Protein AF-A0A7S3T6N0-F1 (afdb_monomer_lite)

Secondary structure (DSSP, 8-state):
--------------------PPPP-------HHHHHHHHTHHHHHHHHTTSS-PEEHHHHHH---SSPPPHHHHHHHHHTT---B--HHHHHHHHHT-S--EEEEE---SSSS-S-TTSHHHHHHHHHHHH-TT--EEE-HHHHS--PPTTS---HHHHHHHHHHHHHHHHHHH-TTTEEEEEE---PPPPGGGTTEEEEEEEPTT--HHHHHHHHGGGS-EEEEETTSSSSEEEEEESSHHHHHHHHH-TTGGGTEEEEEESS----GGGBHHHHHHHHHHHHHHHHHTT-HHHHHHHTTSSPSEEEE-TTS--EEPP---TTTTTHHHHHHHHHHHSB-SSTTHHHHHHHHHHHHHHHHHHHHHHHHHHHHHHTT-S---PPP----PPPPPP-B-TT-EEEEE-HHHHHTTS--EEEEEE-TTSSEEEETTS---EE--TTTS-----SB-TTHHHHHHHHHHHHHHHHHHHHHHHHHHHHHTSPP-HHHHHHHHHHHHHHHHHHTTSTTTHHHHHHHHHHHHHHHHHHHHHHHHHHHHHHS---SS-S-HHHHHHHHHHHHHHHHHHHHHHHGGGSHHHHHHHHHHHTTGGG---B-TT-EEEEE-TTS-EEEEE-SSSS---GGG---GGG--TTTEEE-SS-HHHHHHHHHHHHHHHHHHHSEEE-TTT--EEETTTSS----EEESSGGGTT--SHHHHHHHHHHHHHHHHTT--B-S-SEEEEE--TTSSHHHHHHHHHHHHTTSSSEEEEEEHHHHHHHHHH-HHHHHHSSSHHHHHHHHHH-TT-HHHHHHHHHHHTT-EEEEEE-GGG-GGGHHHHHHHIIIIIGGGT-EEEEEE-GGGS-TTGGGGSEEEEEPPPPHHHHHHHHHHHH-HHHHHHHHHHHHHTTTT-

Structure (mmCIF, N/CA/C/O backbone):
data_AF-A0A7S3T6N0-F1
#
_entry.id   AF-A0A7S3T6N0-F1
#
loop_
_atom_site.group_PDB
_atom_site.id
_atom_site.type_symbol
_atom_site.label_atom_id
_atom_site.label_alt_id
_atom_site.label_comp_id
_atom_site.label_asym_id
_atom_site.label_entity_id
_atom_site.label_seq_id
_atom_site.pdbx_PDB_ins_code
_atom_site.Cartn_x
_atom_site.Cartn_y
_atom_site.Cartn_z
_atom_site.occupancy
_atom_site.B_iso_or_equiv
_atom_site.auth_seq_id
_atom_site.auth_comp_id
_atom_site.auth_asym_id
_atom_site.auth_atom_id
_atom_site.pdbx_PDB_model_num
ATOM 1 N N . MET A 1 1 ? -62.838 21.242 -21.327 1.00 32.59 1 MET A N 1
ATOM 2 C CA . MET A 1 1 ? -64.071 20.661 -20.762 1.00 32.59 1 MET A CA 1
ATOM 3 C C . MET A 1 1 ? -63.771 20.264 -19.329 1.00 32.59 1 MET A C 1
ATOM 5 O O . MET A 1 1 ? -62.889 19.443 -19.138 1.00 32.59 1 MET A O 1
ATOM 9 N N . SER A 1 2 ? -64.479 20.920 -18.400 1.00 28.86 2 SER A N 1
ATOM 10 C CA . SER A 1 2 ? -64.609 20.698 -16.945 1.00 28.86 2 SER A CA 1
ATOM 11 C C . SER A 1 2 ? -63.325 20.737 -16.098 1.00 28.86 2 SER A C 1
ATOM 13 O O . SER A 1 2 ? -62.563 19.782 -16.093 1.00 28.86 2 SER A O 1
ATOM 15 N N . ASN A 1 3 ? -62.957 21.889 -15.521 1.00 23.75 3 ASN A N 1
ATOM 16 C CA . ASN A 1 3 ? -63.396 22.435 -14.212 1.00 23.75 3 ASN A CA 1
ATOM 17 C C . ASN A 1 3 ? -63.076 21.507 -13.026 1.00 23.75 3 ASN A C 1
ATOM 19 O O . ASN A 1 3 ? -63.571 20.389 -12.981 1.00 23.75 3 ASN A O 1
ATOM 23 N N . MET A 1 4 ? -62.111 21.874 -12.171 1.00 24.42 4 MET A N 1
ATOM 24 C CA . MET A 1 4 ? -62.241 22.779 -11.003 1.00 24.42 4 MET A CA 1
ATOM 25 C C . MET A 1 4 ? -63.038 22.130 -9.872 1.00 24.42 4 MET A C 1
ATOM 27 O O . MET A 1 4 ? -64.232 21.943 -10.032 1.00 24.42 4 MET A O 1
ATOM 31 N N . GLU A 1 5 ? -62.393 21.915 -8.721 1.00 25.28 5 GLU A N 1
ATOM 32 C CA . GLU A 1 5 ? -62.899 22.437 -7.444 1.00 25.28 5 GLU A CA 1
ATOM 33 C C . GLU A 1 5 ? -61.806 22.427 -6.359 1.00 25.28 5 GLU A C 1
ATOM 35 O O . GLU A 1 5 ? -61.434 21.411 -5.781 1.00 25.28 5 GLU A O 1
ATOM 40 N N . ARG A 1 6 ? -61.265 23.630 -6.130 1.00 28.88 6 ARG A N 1
ATOM 41 C CA . ARG A 1 6 ? -60.752 24.095 -4.840 1.00 28.88 6 ARG A CA 1
ATOM 42 C C . ARG A 1 6 ? -61.952 24.478 -3.982 1.00 28.88 6 ARG A C 1
ATOM 44 O O . ARG A 1 6 ? -62.777 25.238 -4.470 1.00 28.88 6 ARG A O 1
ATOM 51 N N . THR A 1 7 ? -61.921 24.113 -2.707 1.00 24.22 7 THR A N 1
ATOM 52 C CA . THR A 1 7 ? -62.669 24.722 -1.588 1.00 24.22 7 THR A CA 1
ATOM 53 C C . THR A 1 7 ? -62.074 24.084 -0.320 1.00 24.22 7 THR A C 1
ATOM 55 O O . THR A 1 7 ? -61.973 22.868 -0.275 1.00 24.22 7 THR A O 1
ATOM 58 N N . LEU A 1 8 ? -61.578 24.760 0.718 1.00 23.89 8 LEU A N 1
ATOM 59 C CA . LEU A 1 8 ? -61.819 26.109 1.212 1.00 23.89 8 LEU A CA 1
ATOM 60 C C . LEU A 1 8 ? -60.607 26.636 2.000 1.00 23.89 8 LEU A C 1
ATOM 62 O O . LEU A 1 8 ? -59.998 25.939 2.803 1.00 23.89 8 LEU A O 1
ATOM 66 N N . SER A 1 9 ? -60.349 27.920 1.815 1.00 20.95 9 SER A N 1
ATOM 67 C CA . SER A 1 9 ? -59.980 28.871 2.871 1.00 20.95 9 SER A CA 1
ATOM 68 C C . SER A 1 9 ? -61.162 29.877 2.944 1.00 20.95 9 SER A C 1
ATOM 70 O O . SER A 1 9 ? -61.952 29.850 1.990 1.00 20.95 9 SER A O 1
ATOM 72 N N . PRO A 1 10 ? -61.328 30.792 3.932 1.00 35.00 10 PRO A N 1
ATOM 73 C CA . PRO A 1 10 ? -60.355 31.213 4.952 1.00 35.00 10 PRO A CA 1
ATOM 74 C C . PRO A 1 10 ? -60.933 31.674 6.333 1.00 35.00 10 PRO A C 1
ATOM 76 O O . PRO A 1 10 ? -62.137 31.705 6.553 1.00 35.00 10 PRO A O 1
ATOM 79 N N . LEU A 1 11 ? -60.019 32.154 7.195 1.00 22.25 11 LEU A N 1
ATOM 80 C CA . LEU A 1 11 ? -60.147 33.334 8.084 1.00 22.25 11 LEU A CA 1
ATOM 81 C C . LEU A 1 11 ? -61.092 33.288 9.307 1.00 22.25 11 LEU A C 1
ATOM 83 O O . LEU A 1 11 ? -62.294 33.492 9.184 1.00 22.25 11 LEU A O 1
ATOM 87 N N . ALA A 1 12 ? -60.499 33.230 10.509 1.00 23.55 12 ALA A N 1
ATOM 88 C CA . ALA A 1 12 ? -60.350 34.385 11.423 1.00 23.55 12 ALA A CA 1
ATOM 89 C C . ALA A 1 12 ? -59.634 33.944 12.727 1.00 23.55 12 ALA A C 1
ATOM 91 O O . ALA A 1 12 ? -60.068 32.987 13.354 1.00 23.55 12 ALA A O 1
ATOM 92 N N . ALA A 1 13 ? -58.472 34.545 13.044 1.00 24.41 13 ALA A N 1
ATOM 93 C CA . ALA A 1 13 ? -58.256 35.423 14.219 1.00 24.41 13 ALA A CA 1
ATOM 94 C C . ALA A 1 13 ? -57.982 34.613 15.517 1.00 24.41 13 ALA A C 1
ATOM 96 O O . ALA A 1 13 ? -58.802 33.800 15.904 1.00 24.41 13 ALA A O 1
ATOM 97 N N . GLU A 1 14 ? -56.857 34.695 16.237 1.00 23.61 14 GLU A N 1
ATOM 98 C CA . GLU A 1 14 ? -56.017 35.837 16.609 1.00 23.61 14 GLU A CA 1
ATOM 99 C C . GLU A 1 14 ? -54.710 35.345 17.297 1.00 23.61 14 GLU A C 1
ATOM 101 O O . GLU A 1 14 ? -54.736 34.391 18.066 1.00 23.61 14 GLU A O 1
ATOM 106 N N . VAL A 1 15 ? -53.612 36.082 17.061 1.00 26.70 15 VAL A N 1
ATOM 107 C CA . VAL A 1 15 ? -52.556 36.489 18.024 1.00 26.70 15 VAL A CA 1
ATOM 108 C C . VAL A 1 15 ? -51.565 35.451 18.590 1.00 26.70 15 VAL A C 1
ATOM 110 O O . VAL A 1 15 ? -51.898 34.606 19.409 1.00 26.70 15 VAL A O 1
ATOM 113 N N . GLY A 1 16 ? -50.275 35.694 18.307 1.00 24.97 16 GLY A N 1
ATOM 114 C CA . GLY A 1 16 ? -49.169 35.384 19.228 1.00 24.97 16 GLY A CA 1
ATOM 115 C C . GLY A 1 16 ? -47.925 34.823 18.541 1.00 24.97 16 GLY A C 1
ATOM 116 O O . GLY A 1 16 ? -47.902 33.656 18.178 1.00 24.97 16 GLY A O 1
ATOM 117 N N . GLY A 1 17 ? -46.899 35.653 18.341 1.00 25.20 17 GLY A N 1
ATOM 118 C CA . GLY A 1 17 ? -45.706 35.314 17.562 1.00 25.20 17 GLY A CA 1
ATOM 119 C C . GLY A 1 17 ? -44.873 34.144 18.099 1.00 25.20 17 GLY A C 1
ATOM 120 O O . GLY A 1 17 ? -44.600 34.052 19.293 1.00 25.20 17 GLY A O 1
ATOM 121 N N . VAL A 1 18 ? -44.394 33.319 17.167 1.00 26.00 18 VAL A N 1
ATOM 122 C CA . VAL A 1 18 ? -43.255 32.408 17.323 1.00 26.00 18 VAL A CA 1
ATOM 123 C C . VAL A 1 18 ? -42.404 32.582 16.067 1.00 26.00 18 VAL A C 1
ATOM 125 O O . VAL A 1 18 ? -42.927 32.532 14.954 1.00 26.00 18 VAL A O 1
ATOM 128 N N . GLY A 1 19 ? -41.114 32.873 16.246 1.00 24.86 19 GLY A N 1
ATOM 129 C CA . GLY A 1 19 ? -40.158 32.971 15.147 1.00 24.86 19 GLY A CA 1
ATOM 130 C C . GLY A 1 19 ? -40.101 31.649 14.391 1.00 24.86 19 GLY A C 1
ATOM 131 O O . GLY A 1 19 ? -39.857 30.605 14.987 1.00 24.86 19 GLY A O 1
ATOM 132 N N . THR A 1 20 ? -40.363 31.695 13.089 1.00 24.44 20 THR A N 1
ATOM 133 C CA . THR A 1 20 ? -40.210 30.549 12.196 1.00 24.44 20 THR A CA 1
ATOM 134 C C . THR A 1 20 ? -38.730 30.233 12.049 1.00 24.44 20 THR A C 1
ATOM 136 O O . THR A 1 20 ? -37.969 31.015 11.474 1.00 24.44 20 THR A O 1
ATOM 139 N N . GLU A 1 21 ? -38.357 29.094 12.623 1.00 25.20 21 GLU A N 1
ATOM 140 C CA . GLU A 1 21 ? -37.106 28.385 12.414 1.00 25.20 21 GLU A CA 1
ATOM 141 C C . GLU A 1 21 ? -36.842 28.194 10.917 1.00 25.20 21 GLU A C 1
ATOM 143 O O . GLU A 1 21 ? -37.745 27.918 10.126 1.00 25.20 21 GLU A O 1
ATOM 148 N N . ALA A 1 22 ? -35.577 28.380 10.549 1.00 27.06 22 ALA A N 1
ATOM 149 C CA . ALA A 1 22 ? -35.056 28.086 9.231 1.00 27.06 22 ALA A CA 1
ATOM 150 C C . ALA A 1 22 ? -35.338 26.621 8.865 1.00 27.06 22 ALA A C 1
ATOM 152 O O . ALA A 1 22 ? -34.999 25.712 9.624 1.00 27.06 22 ALA A O 1
ATOM 153 N N . GLU A 1 23 ? -35.931 26.406 7.690 1.00 25.52 23 GLU A N 1
ATOM 154 C CA . GLU A 1 23 ? -36.039 25.089 7.071 1.00 25.52 23 GLU A CA 1
ATOM 155 C C . GLU A 1 23 ? -34.645 24.453 6.978 1.00 25.52 23 GLU A C 1
ATOM 157 O O . GLU A 1 23 ? -33.701 25.023 6.424 1.00 25.52 23 GLU A O 1
ATOM 162 N N . GLY A 1 24 ? -34.530 23.291 7.620 1.00 25.73 24 GLY A N 1
ATOM 163 C CA . GLY A 1 24 ? -33.282 22.624 7.943 1.00 25.73 24 GLY A CA 1
ATOM 164 C C . GLY A 1 24 ? -32.466 22.208 6.724 1.00 25.73 24 GLY A C 1
ATOM 165 O O . GLY A 1 24 ? -32.905 21.445 5.865 1.00 25.73 24 GLY A O 1
ATOM 166 N N . VAL A 1 25 ? -31.219 22.665 6.737 1.00 25.25 25 VAL A N 1
ATOM 167 C CA . VAL A 1 25 ? -30.053 22.029 6.118 1.00 25.25 25 VAL A CA 1
ATOM 168 C C . VAL A 1 25 ? -30.060 20.519 6.435 1.00 25.25 25 VAL A C 1
ATOM 170 O O . VAL A 1 25 ? -30.309 20.165 7.589 1.00 25.25 25 VAL A O 1
ATOM 173 N N . PRO A 1 26 ? -29.763 19.615 5.479 1.00 23.52 26 PRO A N 1
ATOM 174 C CA . PRO A 1 26 ? -29.617 18.197 5.788 1.00 23.52 26 PRO A CA 1
ATOM 175 C C . PRO A 1 26 ? -28.479 18.010 6.802 1.00 23.52 26 PRO A C 1
ATOM 177 O O . PRO A 1 26 ? -27.332 18.385 6.560 1.00 23.52 26 PRO A O 1
ATOM 180 N N . THR A 1 27 ? -28.817 17.471 7.970 1.00 25.42 27 THR A N 1
ATOM 181 C CA . THR A 1 27 ? -27.907 17.243 9.093 1.00 25.42 27 THR A CA 1
ATOM 182 C C . THR A 1 27 ? -26.807 16.240 8.739 1.00 25.42 27 THR A C 1
ATOM 184 O O . THR A 1 27 ? -27.063 15.053 8.582 1.00 25.42 27 THR A O 1
ATOM 187 N N . SER A 1 28 ? -25.587 16.773 8.622 1.00 28.42 28 SER A N 1
ATOM 188 C CA . SER A 1 28 ? -24.306 16.292 9.174 1.00 28.42 28 SER A CA 1
ATOM 189 C C . SER A 1 28 ? -23.947 14.794 9.123 1.00 28.42 28 SER A C 1
ATOM 191 O O . SER A 1 28 ? -24.604 13.971 9.745 1.00 28.42 28 SER A O 1
ATOM 193 N N . ALA A 1 29 ? -22.788 14.503 8.515 1.00 31.67 29 ALA A N 1
ATOM 194 C CA . ALA A 1 29 ? -21.796 13.477 8.880 1.00 31.67 29 ALA A CA 1
ATOM 195 C C . ALA A 1 29 ? -22.289 12.203 9.614 1.00 31.67 29 ALA A C 1
ATOM 197 O O . ALA A 1 29 ? -22.563 12.232 10.810 1.00 31.67 29 ALA A O 1
ATOM 198 N N . SER A 1 30 ? -22.260 11.052 8.924 1.00 44.47 30 SER A N 1
ATOM 199 C CA . SER A 1 30 ? -22.434 9.713 9.525 1.00 44.47 30 SER A CA 1
ATOM 200 C C . SER A 1 30 ? -21.534 9.540 10.757 1.00 44.47 30 SER A C 1
ATOM 202 O O . SER A 1 30 ? -20.301 9.554 10.650 1.00 44.47 30 SER A O 1
ATOM 204 N N . SER A 1 31 ? -22.157 9.374 11.924 1.00 67.25 31 SER A N 1
ATOM 205 C CA . SER A 1 31 ? -21.474 9.206 13.203 1.00 67.25 31 SER A CA 1
ATOM 206 C C . SER A 1 31 ? -20.790 7.834 13.275 1.00 67.25 31 SER A C 1
ATOM 208 O O . SER A 1 31 ? -21.154 6.886 12.576 1.00 67.25 31 SER A O 1
ATOM 210 N N . ILE A 1 32 ? -19.774 7.686 14.132 1.00 72.44 32 ILE A N 1
ATOM 211 C CA . ILE A 1 32 ? -19.141 6.376 14.372 1.00 72.44 32 ILE A CA 1
ATOM 212 C C . ILE A 1 32 ? -20.143 5.345 14.905 1.00 72.44 32 ILE A C 1
ATOM 214 O O . ILE A 1 32 ? -20.009 4.159 14.616 1.00 72.44 32 ILE A O 1
ATOM 218 N N . VAL A 1 33 ? -21.171 5.800 15.624 1.00 77.12 33 VAL A N 1
ATOM 219 C CA . VAL A 1 33 ? -22.252 4.945 16.113 1.00 77.12 33 VAL A CA 1
ATOM 220 C C . VAL A 1 33 ? -22.993 4.319 14.933 1.00 77.12 33 VAL A C 1
ATOM 222 O O . VAL A 1 33 ? -23.127 3.100 14.907 1.00 77.12 33 VAL A O 1
ATOM 225 N N . ASP A 1 34 ? -23.326 5.095 13.896 1.00 80.25 34 ASP A N 1
ATOM 226 C CA . ASP A 1 34 ? -24.005 4.587 12.690 1.00 80.25 34 ASP A CA 1
ATOM 227 C C . ASP A 1 34 ? -23.181 3.513 11.968 1.00 80.25 34 ASP A C 1
ATOM 229 O O . ASP A 1 34 ? -23.709 2.521 11.472 1.00 80.25 34 ASP A O 1
ATOM 233 N N . LYS A 1 35 ? -21.854 3.671 11.930 1.00 78.44 35 LYS A N 1
ATOM 234 C CA . LYS A 1 35 ? -20.959 2.676 11.316 1.00 78.44 35 LYS A CA 1
ATOM 235 C C . LYS A 1 35 ? -20.782 1.432 12.179 1.00 78.44 35 LYS A C 1
ATOM 237 O O . LYS A 1 35 ? -20.602 0.341 11.645 1.00 78.44 35 LYS A O 1
ATOM 242 N N . CYS A 1 36 ? -20.817 1.577 13.502 1.00 82.94 36 CYS A N 1
ATOM 243 C CA . CYS A 1 36 ? -20.875 0.429 14.398 1.00 82.94 36 CYS A CA 1
ATOM 244 C C . CYS A 1 36 ? -22.209 -0.314 14.252 1.00 82.94 36 CYS A C 1
ATOM 246 O O . CYS A 1 36 ? -22.190 -1.538 14.222 1.00 82.94 36 CYS A O 1
ATOM 248 N N . LEU A 1 37 ? -23.324 0.393 14.051 1.00 85.62 37 LEU A N 1
ATOM 249 C CA . LEU A 1 37 ? -24.629 -0.217 13.782 1.00 85.62 37 LEU A CA 1
ATOM 250 C C . LEU A 1 37 ? -24.649 -1.011 12.463 1.00 85.62 37 LEU A C 1
ATOM 252 O O . LEU A 1 37 ? -25.290 -2.054 12.399 1.00 85.62 37 LEU A O 1
ATOM 256 N N . GLN A 1 38 ? -23.877 -0.614 11.444 1.00 85.50 38 GLN A N 1
ATOM 257 C CA . GLN A 1 38 ? -23.716 -1.423 10.218 1.00 85.50 38 GLN A CA 1
ATOM 258 C C . GLN A 1 38 ? -23.097 -2.806 10.485 1.00 85.50 38 GLN A C 1
ATOM 260 O O . GLN A 1 38 ? -23.387 -3.766 9.773 1.00 85.50 38 GLN A O 1
ATOM 265 N N . LEU A 1 39 ? -22.237 -2.939 11.504 1.00 85.88 39 LEU A N 1
ATOM 266 C CA . LEU A 1 39 ? -21.710 -4.251 11.905 1.00 85.88 39 LEU A CA 1
ATOM 267 C C . LEU A 1 39 ? -22.789 -5.125 12.561 1.00 85.88 39 LEU A C 1
ATOM 269 O O . LEU A 1 39 ? -22.655 -6.348 12.547 1.00 85.88 39 LEU A O 1
ATOM 273 N N . ASP A 1 40 ? -23.848 -4.504 13.080 1.00 91.75 40 ASP A N 1
ATOM 274 C CA . ASP A 1 40 ? -24.921 -5.145 13.831 1.00 91.75 40 ASP A CA 1
ATOM 275 C C . ASP A 1 40 ? -26.132 -5.523 12.950 1.00 91.75 40 ASP A C 1
ATOM 277 O O . ASP A 1 40 ? -27.054 -6.172 13.437 1.00 91.75 40 ASP A O 1
ATOM 281 N N . GLU A 1 41 ? -26.135 -5.216 11.644 1.00 90.62 41 GLU A N 1
ATOM 282 C CA . GLU A 1 41 ? -27.246 -5.534 10.718 1.00 90.62 41 GLU A CA 1
ATOM 283 C C . GLU A 1 41 ? -27.624 -7.026 10.722 1.00 90.62 41 GLU A C 1
ATOM 285 O O . GLU A 1 41 ? -28.802 -7.395 10.750 1.00 90.62 41 GLU A O 1
ATOM 290 N N . GLY A 1 42 ? -26.619 -7.908 10.728 1.00 91.69 42 GLY A N 1
ATOM 291 C CA . GLY A 1 42 ? -26.839 -9.354 10.795 1.00 91.69 42 GLY A CA 1
ATOM 292 C C . GLY A 1 42 ? -27.472 -9.791 12.118 1.00 91.69 42 GLY A C 1
ATOM 293 O O . GLY A 1 42 ? -28.318 -10.690 12.132 1.00 91.69 42 GLY A O 1
ATOM 294 N N . LEU A 1 43 ? -27.099 -9.129 13.216 1.00 94.75 43 LEU A N 1
ATOM 295 C CA . LEU A 1 43 ? -27.654 -9.372 14.543 1.00 94.75 43 LEU A CA 1
ATOM 296 C C . LEU A 1 43 ? -29.092 -8.846 14.653 1.00 94.75 43 LEU A C 1
ATOM 298 O O . LEU A 1 43 ? -29.963 -9.568 15.139 1.00 94.75 43 LEU A O 1
ATOM 302 N N . ALA A 1 44 ? -29.366 -7.647 14.135 1.00 94.81 44 ALA A N 1
ATOM 303 C CA . ALA A 1 44 ? -30.712 -7.082 14.058 1.00 94.81 44 ALA A CA 1
ATOM 304 C C . ALA A 1 44 ? -31.660 -8.027 13.301 1.00 94.81 44 ALA A C 1
ATOM 306 O O . ALA A 1 44 ? -32.739 -8.362 13.790 1.00 94.81 44 ALA A O 1
ATOM 307 N N . ALA A 1 45 ? -31.217 -8.557 12.155 1.00 94.25 45 ALA A N 1
ATOM 308 C CA . ALA A 1 45 ? -31.984 -9.538 11.391 1.00 94.25 45 ALA A CA 1
ATOM 309 C C . ALA A 1 45 ? -32.253 -10.832 12.183 1.00 94.25 45 ALA A C 1
ATOM 311 O O . ALA A 1 45 ? -33.327 -11.423 12.054 1.00 94.25 45 ALA A O 1
ATOM 312 N N . ALA A 1 46 ? -31.307 -11.281 13.012 1.00 95.31 46 ALA A N 1
ATOM 313 C CA . ALA A 1 46 ? -31.493 -12.454 13.864 1.00 95.31 46 ALA A CA 1
ATOM 314 C C . ALA A 1 46 ? -32.496 -12.208 15.004 1.00 95.31 46 ALA A C 1
ATOM 316 O O . ALA A 1 46 ? -33.268 -13.115 15.326 1.00 95.31 46 ALA A O 1
ATOM 317 N N . PHE A 1 47 ? -32.529 -10.995 15.571 1.00 96.88 47 PHE A N 1
ATOM 318 C CA . PHE A 1 47 ? -33.558 -10.588 16.532 1.00 96.88 47 PHE A CA 1
ATOM 319 C C . PHE A 1 47 ? -34.940 -10.531 15.888 1.00 96.88 47 PHE A C 1
ATOM 321 O O . PHE A 1 47 ? -35.845 -11.180 16.402 1.00 96.88 47 PHE A O 1
ATOM 328 N N . ILE A 1 48 ? -35.084 -9.876 14.730 1.00 97.19 48 ILE A N 1
ATOM 329 C CA . ILE A 1 48 ? -36.359 -9.782 13.995 1.00 97.19 48 ILE A CA 1
ATOM 330 C C . ILE A 1 48 ? -36.905 -11.161 13.608 1.00 97.19 48 ILE A C 1
ATOM 332 O O . ILE A 1 48 ? -38.101 -11.413 13.721 1.00 97.19 48 ILE A O 1
ATOM 336 N N . ARG A 1 49 ? -36.045 -12.094 13.183 1.00 94.94 49 ARG A N 1
ATOM 337 C CA . ARG A 1 49 ? -36.477 -13.473 12.890 1.00 94.94 49 ARG A CA 1
ATOM 338 C C . ARG A 1 49 ? -36.833 -14.280 14.140 1.00 94.94 49 ARG A C 1
ATOM 340 O O . ARG A 1 49 ? -37.383 -15.371 14.014 1.00 94.94 49 ARG A O 1
ATOM 347 N N . GLY A 1 50 ? -36.475 -13.798 15.328 1.00 94.88 50 GLY A N 1
ATOM 348 C CA . GLY A 1 50 ? -36.579 -14.555 16.569 1.00 94.88 50 GLY A CA 1
ATOM 349 C C . GLY A 1 50 ? -35.597 -15.726 16.645 1.00 94.88 50 GLY A C 1
ATOM 350 O O . GLY A 1 50 ? -35.786 -16.616 17.473 1.00 94.88 50 GLY A O 1
ATOM 351 N N . ASP A 1 51 ? -34.541 -15.752 15.822 1.00 95.81 51 ASP A N 1
ATOM 352 C CA . ASP A 1 51 ? -33.482 -16.766 15.930 1.00 95.81 51 ASP A CA 1
ATOM 353 C C . ASP A 1 51 ? -32.787 -16.642 17.305 1.00 95.81 51 ASP A C 1
ATOM 355 O O . ASP A 1 51 ? -32.463 -17.650 17.933 1.00 95.81 51 ASP A O 1
ATOM 359 N N . ILE A 1 52 ? -32.665 -15.412 17.825 1.00 97.38 52 ILE A N 1
ATOM 360 C CA . ILE A 1 52 ? -32.191 -15.093 19.180 1.00 97.38 52 ILE A CA 1
ATOM 361 C C . ILE A 1 52 ? -33.282 -14.315 19.930 1.00 97.38 52 ILE A C 1
ATOM 363 O O . ILE A 1 52 ? -33.809 -13.337 19.404 1.00 97.38 52 ILE A O 1
ATOM 367 N N . ARG A 1 53 ? -33.602 -14.716 21.169 1.00 97.19 53 ARG A N 1
ATOM 368 C CA . ARG A 1 53 ? -34.546 -13.999 22.051 1.00 97.19 53 ARG A CA 1
ATOM 369 C C . ARG A 1 53 ? -33.824 -13.431 23.271 1.00 97.19 53 ARG A C 1
ATOM 371 O O . ARG A 1 53 ? -32.973 -14.097 23.852 1.00 97.19 53 ARG A O 1
ATOM 378 N N . LEU A 1 54 ? -34.170 -12.214 23.678 1.00 98.06 54 LEU A N 1
ATOM 379 C CA . LEU A 1 54 ? -33.593 -11.561 24.857 1.00 98.06 54 LEU A CA 1
ATOM 380 C C . LEU A 1 54 ? -34.554 -11.655 26.044 1.00 98.06 54 LEU A C 1
ATOM 382 O O . LEU A 1 54 ? -35.761 -11.500 25.868 1.00 98.06 54 LEU A O 1
ATOM 386 N N . LEU A 1 55 ? -34.026 -11.878 27.246 1.00 97.94 55 LEU A N 1
ATOM 387 C CA . LEU A 1 55 ? -34.807 -11.856 28.481 1.00 97.94 55 LEU A CA 1
ATOM 388 C C . LEU A 1 55 ? -35.091 -10.417 28.906 1.00 97.94 55 LEU A C 1
ATOM 390 O O . LEU A 1 55 ? -34.220 -9.553 28.793 1.00 97.94 55 LEU A O 1
ATOM 394 N N . ARG A 1 56 ? -36.278 -10.163 29.464 1.00 97.38 56 ARG A N 1
ATOM 395 C CA . ARG A 1 56 ? -36.602 -8.872 30.087 1.00 97.38 56 ARG A CA 1
ATOM 396 C C . ARG A 1 56 ? -35.900 -8.750 31.432 1.00 97.38 56 ARG A C 1
ATOM 398 O O . ARG A 1 56 ? -36.063 -9.620 32.288 1.00 97.38 56 ARG A O 1
ATOM 405 N N . ARG A 1 57 ? -35.194 -7.640 31.675 1.00 96.56 57 ARG A N 1
ATOM 406 C CA . ARG A 1 57 ? -34.527 -7.404 32.969 1.00 96.56 57 ARG A CA 1
ATOM 407 C C . ARG A 1 57 ? -35.480 -7.503 34.156 1.00 96.56 57 ARG A C 1
ATOM 409 O O . ARG A 1 57 ? -35.133 -8.147 35.141 1.00 96.56 57 ARG A O 1
ATOM 416 N N . ALA A 1 58 ? -36.658 -6.887 34.056 1.00 94.50 58 ALA A N 1
ATOM 417 C CA . ALA A 1 58 ? -37.655 -6.906 35.127 1.00 94.50 58 ALA A CA 1
ATOM 418 C C . ALA A 1 58 ? -38.031 -8.343 35.522 1.00 94.50 58 ALA A C 1
ATOM 420 O O . ALA A 1 58 ? -38.023 -8.682 36.700 1.00 94.50 58 ALA A O 1
ATOM 421 N N . TRP A 1 59 ? -38.238 -9.217 34.532 1.00 95.12 59 TRP A N 1
ATOM 422 C CA . TRP A 1 59 ? -38.546 -10.620 34.787 1.00 95.12 59 TRP A CA 1
ATOM 423 C C . TRP A 1 59 ? -37.367 -11.367 35.424 1.00 95.12 59 TRP A C 1
ATOM 425 O O . TRP A 1 59 ? -37.557 -12.112 36.377 1.00 95.12 59 TRP A O 1
ATOM 435 N N . VAL A 1 60 ? -36.129 -11.143 34.963 1.00 94.75 60 VAL A N 1
ATOM 436 C CA . VAL A 1 60 ? -34.940 -11.807 35.541 1.00 94.75 60 VAL A CA 1
ATOM 437 C C . VAL A 1 60 ? -34.753 -11.463 37.024 1.00 94.75 60 VAL A C 1
ATOM 439 O O . VAL A 1 60 ? -34.377 -12.341 37.809 1.00 94.75 60 VAL A O 1
ATOM 442 N N . LEU A 1 61 ? -35.039 -10.218 37.417 1.00 94.06 61 LEU A N 1
ATOM 443 C CA . LEU A 1 61 ? -34.969 -9.765 38.810 1.00 94.06 61 LEU A CA 1
ATOM 444 C C . LEU A 1 61 ? -36.007 -10.455 39.708 1.00 94.06 61 LEU A C 1
ATOM 446 O O . LEU A 1 61 ? -35.699 -10.753 40.859 1.00 94.06 61 LEU A O 1
ATOM 450 N N . GLU A 1 62 ? -37.195 -10.749 39.179 1.00 90.69 62 GLU A N 1
ATOM 451 C CA . GLU A 1 62 ? -38.331 -11.280 39.948 1.00 90.69 62 GLU A CA 1
ATOM 452 C C . GLU A 1 62 ? -38.555 -12.791 39.786 1.00 90.69 62 GLU A C 1
ATOM 454 O O . GLU A 1 62 ? -39.344 -13.375 40.528 1.00 90.69 62 GLU A O 1
ATOM 459 N N . ALA A 1 63 ? -37.879 -13.439 38.831 1.00 85.19 63 ALA A N 1
ATOM 460 C CA . ALA A 1 63 ? -38.147 -14.831 38.492 1.00 85.19 63 ALA A CA 1
ATOM 461 C C . ALA A 1 63 ? -38.040 -15.759 39.728 1.00 85.19 63 ALA A C 1
ATOM 463 O O . ALA A 1 63 ? -37.047 -15.726 40.459 1.00 85.19 63 ALA A O 1
ATOM 464 N N . PRO A 1 64 ? -39.028 -16.631 39.975 1.00 80.56 64 PRO A N 1
ATOM 465 C CA . PRO A 1 64 ? -39.057 -17.460 41.181 1.00 80.56 64 PRO A CA 1
ATOM 466 C C . PRO A 1 64 ? -38.046 -18.616 41.140 1.00 80.56 64 PRO A C 1
ATOM 468 O O . PRO A 1 64 ? -37.794 -19.260 42.158 1.00 80.56 64 PRO A O 1
ATOM 471 N N . ASP A 1 65 ? -37.487 -18.904 39.965 1.00 86.75 65 ASP A N 1
ATOM 472 C CA . ASP A 1 65 ? -36.614 -20.046 39.739 1.00 86.75 65 ASP A CA 1
ATOM 473 C C . ASP A 1 65 ? -35.242 -19.886 40.413 1.00 86.75 65 ASP A C 1
ATOM 475 O O . ASP A 1 65 ? -34.695 -18.783 40.551 1.00 86.75 65 ASP A O 1
ATOM 479 N N . GLN A 1 66 ? -34.671 -21.027 40.810 1.00 84.06 66 GLN A N 1
ATOM 480 C CA . GLN A 1 66 ? -33.319 -21.098 41.369 1.00 84.06 66 GLN A CA 1
ATOM 481 C C . GLN A 1 66 ? -32.247 -20.874 40.293 1.00 84.06 66 GLN A C 1
ATOM 483 O O . GLN A 1 66 ? -31.198 -20.316 40.595 1.00 84.06 66 GLN A O 1
ATOM 488 N N . HIS A 1 67 ? -32.529 -21.245 39.043 1.00 88.62 67 HIS A N 1
ATOM 489 C CA . HIS A 1 67 ? -31.674 -21.057 37.870 1.00 88.62 67 HIS A CA 1
ATOM 490 C C . HIS A 1 67 ? -32.538 -20.682 36.652 1.00 88.62 67 HIS A C 1
ATOM 492 O O . HIS A 1 67 ? -33.758 -20.851 36.677 1.00 88.62 67 HIS A O 1
ATOM 498 N N . LEU A 1 68 ? -31.937 -20.128 35.592 1.00 92.12 68 LEU A N 1
ATOM 499 C CA . LEU A 1 68 ? -32.700 -19.689 34.417 1.00 92.12 68 LEU A CA 1
ATOM 500 C C . LEU A 1 68 ? -33.215 -20.893 33.613 1.00 92.12 68 LEU A C 1
ATOM 502 O O . LEU A 1 68 ? -32.408 -21.740 33.225 1.00 92.12 68 LEU A O 1
ATOM 506 N N . PRO A 1 69 ? -34.522 -20.958 33.294 1.00 92.94 69 PRO A N 1
ATOM 507 C CA . PRO A 1 69 ? -35.043 -21.963 32.377 1.00 92.94 69 PRO A CA 1
ATOM 508 C C . PRO A 1 69 ? -34.458 -21.805 30.969 1.00 92.94 69 PRO A C 1
ATOM 510 O O . PRO A 1 69 ? -34.178 -20.691 30.521 1.00 92.94 69 PRO A O 1
ATOM 513 N N . TYR A 1 70 ? -34.336 -22.916 30.240 1.00 93.50 70 TYR A N 1
ATOM 514 C CA . TYR A 1 70 ? -33.978 -22.868 28.823 1.00 93.50 70 TYR A CA 1
ATOM 515 C C . TYR A 1 70 ? -35.095 -22.233 27.987 1.00 93.50 70 TYR A C 1
ATOM 517 O O . TYR A 1 70 ? -36.270 -22.241 28.375 1.00 93.50 70 TYR A O 1
ATOM 525 N N . ARG A 1 71 ? -34.729 -21.708 26.813 1.00 94.88 71 ARG A N 1
ATOM 526 C CA . ARG A 1 71 ? -35.595 -20.874 25.966 1.00 94.88 71 ARG A CA 1
ATOM 527 C C . ARG A 1 71 ? -37.026 -21.394 25.803 1.00 94.88 71 ARG A C 1
ATOM 529 O O . ARG A 1 71 ? -37.971 -20.635 25.997 1.00 94.88 71 ARG A O 1
ATOM 536 N N . GLN A 1 72 ? -37.211 -22.669 25.461 1.00 95.00 72 GLN A N 1
ATOM 537 C CA . GLN A 1 72 ? -38.551 -23.195 25.171 1.00 95.00 72 GLN A CA 1
ATOM 538 C C . GLN A 1 72 ? -39.495 -23.177 26.386 1.00 95.00 72 GLN A C 1
ATOM 540 O O . GLN A 1 72 ? -40.704 -23.016 26.219 1.00 95.00 72 GLN A O 1
ATOM 545 N N . VAL A 1 73 ? -38.970 -23.283 27.614 1.00 95.06 73 VAL A N 1
ATOM 546 C CA . VAL A 1 73 ? -39.776 -23.131 28.840 1.00 95.06 73 VAL A CA 1
ATOM 547 C C . VAL A 1 73 ? -40.211 -21.679 29.021 1.00 95.06 73 VAL A C 1
ATOM 549 O O . VAL A 1 73 ? -41.337 -21.422 29.443 1.00 95.06 73 VAL A O 1
ATOM 552 N N . LEU A 1 74 ? -39.351 -20.723 28.667 1.00 95.69 74 LEU A N 1
ATOM 553 C CA . LEU A 1 74 ? -39.689 -19.300 28.705 1.00 95.69 74 LEU A CA 1
ATOM 554 C C . LEU A 1 74 ? -40.762 -18.956 27.666 1.00 95.69 74 LEU A C 1
ATOM 556 O O . LEU A 1 74 ? -41.710 -18.251 27.991 1.00 95.69 74 LEU A O 1
ATOM 560 N N . GLU A 1 75 ? -40.682 -19.511 26.456 1.00 95.50 75 GLU A N 1
ATOM 561 C CA . GLU A 1 75 ? -41.720 -19.334 25.429 1.00 95.50 75 GLU A CA 1
ATOM 562 C C . GLU A 1 75 ? -43.060 -19.986 25.831 1.00 95.50 75 GLU A C 1
ATOM 564 O O . GLU A 1 75 ? -44.132 -19.482 25.498 1.00 95.50 75 GLU A O 1
ATOM 569 N N . GLU A 1 76 ? -43.039 -21.089 26.586 1.00 95.19 76 GLU A N 1
ATOM 570 C CA . GLU A 1 76 ? -44.247 -21.666 27.195 1.00 95.19 76 GLU A CA 1
ATOM 571 C C . GLU A 1 76 ? -44.850 -20.745 28.264 1.00 95.19 76 GLU A C 1
ATOM 573 O O . GLU A 1 76 ? -46.066 -20.561 28.301 1.00 95.19 76 GLU A O 1
ATOM 578 N N . ARG A 1 77 ? -44.021 -20.127 29.111 1.00 94.88 77 ARG A N 1
ATOM 579 C CA . ARG A 1 77 ? -44.479 -19.150 30.112 1.00 94.88 77 ARG A CA 1
ATOM 580 C C . ARG A 1 77 ? -44.996 -17.861 29.477 1.00 94.88 77 ARG A C 1
ATOM 582 O O . ARG A 1 77 ? -45.998 -17.317 29.932 1.00 94.88 77 ARG A O 1
ATOM 589 N N . GLU A 1 78 ? -44.379 -17.411 28.387 1.00 94.19 78 GLU A N 1
ATOM 590 C CA . GLU A 1 78 ? -44.869 -16.296 27.570 1.00 94.19 78 GLU A CA 1
ATOM 591 C C . GLU A 1 78 ? -46.285 -16.582 27.052 1.00 94.19 78 GLU A C 1
ATOM 593 O O . GLU A 1 78 ? -47.179 -15.755 27.224 1.00 94.19 78 GLU A O 1
ATOM 598 N N . ARG A 1 79 ? -46.534 -17.802 26.551 1.00 94.31 79 ARG A N 1
ATOM 599 C CA . ARG A 1 79 ? -47.875 -18.258 26.139 1.00 94.31 79 ARG A CA 1
ATOM 600 C C . ARG A 1 79 ? -48.887 -18.330 27.291 1.00 94.31 79 ARG A C 1
ATOM 602 O O . ARG A 1 79 ? -50.088 -18.290 27.037 1.00 94.31 79 ARG A O 1
ATOM 609 N N . ARG A 1 80 ? -48.422 -18.401 28.542 1.00 93.31 80 ARG A N 1
ATOM 610 C CA . ARG A 1 80 ? -49.244 -18.355 29.767 1.00 93.31 80 ARG A CA 1
ATOM 611 C C . ARG A 1 80 ? -49.391 -16.948 30.360 1.00 93.31 80 ARG A C 1
ATOM 613 O O . ARG A 1 80 ? -50.148 -16.788 31.312 1.00 93.31 80 ARG A O 1
ATOM 620 N N . GLY A 1 81 ? -48.715 -15.942 29.797 1.00 91.12 81 GLY A N 1
ATOM 621 C CA . GLY A 1 81 ? -48.857 -14.528 30.161 1.00 91.12 81 GLY A CA 1
ATOM 622 C C . GLY A 1 81 ? -47.731 -13.919 31.007 1.00 91.12 81 GLY A C 1
ATOM 623 O O . GLY A 1 81 ? -47.837 -12.751 31.361 1.00 91.12 81 GLY A O 1
ATOM 624 N N . GLU A 1 82 ? -46.647 -14.642 31.318 1.00 88.81 82 GLU A N 1
ATOM 625 C CA . GLU A 1 82 ? -45.563 -14.144 32.198 1.00 88.81 82 GLU A CA 1
ATOM 626 C C . GLU A 1 82 ? -44.542 -13.207 31.505 1.00 88.81 82 GLU A C 1
ATOM 628 O O . GLU A 1 82 ? -43.650 -12.684 32.166 1.00 88.81 82 GLU A O 1
ATOM 633 N N . LEU A 1 83 ? -44.647 -13.005 30.183 1.00 92.69 83 LEU A N 1
ATOM 634 C CA . LEU A 1 83 ? -43.786 -12.139 29.345 1.00 92.69 83 LEU A CA 1
ATOM 635 C C . LEU A 1 83 ? -42.272 -12.126 29.706 1.00 92.69 83 LEU A C 1
ATOM 637 O O . LEU A 1 83 ? -41.679 -11.051 29.834 1.00 92.69 83 LEU A O 1
ATOM 641 N N . PRO A 1 84 ? -41.602 -13.290 29.838 1.00 95.94 84 PRO A N 1
ATOM 642 C CA . PRO A 1 84 ? -40.188 -13.358 30.227 1.00 95.94 84 PRO A CA 1
ATOM 643 C C . PRO A 1 84 ? -39.212 -12.807 29.177 1.00 95.94 84 PRO A C 1
ATOM 645 O O . PRO A 1 84 ? -38.079 -12.446 29.504 1.00 95.94 84 PRO A O 1
ATOM 648 N N . LEU A 1 85 ? -39.630 -12.759 27.911 1.00 97.00 85 LEU A N 1
ATOM 649 C CA . LEU A 1 85 ? -38.797 -12.418 26.764 1.00 97.00 85 LEU A CA 1
ATOM 650 C C . LEU A 1 85 ? -39.263 -11.101 26.123 1.00 97.00 85 LEU A C 1
ATOM 652 O O . LEU A 1 85 ? -40.431 -10.711 26.212 1.00 97.00 85 LEU A O 1
ATOM 656 N N . LEU A 1 86 ? -38.341 -10.403 25.464 1.00 97.38 86 LEU A N 1
ATOM 657 C CA . LEU A 1 86 ? -38.689 -9.341 24.522 1.00 97.38 86 LEU A CA 1
ATOM 658 C C . LEU A 1 86 ? -39.307 -9.935 23.253 1.00 97.38 86 LEU A C 1
ATOM 660 O O . LEU A 1 86 ? -38.966 -11.053 22.837 1.00 97.38 86 LEU A O 1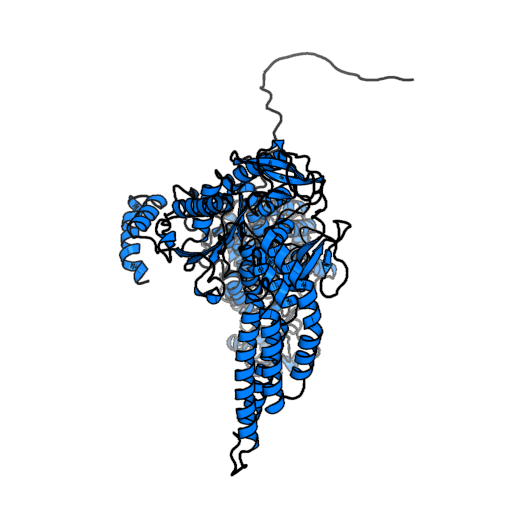
ATOM 664 N N . SER A 1 87 ? -40.194 -9.169 22.620 1.00 96.50 87 SER A N 1
ATOM 665 C CA . SER A 1 87 ? -40.591 -9.427 21.236 1.00 96.50 87 SER A CA 1
ATOM 666 C C . SER A 1 87 ? -39.401 -9.217 20.284 1.00 96.50 87 SER A C 1
ATOM 668 O O . SER A 1 87 ? -38.460 -8.486 20.623 1.00 96.50 87 SER A O 1
ATOM 670 N N . PRO A 1 88 ? -39.413 -9.857 19.102 1.00 96.94 88 PRO A N 1
ATOM 671 C CA . PRO A 1 88 ? -38.416 -9.632 18.054 1.00 96.94 88 PRO A CA 1
ATOM 672 C C . PRO A 1 88 ? -38.177 -8.149 17.733 1.00 96.94 88 PRO A C 1
ATOM 674 O O . PRO A 1 88 ? -37.031 -7.709 17.626 1.00 96.94 88 PRO A O 1
ATOM 677 N N . GLU A 1 89 ? -39.251 -7.367 17.645 1.00 96.06 89 GLU A N 1
ATOM 678 C CA . GLU A 1 89 ? -39.221 -5.946 17.302 1.00 96.06 89 GLU A CA 1
ATOM 679 C C . GLU A 1 89 ? -38.635 -5.103 18.436 1.00 96.06 89 GLU A C 1
ATOM 681 O O . GLU A 1 89 ? -37.805 -4.232 18.185 1.00 96.06 89 GLU A O 1
ATOM 686 N N . GLU A 1 90 ? -39.003 -5.380 19.693 1.00 97.12 90 GLU A N 1
ATOM 687 C CA . GLU A 1 90 ? -38.402 -4.705 20.851 1.00 97.12 90 GLU A CA 1
ATOM 688 C C . GLU A 1 90 ? -36.897 -4.977 20.939 1.00 97.12 90 GLU A C 1
ATOM 690 O O . GLU A 1 90 ? -36.128 -4.066 21.239 1.00 97.12 90 GLU A O 1
ATOM 695 N N . ALA A 1 91 ? -36.466 -6.215 20.675 1.00 96.81 91 ALA A N 1
ATOM 696 C CA . ALA A 1 91 ? -35.054 -6.585 20.715 1.00 96.81 91 ALA A CA 1
ATOM 697 C C . ALA A 1 91 ? -34.239 -5.867 19.625 1.00 96.81 91 ALA A C 1
ATOM 699 O O . ALA A 1 91 ? -33.164 -5.340 19.914 1.00 96.81 91 ALA A O 1
ATOM 700 N N . ALA A 1 92 ? -34.759 -5.802 18.395 1.00 95.75 92 ALA A N 1
ATOM 701 C CA . ALA A 1 92 ? -34.123 -5.071 17.301 1.00 95.75 92 ALA A CA 1
ATOM 702 C C . ALA A 1 92 ? -34.093 -3.557 17.561 1.00 95.75 92 ALA A C 1
ATOM 704 O O . ALA A 1 92 ? -33.033 -2.944 17.463 1.00 95.75 92 ALA A O 1
ATOM 705 N N . ALA A 1 93 ? -35.210 -2.973 18.004 1.00 95.38 93 ALA A N 1
ATOM 706 C CA . ALA A 1 93 ? -35.280 -1.553 18.336 1.00 95.38 93 ALA A CA 1
ATOM 707 C C . ALA A 1 93 ? -34.325 -1.176 19.480 1.00 95.38 93 ALA A C 1
ATOM 709 O O . ALA A 1 93 ? -33.762 -0.085 19.485 1.00 95.38 93 ALA A O 1
ATOM 710 N N . LEU A 1 94 ? -34.121 -2.066 20.458 1.00 95.25 94 LEU A N 1
ATOM 711 C CA . LEU A 1 94 ? -33.168 -1.841 21.545 1.00 95.25 94 LEU A CA 1
ATOM 712 C C . LEU A 1 94 ? -31.713 -1.857 21.050 1.00 95.25 94 LEU A C 1
ATOM 714 O O . LEU A 1 94 ? -30.899 -1.089 21.554 1.00 95.25 94 LEU A O 1
ATOM 718 N N . LEU A 1 95 ? -31.395 -2.696 20.060 1.00 95.19 95 LEU A N 1
ATOM 719 C CA . LEU A 1 95 ? -30.077 -2.744 19.423 1.00 95.19 95 LEU A CA 1
ATOM 720 C C . LEU A 1 95 ? -29.799 -1.472 18.605 1.00 95.19 95 LEU A C 1
ATOM 722 O O . LEU A 1 95 ? -28.728 -0.882 18.733 1.00 95.19 95 LEU A O 1
ATOM 726 N N . GLU A 1 96 ? -30.782 -1.023 17.820 1.00 92.44 96 GLU A N 1
ATOM 727 C CA . GLU A 1 96 ? -30.690 0.153 16.940 1.00 92.44 96 GLU A CA 1
ATOM 728 C C . GLU A 1 96 ? -30.471 1.473 17.692 1.00 92.44 96 GLU A C 1
ATOM 730 O O . GLU A 1 96 ? -29.899 2.408 17.135 1.00 92.44 96 GLU A O 1
ATOM 735 N N . ARG A 1 97 ? -30.861 1.554 18.972 1.00 92.06 97 ARG A N 1
ATOM 736 C CA . ARG A 1 97 ? -30.587 2.731 19.818 1.00 92.06 97 ARG A CA 1
ATOM 737 C C . ARG A 1 97 ? -29.091 3.000 20.006 1.00 92.06 97 ARG A C 1
ATOM 739 O O . ARG A 1 97 ? -28.724 4.143 20.266 1.00 92.06 97 ARG A O 1
ATOM 746 N N . GLY A 1 98 ? -28.237 1.976 19.910 1.00 90.38 98 GLY A N 1
ATOM 747 C CA . GLY A 1 98 ? -26.782 2.137 19.979 1.00 90.38 98 GLY A CA 1
ATOM 748 C C . GLY A 1 98 ? -26.245 2.658 21.321 1.00 90.38 98 GLY A C 1
ATOM 749 O O . GLY A 1 98 ? -25.175 3.265 21.354 1.00 90.38 98 GLY A O 1
ATOM 750 N N . ASP A 1 99 ? -26.963 2.433 22.425 1.00 92.94 99 ASP A N 1
ATOM 751 C CA . ASP A 1 99 ? -26.644 2.965 23.757 1.00 92.94 99 ASP A CA 1
ATOM 752 C C . ASP A 1 99 ? -26.350 1.889 24.829 1.00 92.94 99 ASP A C 1
ATOM 754 O O . ASP A 1 99 ? -26.401 2.152 26.032 1.00 92.94 99 ASP A O 1
ATOM 758 N N . ARG A 1 100 ? -25.966 0.681 24.391 1.00 94.50 100 ARG A N 1
ATOM 759 C CA . ARG A 1 100 ? -25.476 -0.456 25.199 1.00 94.50 100 ARG A CA 1
ATOM 760 C C . ARG A 1 100 ? -26.437 -0.973 26.281 1.00 94.50 100 ARG A C 1
ATOM 762 O O . ARG A 1 100 ? -26.004 -1.434 27.340 1.00 94.50 100 ARG A O 1
ATOM 769 N N . ARG A 1 101 ? -27.744 -0.969 26.007 1.00 96.19 101 ARG A N 1
ATOM 770 C CA . ARG A 1 101 ? -28.779 -1.456 26.945 1.00 96.19 101 ARG A CA 1
ATOM 771 C C . ARG A 1 101 ? -28.990 -2.969 26.964 1.00 96.19 101 ARG A C 1
ATOM 773 O O . ARG A 1 101 ? -29.726 -3.467 27.819 1.00 96.19 101 ARG A O 1
ATOM 780 N N . ILE A 1 102 ? -28.374 -3.713 26.047 1.00 98.12 102 ILE A N 1
ATOM 781 C CA . ILE A 1 102 ? -28.452 -5.179 26.027 1.00 98.12 102 ILE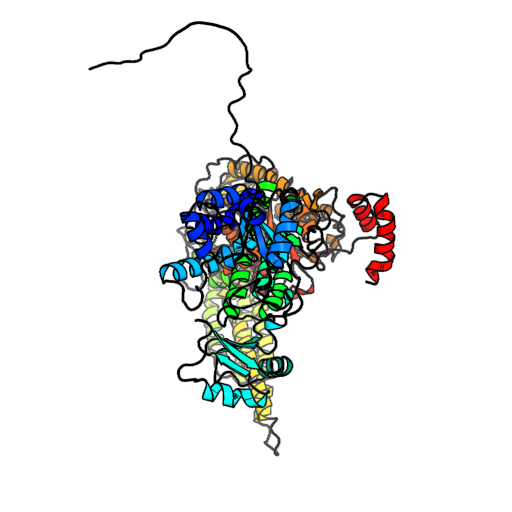 A CA 1
ATOM 782 C C . ILE A 1 102 ? -27.263 -5.751 26.804 1.00 98.12 102 ILE A C 1
ATOM 784 O O . ILE A 1 102 ? -26.115 -5.591 26.398 1.00 98.12 102 ILE A O 1
ATOM 788 N N . GLY A 1 103 ? -27.523 -6.444 27.909 1.00 97.69 103 GLY A N 1
ATOM 789 C CA . GLY A 1 103 ? -26.510 -7.163 28.678 1.00 97.69 103 GLY A CA 1
ATOM 790 C C . GLY A 1 103 ? -26.231 -8.540 28.076 1.00 97.69 103 GLY A C 1
ATOM 791 O O . GLY A 1 103 ? -27.098 -9.402 28.113 1.00 97.69 103 GLY A O 1
ATOM 792 N N . ALA A 1 104 ? -25.037 -8.787 27.545 1.00 97.94 104 ALA A N 1
ATOM 793 C CA . ALA A 1 104 ? -24.633 -10.094 27.031 1.00 97.94 104 ALA A CA 1
ATOM 794 C C . ALA A 1 104 ? -23.814 -10.854 28.080 1.00 97.94 104 ALA A C 1
ATOM 796 O O . ALA A 1 104 ? -22.679 -10.475 28.372 1.00 97.94 104 ALA A O 1
ATOM 797 N N . LEU A 1 105 ? -24.380 -11.915 28.658 1.00 97.25 105 LEU A N 1
ATOM 798 C CA . LEU A 1 105 ? -23.703 -12.699 29.686 1.00 97.25 105 LEU A CA 1
ATOM 799 C C . LEU A 1 105 ? -22.689 -13.658 29.053 1.00 97.25 105 LEU A C 1
ATOM 801 O O . LEU A 1 105 ? -23.049 -14.526 28.258 1.00 97.25 105 LEU A O 1
ATOM 805 N N . THR A 1 106 ? -21.422 -13.527 29.438 1.00 95.62 106 THR A N 1
ATOM 806 C CA . THR A 1 106 ? -20.377 -14.514 29.152 1.00 95.62 106 THR A CA 1
ATOM 807 C C . THR A 1 106 ? -20.001 -15.236 30.441 1.00 95.62 106 THR A C 1
ATOM 809 O O . THR A 1 106 ? -19.650 -14.619 31.454 1.00 95.62 106 THR A O 1
ATOM 812 N N . HIS A 1 107 ? -20.149 -16.561 30.436 1.00 94.19 107 HIS A N 1
ATOM 813 C CA . HIS A 1 107 ? -20.007 -17.375 31.637 1.00 94.19 107 HIS A CA 1
ATOM 814 C C . HIS A 1 107 ? -19.657 -18.836 31.313 1.00 94.19 107 HIS A C 1
ATOM 816 O O . HIS A 1 107 ? -20.012 -19.357 30.258 1.00 94.19 107 HIS A O 1
ATOM 822 N N . PRO A 1 108 ? -18.995 -19.555 32.233 1.00 92.19 108 PRO A N 1
ATOM 823 C CA . PRO A 1 108 ? -18.620 -20.943 32.014 1.00 92.19 108 PRO A CA 1
ATOM 824 C C . PRO A 1 108 ? -19.795 -21.867 32.337 1.00 92.19 108 PRO A C 1
ATOM 826 O O . PRO A 1 108 ? -20.334 -21.808 33.436 1.00 92.19 108 PRO A O 1
ATOM 829 N N . TRP A 1 109 ? -20.178 -22.777 31.445 1.00 91.31 109 TRP A N 1
ATOM 830 C CA . TRP A 1 109 ? -21.181 -23.802 31.770 1.00 91.31 109 TRP A CA 1
ATOM 831 C C . TRP A 1 109 ? -20.654 -24.766 32.842 1.00 91.31 109 TRP A C 1
ATOM 833 O O . TRP A 1 109 ? -19.606 -25.393 32.651 1.00 91.31 109 TRP A O 1
ATOM 843 N N . TYR A 1 110 ? -21.353 -24.878 33.976 1.00 91.38 110 TYR A N 1
ATOM 844 C CA . TYR A 1 110 ? -20.940 -25.774 35.061 1.00 91.38 110 TYR A CA 1
ATOM 845 C C . TYR A 1 110 ? -21.326 -27.229 34.785 1.00 91.38 110 TYR A C 1
ATOM 847 O O . TYR A 1 110 ? -20.595 -28.117 35.211 1.00 91.38 110 TYR A O 1
ATOM 855 N N . SER A 1 111 ? -22.393 -27.483 34.021 1.00 89.12 111 SER A N 1
ATOM 856 C CA . SER A 1 111 ? -22.788 -28.825 33.587 1.00 89.12 111 SER A CA 1
ATOM 857 C C . SER A 1 111 ? -23.279 -28.828 32.125 1.00 89.12 111 SER A C 1
ATOM 859 O O . SER A 1 111 ? -23.711 -27.784 31.642 1.00 89.12 111 SER A O 1
ATOM 861 N N . PRO A 1 112 ? -23.205 -29.953 31.380 1.00 82.81 112 PRO A N 1
ATOM 862 C CA . PRO A 1 112 ? -23.613 -30.005 29.968 1.00 82.81 112 PRO A CA 1
ATOM 863 C C . PRO A 1 112 ? -25.115 -29.822 29.698 1.00 82.81 112 PRO A C 1
ATOM 865 O O . PRO A 1 112 ? -25.472 -29.406 28.601 1.00 82.81 112 PRO A O 1
ATOM 868 N N . GLY A 1 113 ? -25.982 -30.161 30.657 1.00 81.75 113 GLY A N 1
ATOM 869 C CA . GLY A 1 113 ? -27.441 -30.025 30.527 1.00 81.75 113 GLY A CA 1
ATOM 870 C C . GLY A 1 113 ? -28.018 -28.774 31.192 1.00 81.75 113 GLY A C 1
ATOM 871 O O . GLY A 1 113 ? -29.120 -28.358 30.858 1.00 81.75 113 GLY A O 1
ATOM 872 N N . ASP A 1 114 ? -27.268 -28.168 32.111 1.00 88.06 114 ASP A N 1
ATOM 873 C CA . ASP A 1 114 ? -27.646 -26.944 32.808 1.00 88.06 114 ASP A CA 1
ATOM 874 C C . ASP A 1 114 ? -26.380 -26.117 33.077 1.00 88.06 114 ASP A C 1
ATOM 876 O O . ASP A 1 114 ? -25.460 -26.596 33.757 1.00 88.06 114 ASP A O 1
ATOM 880 N N . PRO A 1 115 ? -26.279 -24.884 32.553 1.00 91.19 115 PRO A N 1
ATOM 881 C CA . PRO A 1 115 ? -25.111 -24.058 32.791 1.00 91.19 115 PRO A CA 1
ATOM 882 C C . PRO A 1 115 ? -24.948 -23.640 34.254 1.00 91.19 115 PRO A C 1
ATOM 884 O O . PRO A 1 115 ? -23.823 -23.299 34.624 1.00 91.19 115 PRO A O 1
ATOM 887 N N . ASP A 1 116 ? -26.006 -23.611 35.067 1.00 92.56 116 ASP A N 1
ATOM 888 C CA . ASP A 1 116 ? -26.011 -23.100 36.443 1.00 92.56 116 ASP A CA 1
ATOM 889 C C . ASP A 1 116 ? -26.913 -23.941 37.373 1.00 92.56 116 ASP A C 1
ATOM 891 O O . ASP A 1 116 ? -27.843 -23.405 37.975 1.00 92.56 116 ASP A O 1
ATOM 895 N N . PRO A 1 117 ? -26.621 -25.244 37.562 1.00 89.25 117 PRO A N 1
ATOM 896 C CA . PRO A 1 117 ? -27.514 -26.182 38.256 1.00 89.25 117 PRO A CA 1
ATOM 897 C C . PRO A 1 117 ? -27.771 -25.824 39.728 1.00 89.25 117 PRO A C 1
ATOM 899 O O . PRO A 1 117 ? -28.738 -26.275 40.328 1.00 89.25 117 PRO A O 1
ATOM 902 N N . VAL A 1 118 ? -26.897 -25.005 40.319 1.00 86.62 118 VAL A N 1
ATOM 903 C CA . VAL A 1 118 ? -26.970 -24.544 41.714 1.00 86.62 118 VAL A CA 1
ATOM 904 C C . VAL A 1 118 ? -27.413 -23.081 41.850 1.00 86.62 118 VAL A C 1
ATOM 906 O O . VAL A 1 118 ? -27.409 -22.542 42.957 1.00 86.62 118 VAL A O 1
ATOM 909 N N . GLY A 1 119 ? -27.757 -22.410 40.746 1.00 90.38 119 GLY A N 1
ATOM 910 C CA . GLY A 1 119 ? -28.298 -21.045 40.765 1.00 90.38 119 GLY A CA 1
ATOM 911 C C . GLY A 1 119 ? -27.312 -19.940 41.155 1.00 90.38 119 GLY A C 1
ATOM 912 O O . GLY A 1 119 ? -27.711 -18.831 41.529 1.00 90.38 119 GLY A O 1
ATOM 913 N N . VAL A 1 120 ? -26.007 -20.221 41.129 1.00 91.38 120 VAL A N 1
ATOM 914 C CA . VAL A 1 120 ? -24.980 -19.280 41.588 1.00 91.38 120 VAL A CA 1
ATOM 915 C C . VAL A 1 120 ? -24.851 -18.100 40.633 1.00 91.38 120 VAL A C 1
ATOM 917 O O . VAL A 1 120 ? -24.746 -16.960 41.090 1.00 91.38 120 VAL A O 1
ATOM 920 N N . LYS A 1 121 ? -24.881 -18.349 39.322 1.00 92.56 121 LYS A N 1
ATOM 921 C CA . LYS A 1 121 ? -24.763 -17.291 38.313 1.00 92.56 121 LYS A CA 1
ATOM 922 C C . LYS A 1 121 ? -25.997 -16.413 38.276 1.00 92.56 121 LYS A C 1
ATOM 924 O O . LYS A 1 121 ? -25.849 -15.199 38.178 1.00 92.56 121 LYS A O 1
ATOM 929 N N . LEU A 1 122 ? -27.191 -16.997 38.390 1.00 93.81 122 LEU A N 1
ATOM 930 C CA . LEU A 1 122 ? -28.427 -16.218 38.437 1.00 93.81 122 LEU A CA 1
ATOM 931 C C . LEU A 1 122 ? -28.424 -15.252 39.628 1.00 93.81 122 LEU A C 1
ATOM 933 O O . LEU A 1 122 ? -28.806 -14.093 39.479 1.00 93.81 122 LEU A O 1
ATOM 937 N N . LYS A 1 123 ? -27.921 -15.687 40.790 1.00 93.38 123 LYS A N 1
ATOM 938 C CA . LYS A 1 123 ? -27.771 -14.808 41.956 1.00 93.38 123 LYS A CA 1
ATOM 939 C C . LYS A 1 123 ? -26.810 -13.642 41.692 1.00 93.38 123 LYS A C 1
ATOM 941 O O . LYS A 1 123 ? -27.187 -12.499 41.927 1.00 93.38 123 LYS A O 1
ATOM 946 N N . ILE A 1 124 ? -25.616 -13.919 41.157 1.00 94.81 124 ILE A N 1
ATOM 947 C CA . ILE A 1 124 ? -24.628 -12.882 40.797 1.00 94.81 124 ILE A CA 1
ATOM 948 C C . ILE A 1 124 ? -25.223 -11.899 39.780 1.00 94.81 124 ILE A C 1
ATOM 950 O O . ILE A 1 124 ? -25.087 -10.686 39.921 1.00 94.81 124 ILE A O 1
ATOM 954 N N . LEU A 1 125 ? -25.920 -12.419 38.767 1.00 94.81 125 LEU A N 1
ATOM 955 C CA . LEU A 1 125 ? -26.554 -11.611 37.733 1.00 94.81 125 LEU A CA 1
ATOM 956 C C . LEU A 1 125 ? -27.644 -10.698 38.313 1.00 94.81 125 LEU A C 1
ATOM 958 O O . LEU A 1 125 ? -27.693 -9.527 37.958 1.00 94.81 125 LEU A O 1
ATOM 962 N N . ARG A 1 126 ? -28.498 -11.193 39.217 1.00 94.88 126 ARG A N 1
ATOM 963 C CA . ARG A 1 126 ? -29.546 -10.386 39.873 1.00 94.88 126 ARG A CA 1
ATOM 964 C C . ARG A 1 126 ? -28.978 -9.262 40.730 1.00 94.88 126 ARG A C 1
ATOM 966 O O . ARG A 1 126 ? -29.469 -8.136 40.655 1.00 94.88 126 ARG A O 1
ATOM 973 N N . GLU A 1 127 ? -27.950 -9.570 41.520 1.00 93.50 127 GLU A N 1
ATOM 974 C CA . GLU A 1 127 ? -27.227 -8.576 42.319 1.00 93.50 127 GLU A CA 1
ATOM 975 C C . GLU A 1 127 ? -26.679 -7.475 41.393 1.00 93.50 127 GLU A C 1
ATOM 977 O O . GLU A 1 127 ? -27.004 -6.304 41.568 1.00 93.50 127 GLU A O 1
ATOM 982 N N . ALA A 1 128 ? -25.990 -7.852 40.313 1.00 95.06 128 ALA A N 1
ATOM 983 C CA . ALA A 1 128 ? -25.442 -6.901 39.348 1.00 95.06 128 ALA A CA 1
ATOM 984 C C . ALA A 1 128 ? -26.507 -6.079 38.598 1.00 95.06 128 ALA A C 1
ATOM 986 O O . ALA A 1 128 ? -26.341 -4.878 38.403 1.00 95.06 128 ALA A O 1
ATOM 987 N N . LEU A 1 129 ? -27.616 -6.694 38.170 1.00 95.50 129 LEU A N 1
ATOM 988 C CA . LEU A 1 129 ? -28.704 -6.012 37.451 1.00 95.50 129 LEU A CA 1
ATOM 989 C C . LEU A 1 129 ? -29.492 -5.031 38.330 1.00 95.50 129 LEU A C 1
ATOM 991 O O . LEU A 1 129 ? -30.232 -4.195 37.798 1.00 95.50 129 LEU A O 1
ATOM 995 N N . SER A 1 130 ? -29.358 -5.130 39.653 1.00 93.00 130 SER A N 1
ATOM 996 C CA . SER A 1 130 ? -29.906 -4.137 40.580 1.00 93.00 130 SER A CA 1
ATOM 997 C C . SER A 1 130 ? -29.127 -2.820 40.484 1.00 93.00 130 SER A C 1
ATOM 999 O O . SER A 1 130 ? -29.744 -1.756 40.460 1.00 93.00 130 SER A O 1
ATOM 1001 N N . ASP A 1 131 ? -27.805 -2.896 40.299 1.00 93.19 131 ASP A N 1
ATOM 1002 C CA . ASP A 1 131 ? -26.918 -1.736 40.139 1.00 93.19 131 ASP A CA 1
ATOM 1003 C C . ASP A 1 131 ? -26.864 -1.226 38.686 1.00 93.19 131 ASP A C 1
ATOM 1005 O O . ASP A 1 131 ? -26.845 -0.021 38.425 1.00 93.19 131 ASP A O 1
ATOM 1009 N N . LEU A 1 132 ? -26.869 -2.136 37.706 1.00 95.12 132 LEU A N 1
ATOM 1010 C CA . LEU A 1 132 ? -26.753 -1.824 36.276 1.00 95.12 132 LEU A CA 1
ATOM 1011 C C . LEU A 1 132 ? -28.103 -1.408 35.674 1.00 95.12 132 LEU A C 1
ATOM 1013 O O . LEU A 1 132 ? -28.672 -2.083 34.816 1.00 95.12 132 LEU A O 1
ATOM 1017 N N . THR A 1 133 ? -28.618 -0.261 36.117 1.00 94.19 133 THR A N 1
ATOM 1018 C CA . THR A 1 133 ? -29.977 0.199 35.785 1.00 94.19 133 THR A CA 1
ATOM 1019 C C . THR A 1 133 ? -30.210 0.567 34.321 1.00 94.19 133 THR A C 1
ATOM 1021 O O . THR A 1 133 ? -31.361 0.575 33.888 1.00 94.19 133 THR A O 1
ATOM 1024 N N . HIS A 1 134 ? -29.143 0.826 33.564 1.00 94.44 134 HIS A N 1
ATOM 1025 C CA . HIS A 1 134 ? -29.197 1.107 32.128 1.00 94.44 134 HIS A CA 1
ATOM 1026 C C . HIS A 1 134 ? -29.483 -0.139 31.274 1.00 94.44 134 HIS A C 1
ATOM 1028 O O . HIS A 1 134 ? -29.911 -0.004 30.133 1.00 94.44 134 HIS A O 1
ATOM 1034 N N . ILE A 1 135 ? -29.253 -1.346 31.801 1.00 97.38 135 ILE A N 1
ATOM 1035 C CA . ILE A 1 135 ? -29.566 -2.585 31.088 1.00 97.38 135 ILE A CA 1
ATOM 1036 C C . ILE A 1 135 ? -31.086 -2.781 31.085 1.00 97.38 135 ILE A C 1
ATOM 1038 O O . ILE A 1 135 ? -31.735 -2.651 32.122 1.00 97.38 135 ILE A O 1
ATOM 1042 N N . GLU A 1 136 ? -31.662 -3.107 29.929 1.00 97.19 136 GLU A N 1
ATOM 1043 C CA . GLU A 1 136 ? -33.103 -3.370 29.759 1.00 97.19 136 GLU A CA 1
ATOM 1044 C C . GLU A 1 136 ? -33.386 -4.833 29.401 1.00 97.19 136 GLU A C 1
ATOM 1046 O O . GLU A 1 136 ? -34.423 -5.387 29.782 1.00 97.19 136 GLU A O 1
ATOM 1051 N N . ALA A 1 137 ? -32.443 -5.481 28.717 1.00 97.56 137 ALA A N 1
ATOM 1052 C CA . ALA A 1 137 ? -32.580 -6.853 28.254 1.00 97.56 137 ALA A CA 1
ATOM 1053 C C . ALA A 1 137 ? -31.287 -7.639 28.449 1.00 97.56 137 ALA A C 1
ATOM 1055 O O . ALA A 1 137 ? -30.203 -7.058 28.434 1.00 97.56 137 ALA A O 1
ATOM 1056 N N . ILE A 1 138 ? -31.397 -8.957 28.616 1.00 97.81 138 ILE A N 1
ATOM 1057 C CA . ILE A 1 138 ? -30.245 -9.833 28.831 1.00 97.81 138 ILE A CA 1
ATOM 1058 C C . ILE A 1 138 ? -30.220 -10.940 27.780 1.00 97.81 138 ILE A C 1
ATOM 1060 O O . ILE A 1 138 ? -31.225 -11.603 27.535 1.00 97.81 138 ILE A O 1
ATOM 1064 N N . PHE A 1 139 ? -29.056 -11.154 27.178 1.00 98.19 139 PHE A N 1
ATOM 1065 C CA . PHE A 1 139 ? -28.738 -12.357 26.426 1.00 98.19 139 PHE A CA 1
ATOM 1066 C C . PHE A 1 139 ? -28.030 -13.359 27.341 1.00 98.19 139 PHE A C 1
ATOM 1068 O O . PHE A 1 139 ? -26.991 -13.044 27.928 1.00 98.19 139 PHE A O 1
ATOM 1075 N N . VAL A 1 140 ? -28.585 -14.565 27.431 1.00 96.31 140 VAL A N 1
ATOM 1076 C CA . VAL A 1 140 ? -27.967 -15.726 28.083 1.00 96.31 140 VAL A CA 1
ATOM 1077 C C . VAL A 1 140 ? -28.135 -16.893 27.128 1.00 96.31 140 VAL A C 1
ATOM 1079 O O . VAL A 1 140 ? -29.266 -17.282 26.857 1.00 96.31 140 VAL A O 1
ATOM 1082 N N . ASP A 1 141 ? -27.045 -17.450 26.609 1.00 93.75 141 ASP A N 1
ATOM 1083 C CA . ASP A 1 141 ? -27.055 -18.480 25.561 1.00 93.75 141 ASP A CA 1
ATOM 1084 C C . ASP A 1 141 ? -28.089 -19.608 25.787 1.00 93.75 141 ASP A C 1
ATOM 1086 O O . ASP A 1 141 ? -28.873 -19.926 24.892 1.00 93.75 141 ASP A O 1
ATOM 1090 N N . TYR A 1 142 ? -28.177 -20.140 27.005 1.00 94.19 142 TYR A N 1
ATOM 1091 C CA . TYR A 1 142 ? -29.101 -21.201 27.404 1.00 94.19 142 TYR A CA 1
ATOM 1092 C C . TYR A 1 142 ? -30.583 -20.796 27.337 1.00 94.19 142 TYR A C 1
ATOM 1094 O O . TYR A 1 142 ? -31.440 -21.585 26.935 1.00 94.19 142 TYR A O 1
ATOM 1102 N N . ALA A 1 143 ? -30.890 -19.550 27.695 1.00 95.44 143 ALA A N 1
ATOM 1103 C CA . ALA A 1 143 ? -32.249 -19.013 27.738 1.00 95.44 143 ALA A CA 1
ATOM 1104 C C . ALA A 1 143 ? -32.644 -18.254 26.453 1.00 95.44 143 ALA A C 1
ATOM 1106 O O . ALA A 1 143 ? -33.828 -18.049 26.189 1.00 95.44 143 ALA A O 1
ATOM 1107 N N . SER A 1 144 ? -31.665 -17.866 25.636 1.00 96.94 144 SER A N 1
ATOM 1108 C CA . SER A 1 144 ? -31.835 -17.064 24.421 1.00 96.94 144 SER A CA 1
ATOM 1109 C C . SER A 1 144 ? -31.812 -17.888 23.132 1.00 96.94 144 SER A C 1
ATOM 1111 O O . SER A 1 144 ? -32.367 -17.458 22.114 1.00 96.94 144 SER A O 1
ATOM 1113 N N . LEU A 1 145 ? -31.198 -19.074 23.157 1.00 96.12 145 LEU A N 1
ATOM 1114 C CA . LEU A 1 145 ? -31.081 -19.993 22.022 1.00 96.12 145 LEU A CA 1
ATOM 1115 C C . LEU A 1 145 ? -31.862 -21.284 22.278 1.00 96.12 145 LEU A C 1
ATOM 1117 O O . LEU A 1 145 ? -32.007 -21.714 23.420 1.00 96.12 145 LEU A O 1
ATOM 1121 N N . PHE A 1 146 ? -32.338 -21.933 21.212 1.00 94.94 146 PHE A N 1
ATOM 1122 C CA . PHE A 1 146 ? -32.998 -23.235 21.333 1.00 94.94 146 PHE A CA 1
ATOM 1123 C C . PHE A 1 146 ? -32.043 -24.296 21.890 1.00 94.94 146 PHE A C 1
ATOM 1125 O O . PHE A 1 146 ? -30.963 -24.519 21.335 1.00 94.94 146 PHE A O 1
ATOM 1132 N N . GLN A 1 147 ? -32.478 -25.003 22.933 1.00 92.19 147 GLN A N 1
ATOM 1133 C CA . GLN A 1 147 ? -31.715 -26.074 23.581 1.00 92.19 147 GLN A CA 1
ATOM 1134 C C . GLN A 1 147 ? -32.293 -27.448 23.261 1.00 92.19 147 GLN A C 1
ATOM 1136 O O . GLN A 1 147 ? -33.448 -27.572 22.853 1.00 92.19 147 GLN A O 1
ATOM 1141 N N . HIS A 1 148 ? -31.497 -28.499 23.452 1.00 88.56 148 HIS A N 1
ATOM 1142 C CA . HIS A 1 148 ? -32.050 -29.849 23.493 1.00 88.56 148 HIS A CA 1
ATOM 1143 C C . HIS A 1 148 ? -32.901 -29.996 24.766 1.00 88.56 148 HIS A C 1
ATOM 1145 O O . HIS A 1 148 ? -32.380 -29.739 25.850 1.00 88.56 148 HIS A O 1
ATOM 1151 N N . PRO A 1 149 ? -34.192 -30.369 24.665 1.00 87.56 149 PRO A N 1
ATOM 1152 C CA . PRO A 1 149 ? -35.014 -30.586 25.847 1.00 87.56 149 PRO A CA 1
ATOM 1153 C C . PRO A 1 149 ? -34.499 -31.805 26.632 1.00 87.56 149 PRO A C 1
ATOM 1155 O O . PRO A 1 149 ? -33.952 -32.724 26.012 1.00 87.56 149 PRO A O 1
ATOM 1158 N N . PRO A 1 150 ? -34.710 -31.861 27.960 1.00 85.00 150 PRO A N 1
ATOM 1159 C CA . PRO A 1 150 ? -34.312 -33.008 28.774 1.00 85.00 150 PRO A CA 1
ATOM 1160 C C . PRO A 1 150 ? -34.840 -34.321 28.189 1.00 85.00 150 PRO A C 1
ATOM 1162 O O . PRO A 1 150 ? -36.028 -34.431 27.869 1.00 85.00 150 PRO A O 1
ATOM 1165 N N . LYS A 1 151 ? -33.958 -35.311 28.024 1.00 83.69 151 LYS A N 1
ATOM 1166 C CA . LYS A 1 151 ? -34.234 -36.620 27.399 1.00 83.69 151 LYS A CA 1
ATOM 1167 C C . LYS A 1 151 ? -34.755 -36.560 25.956 1.00 83.69 151 LYS A C 1
ATOM 1169 O O . LYS A 1 151 ? -35.263 -37.554 25.438 1.00 83.69 151 LYS A O 1
ATOM 1174 N N . GLY A 1 152 ? -34.620 -35.423 25.280 1.00 85.62 152 GLY A N 1
ATOM 1175 C CA . GLY A 1 152 ? -35.132 -35.202 23.932 1.00 85.62 152 GLY A CA 1
ATOM 1176 C C . GLY A 1 152 ? -34.150 -34.454 23.037 1.00 85.62 152 GLY A C 1
ATOM 1177 O O . GLY A 1 152 ? -33.018 -34.152 23.412 1.00 85.62 152 GLY A O 1
ATOM 1178 N N . LYS A 1 153 ? -34.569 -34.179 21.800 1.00 88.31 153 LYS A N 1
ATOM 1179 C CA . LYS A 1 153 ? -33.797 -33.391 20.831 1.00 88.31 153 LYS A CA 1
ATOM 1180 C C . LYS A 1 153 ? -34.638 -32.225 20.324 1.00 88.31 153 LYS A C 1
ATOM 1182 O O . LYS A 1 153 ? -35.861 -32.279 20.375 1.00 88.31 153 LYS A O 1
ATOM 1187 N N . ARG A 1 154 ? -33.952 -31.184 19.847 1.00 92.25 154 ARG A N 1
ATOM 1188 C CA . ARG A 1 154 ? -34.580 -30.075 19.134 1.00 92.25 154 ARG A CA 1
ATOM 1189 C C . ARG A 1 154 ? -35.254 -30.633 17.893 1.00 92.25 154 ARG A C 1
ATOM 1191 O O . ARG A 1 154 ? -34.687 -31.517 17.243 1.00 92.25 154 ARG A O 1
ATOM 1198 N N . THR A 1 155 ? -36.421 -30.099 17.581 1.00 93.94 155 THR A N 1
ATOM 1199 C CA . THR A 1 155 ? -37.089 -30.285 16.295 1.00 93.94 155 THR A CA 1
ATOM 1200 C C . THR A 1 155 ? -36.217 -29.754 15.156 1.00 93.94 155 THR A C 1
ATOM 1202 O O . THR A 1 155 ? -35.264 -29.002 15.377 1.00 93.94 155 THR A O 1
ATOM 1205 N N . ASP A 1 156 ? -36.538 -30.128 13.920 1.00 93.56 156 ASP A N 1
ATOM 1206 C CA . ASP A 1 156 ? -35.775 -29.683 12.750 1.00 93.56 156 ASP A CA 1
ATOM 1207 C C . ASP A 1 156 ? -35.798 -28.154 12.607 1.00 93.56 156 ASP A C 1
ATOM 1209 O O . ASP A 1 156 ? -34.748 -27.538 12.429 1.00 93.56 156 ASP A O 1
ATOM 1213 N N . ALA A 1 157 ? -36.959 -27.525 12.821 1.00 92.75 157 ALA A N 1
ATOM 1214 C CA . ALA A 1 157 ? -37.099 -26.069 12.799 1.00 92.75 157 ALA A CA 1
ATOM 1215 C C . ALA A 1 157 ? -36.255 -25.375 13.887 1.00 92.75 157 ALA A C 1
ATOM 1217 O O . ALA A 1 157 ? -35.590 -24.372 13.622 1.00 92.75 157 ALA A O 1
ATOM 1218 N N . GLU A 1 158 ? -36.231 -25.926 15.105 1.00 94.88 158 GLU A N 1
ATOM 1219 C CA . GLU A 1 158 ? -35.390 -25.412 16.193 1.00 94.88 158 GLU A CA 1
ATOM 1220 C C . GLU A 1 158 ? -33.895 -25.611 15.907 1.00 94.88 158 GLU A C 1
ATOM 1222 O O . GLU A 1 158 ? -33.090 -24.744 16.242 1.00 94.88 158 GLU A O 1
ATOM 1227 N N . ASN A 1 159 ? -33.502 -26.729 15.283 1.00 93.56 159 ASN A N 1
ATOM 1228 C CA . ASN A 1 159 ? -32.115 -26.967 14.876 1.00 93.56 159 ASN A CA 1
ATOM 1229 C C . ASN A 1 159 ? -31.665 -25.977 13.795 1.00 93.56 159 ASN A C 1
ATOM 1231 O O . ASN A 1 159 ? -30.551 -25.462 13.879 1.00 93.56 159 ASN A O 1
ATOM 1235 N N . GLU A 1 160 ? -32.514 -25.680 12.810 1.00 93.62 160 GLU A N 1
ATOM 1236 C CA . GLU A 1 160 ? -32.221 -24.678 11.781 1.00 93.62 160 GLU A CA 1
ATOM 1237 C C . GLU A 1 160 ? -32.076 -23.273 12.376 1.00 93.62 160 GLU A C 1
ATOM 1239 O O .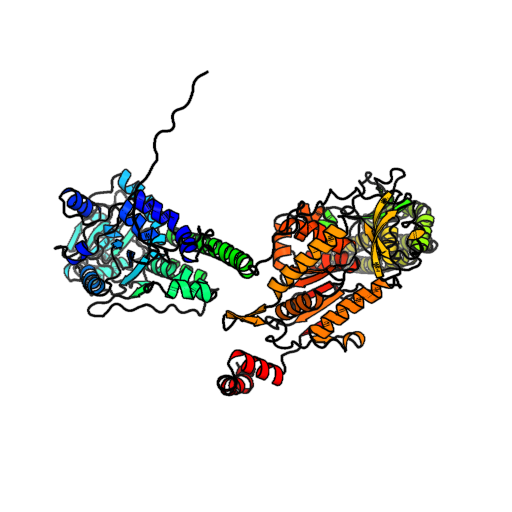 GLU A 1 160 ? -31.104 -22.573 12.081 1.00 93.62 160 GLU A O 1
ATOM 1244 N N . ALA A 1 161 ? -33.009 -22.870 13.245 1.00 94.06 161 ALA A N 1
ATOM 1245 C CA . ALA A 1 161 ? -32.946 -21.587 13.941 1.00 94.06 161 ALA A CA 1
ATOM 1246 C C . ALA A 1 161 ? -31.705 -21.489 14.838 1.00 94.06 161 ALA A C 1
ATOM 1248 O O . ALA A 1 161 ? -30.993 -20.487 14.801 1.00 94.06 161 ALA A O 1
ATOM 1249 N N . PHE A 1 162 ? -31.384 -22.554 15.578 1.00 93.94 162 PHE A N 1
ATOM 1250 C CA . PHE A 1 162 ? -30.163 -22.619 16.376 1.00 93.94 162 PHE A CA 1
ATOM 1251 C C . PHE A 1 162 ? -28.900 -22.515 15.518 1.00 93.94 162 PHE A C 1
ATOM 1253 O O . PHE A 1 162 ? -27.973 -21.809 15.898 1.00 93.94 162 PHE A O 1
ATOM 1260 N N . GLY A 1 163 ? -28.854 -23.182 14.361 1.00 92.19 163 GLY A N 1
ATOM 1261 C CA . GLY A 1 163 ? -27.724 -23.102 13.435 1.00 92.19 163 GLY A CA 1
ATOM 1262 C C . GLY A 1 163 ? -27.466 -21.669 12.967 1.00 92.19 163 GLY A C 1
ATOM 1263 O O . GLY A 1 163 ? -26.343 -21.179 13.095 1.00 92.19 163 GLY A O 1
ATOM 1264 N N . ARG A 1 164 ? -28.522 -20.972 12.520 1.00 93.12 164 ARG A N 1
ATOM 1265 C CA . ARG A 1 164 ? -28.449 -19.553 12.125 1.00 93.12 164 ARG A CA 1
ATOM 1266 C C . ARG A 1 164 ? -28.035 -18.652 13.285 1.00 93.12 164 ARG A C 1
ATOM 1268 O O . ARG A 1 164 ? -27.188 -17.780 13.110 1.00 93.12 164 ARG A O 1
ATOM 1275 N N . ALA A 1 165 ? -28.606 -18.871 14.468 1.00 93.75 165 ALA A N 1
ATOM 1276 C CA . ALA A 1 165 ? -28.270 -18.103 15.659 1.00 93.75 165 ALA A CA 1
ATOM 1277 C C . ALA A 1 165 ? -26.808 -18.311 16.078 1.00 93.75 165 ALA A C 1
ATOM 1279 O O . ALA A 1 165 ? -26.121 -17.355 16.419 1.00 93.75 165 ALA A O 1
ATOM 1280 N N . LEU A 1 166 ? -26.298 -19.541 15.996 1.00 90.50 166 LEU A N 1
ATOM 1281 C CA . LEU A 1 166 ? -24.924 -19.877 16.364 1.00 90.50 166 LEU A CA 1
ATOM 1282 C C . LEU A 1 166 ? -23.888 -19.218 15.438 1.00 90.50 166 LEU A C 1
ATOM 1284 O O . LEU A 1 166 ? -22.784 -18.910 15.882 1.00 90.50 166 LEU A O 1
ATOM 1288 N N . ASP A 1 167 ? -24.226 -18.993 14.166 1.00 88.50 167 ASP A N 1
ATOM 1289 C CA . ASP A 1 167 ? -23.342 -18.312 13.209 1.00 88.50 167 ASP A CA 1
ATOM 1290 C C . ASP A 1 167 ? -23.197 -16.807 13.487 1.00 88.50 167 ASP A C 1
ATOM 1292 O O . ASP A 1 167 ? -22.163 -16.225 13.152 1.00 88.50 167 ASP A O 1
ATOM 1296 N N . ILE A 1 168 ? -24.196 -16.190 14.130 1.00 90.62 168 ILE A N 1
ATOM 1297 C CA . ILE A 1 168 ? -24.227 -14.750 14.434 1.00 90.62 168 ILE A CA 1
ATOM 1298 C C . ILE A 1 168 ? -24.065 -14.434 15.929 1.00 90.62 168 ILE A C 1
ATOM 1300 O O . ILE A 1 168 ? -23.849 -13.285 16.293 1.00 90.62 168 ILE A O 1
ATOM 1304 N N . MET A 1 169 ? -24.114 -15.436 16.814 1.00 93.12 169 MET A N 1
ATOM 1305 C CA . MET A 1 169 ? -24.057 -15.265 18.274 1.00 93.12 169 MET A CA 1
ATOM 1306 C C . MET A 1 169 ? -22.853 -14.436 18.734 1.00 93.12 169 MET A C 1
ATOM 1308 O O . MET A 1 169 ? -22.963 -13.643 19.666 1.00 93.12 169 MET A O 1
ATOM 1312 N N . GLY A 1 170 ? -21.707 -14.583 18.062 1.00 92.19 170 GLY A N 1
ATOM 1313 C CA . GLY A 1 170 ? -20.518 -13.780 18.345 1.00 92.19 170 GLY A CA 1
ATOM 1314 C C . GLY A 1 170 ? -20.777 -12.273 18.273 1.00 92.19 170 GLY A C 1
ATOM 1315 O O . GLY A 1 170 ? -20.227 -11.532 19.083 1.00 92.19 170 GLY A O 1
ATOM 1316 N N . ASP A 1 171 ? -21.664 -11.829 17.381 1.00 92.94 171 ASP A N 1
ATOM 1317 C CA . ASP A 1 171 ? -21.980 -10.414 17.186 1.00 92.94 171 ASP A CA 1
ATOM 1318 C C . ASP A 1 171 ? -22.775 -9.834 18.369 1.00 92.94 171 ASP A C 1
ATOM 1320 O O . ASP A 1 171 ? -22.624 -8.653 18.676 1.00 92.94 171 ASP A O 1
ATOM 1324 N N . VAL A 1 172 ? -23.504 -10.665 19.134 1.00 95.50 172 VAL A N 1
ATOM 1325 C CA . VAL A 1 172 ? -24.133 -10.242 20.403 1.00 95.50 172 VAL A CA 1
ATOM 1326 C C . VAL A 1 172 ? -23.074 -9.735 21.381 1.00 95.50 172 VAL A C 1
ATOM 1328 O O . VAL A 1 172 ? -23.235 -8.689 22.008 1.00 95.50 172 VAL A O 1
ATOM 1331 N N . TYR A 1 173 ? -21.958 -10.454 21.497 1.00 96.12 173 TYR A N 1
ATOM 1332 C CA . TYR A 1 173 ? -20.842 -10.055 22.352 1.00 96.12 173 TYR A CA 1
ATOM 1333 C C . TYR A 1 173 ? -20.028 -8.918 21.728 1.00 96.12 173 TYR A C 1
ATOM 1335 O O . TYR A 1 173 ? -19.514 -8.055 22.445 1.00 96.12 173 TYR A O 1
ATOM 1343 N N . ALA A 1 174 ? -19.925 -8.905 20.400 1.00 92.94 174 ALA A N 1
ATOM 1344 C CA . ALA A 1 174 ? -19.039 -8.023 19.660 1.00 92.94 174 ALA A CA 1
ATOM 1345 C C . ALA A 1 174 ? -19.582 -6.603 19.433 1.00 92.94 174 ALA A C 1
ATOM 1347 O O . ALA A 1 174 ? -18.775 -5.676 19.343 1.00 92.94 174 ALA A O 1
ATOM 1348 N N . SER A 1 175 ? -20.909 -6.424 19.373 1.00 93.81 175 SER A N 1
ATOM 1349 C CA . SER A 1 175 ? -21.556 -5.131 19.105 1.00 93.81 175 SER A CA 1
ATOM 1350 C C . SER A 1 175 ? -20.990 -4.025 19.997 1.00 93.81 175 SER A C 1
ATOM 1352 O O . SER A 1 175 ? -21.117 -4.056 21.223 1.00 93.81 175 SER A O 1
ATOM 1354 N N . ALA A 1 176 ? -20.328 -3.032 19.402 1.00 89.50 176 ALA A N 1
ATOM 1355 C CA . ALA A 1 176 ? -19.655 -1.986 20.171 1.00 89.50 176 ALA A CA 1
ATOM 1356 C C . ALA A 1 176 ? -20.617 -0.958 20.768 1.00 89.50 176 ALA A C 1
ATOM 1358 O O . ALA A 1 176 ? -20.240 -0.273 21.720 1.00 89.50 176 ALA A O 1
ATOM 1359 N N . VAL A 1 177 ? -21.821 -0.840 20.215 1.00 91.69 177 VAL A N 1
ATOM 1360 C CA . VAL A 1 177 ? -22.797 0.199 20.567 1.00 91.69 177 VAL A CA 1
ATOM 1361 C C . VAL A 1 177 ? -24.097 -0.391 21.096 1.00 91.69 177 VAL A C 1
ATOM 1363 O O . VAL A 1 177 ? -24.724 0.215 21.950 1.00 91.69 177 VAL A O 1
ATOM 1366 N N . GLY A 1 178 ? -24.477 -1.597 20.682 1.00 93.12 178 GLY A N 1
ATOM 1367 C CA . GLY A 1 178 ? -25.726 -2.228 21.094 1.00 93.12 178 GLY A CA 1
ATOM 1368 C C . GLY A 1 178 ? -25.655 -2.977 22.425 1.00 93.12 178 GLY A C 1
ATOM 1369 O O . GLY A 1 178 ? -26.643 -3.010 23.162 1.00 93.12 178 GLY A O 1
ATOM 1370 N N . THR A 1 179 ? -24.499 -3.559 22.779 1.00 96.62 179 THR A N 1
ATOM 1371 C CA . THR A 1 179 ? -24.402 -4.457 23.945 1.00 96.62 179 THR A CA 1
ATOM 1372 C C . THR A 1 179 ? -23.316 -4.094 24.960 1.00 96.62 179 THR A C 1
ATOM 1374 O O . THR A 1 179 ? -22.217 -3.663 24.611 1.00 96.62 179 THR A O 1
ATOM 1377 N N . THR A 1 180 ? -23.602 -4.368 26.232 1.00 97.00 180 THR A N 1
ATOM 1378 C CA . THR A 1 180 ? -22.658 -4.416 27.358 1.00 97.00 180 THR A CA 1
ATOM 1379 C C . THR A 1 180 ? -22.393 -5.877 27.702 1.00 97.00 180 THR A C 1
ATOM 1381 O O . THR A 1 180 ? -23.327 -6.630 27.960 1.00 97.00 180 THR A O 1
ATOM 1384 N N . VAL A 1 181 ? -21.136 -6.313 27.718 1.00 97.56 181 VAL A N 1
ATOM 1385 C CA . VAL A 1 181 ? -20.777 -7.695 28.058 1.00 97.56 181 VAL A CA 1
ATOM 1386 C C . VAL A 1 181 ? -20.576 -7.825 29.564 1.00 97.56 181 VAL A C 1
ATOM 1388 O O . VAL A 1 181 ? -19.748 -7.135 30.156 1.00 97.56 181 VAL A O 1
ATOM 1391 N N . LEU A 1 182 ? -21.334 -8.736 30.166 1.00 97.38 182 LEU A N 1
ATOM 1392 C CA . LEU A 1 182 ? -21.324 -9.061 31.586 1.00 97.38 182 LEU A CA 1
ATOM 1393 C C . LEU A 1 182 ? -20.527 -10.353 31.780 1.00 97.38 182 LEU A C 1
ATOM 1395 O O . LEU A 1 182 ? -20.942 -11.408 31.306 1.00 97.38 182 LEU A O 1
ATOM 1399 N N . GLN A 1 183 ? -19.373 -10.287 32.437 1.00 96.75 183 GLN A N 1
ATOM 1400 C CA . GLN A 1 183 ? -18.433 -11.401 32.529 1.00 96.75 183 GLN A CA 1
ATOM 1401 C C . GLN A 1 183 ? -18.410 -12.017 33.926 1.00 96.75 183 GLN A C 1
ATOM 1403 O O . GLN A 1 183 ? -17.989 -11.371 34.880 1.00 96.75 183 GLN A O 1
ATOM 1408 N N . ILE A 1 184 ? -18.764 -13.300 34.030 1.00 96.00 184 ILE A N 1
ATOM 1409 C CA . ILE A 1 184 ? -18.599 -14.092 35.257 1.00 96.00 184 ILE A CA 1
ATOM 1410 C C . ILE A 1 184 ? -17.470 -15.100 35.035 1.00 96.00 184 ILE A C 1
ATOM 1412 O O . ILE A 1 184 ? -17.653 -16.096 34.338 1.00 96.00 184 ILE A O 1
ATOM 1416 N N . LYS A 1 185 ? -16.306 -14.872 35.655 1.00 94.06 185 LYS A N 1
ATOM 1417 C CA . LYS A 1 185 ? -15.182 -15.834 35.629 1.00 94.06 185 LYS A CA 1
ATOM 1418 C C . LYS A 1 185 ? -15.194 -16.841 36.783 1.00 94.06 185 LYS A C 1
ATOM 1420 O O . LYS A 1 185 ? -14.442 -17.814 36.749 1.00 94.06 185 LYS A O 1
ATOM 1425 N N . GLU A 1 186 ? -16.014 -16.596 37.803 1.00 90.19 186 GLU A N 1
ATOM 1426 C CA . GLU A 1 186 ? -16.064 -17.383 39.037 1.00 90.19 186 GLU A CA 1
ATOM 1427 C C . GLU A 1 186 ? -16.451 -18.852 38.771 1.00 90.19 186 GLU A C 1
ATOM 1429 O O . GLU A 1 186 ? -17.434 -19.143 38.079 1.00 90.19 186 GLU A O 1
ATOM 1434 N N . ILE A 1 187 ? -15.677 -19.781 39.344 1.00 91.25 187 ILE A N 1
ATOM 1435 C CA . ILE A 1 187 ? -15.967 -21.220 39.363 1.00 91.25 187 ILE A CA 1
ATOM 1436 C C . ILE A 1 187 ? -16.270 -21.614 40.818 1.00 91.25 187 ILE A C 1
ATOM 1438 O O . ILE A 1 187 ? -15.345 -21.641 41.632 1.00 91.25 187 ILE A O 1
ATOM 1442 N N . PRO A 1 188 ? -17.537 -21.888 41.176 1.00 89.12 188 PRO A N 1
ATOM 1443 C CA . PRO A 1 188 ? -17.889 -22.290 42.524 1.00 89.12 188 PRO A CA 1
ATOM 1444 C C . PRO A 1 188 ? -17.386 -23.710 42.812 1.00 89.12 188 PRO A C 1
ATOM 1446 O O . PRO A 1 188 ? -17.268 -24.515 41.878 1.00 89.12 188 PRO A O 1
ATOM 1449 N N . PRO A 1 189 ? -17.135 -24.041 44.094 1.00 88.75 189 PRO A N 1
ATOM 1450 C CA . PRO A 1 189 ? -16.795 -25.396 44.502 1.00 88.75 189 PRO A CA 1
ATOM 1451 C C . PRO A 1 189 ? -17.825 -26.399 43.991 1.00 88.75 189 PRO A C 1
ATOM 1453 O O . PRO A 1 189 ? -19.029 -26.138 44.018 1.00 88.75 189 PRO A O 1
ATOM 1456 N N . ARG A 1 190 ? -17.335 -27.550 43.540 1.00 91.69 190 ARG A N 1
ATOM 1457 C CA . ARG A 1 190 ? -18.167 -28.645 43.059 1.00 91.69 190 ARG A CA 1
ATOM 1458 C C . ARG A 1 190 ? -19.116 -29.139 44.165 1.00 91.69 190 ARG A C 1
ATOM 1460 O O . ARG A 1 190 ? -18.635 -29.477 45.248 1.00 91.69 190 ARG A O 1
ATOM 1467 N N . PRO A 1 191 ? -20.439 -29.194 43.927 1.00 91.88 191 PRO A N 1
ATOM 1468 C CA . PRO A 1 191 ? -21.379 -29.757 44.892 1.00 91.88 191 PRO A CA 1
ATOM 1469 C C . PRO A 1 191 ? -21.190 -31.271 45.044 1.00 91.88 191 PRO A C 1
ATOM 1471 O O . PRO A 1 191 ? -20.814 -31.954 44.089 1.00 91.88 191 PRO A O 1
ATOM 1474 N N . GLN A 1 192 ? -21.493 -31.793 46.236 1.00 89.81 192 GLN A N 1
ATOM 1475 C CA . GLN A 1 192 ? -21.254 -33.198 46.594 1.00 89.81 192 GLN A CA 1
ATOM 1476 C C . GLN A 1 192 ? -22.028 -34.193 45.713 1.00 89.81 192 GLN A C 1
ATOM 1478 O O . GLN A 1 192 ? -21.551 -35.290 45.457 1.00 89.81 192 GLN A O 1
ATOM 1483 N N . GLU A 1 193 ? -23.201 -33.812 45.208 1.00 89.75 193 GLU A N 1
ATOM 1484 C CA . GLU A 1 193 ? -24.017 -34.645 44.310 1.00 89.75 193 GLU A CA 1
ATOM 1485 C C . GLU A 1 193 ? -23.358 -34.932 42.950 1.00 89.75 193 GLU A C 1
ATOM 1487 O O . GLU A 1 193 ? -23.771 -35.855 42.260 1.00 89.75 193 GLU A O 1
ATOM 1492 N N . PHE A 1 194 ? -22.312 -34.184 42.581 1.00 91.94 194 PHE A N 1
ATOM 1493 C CA . PHE A 1 194 ? -21.521 -34.418 41.371 1.00 91.94 194 PHE A CA 1
ATOM 1494 C C . PHE A 1 194 ? -20.235 -35.224 41.656 1.00 91.94 194 PHE A C 1
ATOM 1496 O O . PHE A 1 194 ? -19.352 -35.308 40.792 1.00 91.94 194 PHE A O 1
ATOM 1503 N N . ASP A 1 195 ? -20.038 -35.734 42.882 1.00 92.94 195 ASP A N 1
ATOM 1504 C CA . ASP A 1 195 ? -18.900 -36.599 43.240 1.00 92.94 195 ASP A CA 1
ATOM 1505 C C . ASP A 1 195 ? -18.947 -37.891 42.427 1.00 92.94 195 ASP A C 1
ATOM 1507 O O . ASP A 1 195 ? -19.986 -38.514 42.280 1.00 92.94 195 ASP A O 1
ATOM 1511 N N . GLY A 1 196 ? -17.803 -38.276 41.853 1.00 93.75 196 GLY A N 1
ATOM 1512 C CA . GLY A 1 196 ? -17.694 -39.516 41.081 1.00 93.75 196 GLY A CA 1
ATOM 1513 C C . GLY A 1 196 ? -18.343 -39.526 39.691 1.00 93.75 196 GLY A C 1
ATOM 1514 O O . GLY A 1 196 ? -18.101 -40.474 38.949 1.00 93.75 196 GLY A O 1
ATOM 1515 N N . GLU A 1 197 ? -19.105 -38.505 39.288 1.00 94.94 197 GLU A N 1
ATOM 1516 C CA . GLU A 1 197 ? -19.854 -38.532 38.023 1.00 94.94 197 GLU A CA 1
ATOM 1517 C C . GLU A 1 197 ? -19.010 -38.152 36.786 1.00 94.94 197 GLU A C 1
ATOM 1519 O O . GLU A 1 197 ? -18.519 -37.024 36.639 1.00 94.94 197 GLU A O 1
ATOM 1524 N N . LEU A 1 198 ? -18.900 -39.092 35.844 1.00 94.19 198 LEU A N 1
ATOM 1525 C CA . LEU A 1 198 ? -18.243 -38.950 34.545 1.00 94.19 198 LEU A CA 1
ATOM 1526 C C . LEU A 1 198 ? -19.276 -38.997 33.408 1.00 94.19 198 LEU A C 1
ATOM 1528 O O . LEU A 1 198 ? -20.016 -39.969 33.270 1.00 94.19 198 LEU A O 1
ATOM 1532 N N . CYS A 1 199 ? -19.286 -37.976 32.552 1.00 92.62 199 CYS A N 1
ATOM 1533 C CA . CYS A 1 199 ? -20.105 -37.934 31.344 1.00 92.62 199 CYS A CA 1
ATOM 1534 C C . CYS A 1 199 ? -19.402 -38.618 30.166 1.00 92.62 199 CYS A C 1
ATOM 1536 O O . CYS A 1 199 ? -18.223 -38.367 29.903 1.00 92.62 199 CYS A O 1
ATOM 1538 N N . LEU A 1 200 ? -20.155 -39.418 29.409 1.00 91.31 200 LEU A N 1
ATOM 1539 C CA . LEU A 1 200 ? -19.729 -40.051 28.161 1.00 91.31 200 LEU A CA 1
ATOM 1540 C C . LEU A 1 200 ? -20.458 -39.401 26.979 1.00 91.31 200 LEU A C 1
ATOM 1542 O O . LEU A 1 200 ? -21.646 -39.645 26.762 1.00 91.31 200 LEU A O 1
ATOM 1546 N N . PHE A 1 201 ? -19.755 -38.580 26.198 1.00 88.31 201 PHE A N 1
ATOM 1547 C CA . PHE A 1 201 ? -20.332 -37.825 25.082 1.00 88.31 201 PHE A CA 1
ATOM 1548 C C . PHE A 1 201 ? -20.232 -38.589 23.765 1.00 88.31 201 PHE A C 1
ATOM 1550 O O . PHE A 1 201 ? -19.168 -39.103 23.411 1.00 88.31 201 PHE A O 1
ATOM 1557 N N . GLY A 1 202 ? -21.313 -38.603 22.980 1.00 86.50 202 GLY A N 1
ATOM 1558 C CA . GLY A 1 202 ? -21.310 -39.214 21.647 1.00 86.50 202 GLY A CA 1
ATOM 1559 C C . GLY A 1 202 ? -20.905 -40.689 21.684 1.00 86.50 202 GLY A C 1
ATOM 1560 O O . GLY A 1 202 ? -19.934 -41.078 21.025 1.00 86.50 202 GLY A O 1
ATOM 1561 N N . LEU A 1 203 ? -21.609 -41.466 22.512 1.00 87.62 203 LEU A N 1
ATOM 1562 C CA . LEU A 1 203 ? -21.445 -42.912 22.645 1.00 87.62 203 LEU A CA 1
ATOM 1563 C C . LEU A 1 203 ? -21.560 -43.590 21.270 1.00 87.62 203 LEU A C 1
ATOM 1565 O O . LEU A 1 203 ? -22.446 -43.262 20.477 1.00 87.62 203 LEU A O 1
ATOM 1569 N N . LYS A 1 204 ? -20.644 -44.511 20.962 1.00 87.12 204 LYS A N 1
ATOM 1570 C CA . LYS A 1 204 ? -20.633 -45.197 19.666 1.00 87.12 204 LYS A CA 1
ATOM 1571 C C . LYS A 1 204 ? -21.741 -46.245 19.574 1.00 87.12 204 LYS A C 1
ATOM 1573 O O . LYS A 1 204 ? -22.113 -46.879 20.560 1.00 87.12 204 LYS A O 1
ATOM 1578 N N . ALA A 1 205 ? -22.240 -46.456 18.357 1.00 83.06 205 ALA A N 1
ATOM 1579 C CA . ALA A 1 205 ? -23.255 -47.466 18.086 1.00 83.06 205 ALA A CA 1
ATOM 1580 C C . ALA A 1 205 ? -22.764 -48.866 18.504 1.00 83.06 205 ALA A C 1
ATOM 1582 O O . ALA A 1 205 ? -21.660 -49.268 18.144 1.00 83.06 205 ALA A O 1
ATOM 1583 N N . GLY A 1 206 ? -23.591 -49.596 19.258 1.00 81.50 206 GLY A N 1
ATOM 1584 C CA . GLY A 1 206 ? -23.286 -50.948 19.745 1.00 81.50 206 GLY A CA 1
ATOM 1585 C C . GLY A 1 206 ? -22.541 -51.016 21.084 1.00 81.50 206 GLY A C 1
ATOM 1586 O O . GLY A 1 206 ? -22.378 -52.110 21.617 1.00 81.50 206 GLY A O 1
ATOM 1587 N N . VAL A 1 207 ? -22.128 -49.882 21.663 1.00 87.12 207 VAL A N 1
ATOM 1588 C CA . VAL A 1 207 ? -21.509 -49.844 22.997 1.00 87.12 207 VAL A CA 1
ATOM 1589 C C . VAL A 1 207 ? -22.598 -49.906 24.071 1.00 87.12 207 VAL A C 1
ATOM 1591 O O . VAL A 1 207 ? -23.376 -48.970 24.230 1.00 87.12 207 VAL A O 1
ATOM 1594 N N . GLY A 1 208 ? -22.663 -51.025 24.795 1.00 90.44 208 GLY A N 1
ATOM 1595 C CA . GLY A 1 208 ? -23.592 -51.238 25.910 1.00 90.44 208 GLY A CA 1
ATOM 1596 C C . GLY A 1 208 ? -22.947 -51.056 27.288 1.00 90.44 208 GLY A C 1
ATOM 1597 O O . GLY A 1 208 ? -21.730 -50.914 27.408 1.00 90.44 208 GLY A O 1
ATOM 1598 N N . GLU A 1 209 ? -23.765 -51.120 28.343 1.00 92.69 209 GLU A N 1
ATOM 1599 C CA . GLU A 1 209 ? -23.334 -50.895 29.734 1.00 92.69 209 GLU A CA 1
ATOM 1600 C C . GLU A 1 209 ? -22.180 -51.816 30.154 1.00 92.69 209 GLU A C 1
ATOM 1602 O O . GLU A 1 209 ? -21.223 -51.356 30.774 1.00 92.69 209 GLU A O 1
ATOM 1607 N N . ALA A 1 210 ? -22.227 -53.095 29.766 1.00 90.75 210 ALA A N 1
ATOM 1608 C CA . ALA A 1 210 ? -21.188 -54.070 30.096 1.00 90.75 210 ALA A CA 1
ATOM 1609 C C . ALA A 1 210 ? -19.805 -53.664 29.556 1.00 90.75 210 ALA A C 1
ATOM 1611 O O . ALA A 1 210 ? -18.831 -53.687 30.303 1.00 90.75 210 ALA A O 1
ATOM 1612 N N . ALA A 1 211 ? -19.733 -53.218 28.297 1.00 90.81 211 ALA A N 1
ATOM 1613 C CA . ALA A 1 211 ? -18.484 -52.779 27.671 1.00 90.81 211 ALA A CA 1
ATOM 1614 C C . ALA A 1 211 ? -17.934 -51.499 28.325 1.00 90.81 211 ALA A C 1
ATOM 1616 O O . ALA A 1 211 ? -16.729 -51.358 28.523 1.00 90.81 211 ALA A O 1
ATOM 1617 N N . VAL A 1 212 ? -18.822 -50.573 28.707 1.00 91.94 212 VAL A N 1
ATOM 1618 C CA . VAL A 1 212 ? -18.439 -49.352 29.432 1.00 91.94 212 VAL A CA 1
ATOM 1619 C C . VAL A 1 212 ? -17.882 -49.693 30.812 1.00 91.94 212 VAL A C 1
ATOM 1621 O O . VAL A 1 212 ? -16.823 -49.188 31.184 1.00 91.94 212 VAL A O 1
ATOM 1624 N N . ARG A 1 213 ? -18.552 -50.579 31.559 1.00 93.81 213 ARG A N 1
ATOM 1625 C CA . ARG A 1 213 ? -18.088 -51.022 32.879 1.00 93.81 213 ARG A CA 1
ATOM 1626 C C . ARG A 1 213 ? -16.752 -51.750 32.798 1.00 93.81 213 ARG A C 1
ATOM 1628 O O . ARG A 1 213 ? -15.877 -51.457 33.604 1.00 93.81 213 ARG A O 1
ATOM 1635 N N . GLU A 1 214 ? -16.569 -52.638 31.824 1.00 91.25 214 GLU A N 1
ATOM 1636 C CA . GLU A 1 214 ? -15.304 -53.350 31.601 1.00 91.25 214 GLU A CA 1
ATOM 1637 C C . GLU A 1 214 ? -14.144 -52.384 31.326 1.00 91.25 214 GLU A C 1
ATOM 1639 O O . GLU A 1 214 ? -13.068 -52.506 31.908 1.00 91.25 214 GLU A O 1
ATOM 1644 N N . ALA A 1 215 ? -14.365 -51.372 30.488 1.00 90.75 215 ALA A N 1
ATOM 1645 C CA . ALA A 1 215 ? -13.317 -50.421 30.142 1.00 90.75 215 ALA A CA 1
ATOM 1646 C C . ALA A 1 215 ? -12.977 -49.430 31.272 1.00 90.75 215 ALA A C 1
ATOM 1648 O O . ALA A 1 215 ? -11.848 -48.924 31.337 1.00 90.75 215 ALA A O 1
ATOM 1649 N N . LEU A 1 216 ? -13.944 -49.126 32.144 1.00 93.31 216 LEU A N 1
ATOM 1650 C CA . LEU A 1 216 ? -13.812 -48.116 33.195 1.00 93.31 216 LEU A CA 1
ATOM 1651 C C . LEU A 1 216 ? -13.499 -48.688 34.587 1.00 93.31 216 LEU A C 1
ATOM 1653 O O . LEU A 1 216 ? -12.952 -47.957 35.411 1.00 93.31 216 LEU A O 1
ATOM 1657 N N . CYS A 1 217 ? -13.756 -49.975 34.856 1.00 91.56 217 CYS A N 1
ATOM 1658 C CA . CYS A 1 217 ? -13.541 -50.577 36.182 1.00 91.56 217 CYS A CA 1
ATOM 1659 C C . CYS A 1 217 ? -12.083 -50.502 36.661 1.00 91.56 217 CYS A C 1
ATOM 1661 O O . CYS A 1 217 ? -11.817 -50.460 37.859 1.00 91.56 217 CYS A O 1
ATOM 1663 N N . ARG A 1 218 ? -11.124 -50.417 35.729 1.00 92.38 218 ARG A N 1
ATOM 1664 C CA . ARG A 1 218 ? -9.694 -50.250 36.031 1.00 92.38 218 ARG A CA 1
ATOM 1665 C C . ARG A 1 218 ? -9.348 -48.941 36.753 1.00 92.38 218 ARG A C 1
ATOM 1667 O O . ARG A 1 218 ? -8.256 -48.848 37.301 1.00 92.38 218 ARG A O 1
ATOM 1674 N N . PHE A 1 219 ? -10.228 -47.938 36.722 1.00 93.50 219 PHE A N 1
ATOM 1675 C CA . PHE A 1 219 ? -10.013 -46.644 37.384 1.00 93.50 219 PHE A CA 1
ATOM 1676 C C . PHE A 1 219 ? -10.615 -46.585 38.793 1.00 93.50 219 PHE A C 1
ATOM 1678 O O . PHE A 1 219 ? -10.214 -45.746 39.594 1.00 93.50 219 PHE A O 1
ATOM 1685 N N . GLY A 1 220 ? -11.570 -47.462 39.107 1.00 93.06 220 GLY A N 1
ATOM 1686 C CA . GLY A 1 220 ? -12.251 -47.499 40.396 1.00 93.06 220 GLY A CA 1
ATOM 1687 C C . GLY A 1 220 ? -13.570 -48.265 40.338 1.00 93.06 220 GLY A C 1
ATOM 1688 O O . GLY A 1 220 ? -14.037 -48.662 39.270 1.00 93.06 220 GLY A O 1
ATOM 1689 N N . GLU A 1 221 ? -14.179 -48.459 41.506 1.00 94.38 221 GLU A N 1
ATOM 1690 C CA . GLU A 1 221 ? -15.488 -49.099 41.631 1.00 94.38 221 GLU A CA 1
ATOM 1691 C C . GLU A 1 221 ? -16.595 -48.196 41.062 1.00 94.38 221 GLU A C 1
ATOM 1693 O O . GLU A 1 221 ? -16.660 -47.005 41.375 1.00 94.38 221 GLU A O 1
ATOM 1698 N N . ILE A 1 222 ? -17.450 -48.771 40.210 1.00 95.50 222 ILE A N 1
ATOM 1699 C CA . ILE A 1 222 ? -18.554 -48.073 39.537 1.00 95.50 222 ILE A CA 1
ATOM 1700 C C . ILE A 1 222 ? -19.855 -48.367 40.281 1.00 95.50 222 ILE A C 1
ATOM 1702 O O . ILE A 1 222 ? -20.362 -49.490 40.219 1.00 95.50 222 ILE A O 1
ATOM 1706 N N . GLU A 1 223 ? -20.423 -47.343 40.910 1.00 94.00 223 GLU A N 1
ATOM 1707 C CA . GLU A 1 223 ? -21.691 -47.405 41.638 1.00 94.00 223 GLU A CA 1
ATOM 1708 C C . GLU A 1 223 ? -22.883 -47.504 40.677 1.00 94.00 223 GLU A C 1
ATOM 1710 O O . GLU A 1 223 ? -23.737 -48.381 40.811 1.00 94.00 223 GLU A O 1
ATOM 1715 N N . SER A 1 224 ? -22.918 -46.659 39.644 1.00 94.94 224 SER A N 1
ATOM 1716 C CA . SER A 1 224 ? -24.010 -46.629 38.668 1.00 94.94 224 SER A CA 1
ATOM 1717 C C . SER A 1 224 ? -23.516 -46.304 37.257 1.00 94.94 224 SER A C 1
ATOM 1719 O O . SER A 1 224 ? -22.458 -45.707 37.061 1.00 94.94 224 SER A O 1
ATOM 1721 N N . CYS A 1 225 ? -24.265 -46.754 36.251 1.00 95.00 225 CYS A N 1
ATOM 1722 C CA . CYS A 1 225 ? -23.989 -46.494 34.842 1.00 95.00 225 CYS A CA 1
ATOM 1723 C C . CYS A 1 225 ? -25.324 -46.320 34.117 1.00 95.00 225 CYS A C 1
ATOM 1725 O O . CYS A 1 225 ? -26.070 -47.283 33.961 1.00 95.00 225 CYS A O 1
ATOM 1727 N N . ASP A 1 226 ? -25.629 -45.094 33.703 1.00 92.50 226 ASP A N 1
ATOM 1728 C CA . ASP A 1 226 ? -26.823 -44.751 32.938 1.00 92.50 226 ASP A CA 1
ATOM 1729 C C . ASP A 1 226 ? -26.411 -44.193 31.572 1.00 92.50 226 ASP A C 1
ATOM 1731 O O . ASP A 1 226 ? -26.091 -43.013 31.407 1.00 92.50 226 ASP A O 1
ATOM 1735 N N . LEU A 1 227 ? -26.403 -45.065 30.565 1.00 90.44 227 LEU A N 1
ATOM 1736 C CA . LEU A 1 227 ? -26.035 -44.692 29.198 1.00 90.44 227 LEU A CA 1
ATOM 1737 C C . LEU A 1 227 ? -27.125 -43.895 28.466 1.00 90.44 227 LEU A C 1
ATOM 1739 O O . LEU A 1 227 ? -26.842 -43.343 27.404 1.00 90.44 227 LEU A O 1
ATOM 1743 N N . ALA A 1 228 ? -28.343 -43.835 29.012 1.00 84.94 228 ALA A N 1
ATOM 1744 C CA . ALA A 1 228 ? -29.487 -43.122 28.446 1.00 84.94 228 ALA A CA 1
ATOM 1745 C C . ALA A 1 228 ? -29.904 -41.918 29.309 1.00 84.94 228 ALA A C 1
ATOM 1747 O O . ALA A 1 228 ? -31.044 -41.459 29.211 1.00 84.94 228 ALA A O 1
ATOM 1748 N N . PHE A 1 229 ? -28.979 -41.414 30.133 1.00 85.88 229 PHE A N 1
ATOM 1749 C CA . PHE A 1 229 ? -29.223 -40.310 31.056 1.00 85.88 229 PHE A CA 1
ATOM 1750 C C . PHE A 1 229 ? -29.776 -39.072 30.333 1.00 85.88 229 PHE A C 1
ATOM 1752 O O . PHE A 1 229 ? -30.844 -38.569 30.684 1.00 85.88 229 PHE A O 1
ATOM 1759 N N . GLU A 1 230 ? -29.087 -38.630 29.276 1.00 85.62 230 GLU A N 1
ATOM 1760 C CA . GLU A 1 230 ? -29.529 -37.571 28.371 1.00 85.62 230 GLU A CA 1
ATOM 1761 C C . GLU A 1 230 ? -29.403 -37.996 26.905 1.00 85.62 230 GLU A C 1
ATOM 1763 O O . GLU A 1 230 ? -28.680 -38.926 26.546 1.00 85.62 230 GLU A O 1
ATOM 1768 N N . SER A 1 231 ? -30.085 -37.277 26.010 1.00 79.12 231 SER A N 1
ATOM 1769 C CA . SER A 1 231 ? -30.057 -37.582 24.570 1.00 79.12 231 SER A CA 1
ATOM 1770 C C . SER A 1 231 ? -28.679 -37.380 23.917 1.00 79.12 231 SER A C 1
ATOM 1772 O O . SER A 1 231 ? -28.441 -37.864 22.803 1.00 79.12 231 SER A O 1
ATOM 1774 N N . SER A 1 232 ? -27.786 -36.644 24.586 1.00 78.12 232 SER A N 1
ATOM 1775 C CA . SER A 1 232 ? -26.466 -36.238 24.099 1.00 78.12 232 SER A CA 1
ATOM 1776 C C . SER A 1 232 ? -25.293 -36.870 24.865 1.00 78.12 232 SER A C 1
ATOM 1778 O O . SER A 1 232 ? -24.176 -36.892 24.333 1.00 78.12 232 SER A O 1
ATOM 1780 N N . TYR A 1 233 ? -25.521 -37.415 26.067 1.00 87.69 233 TYR A N 1
ATOM 1781 C CA . TYR A 1 233 ? -24.492 -38.076 26.875 1.00 87.69 233 TYR A CA 1
ATOM 1782 C C . TYR A 1 233 ? -25.070 -39.061 27.904 1.00 87.69 233 TYR A C 1
ATOM 1784 O O . TYR A 1 233 ? -26.173 -38.880 28.413 1.00 87.69 233 TYR A O 1
ATOM 1792 N N . GLY A 1 234 ? -24.276 -40.082 28.240 1.00 90.94 234 GLY A N 1
ATOM 1793 C CA . GLY A 1 234 ? -24.517 -40.976 29.380 1.00 90.94 234 GLY A CA 1
ATOM 1794 C C . GLY A 1 234 ? -23.701 -40.572 30.612 1.00 90.94 234 GLY A C 1
ATOM 1795 O O . GLY A 1 234 ? -22.773 -39.766 30.497 1.00 90.94 234 GLY A O 1
ATOM 1796 N N . ILE A 1 235 ? -24.014 -41.144 31.775 1.00 93.88 235 ILE A N 1
ATOM 1797 C CA . ILE A 1 235 ? -23.305 -40.916 33.043 1.00 93.88 235 ILE A CA 1
ATOM 1798 C C . ILE A 1 235 ? -22.809 -42.236 33.634 1.00 93.88 235 ILE A C 1
ATOM 1800 O O . ILE A 1 235 ? -23.526 -43.232 33.669 1.00 93.88 235 ILE A O 1
ATOM 1804 N N . VAL A 1 236 ? -21.583 -42.215 34.151 1.00 95.31 236 VAL A N 1
ATOM 1805 C CA . VAL A 1 236 ? -21.004 -43.270 34.988 1.00 95.31 236 VAL A CA 1
ATOM 1806 C C . VAL A 1 236 ? -20.619 -42.655 36.327 1.00 95.31 236 VAL A C 1
ATOM 1808 O O . VAL A 1 236 ? -19.869 -41.681 36.345 1.00 95.31 236 VAL A O 1
ATOM 1811 N N . CYS A 1 237 ? -21.108 -43.210 37.433 1.00 95.69 237 CYS A N 1
ATOM 1812 C CA . CYS A 1 237 ? -20.757 -42.758 38.776 1.00 95.69 237 CYS A CA 1
ATOM 1813 C C . CYS A 1 237 ? -19.752 -43.718 39.419 1.00 95.69 237 CYS A C 1
ATOM 1815 O O . CYS A 1 237 ? -20.020 -44.914 39.555 1.00 95.69 237 CYS A O 1
ATOM 1817 N N . PHE A 1 238 ? -18.594 -43.195 39.809 1.00 96.44 238 PHE A N 1
ATOM 1818 C CA . PHE A 1 238 ? -17.606 -43.905 40.616 1.00 96.44 238 PHE A CA 1
ATOM 1819 C C . PHE A 1 238 ? -17.826 -43.644 42.105 1.00 96.44 238 PHE A C 1
ATOM 1821 O O . PHE A 1 238 ? -18.192 -42.540 42.491 1.00 96.44 238 PHE A O 1
ATOM 1828 N N . THR A 1 239 ? -17.454 -44.596 42.960 1.00 94.75 239 THR A N 1
ATOM 1829 C CA . THR A 1 239 ? -17.509 -44.413 44.426 1.00 94.75 239 THR A CA 1
ATOM 1830 C C . THR A 1 239 ? -16.597 -43.293 44.941 1.00 94.75 239 THR A C 1
ATOM 1832 O O . THR A 1 239 ? -16.764 -42.811 46.060 1.00 94.75 239 THR A O 1
ATOM 1835 N N . THR A 1 240 ? -15.611 -42.864 44.143 1.00 94.00 240 THR A N 1
ATOM 1836 C CA . THR A 1 240 ? -14.724 -41.744 44.475 1.00 94.00 240 THR A CA 1
ATOM 1837 C C . THR A 1 240 ? -14.566 -40.789 43.298 1.00 94.00 240 THR A C 1
ATOM 1839 O O . THR A 1 240 ? -14.419 -41.199 42.145 1.00 94.00 240 THR A O 1
ATOM 1842 N N . HIS A 1 241 ? -14.493 -39.487 43.584 1.00 94.81 241 HIS A N 1
ATOM 1843 C CA . HIS A 1 241 ? -14.241 -38.482 42.548 1.00 94.81 241 HIS A CA 1
ATOM 1844 C C . HIS A 1 241 ? -12.836 -38.604 41.923 1.00 94.81 241 HIS A C 1
ATOM 1846 O O . HIS A 1 241 ? -12.646 -38.308 40.744 1.00 94.81 241 HIS A O 1
ATOM 1852 N N . ALA A 1 242 ? -11.854 -39.115 42.675 1.00 94.00 242 ALA A N 1
ATOM 1853 C CA . ALA A 1 242 ? -10.510 -39.377 42.159 1.00 94.00 242 ALA A CA 1
ATOM 1854 C C . ALA A 1 242 ? -10.517 -40.386 40.995 1.00 94.00 242 ALA A C 1
ATOM 1856 O O . ALA A 1 242 ? -9.803 -40.179 40.013 1.00 94.00 242 ALA A O 1
ATOM 1857 N N . ALA A 1 243 ? -11.354 -41.426 41.063 1.00 93.75 243 ALA A N 1
ATOM 1858 C CA . ALA A 1 243 ? -11.510 -42.395 39.979 1.00 93.75 243 ALA A CA 1
ATOM 1859 C C . ALA A 1 243 ? -12.084 -41.747 38.706 1.00 93.75 243 ALA A C 1
ATOM 1861 O O . ALA A 1 243 ? -11.571 -41.977 37.611 1.00 93.75 243 ALA A O 1
ATOM 1862 N N . ALA A 1 244 ? -13.074 -40.858 38.845 1.00 93.19 244 ALA A N 1
ATOM 1863 C CA . ALA A 1 244 ? -13.624 -40.101 37.718 1.00 93.19 244 ALA A CA 1
ATOM 1864 C C . ALA A 1 244 ? -12.568 -39.195 37.053 1.00 93.19 244 ALA A C 1
ATOM 1866 O O . ALA A 1 244 ? -12.482 -39.139 35.826 1.00 93.19 244 ALA A O 1
ATOM 1867 N N . LEU A 1 245 ? -11.713 -38.531 37.842 1.00 92.25 245 LEU A N 1
ATOM 1868 C CA . LEU A 1 245 ? -10.604 -37.719 37.321 1.00 92.25 245 LEU A CA 1
ATOM 1869 C C . LEU A 1 245 ? -9.544 -38.565 36.602 1.00 92.25 245 LEU A C 1
ATOM 1871 O O . LEU A 1 245 ? -9.053 -38.160 35.547 1.00 92.25 245 LEU A O 1
ATOM 1875 N N . GLN A 1 246 ? -9.214 -39.745 37.134 1.00 92.31 246 GLN A N 1
ATOM 1876 C CA . GLN A 1 246 ? -8.301 -40.683 36.475 1.00 92.31 246 GLN A CA 1
ATOM 1877 C C . GLN A 1 246 ? -8.875 -41.189 35.149 1.00 92.31 246 GLN A C 1
ATOM 1879 O O . GLN A 1 246 ? -8.166 -41.201 34.144 1.00 92.31 246 GLN A O 1
ATOM 1884 N N . ALA A 1 247 ? -10.164 -41.537 35.122 1.00 91.12 247 ALA A N 1
ATOM 1885 C CA . ALA A 1 247 ? -10.856 -41.947 33.905 1.00 91.12 247 ALA A CA 1
ATOM 1886 C C . ALA A 1 247 ? -10.897 -40.818 32.861 1.00 91.12 247 ALA A C 1
ATOM 1888 O O . ALA A 1 247 ? -10.617 -41.055 31.688 1.00 91.12 247 ALA A O 1
ATOM 1889 N N . LYS A 1 248 ? -11.162 -39.575 33.285 1.00 90.12 248 LYS A N 1
ATOM 1890 C CA . LYS A 1 248 ? -11.108 -38.381 32.426 1.00 90.12 248 LYS A CA 1
ATOM 1891 C C . LYS A 1 248 ? -9.719 -38.145 31.824 1.00 90.12 248 LYS A C 1
ATOM 1893 O O . LYS A 1 248 ? -9.619 -37.742 30.669 1.00 90.12 248 LYS A O 1
ATOM 1898 N N . ALA A 1 249 ? -8.656 -38.365 32.596 1.00 87.75 249 ALA A N 1
ATOM 1899 C CA . ALA A 1 249 ? -7.277 -38.172 32.147 1.00 87.75 249 ALA A CA 1
ATOM 1900 C C . ALA A 1 249 ? -6.751 -39.320 31.264 1.00 87.75 249 ALA A C 1
ATOM 1902 O O . ALA A 1 249 ? -5.673 -39.206 30.678 1.00 87.75 249 ALA A O 1
ATOM 1903 N N . ALA A 1 250 ? -7.478 -40.436 31.178 1.00 84.88 250 ALA A N 1
ATOM 1904 C CA . ALA A 1 250 ? -7.020 -41.618 30.473 1.00 84.88 250 ALA A CA 1
ATOM 1905 C C . ALA A 1 250 ? -7.122 -41.471 28.949 1.00 84.88 250 ALA A C 1
ATOM 1907 O O . ALA A 1 250 ? -8.193 -41.259 28.377 1.00 84.88 250 ALA A O 1
ATOM 1908 N N . ASN A 1 251 ? -6.003 -41.707 28.265 1.00 68.50 251 ASN A N 1
ATOM 1909 C CA . ASN A 1 251 ? -5.988 -41.881 26.817 1.00 68.50 251 ASN A CA 1
ATOM 1910 C C . ASN A 1 251 ? -6.502 -43.291 26.467 1.00 68.50 251 ASN A C 1
ATOM 1912 O O . ASN A 1 251 ? -6.007 -44.281 27.005 1.00 68.50 251 ASN A O 1
ATOM 1916 N N . GLY A 1 252 ? -7.491 -43.395 25.569 1.00 69.06 252 GLY A N 1
ATOM 1917 C CA . GLY A 1 252 ? -7.991 -44.686 25.059 1.00 69.06 252 GLY A CA 1
ATOM 1918 C C . GLY A 1 252 ? -9.494 -44.952 25.201 1.00 69.06 252 GLY A C 1
ATOM 1919 O O . GLY A 1 252 ? -9.938 -46.043 24.874 1.00 69.06 252 GLY A O 1
ATOM 1920 N N . LEU A 1 253 ? -10.303 -43.982 25.642 1.00 82.12 253 LEU A N 1
ATOM 1921 C CA . LEU A 1 253 ? -11.773 -44.124 25.688 1.00 82.12 253 LEU A CA 1
ATOM 1922 C C . LEU A 1 253 ? -12.470 -43.772 24.359 1.00 82.12 253 LEU A C 1
ATOM 1924 O O . LEU A 1 253 ? -13.697 -43.822 24.259 1.00 82.12 253 LEU A O 1
ATOM 1928 N N . SER A 1 254 ? -11.693 -43.455 23.318 1.00 82.12 254 SER A N 1
ATOM 1929 C CA . SER A 1 254 ? -12.192 -43.112 21.982 1.00 82.12 254 SER A CA 1
ATOM 1930 C C . SER A 1 254 ? -12.905 -44.275 21.289 1.00 82.12 254 SER A C 1
ATOM 1932 O O . SER A 1 254 ? -13.684 -44.050 20.364 1.00 82.12 254 SER A O 1
ATOM 1934 N N . GLU A 1 255 ? -12.660 -45.519 21.707 1.00 84.12 255 GLU A N 1
ATOM 1935 C CA . GLU A 1 255 ? -13.379 -46.711 21.240 1.00 84.12 255 GLU A CA 1
ATOM 1936 C C . GLU A 1 255 ? -14.803 -46.808 21.797 1.00 84.12 255 GLU A C 1
ATOM 1938 O O . GLU A 1 255 ? -15.649 -47.422 21.156 1.00 84.12 255 GLU A O 1
ATOM 1943 N N . LEU A 1 256 ? -15.098 -46.142 22.918 1.00 86.25 256 LEU A N 1
ATOM 1944 C CA . LEU A 1 256 ? -16.422 -46.149 23.550 1.00 86.25 256 LEU A CA 1
ATOM 1945 C C . LEU A 1 256 ? -17.261 -44.941 23.133 1.00 86.25 256 LEU A C 1
ATOM 1947 O O . LEU A 1 256 ? -18.441 -45.061 22.809 1.00 86.25 256 LEU A O 1
ATOM 1951 N N . CYS A 1 257 ? -16.656 -43.757 23.164 1.00 87.31 257 CYS A N 1
ATOM 1952 C CA . CYS A 1 257 ? -17.365 -42.493 23.020 1.00 87.31 257 CYS A CA 1
ATOM 1953 C C . CYS A 1 257 ? -16.482 -41.436 22.351 1.00 87.31 257 CYS A C 1
ATOM 1955 O O . CYS A 1 257 ? -15.281 -41.619 22.146 1.00 87.31 257 CYS A O 1
ATOM 1957 N N . SER A 1 258 ? -17.095 -40.327 21.955 1.00 83.38 258 SER A N 1
ATOM 1958 C CA . SER A 1 258 ? -16.406 -39.229 21.276 1.00 83.38 258 SER A CA 1
ATOM 1959 C C . SER A 1 258 ? -15.627 -38.323 22.232 1.00 83.38 258 SER A C 1
ATOM 1961 O O . SER A 1 258 ? -14.734 -37.610 21.775 1.00 83.38 258 SER A O 1
ATOM 1963 N N . GLY A 1 259 ? -15.941 -38.360 23.528 1.00 86.12 259 GLY A N 1
ATOM 1964 C CA . GLY A 1 259 ? -15.233 -37.624 24.569 1.00 86.12 259 GLY A CA 1
ATOM 1965 C C . GLY A 1 259 ? -15.781 -37.924 25.961 1.00 86.12 259 GLY A C 1
ATOM 1966 O O . GLY A 1 259 ? -16.901 -38.416 26.100 1.00 86.12 259 GLY A O 1
ATOM 1967 N N . VAL A 1 260 ? -14.992 -37.598 26.983 1.00 88.75 260 VAL A N 1
ATOM 1968 C CA . VAL A 1 260 ? -15.375 -37.718 28.393 1.00 88.75 260 VAL A CA 1
ATOM 1969 C C . VAL A 1 260 ? -15.008 -36.448 29.152 1.00 88.75 260 VAL A C 1
ATOM 1971 O O . VAL A 1 260 ? -13.983 -35.826 28.871 1.00 88.75 260 VAL A O 1
ATOM 1974 N N . ASP A 1 261 ? -15.835 -36.055 30.111 1.00 89.94 261 ASP A N 1
ATOM 1975 C CA . ASP A 1 261 ? -15.507 -35.016 31.094 1.00 89.94 261 ASP A CA 1
ATOM 1976 C C . ASP A 1 261 ? -16.295 -35.300 32.385 1.00 89.94 261 ASP A C 1
ATOM 1978 O O . ASP A 1 261 ? -17.264 -36.058 32.370 1.00 89.94 261 ASP A O 1
ATOM 1982 N N . THR A 1 262 ? -15.887 -34.722 33.510 1.00 92.25 262 THR A N 1
ATOM 1983 C CA . THR A 1 262 ? -16.681 -34.780 34.747 1.00 92.25 262 THR A CA 1
ATOM 1984 C C . THR A 1 262 ? -17.977 -33.994 34.559 1.00 92.25 262 THR A C 1
ATOM 1986 O O . THR A 1 262 ? -17.979 -32.959 33.887 1.00 92.25 262 THR A O 1
ATOM 1989 N N . ARG A 1 263 ? -19.087 -34.453 35.154 1.00 90.81 263 ARG A N 1
ATOM 1990 C CA . ARG A 1 263 ? -20.395 -33.794 34.960 1.00 90.81 263 ARG A CA 1
ATOM 1991 C C . ARG A 1 263 ? -20.408 -32.352 35.461 1.00 90.81 263 ARG A C 1
ATOM 1993 O O . ARG A 1 263 ? -21.048 -31.498 34.847 1.00 90.81 263 ARG A O 1
ATOM 2000 N N . TYR A 1 264 ? -19.690 -32.088 36.550 1.00 91.62 264 TYR A N 1
ATOM 2001 C CA . TYR A 1 264 ? -19.383 -30.733 36.982 1.00 91.62 264 TYR A CA 1
ATOM 2002 C C . TYR A 1 264 ? -18.027 -30.308 36.416 1.00 91.62 264 TYR A C 1
ATOM 2004 O O . TYR A 1 264 ? -16.992 -30.937 36.660 1.00 91.62 264 TYR A O 1
ATOM 2012 N N . ASN A 1 265 ? -18.041 -29.247 35.617 1.00 89.31 265 ASN A N 1
ATOM 2013 C CA . ASN A 1 265 ? -16.882 -28.767 34.889 1.00 89.31 265 ASN A CA 1
ATOM 2014 C C . ASN A 1 265 ? -16.178 -27.668 35.692 1.00 89.31 265 ASN A C 1
ATOM 2016 O O . ASN A 1 265 ? -16.569 -26.504 35.642 1.00 89.31 265 ASN A O 1
ATOM 2020 N N . GLU A 1 266 ? -15.106 -28.039 36.390 1.00 90.06 266 GLU A N 1
ATOM 2021 C CA . GLU A 1 266 ? -14.294 -27.140 37.229 1.00 90.06 266 GLU A CA 1
ATOM 2022 C C . GLU A 1 266 ? -13.253 -26.334 36.432 1.00 90.06 266 GLU A C 1
ATOM 2024 O O . GLU A 1 266 ? -12.466 -25.575 36.994 1.00 90.06 266 GLU A O 1
ATOM 2029 N N . ARG A 1 267 ? -13.219 -26.485 35.102 1.00 90.31 267 ARG A N 1
ATOM 2030 C CA . ARG A 1 267 ? -12.272 -25.769 34.241 1.00 90.31 267 ARG A CA 1
ATOM 2031 C C . ARG A 1 267 ? -12.491 -24.261 34.352 1.00 90.31 267 ARG A C 1
ATOM 2033 O O . ARG A 1 267 ? -13.635 -23.800 34.276 1.00 90.31 267 ARG A O 1
ATOM 2040 N N . SER A 1 268 ? -11.398 -23.508 34.457 1.00 92.44 268 SER A N 1
ATOM 2041 C CA . SER A 1 268 ? -11.433 -22.045 34.504 1.00 92.44 268 SER A CA 1
ATOM 2042 C C . SER A 1 268 ? -12.133 -21.455 33.279 1.00 92.44 268 SER A C 1
ATOM 2044 O O . SER A 1 268 ? -12.172 -22.066 32.208 1.00 92.44 268 SER A O 1
ATOM 2046 N N . TYR A 1 269 ? -12.669 -20.247 33.438 1.00 91.81 269 TYR A N 1
ATOM 2047 C CA . TYR A 1 269 ? -13.249 -19.475 32.341 1.00 91.81 269 TYR A CA 1
ATOM 2048 C C . TYR A 1 269 ? -12.272 -19.342 31.159 1.00 91.81 269 TYR A C 1
ATOM 2050 O O . TYR A 1 269 ? -12.611 -19.696 30.034 1.00 91.81 269 TYR A O 1
ATOM 2058 N N . ASP A 1 270 ? -11.026 -18.935 31.427 1.00 89.62 270 ASP A N 1
ATOM 2059 C CA . ASP A 1 270 ? -9.999 -18.717 30.394 1.00 89.62 270 ASP A CA 1
ATOM 2060 C C . ASP A 1 270 ? -9.467 -20.022 29.763 1.00 89.62 270 ASP A C 1
ATOM 2062 O O . ASP A 1 270 ? -8.706 -19.982 28.803 1.00 89.62 270 ASP A O 1
ATOM 2066 N N . GLY A 1 271 ? -9.865 -21.189 30.282 1.00 88.31 271 GLY A N 1
ATOM 2067 C CA . GLY A 1 271 ? -9.557 -22.494 29.692 1.00 88.31 271 GLY A CA 1
ATOM 2068 C C . GLY A 1 271 ? -10.610 -22.998 28.696 1.00 88.31 271 GLY A C 1
ATOM 2069 O O . GLY A 1 271 ? -10.472 -24.112 28.180 1.00 88.31 271 GLY A O 1
ATOM 2070 N N . ARG A 1 272 ? -11.686 -22.236 28.455 1.00 89.44 272 ARG A N 1
ATOM 2071 C CA . ARG A 1 272 ? -12.853 -22.658 27.660 1.00 89.44 272 ARG A CA 1
ATOM 2072 C C . ARG A 1 272 ? -12.935 -21.885 26.354 1.00 89.44 272 ARG A C 1
ATOM 2074 O O . ARG A 1 272 ? -13.003 -20.661 26.357 1.00 89.44 272 ARG A O 1
ATOM 2081 N N . GLY A 1 273 ? -13.004 -22.608 25.239 1.00 87.88 273 GLY A N 1
ATOM 2082 C CA . GLY A 1 273 ? -12.885 -22.002 23.912 1.00 87.88 273 GLY A CA 1
ATOM 2083 C C . GLY A 1 273 ? -13.958 -20.959 23.582 1.00 87.88 273 GLY A C 1
ATOM 2084 O O . GLY A 1 273 ? -13.624 -19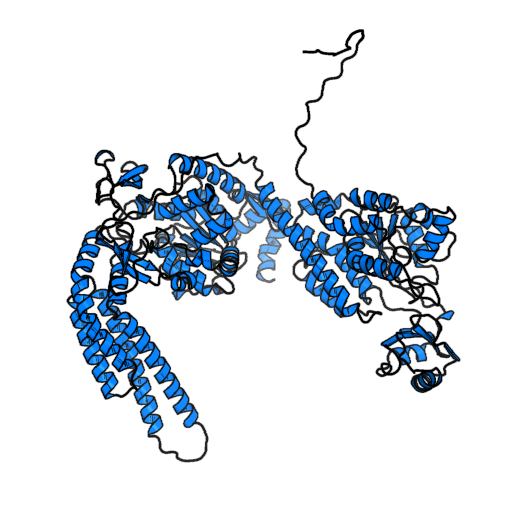.903 23.048 1.00 87.88 273 GLY A O 1
ATOM 2085 N N . TRP A 1 274 ? -15.219 -21.208 23.955 1.00 89.12 274 TRP A N 1
ATOM 2086 C CA . TRP A 1 274 ? -16.317 -20.244 23.784 1.00 89.12 274 TRP A CA 1
ATOM 2087 C C . TRP A 1 274 ? -16.121 -18.982 24.639 1.00 89.12 274 TRP A C 1
ATOM 2089 O O . TRP A 1 274 ? -16.146 -17.880 24.101 1.00 89.12 274 TRP A O 1
ATOM 2099 N N . CYS A 1 275 ? -15.760 -19.122 25.919 1.00 92.00 275 CYS A N 1
ATOM 2100 C CA . CYS A 1 275 ? -15.458 -17.984 26.797 1.00 92.00 275 CYS A CA 1
ATOM 2101 C C . CYS A 1 275 ? -14.270 -17.142 26.285 1.00 92.00 275 CYS A C 1
ATOM 2103 O O . CYS A 1 275 ? -14.298 -15.907 26.335 1.00 92.00 275 CYS A O 1
ATOM 2105 N N . CYS A 1 276 ? -13.223 -17.789 25.757 1.00 90.19 276 CYS A N 1
ATOM 2106 C CA . CYS A 1 276 ? -12.097 -17.103 25.115 1.00 90.19 276 CYS A CA 1
ATOM 2107 C C . CYS A 1 276 ? -12.541 -16.327 23.868 1.00 90.19 276 CYS A C 1
ATOM 2109 O O . CYS A 1 276 ? -12.129 -15.183 23.677 1.00 90.19 276 CYS A O 1
ATOM 2111 N N . PHE A 1 277 ? -13.392 -16.932 23.036 1.00 91.06 277 PHE A N 1
ATOM 2112 C CA . PHE A 1 277 ? -13.956 -16.296 21.850 1.00 91.06 277 PHE A CA 1
ATOM 2113 C C . PHE A 1 277 ? -14.807 -15.073 22.200 1.00 91.06 277 PHE A C 1
ATOM 2115 O O . PHE A 1 277 ? -14.542 -13.993 21.676 1.00 91.06 277 PHE A O 1
ATOM 2122 N N . GLU A 1 278 ? -15.757 -15.218 23.124 1.00 93.75 278 GLU A N 1
ATOM 2123 C CA . GLU A 1 278 ? -16.651 -14.153 23.602 1.00 93.75 278 GLU A CA 1
ATOM 2124 C C . GLU A 1 278 ? -15.863 -12.968 24.177 1.00 93.75 278 GLU A C 1
ATOM 2126 O O . GLU A 1 278 ? -16.123 -11.810 23.845 1.00 93.75 278 GLU A O 1
ATOM 2131 N N . SER A 1 279 ? -14.827 -13.251 24.975 1.00 89.06 279 SER A N 1
ATOM 2132 C CA . SER A 1 279 ? -13.920 -12.225 25.517 1.00 89.06 279 SER A CA 1
ATOM 2133 C C . SER A 1 279 ? -13.076 -11.549 24.433 1.00 89.06 279 SER A C 1
ATOM 2135 O O . SER A 1 279 ? -12.771 -10.357 24.512 1.00 89.06 279 SER A O 1
ATOM 2137 N N . GLY A 1 280 ? -12.671 -12.314 23.418 1.00 88.88 280 GLY A N 1
ATOM 2138 C CA . GLY A 1 280 ? -11.916 -11.810 22.280 1.00 88.88 280 GLY A CA 1
ATOM 2139 C C . GLY A 1 280 ? -12.738 -10.816 21.465 1.00 88.88 280 GLY A C 1
ATOM 2140 O O . GLY A 1 280 ? -12.325 -9.671 21.288 1.00 88.88 280 GLY A O 1
ATOM 2141 N N . VAL A 1 281 ? -13.922 -11.227 21.000 1.00 90.75 281 VAL A N 1
ATOM 2142 C CA . VAL A 1 281 ? -14.770 -10.388 20.136 1.00 90.75 281 VAL A CA 1
ATOM 2143 C C . VAL A 1 281 ? -15.314 -9.152 20.854 1.00 90.75 281 VAL A C 1
ATOM 2145 O O . VAL A 1 281 ? -15.406 -8.096 20.229 1.00 90.75 281 VAL A O 1
ATOM 2148 N N . SER A 1 282 ? -15.591 -9.241 22.161 1.00 90.94 282 SER A N 1
ATOM 2149 C CA . SER A 1 282 ? -16.127 -8.125 22.958 1.00 90.94 282 SER A CA 1
ATOM 2150 C C . SER A 1 282 ? -15.166 -6.946 23.115 1.00 90.94 282 SER A C 1
ATOM 2152 O O . SER A 1 282 ? -15.598 -5.818 23.352 1.00 90.94 282 SER A O 1
ATOM 2154 N N . SER A 1 283 ? -13.865 -7.194 22.964 1.00 87.81 283 SER A N 1
ATOM 2155 C CA . SER A 1 283 ? -12.806 -6.204 23.169 1.00 87.81 283 SER A CA 1
ATOM 2156 C C . SER A 1 283 ? -12.072 -5.810 21.882 1.00 87.81 283 SER A C 1
ATOM 2158 O O . SER A 1 283 ? -11.416 -4.771 21.852 1.00 87.81 283 SER A O 1
ATOM 2160 N N . GLU A 1 284 ? -12.181 -6.598 20.808 1.00 87.06 284 GLU A N 1
ATOM 2161 C CA . GLU A 1 284 ? -11.376 -6.441 19.588 1.00 87.06 284 GLU A CA 1
ATOM 2162 C C . GLU A 1 284 ? -11.536 -5.067 18.917 1.00 87.06 284 GLU A C 1
ATOM 2164 O O . GLU A 1 284 ? -10.538 -4.408 18.625 1.00 87.06 284 GLU A O 1
ATOM 2169 N N . LEU A 1 285 ? -12.773 -4.604 18.695 1.00 83.31 285 LEU A N 1
ATOM 2170 C CA . LEU A 1 285 ? -13.019 -3.309 18.048 1.00 83.31 285 LEU A CA 1
ATOM 2171 C C . LEU A 1 285 ? -12.529 -2.143 18.922 1.00 83.31 285 LEU A C 1
ATOM 2173 O O . LEU A 1 285 ? -11.876 -1.234 18.417 1.00 83.31 285 LEU A O 1
ATOM 2177 N N . LEU A 1 286 ? -12.760 -2.195 20.236 1.00 80.62 286 LEU A N 1
ATOM 2178 C CA . LEU A 1 286 ? -12.302 -1.154 21.164 1.00 80.62 286 LEU A CA 1
ATOM 2179 C C . LEU A 1 286 ? -10.778 -1.062 21.242 1.00 80.62 286 LEU A C 1
ATOM 2181 O O . LEU A 1 286 ? -10.230 0.039 21.263 1.00 80.62 286 LEU A O 1
ATOM 2185 N N . VAL A 1 287 ? -10.086 -2.204 21.250 1.00 79.06 287 VAL A N 1
ATOM 2186 C CA . VAL A 1 287 ? -8.618 -2.229 21.240 1.00 79.06 287 VAL A CA 1
ATOM 2187 C C . VAL A 1 287 ? -8.071 -1.724 19.906 1.00 79.06 287 VAL A C 1
ATOM 2189 O O . VAL A 1 287 ? -7.076 -1.015 19.893 1.00 79.06 287 VAL A O 1
ATOM 2192 N N . ARG A 1 288 ? -8.730 -1.998 18.776 1.00 75.00 288 ARG A N 1
ATOM 2193 C CA . ARG A 1 288 ? -8.333 -1.406 17.485 1.00 75.00 288 ARG A CA 1
ATOM 2194 C C . ARG A 1 288 ? -8.588 0.093 17.419 1.00 75.00 288 ARG A C 1
ATOM 2196 O O . ARG A 1 288 ? -7.807 0.812 16.813 1.00 75.00 288 ARG A O 1
ATOM 2203 N N . LEU A 1 289 ? -9.653 0.580 18.045 1.00 72.50 289 LEU A N 1
ATOM 2204 C CA . LEU A 1 289 ? -9.952 2.008 18.095 1.00 72.50 289 LEU A CA 1
ATOM 2205 C C . LEU A 1 289 ? -9.061 2.775 19.075 1.00 72.50 289 LEU A C 1
ATOM 2207 O O . LEU A 1 289 ? -9.059 4.002 19.039 1.00 72.50 289 LEU A O 1
ATOM 2211 N N . SER A 1 290 ? -8.238 2.107 19.893 1.00 67.44 290 SER A N 1
ATOM 2212 C CA . SER A 1 290 ? -7.275 2.813 20.746 1.00 67.44 290 SER A CA 1
ATOM 2213 C C . SER A 1 290 ? -6.197 3.555 19.956 1.00 67.44 290 SER A C 1
ATOM 2215 O O . SER A 1 290 ? -5.617 4.496 20.483 1.00 67.44 290 SER A O 1
ATOM 2217 N N . VAL A 1 291 ? -5.958 3.184 18.692 1.00 59.47 291 VAL A N 1
ATOM 2218 C CA . VAL A 1 291 ? -5.086 3.946 17.779 1.00 59.47 291 VAL A CA 1
ATOM 2219 C C . VAL A 1 291 ? -5.828 5.065 17.030 1.00 59.47 291 VAL A C 1
ATOM 2221 O O . VAL A 1 291 ? -5.217 5.775 16.237 1.00 59.47 291 VAL A O 1
ATOM 2224 N N . ALA A 1 292 ? -7.131 5.248 17.284 1.00 61.31 292 ALA A N 1
ATOM 2225 C CA . ALA A 1 292 ? -7.988 6.285 16.704 1.00 61.31 292 ALA A CA 1
ATOM 2226 C C . ALA A 1 292 ? -8.725 7.076 17.818 1.00 61.31 292 ALA A C 1
ATOM 2228 O O . ALA A 1 292 ? -9.927 6.878 18.039 1.00 61.31 292 ALA A O 1
ATOM 2229 N N . PRO A 1 293 ? -8.038 8.001 18.525 1.00 63.38 293 PRO A N 1
ATOM 2230 C CA . PRO A 1 293 ? -8.514 8.585 19.787 1.00 63.38 293 PRO A CA 1
ATOM 2231 C C . PRO A 1 293 ? -9.873 9.290 19.705 1.00 63.38 293 PRO A C 1
ATOM 2233 O O . PRO A 1 293 ? -10.663 9.212 20.640 1.00 63.38 293 PRO A O 1
ATOM 2236 N N . ARG A 1 294 ? -10.181 9.943 18.576 1.00 60.00 294 ARG A N 1
ATOM 2237 C CA . ARG A 1 294 ? -11.471 10.626 18.361 1.00 60.00 294 ARG A CA 1
ATOM 2238 C C . ARG A 1 294 ? -12.646 9.652 18.306 1.00 60.00 294 ARG A C 1
ATOM 2240 O O . ARG A 1 294 ? -13.678 9.896 18.914 1.00 60.00 294 ARG A O 1
ATOM 2247 N N . MET A 1 295 ? -12.475 8.537 17.600 1.00 65.31 295 MET A N 1
ATOM 2248 C CA . MET A 1 295 ? -13.508 7.506 17.478 1.00 65.31 295 MET A CA 1
ATOM 2249 C C . MET A 1 295 ? -13.703 6.776 18.805 1.00 65.31 295 MET A C 1
ATOM 2251 O O . MET A 1 295 ? -14.830 6.480 19.195 1.00 65.31 295 MET A O 1
ATOM 2255 N N . LYS A 1 296 ? -12.601 6.532 19.522 1.00 73.81 296 LYS A N 1
ATOM 2256 C CA . LYS A 1 296 ? -12.644 5.985 20.873 1.00 73.81 296 LYS A CA 1
ATOM 2257 C C . LYS A 1 296 ? -13.387 6.913 21.843 1.00 73.81 296 LYS A C 1
ATOM 2259 O O . LYS A 1 296 ? -14.226 6.424 22.586 1.00 73.81 296 LYS A O 1
ATOM 2264 N N . ALA A 1 297 ? -13.159 8.226 21.779 1.00 77.44 297 ALA A N 1
ATOM 2265 C CA . ALA A 1 297 ? -13.823 9.194 22.654 1.00 77.44 297 ALA A CA 1
ATOM 2266 C C . ALA A 1 297 ? -15.357 9.185 22.525 1.00 77.44 297 ALA A C 1
ATOM 2268 O O . ALA A 1 297 ? -16.050 9.328 23.525 1.00 77.44 297 ALA A O 1
ATOM 2269 N N . GLU A 1 298 ? -15.900 8.981 21.321 1.00 79.94 298 GLU A N 1
ATOM 2270 C CA . GLU A 1 298 ? -17.350 8.842 21.122 1.00 79.94 298 GLU A CA 1
ATOM 2271 C C . GLU A 1 298 ? -17.904 7.557 21.755 1.00 79.94 298 GLU A C 1
ATOM 2273 O O . GLU A 1 298 ? -18.952 7.586 22.395 1.00 79.94 298 GLU A O 1
ATOM 2278 N N . LEU A 1 299 ? -17.183 6.436 21.642 1.00 81.81 299 LEU A N 1
ATOM 2279 C CA . LEU A 1 299 ? -17.577 5.170 22.272 1.00 81.81 299 LEU A CA 1
ATOM 2280 C C . LEU A 1 299 ? -17.389 5.163 23.794 1.00 81.81 299 LEU A C 1
ATOM 2282 O O . LEU A 1 299 ? -18.069 4.400 24.483 1.00 81.81 299 LEU A O 1
ATOM 2286 N N . ASP A 1 300 ? -16.475 5.985 24.310 1.00 84.50 300 ASP A N 1
ATOM 2287 C CA . ASP A 1 300 ? -16.232 6.162 25.744 1.00 84.50 300 ASP A CA 1
ATOM 2288 C C . ASP A 1 300 ? -17.346 7.003 26.416 1.00 84.50 300 ASP A C 1
ATOM 2290 O O . ASP A 1 300 ? -17.443 7.009 27.641 1.00 84.50 300 ASP A O 1
ATOM 2294 N N . LYS A 1 301 ? -18.235 7.660 25.645 1.00 88.19 301 LYS A N 1
ATOM 2295 C CA . LYS A 1 301 ? -19.471 8.290 26.166 1.00 88.19 301 LYS A CA 1
ATOM 2296 C C . LYS A 1 301 ? -20.549 7.270 26.544 1.00 88.19 301 LYS A C 1
ATOM 2298 O O . LYS A 1 301 ? -21.463 7.598 27.298 1.00 88.19 301 LYS A O 1
ATOM 2303 N N . LEU A 1 302 ? -20.479 6.062 25.985 1.00 90.31 302 LEU A N 1
ATOM 2304 C CA . LEU A 1 302 ? -21.436 4.988 26.243 1.00 90.31 302 LEU A CA 1
ATOM 2305 C C . LEU A 1 302 ? -21.088 4.252 27.552 1.00 90.31 302 LEU A C 1
ATOM 2307 O O . LEU A 1 302 ? -19.920 4.250 27.951 1.00 90.31 302 LEU A O 1
ATOM 2311 N N . PRO A 1 303 ? -22.051 3.556 28.193 1.00 93.12 303 PRO A N 1
ATOM 2312 C CA . PRO A 1 303 ? -21.777 2.709 29.358 1.00 93.12 303 PRO A CA 1
ATOM 2313 C C . PRO A 1 303 ? -20.617 1.727 29.114 1.00 93.12 303 PRO A C 1
ATOM 2315 O O . PRO A 1 303 ? -20.420 1.315 27.971 1.00 93.12 303 PRO A O 1
ATOM 2318 N N . PRO A 1 304 ? -19.838 1.316 30.131 1.00 92.69 304 PRO A N 1
ATOM 2319 C CA . PRO A 1 304 ? -18.675 0.448 29.933 1.00 92.69 304 PRO A CA 1
ATOM 2320 C C . PRO A 1 304 ? -19.000 -0.819 29.133 1.00 92.69 304 PRO A C 1
ATOM 2322 O O . PRO A 1 304 ? -19.918 -1.555 29.472 1.00 92.69 304 PRO A O 1
ATOM 2325 N N . LYS A 1 305 ? -18.225 -1.100 28.077 1.00 94.12 305 LYS A N 1
ATOM 2326 C CA . LYS A 1 305 ? -18.494 -2.241 27.183 1.00 94.12 305 LYS A CA 1
ATOM 2327 C C . LYS A 1 305 ? -18.328 -3.601 27.861 1.00 94.12 305 LYS A C 1
ATOM 2329 O O . LYS A 1 305 ? -19.014 -4.543 27.477 1.00 94.12 305 LYS A O 1
ATOM 2334 N N . LEU A 1 306 ? -17.396 -3.734 28.800 1.00 94.12 306 LEU A N 1
ATOM 2335 C CA . LEU A 1 306 ? -17.079 -5.000 29.456 1.00 94.12 306 LEU A CA 1
ATOM 2336 C C . LEU A 1 306 ? -17.076 -4.785 30.969 1.00 94.12 306 LEU A C 1
ATOM 2338 O O . LEU A 1 306 ? -16.342 -3.929 31.464 1.00 94.12 306 LEU A O 1
ATOM 2342 N N . ILE A 1 307 ? -17.901 -5.545 31.684 1.00 96.31 307 ILE A N 1
ATOM 2343 C CA . ILE A 1 307 ? -18.092 -5.434 33.132 1.00 96.31 307 ILE A CA 1
ATOM 2344 C C . ILE A 1 307 ? -17.882 -6.811 33.761 1.00 96.31 307 ILE A C 1
ATOM 2346 O O . ILE A 1 307 ? -18.532 -7.783 33.379 1.00 96.31 307 ILE A O 1
ATOM 2350 N N . SER A 1 308 ? -16.972 -6.894 34.723 1.00 95.94 308 SER A N 1
ATOM 2351 C CA . SER A 1 308 ? -16.704 -8.085 35.522 1.00 95.94 308 SER A CA 1
ATOM 2352 C C . SER A 1 308 ? -17.707 -8.190 36.666 1.00 95.94 308 SER A C 1
ATOM 2354 O O . SER A 1 308 ? -17.946 -7.222 37.390 1.00 95.94 308 SER A O 1
ATOM 2356 N N . LEU A 1 309 ? -18.277 -9.381 36.833 1.00 96.62 309 LEU A N 1
ATOM 2357 C CA . LEU A 1 309 ? -19.247 -9.723 37.863 1.00 96.62 309 LEU A CA 1
ATOM 2358 C C . LEU A 1 309 ? -18.697 -10.854 38.743 1.00 96.62 309 LEU A C 1
ATOM 2360 O O . LEU A 1 309 ? -18.175 -11.855 38.244 1.00 96.62 309 LEU A O 1
ATOM 2364 N N . ALA A 1 310 ? -18.851 -10.716 40.058 1.00 92.62 310 ALA A N 1
ATOM 2365 C CA . ALA A 1 310 ? -18.450 -11.720 41.039 1.00 92.62 310 ALA A CA 1
ATOM 2366 C C . ALA A 1 310 ? -19.377 -11.676 42.258 1.00 92.62 310 ALA A C 1
ATOM 2368 O O . ALA A 1 310 ? -19.974 -10.641 42.556 1.00 92.62 310 ALA A O 1
ATOM 2369 N N . ARG A 1 311 ? -19.485 -12.792 42.985 1.00 90.25 311 ARG A N 1
ATOM 2370 C CA . ARG A 1 311 ? -20.359 -12.887 44.159 1.00 90.25 311 ARG A CA 1
ATOM 2371 C C . ARG A 1 311 ? -20.011 -11.839 45.220 1.00 90.25 311 ARG A C 1
ATOM 2373 O O . ARG A 1 311 ? -18.870 -11.764 45.677 1.00 90.25 311 ARG A O 1
ATOM 2380 N N . GLY A 1 312 ? -21.022 -11.085 45.664 1.00 87.31 312 GLY A N 1
ATOM 2381 C CA . GLY A 1 312 ? -20.885 -10.110 46.749 1.00 87.31 312 GLY A CA 1
ATOM 2382 C C . GLY A 1 312 ? -19.961 -8.929 46.435 1.00 87.31 312 GLY A C 1
ATOM 2383 O O . GLY A 1 312 ? -19.510 -8.258 47.362 1.00 87.31 312 GLY A O 1
ATOM 2384 N N . ARG A 1 313 ? -19.651 -8.686 45.155 1.00 90.00 313 ARG A N 1
ATOM 2385 C CA . ARG A 1 313 ? -18.887 -7.523 44.690 1.00 90.00 313 ARG A CA 1
ATOM 2386 C C . ARG A 1 313 ? -19.747 -6.678 43.761 1.00 90.00 313 ARG A C 1
ATOM 2388 O O . ARG A 1 313 ? -20.545 -7.219 43.000 1.00 90.00 313 ARG A O 1
ATOM 2395 N N . ALA A 1 314 ? -19.557 -5.364 43.820 1.00 90.25 314 ALA A N 1
ATOM 2396 C CA . ALA A 1 314 ? -20.186 -4.457 42.871 1.00 90.25 314 ALA A CA 1
ATOM 2397 C C . ALA A 1 314 ? -19.669 -4.735 41.440 1.00 90.25 314 ALA A C 1
ATOM 2399 O O . ALA A 1 314 ? -18.531 -5.188 41.289 1.00 90.25 314 ALA A O 1
ATOM 2400 N N . PRO A 1 315 ? -20.468 -4.471 40.392 1.00 95.12 315 PRO A N 1
ATOM 2401 C CA . PRO A 1 315 ? -20.022 -4.608 39.007 1.00 95.12 315 PRO A CA 1
ATOM 2402 C C . PRO A 1 315 ? -18.842 -3.676 38.689 1.00 95.12 315 PRO A C 1
ATOM 2404 O O . PRO A 1 315 ? -18.930 -2.467 38.906 1.00 95.12 315 PRO A O 1
ATOM 2407 N N . GLU A 1 316 ? -17.755 -4.217 38.134 1.00 95.06 316 GLU A N 1
ATOM 2408 C CA . GLU A 1 316 ? -16.519 -3.462 37.868 1.00 95.06 316 GLU A CA 1
ATOM 2409 C C . GLU A 1 316 ? -16.198 -3.406 36.363 1.00 95.06 316 GLU A C 1
ATOM 2411 O O . GLU A 1 316 ? -16.136 -4.455 35.716 1.00 95.06 316 GLU A O 1
ATOM 2416 N N . PRO A 1 317 ? -15.963 -2.219 35.770 1.00 92.62 317 PRO A N 1
ATOM 2417 C CA . PRO A 1 317 ? -15.485 -2.110 34.393 1.00 92.62 317 PRO A CA 1
ATOM 2418 C C . PRO A 1 317 ? -14.141 -2.821 34.196 1.00 92.62 317 PRO A C 1
ATOM 2420 O O . PRO A 1 317 ? -13.218 -2.660 34.991 1.00 92.62 317 PRO A O 1
ATOM 2423 N N . VAL A 1 318 ? -14.007 -3.577 33.108 1.00 88.44 318 VAL A N 1
ATOM 2424 C CA . VAL A 1 318 ? -12.746 -4.240 32.752 1.00 88.44 318 VAL A CA 1
ATOM 2425 C C . VAL A 1 318 ? -11.886 -3.293 31.921 1.00 88.44 318 VAL A C 1
ATOM 2427 O O . VAL A 1 318 ? -12.270 -2.898 30.818 1.00 88.44 318 VAL A O 1
ATOM 2430 N N . GLU A 1 319 ? -10.693 -2.965 32.416 1.00 77.94 319 GLU A N 1
ATOM 2431 C CA . GLU A 1 319 ? -9.708 -2.204 31.647 1.00 77.94 319 GLU A CA 1
ATOM 2432 C C . GLU A 1 319 ? -9.105 -3.050 30.517 1.00 77.94 319 GLU A C 1
ATOM 2434 O O . GLU A 1 319 ? -8.630 -4.171 30.716 1.00 77.94 319 GLU A O 1
ATOM 2439 N N . LEU A 1 320 ? -9.102 -2.498 29.303 1.00 73.44 320 LEU A N 1
ATOM 2440 C CA . LEU A 1 320 ? -8.551 -3.152 28.119 1.00 73.44 320 LEU A CA 1
ATOM 2441 C C . LEU A 1 320 ? -7.128 -2.644 27.856 1.00 73.44 320 LEU A C 1
ATOM 2443 O O . LEU A 1 320 ? -6.934 -1.483 27.510 1.00 73.44 320 LEU A O 1
ATOM 2447 N N . THR A 1 321 ? -6.125 -3.516 27.976 1.00 60.19 321 THR A N 1
ATOM 2448 C CA . THR A 1 321 ? -4.715 -3.156 27.749 1.00 60.19 321 THR A CA 1
ATOM 2449 C C . THR A 1 321 ? -4.420 -2.907 26.261 1.00 60.19 321 THR A C 1
ATOM 2451 O O . THR A 1 321 ? -4.746 -3.733 25.404 1.00 60.19 321 THR A O 1
ATOM 2454 N N . HIS A 1 322 ? -3.765 -1.782 25.952 1.00 60.34 322 HIS A N 1
ATOM 2455 C CA . HIS A 1 322 ? -3.541 -1.282 24.583 1.00 60.34 322 HIS A CA 1
ATOM 2456 C C . HIS A 1 322 ? -2.239 -1.753 23.909 1.00 60.34 322 HIS A C 1
ATOM 2458 O O . HIS A 1 322 ? -1.997 -1.419 22.752 1.00 60.34 322 HIS A O 1
ATOM 2464 N N . SER A 1 323 ? -1.389 -2.514 24.606 1.00 47.03 323 SER A N 1
ATOM 2465 C CA . SER A 1 323 ? 0.026 -2.686 24.242 1.00 47.03 323 SER A CA 1
ATOM 2466 C C . SER A 1 323 ? 0.304 -3.467 22.950 1.00 47.03 323 SER A C 1
ATOM 2468 O O . SER A 1 323 ? 1.414 -3.375 22.448 1.00 47.03 323 SER A O 1
ATOM 2470 N N . ASP A 1 324 ? -0.659 -4.197 22.368 1.00 52.31 324 ASP A N 1
ATOM 2471 C CA . ASP A 1 324 ? -0.359 -5.154 21.285 1.00 52.31 324 ASP A CA 1
ATOM 2472 C C . ASP A 1 324 ? -1.420 -5.240 20.177 1.00 52.31 324 ASP A C 1
ATOM 2474 O O . ASP A 1 324 ? -1.855 -6.331 19.801 1.00 52.31 324 ASP A O 1
ATOM 2478 N N . VAL A 1 325 ? -1.840 -4.108 19.608 1.00 58.81 325 VAL A N 1
ATOM 2479 C CA . VAL A 1 325 ? -2.834 -4.081 18.510 1.00 58.81 325 VAL A CA 1
ATOM 2480 C C . VAL A 1 325 ? -2.432 -4.997 17.337 1.00 58.81 325 VAL A C 1
ATOM 2482 O O . VAL A 1 325 ? -3.277 -5.686 16.766 1.00 58.81 325 VAL A O 1
ATOM 2485 N N . TRP A 1 326 ? -1.135 -5.078 17.020 1.00 51.12 326 TRP A N 1
ATOM 2486 C CA . TRP A 1 326 ? -0.616 -5.817 15.861 1.00 51.12 326 TRP A CA 1
ATOM 2487 C C . TRP A 1 326 ? -0.488 -7.335 16.061 1.00 51.12 326 TRP A C 1
ATOM 2489 O O . TRP A 1 326 ? -0.560 -8.082 15.087 1.00 51.12 326 TRP A O 1
ATOM 2499 N N . GLN A 1 327 ? -0.339 -7.815 17.300 1.00 65.12 327 GLN A N 1
ATOM 2500 C CA . GLN A 1 327 ? -0.213 -9.251 17.607 1.00 65.12 327 GLN A CA 1
ATOM 2501 C C . GLN A 1 327 ? -1.477 -9.850 18.239 1.00 65.12 327 GLN A C 1
ATOM 2503 O O . GLN A 1 327 ? -1.582 -11.071 18.385 1.00 65.12 327 GLN A O 1
ATOM 2508 N N . ARG A 1 328 ? -2.464 -9.012 18.581 1.00 77.94 328 ARG A N 1
ATOM 2509 C CA . ARG A 1 328 ? -3.688 -9.417 19.281 1.00 77.94 328 ARG A CA 1
ATOM 2510 C C . ARG A 1 328 ? -4.435 -10.553 18.596 1.00 77.94 328 ARG A C 1
ATOM 2512 O O . ARG A 1 328 ? -4.788 -11.518 19.260 1.00 77.94 328 ARG A O 1
ATOM 2519 N N . VAL A 1 329 ? -4.644 -10.468 17.282 1.00 77.81 329 VAL A N 1
ATOM 2520 C CA . VAL A 1 329 ? -5.397 -11.487 16.531 1.00 77.81 329 VAL A CA 1
ATOM 2521 C C . VAL A 1 329 ? -4.745 -12.861 16.669 1.00 77.81 329 VAL A C 1
ATOM 2523 O O . VAL A 1 329 ? -5.434 -13.829 16.975 1.00 77.81 329 VAL A O 1
ATOM 2526 N N . GLN A 1 330 ? -3.421 -12.939 16.507 1.00 77.69 330 GLN A N 1
ATOM 2527 C CA . GLN A 1 330 ? -2.680 -14.196 16.642 1.00 77.69 330 GLN A CA 1
ATOM 2528 C C . GLN A 1 330 ? -2.715 -14.719 18.078 1.00 77.69 330 GLN A C 1
ATOM 2530 O O . GLN A 1 330 ? -2.902 -15.912 18.289 1.00 77.69 330 GLN A O 1
ATOM 2535 N N . ARG A 1 331 ? -2.608 -13.826 19.069 1.00 83.06 331 ARG A N 1
ATOM 2536 C CA . ARG A 1 331 ? -2.701 -14.187 20.487 1.00 83.06 331 ARG A CA 1
ATOM 2537 C C . ARG A 1 331 ? -4.072 -14.762 20.836 1.00 83.06 331 ARG A C 1
ATOM 2539 O O . ARG A 1 331 ? -4.133 -15.842 21.405 1.00 83.06 331 ARG A O 1
ATOM 2546 N N . VAL A 1 332 ? -5.154 -14.073 20.466 1.00 83.75 332 VAL A N 1
ATOM 2547 C CA . VAL A 1 332 ? -6.529 -14.516 20.751 1.00 83.75 332 VAL A CA 1
ATOM 2548 C C . VAL A 1 332 ? -6.829 -15.833 20.037 1.00 83.75 332 VAL A C 1
ATOM 2550 O O . VAL A 1 332 ? -7.365 -16.742 20.662 1.00 83.75 332 VAL A O 1
ATOM 2553 N N . ILE A 1 333 ? -6.424 -15.983 18.771 1.00 84.06 333 ILE A N 1
ATOM 2554 C CA . ILE A 1 333 ? -6.546 -17.260 18.051 1.00 84.06 333 ILE A CA 1
ATOM 2555 C C . ILE A 1 333 ? -5.768 -18.362 18.775 1.00 84.06 333 ILE A C 1
ATOM 2557 O O . ILE A 1 333 ? -6.339 -19.416 19.027 1.00 84.06 333 ILE A O 1
ATOM 2561 N N . GLY A 1 334 ? -4.518 -18.108 19.168 1.00 84.75 334 GLY A N 1
ATOM 2562 C CA . GLY A 1 334 ? -3.705 -19.071 19.911 1.00 84.75 334 GLY A CA 1
ATOM 2563 C C . GLY A 1 334 ? -4.350 -19.485 21.235 1.00 84.75 334 GLY A C 1
ATOM 2564 O O . GLY A 1 334 ? -4.389 -20.671 21.550 1.00 84.75 334 GLY A O 1
ATOM 2565 N N . THR A 1 335 ? -4.932 -18.538 21.978 1.00 86.00 335 THR A N 1
ATOM 2566 C CA . THR A 1 335 ? -5.686 -18.830 23.206 1.00 86.00 335 THR A CA 1
ATOM 2567 C C . THR A 1 335 ? -6.918 -19.691 22.921 1.00 86.00 335 THR A C 1
ATOM 2569 O O . THR A 1 335 ? -7.135 -20.682 23.613 1.00 86.00 335 THR A O 1
ATOM 2572 N N . ILE A 1 336 ? -7.700 -19.369 21.885 1.00 85.88 336 ILE A N 1
ATOM 2573 C CA . ILE A 1 336 ? -8.878 -20.156 21.488 1.00 85.88 336 ILE A CA 1
ATOM 2574 C C . ILE A 1 336 ? -8.467 -21.573 21.054 1.00 85.88 336 ILE A C 1
ATOM 2576 O O . ILE A 1 336 ? -9.113 -22.543 21.440 1.00 85.88 336 ILE A O 1
ATOM 2580 N N . GLU A 1 337 ? -7.394 -21.717 20.274 1.00 85.75 337 GLU A N 1
ATOM 2581 C CA . GLU A 1 337 ? -6.908 -23.009 19.766 1.00 85.75 337 GLU A CA 1
ATOM 2582 C C . GLU A 1 337 ? -6.352 -23.917 20.877 1.00 85.75 337 GLU A C 1
ATOM 2584 O O . GLU A 1 337 ? -6.494 -25.143 20.802 1.00 85.75 337 GLU A O 1
ATOM 2589 N N . GLN A 1 338 ? -5.747 -23.323 21.912 1.00 85.31 338 GLN A N 1
ATOM 2590 C CA . GLN A 1 338 ? -5.255 -24.022 23.104 1.00 85.31 338 GLN A CA 1
ATOM 2591 C C . GLN A 1 338 ? -6.369 -24.370 24.102 1.00 85.31 338 GLN A C 1
ATOM 2593 O O . GLN A 1 338 ? -6.195 -25.270 24.927 1.00 85.31 338 GLN A O 1
ATOM 2598 N N . ALA A 1 339 ? -7.510 -23.683 24.040 1.00 86.81 339 ALA A N 1
ATOM 2599 C CA . ALA A 1 339 ? -8.622 -23.900 24.952 1.00 86.81 339 ALA A CA 1
ATOM 2600 C C . ALA A 1 339 ? -9.360 -25.225 24.688 1.00 86.81 339 ALA A C 1
ATOM 2602 O O . ALA A 1 339 ? -9.293 -25.833 23.615 1.00 86.81 339 ALA A O 1
ATOM 2603 N N . THR A 1 340 ? -10.097 -25.694 25.698 1.00 81.50 340 THR A N 1
ATOM 2604 C CA . THR A 1 340 ? -10.896 -26.920 25.577 1.00 81.50 340 THR A CA 1
ATOM 2605 C C . THR A 1 340 ? -12.292 -26.612 25.035 1.00 81.50 340 THR A C 1
ATOM 2607 O O . THR A 1 340 ? -12.973 -25.713 25.534 1.00 81.50 340 THR A O 1
ATOM 2610 N N . PHE A 1 341 ? -12.733 -27.407 24.057 1.00 74.88 341 PHE A N 1
ATOM 2611 C CA . PHE A 1 341 ? -14.103 -27.431 23.542 1.00 74.88 341 PHE A CA 1
ATOM 2612 C C . PHE A 1 341 ? -14.782 -28.743 23.924 1.00 74.88 341 PHE A C 1
ATOM 2614 O O . PHE A 1 341 ? -14.159 -29.803 23.878 1.00 74.88 341 PHE A O 1
ATOM 2621 N N . THR A 1 342 ? -16.062 -28.672 24.275 1.00 63.41 342 THR A N 1
ATOM 2622 C CA . THR A 1 342 ? -16.903 -29.848 24.534 1.00 63.41 342 THR A CA 1
ATOM 2623 C C . THR A 1 342 ? -17.467 -30.443 23.235 1.00 63.41 342 THR A C 1
ATOM 2625 O O . THR A 1 342 ? -17.691 -31.649 23.167 1.00 63.41 342 THR A O 1
ATOM 2628 N N . GLY A 1 343 ? -17.639 -29.637 22.176 1.00 60.41 343 GLY A N 1
ATOM 2629 C CA . GLY A 1 343 ? -18.085 -30.069 20.847 1.00 60.41 343 GLY A CA 1
ATOM 2630 C C . GLY A 1 343 ? -16.941 -30.292 19.847 1.00 60.41 343 GLY A C 1
ATOM 2631 O O . GLY A 1 343 ? -16.043 -29.462 19.710 1.00 60.41 343 GLY A O 1
ATOM 2632 N N . LYS A 1 344 ? -16.991 -31.395 19.081 1.00 55.06 344 LYS A N 1
ATOM 2633 C CA . LYS A 1 344 ? -15.975 -31.741 18.059 1.00 55.06 344 LYS A CA 1
ATOM 2634 C C . LYS A 1 344 ? -15.866 -30.706 16.926 1.00 55.06 344 LYS A C 1
ATOM 2636 O O . LYS A 1 344 ? -14.764 -30.448 16.456 1.00 55.06 344 LYS A O 1
ATOM 2641 N N . GLY A 1 345 ? -16.991 -30.126 16.494 1.00 60.56 345 GLY A N 1
ATOM 2642 C CA . GLY A 1 345 ? -17.035 -29.134 15.408 1.00 60.56 345 GLY A CA 1
ATOM 2643 C C . GLY A 1 345 ? -16.623 -27.718 15.828 1.00 60.56 345 GLY A C 1
ATOM 2644 O O . GLY A 1 345 ? -16.198 -26.922 14.991 1.00 60.56 345 GLY A O 1
ATOM 2645 N N . ASP A 1 346 ? -16.686 -27.411 17.125 1.00 75.00 346 ASP A N 1
ATOM 2646 C CA . ASP A 1 346 ? -16.463 -26.054 17.635 1.00 75.00 346 ASP A CA 1
ATOM 2647 C C . ASP A 1 346 ? -14.995 -25.641 17.539 1.00 75.00 346 ASP A C 1
ATOM 2649 O O . ASP A 1 346 ? -14.695 -24.496 17.203 1.00 75.00 346 ASP A O 1
ATOM 2653 N N . LYS A 1 347 ? -14.075 -26.594 17.738 1.00 76.56 347 LYS A N 1
ATOM 2654 C CA . LYS A 1 347 ? -12.629 -26.349 17.676 1.00 76.56 347 LYS A CA 1
ATOM 2655 C C . LYS A 1 347 ? -12.172 -25.837 16.305 1.00 76.56 347 LYS A C 1
ATOM 2657 O O . LYS A 1 347 ? -11.229 -25.057 16.227 1.00 76.56 347 LYS A O 1
ATOM 2662 N N . GLU A 1 348 ? -12.857 -26.231 15.232 1.00 79.31 348 GLU A N 1
ATOM 2663 C CA . GLU A 1 348 ? -12.604 -25.701 13.888 1.00 79.31 348 GLU A CA 1
ATOM 2664 C C . GLU A 1 348 ? -13.441 -24.459 13.566 1.00 79.31 348 GLU A C 1
ATOM 2666 O O . GLU A 1 348 ? -12.984 -23.582 12.828 1.00 79.31 348 GLU A O 1
ATOM 2671 N N . LYS A 1 349 ? -14.677 -24.387 14.076 1.00 82.06 349 LYS A N 1
ATOM 2672 C CA . LYS A 1 349 ? -15.632 -23.315 13.764 1.00 82.06 349 LYS A CA 1
ATOM 2673 C C . LYS A 1 349 ? -15.276 -21.999 14.459 1.00 82.06 349 LYS A C 1
ATOM 2675 O O . LYS A 1 349 ? -15.260 -20.953 13.817 1.00 82.06 349 LYS A O 1
ATOM 2680 N N . VAL A 1 350 ? -14.962 -22.035 15.750 1.00 83.62 350 VAL A N 1
ATOM 2681 C CA . VAL A 1 350 ? -14.835 -20.842 16.604 1.00 83.62 350 VAL A CA 1
ATOM 2682 C C . VAL A 1 350 ? -13.660 -19.937 16.192 1.00 83.62 350 VAL A C 1
ATOM 2684 O O . VAL A 1 350 ? -13.876 -18.733 16.021 1.00 83.62 350 VAL A O 1
ATOM 2687 N N . PRO A 1 351 ? -12.452 -20.456 15.878 1.00 84.38 351 PRO A N 1
ATOM 2688 C CA . PRO A 1 351 ? -11.393 -19.633 15.291 1.00 84.38 351 PRO A CA 1
ATOM 2689 C C . PRO A 1 351 ? -11.781 -18.998 13.943 1.00 84.38 351 PRO A C 1
ATOM 2691 O O . PRO A 1 351 ? -11.361 -17.878 13.645 1.00 84.38 351 PRO A O 1
ATOM 2694 N N . LYS A 1 352 ? -12.586 -19.684 13.113 1.00 85.12 352 LYS A N 1
ATOM 2695 C CA . LYS A 1 352 ? -13.071 -19.147 11.824 1.00 85.12 352 LYS A CA 1
ATOM 2696 C C . LYS A 1 352 ? -14.075 -18.012 12.031 1.00 85.12 352 LYS A C 1
ATOM 2698 O O . LYS A 1 352 ? -13.998 -17.015 11.310 1.00 85.12 352 LYS A O 1
ATOM 2703 N N . LEU A 1 353 ? -14.963 -18.127 13.023 1.00 85.19 353 LEU A N 1
ATOM 2704 C CA . LEU A 1 353 ? -15.886 -17.051 13.404 1.00 85.19 353 LEU A CA 1
ATOM 2705 C C . LEU A 1 353 ? -15.111 -15.802 13.839 1.00 85.19 353 LEU A C 1
ATOM 2707 O O . LEU A 1 353 ? -15.368 -14.716 13.321 1.00 85.19 353 LEU A O 1
ATOM 2711 N N . TYR A 1 354 ? -14.092 -15.969 14.690 1.00 85.62 354 TYR A N 1
ATOM 2712 C CA . TYR A 1 354 ? -13.237 -14.861 15.127 1.00 85.62 354 TYR A CA 1
ATOM 2713 C C . TYR A 1 354 ? -12.528 -14.169 13.955 1.00 85.62 354 TYR A C 1
ATOM 2715 O O . TYR A 1 354 ? -12.598 -12.949 13.811 1.00 85.62 354 TYR A O 1
ATOM 2723 N N . LYS A 1 355 ? -11.892 -14.946 13.067 1.00 83.12 355 LYS A N 1
ATOM 2724 C CA . LYS A 1 355 ? -11.222 -14.423 11.861 1.00 83.12 355 LYS A CA 1
ATOM 2725 C C . LYS A 1 355 ? -12.190 -13.660 10.951 1.00 83.12 355 LYS A C 1
ATOM 2727 O O . LYS A 1 355 ? -11.836 -12.602 10.435 1.00 83.12 355 LYS A O 1
ATOM 2732 N N . SER A 1 356 ? -13.406 -14.178 10.777 1.00 83.06 356 SER A N 1
ATOM 2733 C CA . SER A 1 356 ? -14.441 -13.545 9.950 1.00 83.06 356 SER A CA 1
ATOM 2734 C C . SER A 1 356 ? -14.888 -12.207 10.538 1.00 83.06 356 SER A C 1
ATOM 2736 O O . SER A 1 356 ? -14.974 -11.220 9.808 1.00 83.06 356 SER A O 1
ATOM 2738 N N . TYR A 1 357 ? -15.100 -12.144 11.856 1.00 82.81 357 TYR A N 1
ATOM 2739 C CA . TYR A 1 357 ? -15.415 -10.897 12.552 1.00 82.81 357 TYR A CA 1
ATOM 2740 C C . TYR A 1 357 ? -14.279 -9.871 12.430 1.00 82.81 357 TYR A C 1
ATOM 2742 O O . TYR A 1 357 ? -14.511 -8.733 12.024 1.00 82.81 357 TYR A O 1
ATOM 2750 N N . VAL A 1 358 ? -13.032 -10.289 12.667 1.00 81.50 358 VAL A N 1
ATOM 2751 C CA . VAL A 1 358 ? -11.844 -9.439 12.491 1.00 81.50 358 VAL A CA 1
ATOM 2752 C C . VAL A 1 358 ? -11.768 -8.854 11.075 1.00 81.50 358 VAL A C 1
ATOM 2754 O O . VAL A 1 358 ? -11.448 -7.675 10.918 1.00 81.50 358 VAL A O 1
ATOM 2757 N N . ALA A 1 359 ? -12.088 -9.640 10.043 1.00 77.94 359 ALA A N 1
ATOM 2758 C CA . ALA A 1 359 ? -12.116 -9.162 8.662 1.00 77.94 359 ALA A CA 1
ATOM 2759 C C . ALA A 1 359 ? -13.227 -8.121 8.420 1.00 77.94 359 ALA A C 1
ATOM 2761 O O . ALA A 1 359 ? -12.972 -7.111 7.759 1.00 77.94 359 ALA A O 1
ATOM 2762 N N . ARG A 1 360 ? -14.431 -8.316 8.987 1.00 80.75 360 ARG A N 1
ATOM 2763 C CA . ARG A 1 360 ? -15.523 -7.322 8.932 1.00 80.75 360 ARG A CA 1
ATOM 2764 C C . ARG A 1 360 ? -15.116 -6.012 9.603 1.00 80.75 360 ARG A C 1
ATOM 2766 O O . ARG A 1 360 ? -15.234 -4.953 8.990 1.00 80.75 360 ARG A O 1
ATOM 2773 N N . VAL A 1 361 ? -14.551 -6.093 10.808 1.00 74.06 361 VAL A N 1
ATOM 2774 C CA . VAL A 1 361 ? -14.032 -4.934 11.546 1.00 74.06 361 VAL A CA 1
ATOM 2775 C C . VAL A 1 361 ? -12.934 -4.227 10.757 1.00 74.06 361 VAL A C 1
ATOM 2777 O O . VAL A 1 361 ? -12.974 -3.012 10.622 1.00 74.06 361 VAL A O 1
ATOM 2780 N N . ALA A 1 362 ? -11.976 -4.954 10.179 1.00 69.19 362 ALA A N 1
ATOM 2781 C CA . ALA A 1 362 ? -10.918 -4.357 9.364 1.00 69.19 362 ALA A CA 1
ATOM 2782 C C . ALA A 1 362 ? -11.470 -3.651 8.116 1.00 69.19 362 ALA A C 1
ATOM 2784 O O . ALA A 1 362 ? -10.983 -2.578 7.767 1.00 69.19 362 ALA A O 1
ATOM 2785 N N . LYS A 1 363 ? -12.498 -4.211 7.465 1.00 68.69 363 LYS A N 1
ATOM 2786 C CA . LYS A 1 363 ? -13.182 -3.595 6.318 1.00 68.69 363 LYS A CA 1
ATOM 2787 C C . LYS A 1 363 ? -13.890 -2.300 6.718 1.00 68.69 363 LYS A C 1
ATOM 2789 O O . LYS A 1 363 ? -13.692 -1.296 6.042 1.00 68.69 363 LYS A O 1
ATOM 2794 N N . VAL A 1 364 ? -14.647 -2.308 7.819 1.00 66.50 364 VAL A N 1
ATOM 2795 C CA . VAL A 1 364 ? -15.340 -1.115 8.336 1.00 66.50 364 VAL A CA 1
ATOM 2796 C C . VAL A 1 364 ? -14.352 -0.075 8.849 1.00 66.50 364 VAL A C 1
ATOM 2798 O O . VAL A 1 364 ? -14.519 1.106 8.581 1.00 66.50 364 VAL A O 1
ATOM 2801 N N . LEU A 1 365 ? -13.275 -0.475 9.522 1.00 64.19 365 LEU A N 1
ATOM 2802 C CA . LEU A 1 365 ? -12.228 0.455 9.937 1.00 64.19 365 LEU A CA 1
ATOM 2803 C C . LEU A 1 365 ? -11.481 1.017 8.737 1.00 64.19 365 LEU A C 1
ATOM 2805 O O . LEU A 1 365 ? -11.199 2.198 8.738 1.00 64.19 365 LEU A O 1
ATOM 2809 N N . THR A 1 366 ? -11.209 0.231 7.696 1.00 59.50 366 THR A N 1
ATOM 2810 C CA . THR A 1 366 ? -10.545 0.720 6.479 1.00 59.50 366 THR A CA 1
ATOM 2811 C C . THR A 1 366 ? -11.462 1.646 5.690 1.00 59.50 366 THR A C 1
ATOM 2813 O O . THR A 1 366 ? -10.995 2.672 5.213 1.00 59.50 366 THR A O 1
ATOM 2816 N N . SER A 1 367 ? -12.763 1.350 5.587 1.00 53.00 367 SER A N 1
ATOM 2817 C CA . SER A 1 367 ? -13.733 2.273 4.990 1.00 53.00 367 SER A CA 1
ATOM 2818 C C . SER A 1 367 ? -13.923 3.518 5.851 1.00 53.00 367 SER A C 1
ATOM 2820 O O . SER A 1 367 ? -14.103 4.595 5.303 1.00 53.00 367 SER A O 1
ATOM 2822 N N . THR A 1 368 ? -13.818 3.403 7.178 1.00 50.56 368 THR A N 1
ATOM 2823 C CA . THR A 1 368 ? -13.932 4.521 8.121 1.00 50.56 368 THR A CA 1
ATOM 2824 C C . THR A 1 368 ? -12.675 5.367 8.183 1.00 50.56 368 THR A C 1
ATOM 2826 O O . THR A 1 368 ? -12.829 6.569 8.257 1.00 50.56 368 THR A O 1
ATOM 2829 N N . LEU A 1 369 ? -11.480 4.783 8.077 1.00 47.38 369 LEU A N 1
ATOM 2830 C CA . LEU A 1 369 ? -10.187 5.452 7.920 1.00 47.38 369 LEU A CA 1
ATOM 2831 C C . LEU A 1 369 ? -10.067 6.062 6.527 1.00 47.38 369 LEU A C 1
ATOM 2833 O O . LEU A 1 369 ? -9.546 7.157 6.416 1.00 47.38 369 LEU A O 1
ATOM 2837 N N . ALA A 1 370 ? -10.590 5.421 5.478 1.00 37.12 370 ALA A N 1
ATOM 2838 C CA . ALA A 1 370 ? -10.708 6.014 4.144 1.00 37.12 370 ALA A CA 1
ATOM 2839 C C . ALA A 1 370 ? -11.710 7.176 4.143 1.00 37.12 370 ALA A C 1
ATOM 2841 O O . ALA A 1 370 ? -11.424 8.220 3.571 1.00 37.12 370 ALA A O 1
ATOM 2842 N N . LEU A 1 371 ? -12.833 7.036 4.859 1.00 33.62 371 LEU A N 1
ATOM 2843 C CA . LEU A 1 371 ? -13.757 8.131 5.147 1.00 33.62 371 LEU A CA 1
ATOM 2844 C C . LEU A 1 371 ? -13.144 9.164 6.080 1.00 33.62 371 LEU A C 1
ATOM 2846 O O . LEU A 1 371 ? -13.498 10.308 5.935 1.00 33.62 371 LEU A O 1
ATOM 2850 N N . GLN A 1 372 ? -12.237 8.822 6.993 1.00 38.31 372 GLN A N 1
ATOM 2851 C CA . GLN A 1 372 ? -11.496 9.781 7.809 1.00 38.31 372 GLN A CA 1
ATOM 2852 C C . GLN A 1 372 ? -10.493 10.502 6.923 1.00 38.31 372 GLN A C 1
ATOM 2854 O O . GLN A 1 372 ? -10.424 11.705 6.973 1.00 38.31 372 GLN A O 1
ATOM 2859 N N . THR A 1 373 ? -9.839 9.822 5.987 1.00 36.22 373 THR A N 1
ATOM 2860 C CA . THR A 1 373 ? -8.997 10.471 4.976 1.00 36.22 373 THR A CA 1
ATOM 2861 C C . THR A 1 373 ? -9.839 11.384 4.064 1.00 36.22 373 THR A C 1
ATOM 2863 O O . THR A 1 373 ? -9.333 12.391 3.582 1.00 36.22 373 THR A O 1
ATOM 2866 N N . ALA A 1 374 ? -11.128 11.067 3.856 1.00 30.14 374 ALA A N 1
ATOM 2867 C CA . ALA A 1 374 ? -12.075 11.859 3.062 1.00 30.14 374 ALA A CA 1
ATOM 2868 C C . ALA A 1 374 ? -12.808 12.975 3.852 1.00 30.14 374 ALA A C 1
ATOM 2870 O O . ALA A 1 374 ? -13.067 14.027 3.288 1.00 30.14 374 ALA A O 1
ATOM 2871 N N . LEU A 1 375 ? -13.098 12.783 5.144 1.00 31.94 375 LEU A N 1
ATOM 2872 C CA . LEU A 1 375 ? -13.738 13.726 6.082 1.00 31.94 375 LEU A CA 1
ATOM 2873 C C . LEU A 1 375 ? -12.695 14.610 6.785 1.00 31.94 375 LEU A C 1
ATOM 2875 O O . LEU A 1 375 ? -12.981 15.732 7.161 1.00 31.94 375 LEU A O 1
ATOM 2879 N N . GLU A 1 376 ? -11.451 14.159 6.940 1.00 38.38 376 GLU A N 1
ATOM 2880 C CA . GLU A 1 376 ? -10.305 14.988 7.362 1.00 38.38 376 GLU A CA 1
ATOM 2881 C C . GLU A 1 376 ? -9.753 15.815 6.196 1.00 38.38 376 GLU A C 1
ATOM 2883 O O . GLU A 1 376 ? -8.980 16.750 6.429 1.00 38.38 376 GLU A O 1
ATOM 2888 N N . ALA A 1 377 ? -10.196 15.491 4.972 1.00 34.66 377 ALA A N 1
ATOM 2889 C CA . ALA A 1 377 ? -10.150 16.350 3.799 1.00 34.66 377 ALA A CA 1
ATOM 2890 C C . ALA A 1 377 ? -11.385 17.267 3.673 1.00 34.66 377 ALA A C 1
ATOM 2892 O O . ALA A 1 377 ? -11.379 18.103 2.773 1.00 34.66 377 ALA A O 1
ATOM 2893 N N . GLU A 1 378 ? -12.373 17.217 4.588 1.00 32.53 378 GLU A N 1
ATOM 2894 C CA . GLU A 1 378 ? -13.345 18.311 4.746 1.00 32.53 378 GLU A CA 1
ATOM 2895 C C . GLU A 1 378 ? -12.693 19.508 5.475 1.00 32.53 378 GLU A C 1
ATOM 2897 O O . GLU A 1 378 ? -13.107 19.967 6.536 1.00 32.53 378 GLU A O 1
ATOM 2902 N N . VAL A 1 379 ? -11.667 20.088 4.852 1.00 37.28 379 VAL A N 1
ATOM 2903 C CA . VAL A 1 379 ? -11.821 21.512 4.537 1.00 37.28 379 VAL A CA 1
ATOM 2904 C C . VAL A 1 379 ? -13.007 21.550 3.576 1.00 37.28 379 VAL A C 1
ATOM 2906 O O . VAL A 1 379 ? -13.125 20.637 2.770 1.00 37.28 379 VAL A O 1
ATOM 2909 N N . ALA A 1 380 ? -13.911 22.524 3.648 1.00 41.78 380 ALA A N 1
ATOM 2910 C CA . ALA A 1 380 ? -14.928 22.699 2.612 1.00 41.78 380 ALA A CA 1
ATOM 2911 C C . ALA A 1 380 ? -14.225 22.953 1.261 1.00 41.78 380 ALA A C 1
ATOM 2913 O O . ALA A 1 380 ? -14.021 24.088 0.843 1.00 41.78 380 ALA A O 1
ATOM 2914 N N . VAL A 1 381 ? -13.742 21.889 0.627 1.00 47.84 381 VAL A N 1
ATOM 2915 C CA . VAL A 1 381 ? -13.080 21.905 -0.656 1.00 47.84 381 VAL A CA 1
ATOM 2916 C C . VAL A 1 381 ? -14.237 21.947 -1.621 1.00 47.84 381 VAL A C 1
ATOM 2918 O O . VAL A 1 381 ? -15.009 20.993 -1.725 1.00 47.84 381 VAL A O 1
ATOM 2921 N N . SER A 1 382 ? -14.386 23.094 -2.276 1.00 48.94 382 SER A N 1
ATOM 2922 C CA . SER A 1 382 ? -15.356 23.270 -3.346 1.00 48.94 382 SER A CA 1
ATOM 2923 C C . SER A 1 382 ? -15.319 22.053 -4.280 1.00 48.94 382 SER A C 1
ATOM 2925 O O . SER A 1 382 ? -14.231 21.529 -4.549 1.00 48.94 382 SER A O 1
ATOM 2927 N N . PRO A 1 383 ? -16.473 21.567 -4.766 1.00 57.22 383 PRO A N 1
ATOM 2928 C CA . PRO A 1 383 ? -16.488 20.474 -5.729 1.00 57.22 383 PRO A CA 1
ATOM 2929 C C . PRO A 1 383 ? -15.543 20.799 -6.890 1.00 57.22 383 PRO A C 1
ATOM 2931 O O . PRO A 1 383 ? -15.403 21.967 -7.266 1.00 57.22 383 PRO A O 1
ATOM 2934 N N . MET A 1 384 ? -14.870 19.771 -7.422 1.00 65.31 384 MET A N 1
ATOM 2935 C CA . MET A 1 384 ? -13.956 19.934 -8.554 1.00 65.31 384 MET A CA 1
ATOM 2936 C C . MET A 1 384 ? -14.641 20.770 -9.641 1.00 65.31 384 MET A C 1
ATOM 2938 O O . MET A 1 384 ? -15.805 20.490 -9.953 1.00 65.31 384 MET A O 1
ATOM 2942 N N . PRO A 1 385 ? -13.970 21.798 -10.191 1.00 72.12 385 PRO A N 1
ATOM 2943 C CA . PRO A 1 385 ? -14.594 22.652 -11.184 1.00 72.12 385 PRO A CA 1
ATOM 2944 C C . PRO A 1 385 ? -15.066 21.787 -12.353 1.00 72.12 385 PRO A C 1
ATOM 2946 O O . PRO A 1 385 ? -14.335 20.917 -12.833 1.00 72.12 385 PRO A O 1
ATOM 2949 N N . SER A 1 386 ? -16.308 22.005 -12.786 1.00 73.44 386 SER A N 1
ATOM 2950 C CA . SER A 1 386 ? -16.797 21.408 -14.024 1.00 73.44 386 SER A CA 1
ATOM 2951 C C . SER A 1 386 ? -16.036 22.070 -15.163 1.00 73.44 386 SER A C 1
ATOM 2953 O O . SER A 1 386 ? -16.286 23.225 -15.498 1.00 73.44 386 SER A O 1
ATOM 2955 N N . VAL A 1 387 ? -15.046 21.353 -15.683 1.00 76.62 387 VAL A N 1
ATOM 2956 C CA . VAL A 1 387 ? -14.246 21.780 -16.825 1.00 76.62 387 VAL A CA 1
ATOM 2957 C C . VAL A 1 387 ? -14.669 20.982 -18.048 1.00 76.62 387 VAL A C 1
ATOM 2959 O O . VAL A 1 387 ? -14.832 19.761 -17.973 1.00 76.62 387 VAL A O 1
ATOM 2962 N N . ASP A 1 388 ? -14.859 21.673 -19.168 1.00 73.06 388 ASP A N 1
ATOM 2963 C CA . ASP A 1 388 ? -15.014 21.014 -20.458 1.00 73.06 388 ASP A CA 1
ATOM 2964 C C . ASP A 1 388 ? -13.632 20.544 -20.918 1.00 73.06 388 ASP A C 1
ATOM 2966 O O . ASP A 1 388 ? -12.749 21.340 -21.236 1.00 73.06 388 ASP A O 1
ATOM 2970 N N . ALA A 1 389 ? -13.416 19.235 -20.860 1.00 71.50 389 ALA A N 1
ATOM 2971 C CA . ALA A 1 389 ? -12.163 18.607 -21.238 1.00 71.50 389 ALA A CA 1
ATOM 2972 C C . ALA A 1 389 ? -12.457 17.602 -22.362 1.00 71.50 389 ALA A C 1
ATOM 2974 O O . ALA A 1 389 ? -12.658 16.416 -22.073 1.00 71.50 389 ALA A O 1
ATOM 2975 N N . PRO A 1 390 ? -12.494 18.029 -23.639 1.00 81.00 390 PRO A N 1
ATOM 2976 C CA . PRO A 1 390 ? -12.665 17.106 -24.761 1.00 81.00 390 PRO A CA 1
ATOM 2977 C C . PRO A 1 390 ? -11.538 16.064 -24.760 1.00 81.00 390 PRO A C 1
ATOM 2979 O O . PRO A 1 390 ? -10.471 16.367 -24.226 1.00 81.00 390 PRO A O 1
ATOM 2982 N N . PRO A 1 391 ? -11.732 14.847 -25.302 1.00 82.62 391 PRO A N 1
ATOM 2983 C CA . PRO A 1 391 ? -10.675 13.836 -25.380 1.00 82.62 391 PRO A CA 1
ATOM 2984 C C . PRO A 1 391 ? -9.397 14.382 -26.027 1.00 82.62 391 PRO A C 1
ATOM 2986 O O . PRO A 1 391 ? -9.475 15.224 -26.920 1.00 82.62 391 PRO A O 1
ATOM 2989 N N . ALA A 1 392 ? -8.237 13.902 -25.574 1.00 83.88 392 ALA A N 1
ATOM 2990 C CA . ALA A 1 392 ? -6.956 14.294 -26.148 1.00 83.88 392 ALA A CA 1
ATOM 2991 C C . ALA A 1 392 ? -6.882 13.919 -27.636 1.00 83.88 392 ALA A C 1
ATOM 2993 O O . ALA A 1 392 ? -7.369 12.861 -28.050 1.00 83.88 392 ALA A O 1
ATOM 2994 N N . ASP A 1 393 ? -6.246 14.776 -28.433 1.00 83.88 393 ASP A N 1
ATOM 2995 C CA . ASP A 1 393 ? -6.013 14.488 -29.843 1.00 83.88 393 ASP A CA 1
ATOM 2996 C C . ASP A 1 393 ? -5.059 13.297 -30.000 1.00 83.88 393 ASP A C 1
ATOM 2998 O O . ASP A 1 393 ? -4.118 13.110 -29.223 1.00 83.88 393 ASP A O 1
ATOM 3002 N N . THR A 1 394 ? -5.267 12.494 -31.046 1.00 87.38 394 THR A N 1
ATOM 3003 C CA . THR A 1 394 ? -4.309 11.446 -31.415 1.00 87.38 394 THR A CA 1
ATOM 3004 C C . THR A 1 394 ? -2.947 12.071 -31.699 1.00 87.38 394 THR A C 1
ATOM 3006 O O . THR A 1 394 ? -2.862 13.045 -32.447 1.00 87.38 394 THR A O 1
ATOM 3009 N N . LEU A 1 395 ? -1.888 11.484 -31.138 1.00 90.69 395 LEU A N 1
ATOM 3010 C CA . LEU A 1 395 ? -0.517 11.948 -31.327 1.00 90.69 395 LEU A CA 1
ATOM 3011 C C . LEU A 1 395 ? -0.120 11.895 -32.811 1.00 90.69 395 LEU A C 1
ATOM 3013 O O . LEU A 1 395 ? -0.202 10.840 -33.436 1.00 90.69 395 LEU A O 1
ATOM 3017 N N . ARG A 1 396 ? 0.370 13.017 -33.344 1.00 90.00 396 ARG A N 1
ATOM 3018 C CA . ARG A 1 396 ? 0.906 13.134 -34.705 1.00 90.00 396 ARG A CA 1
ATOM 3019 C C . ARG A 1 396 ? 2.345 13.619 -34.666 1.00 90.00 396 ARG A C 1
ATOM 3021 O O . ARG A 1 396 ? 2.647 14.699 -34.153 1.00 90.00 396 ARG A O 1
ATOM 3028 N N . LEU A 1 397 ? 3.239 12.811 -35.215 1.00 89.25 397 LEU A N 1
ATOM 3029 C CA . LEU A 1 397 ? 4.674 13.082 -35.244 1.00 89.25 397 LEU A CA 1
ATOM 3030 C C . LEU A 1 397 ? 5.133 13.324 -36.677 1.00 89.25 397 LEU A C 1
ATOM 3032 O O . LEU A 1 397 ? 4.513 12.833 -37.617 1.00 89.25 397 LEU A O 1
ATOM 3036 N N . ALA A 1 398 ? 6.213 14.086 -36.835 1.00 87.88 398 ALA A N 1
ATOM 3037 C CA . ALA A 1 398 ? 6.750 14.395 -38.153 1.00 87.88 398 ALA A CA 1
ATOM 3038 C C . ALA A 1 398 ? 7.262 13.128 -38.862 1.00 87.88 398 ALA A C 1
ATOM 3040 O O . ALA A 1 398 ? 7.909 12.276 -38.244 1.00 87.88 398 ALA A O 1
ATOM 3041 N N . GLU A 1 399 ? 7.015 13.039 -40.171 1.00 88.25 399 GLU A N 1
ATOM 3042 C CA . GLU A 1 399 ? 7.504 11.952 -41.023 1.00 88.25 399 GLU A CA 1
ATOM 3043 C C . GLU A 1 399 ? 9.028 11.763 -40.890 1.00 88.25 399 GLU A C 1
ATOM 3045 O O . GLU A 1 399 ? 9.810 12.722 -40.825 1.00 88.25 399 GLU A O 1
ATOM 3050 N N . GLY A 1 400 ? 9.463 10.501 -40.848 1.00 86.69 400 GLY A N 1
ATOM 3051 C CA . GLY A 1 400 ? 10.881 10.147 -40.823 1.00 86.69 400 GLY A CA 1
ATOM 3052 C C . GLY A 1 400 ? 11.590 10.431 -39.495 1.00 86.69 400 GLY A C 1
ATOM 3053 O O . GLY A 1 400 ? 12.825 10.478 -39.460 1.00 86.69 400 GLY A O 1
ATOM 3054 N N . GLN A 1 401 ? 10.835 10.685 -38.419 1.00 89.25 401 GLN A N 1
ATOM 3055 C CA . GLN A 1 401 ? 11.352 10.758 -37.052 1.00 89.25 401 GLN A CA 1
ATOM 3056 C C . GLN A 1 401 ? 11.604 9.365 -36.475 1.00 89.25 401 GLN A C 1
ATOM 3058 O O . GLN A 1 401 ? 10.771 8.467 -36.605 1.00 89.25 401 GLN A O 1
ATOM 3063 N N . LEU A 1 402 ? 12.729 9.207 -35.781 1.00 89.94 402 LEU A N 1
ATOM 3064 C CA . LEU A 1 402 ? 13.106 7.985 -35.086 1.00 89.94 402 LEU A CA 1
ATOM 3065 C C . LEU A 1 402 ? 12.511 7.929 -33.678 1.00 89.94 402 LEU A C 1
ATOM 3067 O O . LEU A 1 402 ? 12.615 8.864 -32.882 1.00 89.94 402 LEU A O 1
ATOM 3071 N N . LEU A 1 403 ? 11.924 6.782 -33.351 1.00 89.81 403 LEU A N 1
ATOM 3072 C CA . LEU A 1 403 ? 11.271 6.507 -32.079 1.00 89.81 403 LEU A CA 1
ATOM 3073 C C . LEU A 1 403 ? 11.692 5.148 -31.541 1.00 89.81 403 LEU A C 1
ATOM 3075 O O . LEU A 1 403 ? 12.035 4.231 -32.284 1.00 89.81 403 LEU A O 1
ATOM 3079 N N . LEU A 1 404 ? 11.580 5.003 -30.229 1.00 89.00 404 LEU A N 1
ATOM 3080 C CA . LEU A 1 404 ? 11.758 3.739 -29.542 1.00 89.00 404 LEU A CA 1
ATOM 3081 C C . LEU A 1 404 ? 10.389 3.282 -29.022 1.00 89.00 404 LEU A C 1
ATOM 3083 O O . LEU A 1 404 ? 9.717 4.040 -28.320 1.00 89.00 404 LEU A O 1
ATOM 3087 N N . LEU A 1 405 ? 9.965 2.074 -29.405 1.00 88.12 405 LEU A N 1
ATOM 3088 C CA . LEU A 1 405 ? 8.653 1.503 -29.079 1.00 88.12 405 LEU A CA 1
ATOM 3089 C C . LEU A 1 405 ? 8.811 0.349 -28.077 1.00 88.12 405 LEU A C 1
ATOM 3091 O O . LEU A 1 405 ? 9.213 -0.754 -28.475 1.00 88.12 405 LEU A O 1
ATOM 3095 N N . PRO A 1 406 ? 8.546 0.577 -26.776 1.00 84.69 406 PRO A N 1
ATOM 3096 C CA . PRO A 1 406 ? 8.665 -0.462 -25.769 1.00 84.69 406 PRO A CA 1
ATOM 3097 C C . PRO A 1 406 ? 7.577 -1.522 -25.915 1.00 84.69 406 PRO A C 1
ATOM 3099 O O . PRO A 1 406 ? 6.392 -1.194 -26.010 1.00 84.69 406 PRO A O 1
ATOM 3102 N N . GLY A 1 407 ? 7.974 -2.794 -25.879 1.00 81.81 407 GLY A N 1
ATOM 3103 C CA . GLY A 1 407 ? 7.038 -3.920 -25.918 1.00 81.81 407 GLY A CA 1
ATOM 3104 C C . GLY A 1 407 ? 6.272 -4.090 -24.601 1.00 81.81 407 GLY A C 1
ATOM 3105 O O . GLY A 1 407 ? 6.780 -3.742 -23.534 1.00 81.81 407 GLY A O 1
ATOM 3106 N N . ALA A 1 408 ? 5.073 -4.677 -24.660 1.00 81.25 408 ALA A N 1
ATOM 3107 C CA . ALA A 1 408 ? 4.227 -4.906 -23.482 1.00 81.25 408 ALA A CA 1
ATOM 3108 C C . ALA A 1 408 ? 4.948 -5.707 -22.377 1.00 81.25 408 ALA A C 1
ATOM 3110 O O . ALA A 1 408 ? 4.901 -5.330 -21.206 1.00 81.25 408 ALA A O 1
ATOM 3111 N N . ASP A 1 409 ? 5.691 -6.755 -22.747 1.00 84.31 409 ASP A N 1
ATOM 3112 C CA . ASP A 1 409 ? 6.461 -7.571 -21.797 1.00 84.31 409 ASP A CA 1
ATOM 3113 C C . ASP A 1 409 ? 7.578 -6.776 -21.112 1.00 84.31 409 ASP A C 1
ATOM 3115 O O . ASP A 1 409 ? 7.823 -6.938 -19.917 1.00 84.31 409 ASP A O 1
ATOM 3119 N N . ALA A 1 410 ? 8.245 -5.885 -21.849 1.00 82.44 410 ALA A N 1
ATOM 3120 C CA . ALA A 1 410 ? 9.297 -5.043 -21.292 1.00 82.44 410 ALA A CA 1
ATOM 3121 C C . ALA A 1 410 ? 8.728 -4.034 -20.287 1.00 82.44 410 ALA A C 1
ATOM 3123 O O . ALA A 1 410 ? 9.262 -3.899 -19.183 1.00 82.44 410 ALA A O 1
ATOM 3124 N N . ARG A 1 411 ? 7.592 -3.411 -20.626 1.00 85.88 411 ARG A N 1
ATOM 3125 C CA . ARG A 1 411 ? 6.858 -2.501 -19.735 1.00 85.88 411 ARG A CA 1
ATOM 3126 C C . ARG A 1 411 ? 6.402 -3.208 -18.464 1.00 85.88 411 ARG A C 1
ATOM 3128 O O . ARG A 1 411 ? 6.568 -2.663 -17.378 1.00 85.88 411 ARG A O 1
ATOM 3135 N N . LEU A 1 412 ? 5.901 -4.439 -18.573 1.00 87.56 412 LEU A N 1
ATOM 3136 C CA . LEU A 1 412 ? 5.523 -5.278 -17.427 1.00 87.56 412 LEU A CA 1
ATOM 3137 C C . LEU A 1 412 ? 6.714 -5.716 -16.571 1.00 87.56 412 LEU A C 1
ATOM 3139 O O . LEU A 1 412 ? 6.583 -5.866 -15.356 1.00 87.56 412 LEU A O 1
ATOM 3143 N N . ALA A 1 413 ? 7.875 -5.918 -17.189 1.00 87.50 413 ALA A N 1
ATOM 3144 C CA . ALA A 1 413 ? 9.114 -6.240 -16.492 1.00 87.50 413 ALA A CA 1
ATOM 3145 C C . ALA A 1 413 ? 9.781 -5.013 -15.841 1.00 87.50 413 ALA A C 1
ATOM 3147 O O . ALA A 1 413 ? 10.813 -5.169 -15.184 1.00 87.50 413 ALA A O 1
ATOM 3148 N N . GLY A 1 414 ? 9.207 -3.816 -16.014 1.00 81.50 414 GLY A N 1
ATOM 3149 C CA . GLY A 1 414 ? 9.711 -2.570 -15.444 1.00 81.50 414 GLY A CA 1
ATOM 3150 C C . GLY A 1 414 ? 10.918 -1.995 -16.184 1.00 81.50 414 GLY A C 1
ATOM 3151 O O . GLY A 1 414 ? 11.694 -1.282 -15.570 1.00 81.50 414 GLY A O 1
ATOM 3152 N N . GLY A 1 415 ? 11.122 -2.313 -17.465 1.00 82.00 415 GLY A N 1
ATOM 3153 C CA . GLY A 1 415 ? 12.228 -1.768 -18.264 1.00 82.00 415 GLY A CA 1
ATOM 3154 C C . GLY A 1 415 ? 11.765 -1.093 -19.557 1.00 82.00 415 GLY A C 1
ATOM 3155 O O . GLY A 1 415 ? 10.668 -1.346 -20.048 1.00 82.00 415 GLY A O 1
ATOM 3156 N N . ASP A 1 416 ? 12.642 -0.287 -20.156 1.00 68.50 416 ASP A N 1
ATOM 3157 C CA . ASP A 1 416 ? 12.414 0.444 -21.422 1.00 68.50 416 ASP A CA 1
ATOM 3158 C C . ASP A 1 416 ? 12.688 -0.427 -22.678 1.00 68.50 416 ASP A C 1
ATOM 3160 O O . ASP A 1 416 ? 13.011 0.066 -23.758 1.00 68.50 416 ASP A O 1
ATOM 3164 N N . GLY A 1 417 ? 12.648 -1.760 -22.544 1.00 65.38 417 GLY A N 1
ATOM 3165 C CA . GLY A 1 417 ? 12.990 -2.710 -23.615 1.00 65.38 417 GLY A CA 1
ATOM 3166 C C . GLY A 1 417 ? 12.116 -2.523 -24.859 1.00 65.38 417 GLY A C 1
ATOM 3167 O O . GLY A 1 417 ? 10.891 -2.538 -24.764 1.00 65.38 417 GLY A O 1
ATOM 3168 N N . ALA A 1 418 ? 12.738 -2.338 -26.027 1.00 69.50 418 ALA A N 1
ATOM 3169 C CA . ALA A 1 418 ? 12.056 -1.746 -27.174 1.00 69.50 418 ALA A CA 1
ATOM 3170 C C . ALA A 1 418 ? 12.740 -1.998 -28.520 1.00 69.50 418 ALA A C 1
ATOM 3172 O O . ALA A 1 418 ? 13.912 -2.379 -28.581 1.00 69.50 418 ALA A O 1
ATOM 3173 N N . TRP A 1 419 ? 12.004 -1.676 -29.583 1.00 80.25 419 TRP A N 1
ATOM 3174 C CA . TRP A 1 419 ? 12.449 -1.709 -30.974 1.00 80.25 419 TRP A CA 1
ATOM 3175 C C . TRP A 1 419 ? 12.548 -0.285 -31.522 1.00 80.25 419 TRP A C 1
ATOM 3177 O O . TRP A 1 419 ? 11.708 0.560 -31.205 1.00 80.25 419 TRP A O 1
ATOM 3187 N N . LEU A 1 420 ? 13.568 -0.017 -32.339 1.00 87.38 420 LEU A N 1
ATOM 3188 C CA . LEU A 1 420 ? 13.705 1.264 -33.029 1.00 87.38 420 LEU A CA 1
ATOM 3189 C C . LEU A 1 420 ? 12.782 1.284 -34.256 1.00 87.38 420 LEU A C 1
ATOM 3191 O O . LEU A 1 420 ? 12.797 0.356 -35.070 1.00 87.38 420 LEU A O 1
ATOM 3195 N N . ALA A 1 421 ? 11.997 2.343 -34.385 1.00 89.50 421 ALA A N 1
ATOM 3196 C CA . ALA A 1 421 ? 11.023 2.539 -35.445 1.00 89.50 421 ALA A CA 1
ATOM 3197 C C . ALA A 1 421 ? 11.142 3.945 -36.042 1.00 89.50 421 ALA A C 1
ATOM 3199 O O . ALA A 1 421 ? 11.710 4.848 -35.429 1.00 89.50 421 ALA A O 1
ATOM 3200 N N . GLU A 1 422 ? 10.596 4.117 -37.237 1.00 90.75 422 GLU A N 1
ATOM 3201 C CA . GLU A 1 422 ? 10.511 5.399 -37.934 1.00 90.75 422 GLU A CA 1
ATOM 3202 C C . GLU A 1 422 ? 9.045 5.739 -38.213 1.00 90.75 422 GLU A C 1
ATOM 3204 O O . GLU A 1 422 ? 8.252 4.854 -38.544 1.00 90.75 422 GLU A O 1
ATOM 3209 N N . VAL A 1 423 ? 8.675 7.008 -38.044 1.00 89.81 423 VAL A N 1
ATOM 3210 C CA . VAL A 1 423 ? 7.325 7.507 -38.345 1.00 89.81 423 VAL A CA 1
ATOM 3211 C C . VAL A 1 423 ? 7.055 7.415 -39.847 1.00 89.81 423 VAL A C 1
ATOM 3213 O O . VAL A 1 423 ? 7.830 7.934 -40.651 1.00 89.81 423 VAL A O 1
ATOM 3216 N N . ASP A 1 424 ? 5.951 6.762 -40.218 1.00 85.19 424 ASP A N 1
ATOM 3217 C CA . ASP A 1 424 ? 5.518 6.606 -41.610 1.00 85.19 424 ASP A CA 1
ATOM 3218 C C . ASP A 1 424 ? 4.897 7.898 -42.182 1.00 85.19 424 ASP A C 1
ATOM 3220 O O . ASP A 1 424 ? 4.442 8.775 -41.452 1.00 85.19 424 ASP A O 1
ATOM 3224 N N . THR A 1 425 ? 4.796 7.956 -43.509 1.00 75.31 425 THR A N 1
ATOM 3225 C CA . THR A 1 425 ? 4.107 8.959 -44.344 1.00 75.31 425 THR A CA 1
ATOM 3226 C C . THR A 1 425 ? 2.669 9.283 -43.921 1.00 75.31 425 THR A C 1
ATOM 3228 O O . THR A 1 425 ? 2.147 10.337 -44.267 1.00 75.31 425 THR A O 1
ATOM 3231 N N . SER A 1 426 ? 1.996 8.387 -43.191 1.00 70.38 426 SER A N 1
ATOM 3232 C CA . SER A 1 426 ? 0.636 8.605 -42.682 1.00 70.38 426 SER A CA 1
ATOM 3233 C C . SER A 1 426 ? 0.576 9.402 -41.371 1.00 70.38 426 SER A C 1
ATOM 3235 O O . SER A 1 426 ? -0.531 9.700 -40.914 1.00 70.38 426 SER A O 1
ATOM 3237 N N . GLU A 1 427 ? 1.734 9.684 -40.751 1.00 76.38 427 GLU A N 1
ATOM 3238 C CA . GLU A 1 427 ? 1.928 10.388 -39.464 1.00 76.38 427 GLU A CA 1
ATOM 3239 C C . GLU A 1 427 ? 1.229 9.736 -38.252 1.00 76.38 427 GLU A C 1
ATOM 3241 O O . GLU A 1 427 ? 1.265 10.264 -37.140 1.00 76.38 427 GLU A O 1
ATOM 3246 N N . ARG A 1 428 ? 0.592 8.575 -38.462 1.00 80.62 428 ARG A N 1
ATOM 3247 C CA . ARG A 1 428 ? -0.249 7.851 -37.491 1.00 80.62 428 ARG A CA 1
ATOM 3248 C C . ARG A 1 428 ? 0.262 6.451 -37.155 1.00 80.62 428 ARG A C 1
ATOM 3250 O O . ARG A 1 428 ? -0.263 5.809 -36.249 1.00 80.62 428 ARG A O 1
ATOM 3257 N N . ALA A 1 429 ? 1.286 5.984 -37.859 1.00 85.12 429 ALA A N 1
ATOM 3258 C CA . ALA A 1 429 ? 1.911 4.691 -37.631 1.00 85.12 429 ALA A CA 1
ATOM 3259 C C . ALA A 1 429 ? 3.436 4.819 -37.597 1.00 85.12 429 ALA A C 1
ATOM 3261 O O . ALA A 1 429 ? 4.025 5.694 -38.237 1.00 85.12 429 ALA A O 1
ATOM 3262 N N . ALA A 1 430 ? 4.072 3.923 -36.850 1.00 86.56 430 ALA A N 1
ATOM 3263 C CA . ALA A 1 430 ? 5.513 3.748 -36.837 1.00 86.56 430 ALA A CA 1
ATOM 3264 C C . ALA A 1 430 ? 5.877 2.389 -37.432 1.00 86.56 430 ALA A C 1
ATOM 3266 O O . ALA A 1 430 ? 5.299 1.356 -37.083 1.00 86.56 430 ALA A O 1
ATOM 3267 N N . ARG A 1 431 ? 6.873 2.396 -38.317 1.00 86.25 431 ARG A N 1
ATOM 3268 C CA . ARG A 1 431 ? 7.427 1.205 -38.959 1.00 86.25 431 ARG A CA 1
ATOM 3269 C C . ARG A 1 431 ? 8.679 0.749 -38.217 1.00 86.25 431 ARG A C 1
ATOM 3271 O O . ARG A 1 431 ? 9.670 1.487 -38.212 1.00 86.25 431 A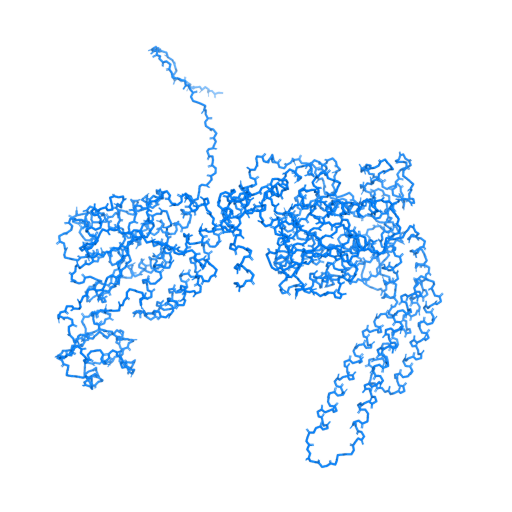RG A O 1
ATOM 3278 N N . PRO A 1 432 ? 8.688 -0.453 -37.614 1.00 86.19 432 PRO A N 1
ATOM 3279 C CA . PRO A 1 432 ? 9.903 -1.025 -37.052 1.00 86.19 432 PRO A CA 1
ATOM 3280 C C . PRO A 1 432 ? 11.004 -1.111 -38.112 1.00 86.19 432 PRO A C 1
ATOM 3282 O O . PRO A 1 432 ? 10.812 -1.658 -39.199 1.00 86.19 432 PRO A O 1
ATOM 3285 N N . LEU A 1 433 ? 12.191 -0.596 -37.798 1.00 83.38 433 LEU A N 1
ATOM 3286 C CA . LEU A 1 433 ? 13.276 -0.492 -38.775 1.00 83.38 433 LEU A CA 1
ATOM 3287 C C . LEU A 1 433 ? 13.926 -1.836 -39.121 1.00 83.38 433 LEU A C 1
ATOM 3289 O O . LEU A 1 433 ? 14.745 -1.891 -40.036 1.00 83.38 433 LEU A O 1
ATOM 3293 N N . PHE A 1 434 ? 13.609 -2.897 -38.392 1.00 77.94 434 PHE A N 1
ATOM 3294 C CA . PHE A 1 434 ? 14.319 -4.167 -38.476 1.00 77.94 434 PHE A CA 1
ATOM 3295 C C . PHE A 1 434 ? 13.379 -5.383 -38.384 1.00 77.94 434 PHE A C 1
ATOM 3297 O O . PHE A 1 434 ? 13.767 -6.461 -37.937 1.00 77.94 434 PHE A O 1
ATOM 3304 N N . GLY A 1 435 ? 12.137 -5.204 -38.843 1.00 71.75 435 GLY A N 1
ATOM 3305 C CA . GLY A 1 435 ? 11.106 -6.242 -38.879 1.00 71.75 435 GLY A CA 1
ATOM 3306 C C . GLY A 1 435 ? 10.096 -6.138 -37.735 1.00 71.75 435 GLY A C 1
ATOM 3307 O O . GLY A 1 435 ? 10.406 -5.631 -36.658 1.00 71.75 435 GLY A O 1
ATOM 3308 N N . GLY A 1 436 ? 8.879 -6.611 -38.001 1.00 75.19 436 GLY A N 1
ATOM 3309 C CA . GLY A 1 436 ? 7.708 -6.462 -37.136 1.00 75.19 436 GLY A CA 1
ATOM 3310 C C . GLY A 1 436 ? 6.545 -5.804 -37.878 1.00 75.19 436 GLY A C 1
ATOM 3311 O O . GLY A 1 436 ? 6.734 -5.249 -38.962 1.00 75.19 436 GLY A O 1
ATOM 3312 N N . ASP A 1 437 ? 5.357 -5.887 -37.287 1.00 77.50 437 ASP A N 1
ATOM 3313 C CA . ASP A 1 437 ? 4.159 -5.233 -37.810 1.00 77.50 437 ASP A CA 1
ATOM 3314 C C . ASP A 1 437 ? 4.184 -3.728 -37.511 1.00 77.50 437 ASP A C 1
ATOM 3316 O O . ASP A 1 437 ? 4.834 -3.272 -36.564 1.00 77.50 437 ASP A O 1
ATOM 3320 N N . GLU A 1 438 ? 3.481 -2.947 -38.332 1.00 82.31 438 GLU A N 1
ATOM 3321 C CA . GLU A 1 438 ? 3.280 -1.520 -38.075 1.00 82.31 438 GLU A CA 1
ATOM 3322 C C . GLU A 1 438 ? 2.573 -1.315 -36.730 1.00 82.31 438 GLU A C 1
ATOM 3324 O O . GLU A 1 438 ? 1.600 -1.999 -36.409 1.00 82.31 438 GLU A O 1
ATOM 3329 N N . ALA A 1 439 ? 3.067 -0.359 -35.944 1.00 83.69 439 ALA A N 1
ATOM 3330 C CA . ALA A 1 439 ? 2.487 -0.005 -34.656 1.00 83.69 439 ALA A CA 1
ATOM 3331 C C . ALA A 1 439 ? 1.750 1.332 -34.760 1.00 83.69 439 ALA A C 1
ATOM 3333 O O . ALA A 1 439 ? 2.270 2.293 -35.333 1.00 83.69 439 ALA A O 1
ATOM 3334 N N . GLU A 1 440 ? 0.557 1.408 -34.173 1.00 86.50 440 GLU A N 1
ATOM 3335 C CA . GLU A 1 440 ? -0.178 2.666 -34.041 1.00 86.50 440 GLU A CA 1
ATOM 3336 C C . GLU A 1 440 ? 0.603 3.653 -33.162 1.00 86.50 440 GLU A C 1
ATOM 3338 O O . GLU A 1 440 ? 1.093 3.305 -32.081 1.00 86.50 440 GLU A O 1
ATOM 3343 N N . LEU A 1 441 ? 0.719 4.900 -33.624 1.00 88.12 441 LEU A N 1
ATOM 3344 C CA . LEU A 1 441 ? 1.373 5.956 -32.865 1.00 88.12 441 LEU A CA 1
ATOM 3345 C C . LEU A 1 441 ? 0.460 6.454 -31.751 1.00 88.12 441 LEU A C 1
ATOM 3347 O O . LEU A 1 441 ? -0.506 7.180 -31.967 1.00 88.12 441 LEU A O 1
ATOM 3351 N N . THR A 1 442 ? 0.831 6.107 -30.526 1.00 91.00 442 THR A N 1
ATOM 3352 C CA . THR A 1 442 ? 0.225 6.647 -29.312 1.00 91.00 442 THR A CA 1
ATOM 3353 C C . THR A 1 442 ? 1.316 7.190 -28.401 1.00 91.00 442 THR A C 1
ATOM 3355 O O . THR A 1 442 ? 2.455 6.712 -28.417 1.00 91.00 442 THR A O 1
ATOM 3358 N N . PHE A 1 443 ? 0.977 8.185 -27.577 1.00 91.44 443 PHE A N 1
ATOM 3359 C CA . PHE A 1 443 ? 1.904 8.682 -26.557 1.00 91.44 443 PHE A CA 1
ATOM 3360 C C . PHE A 1 443 ? 2.317 7.555 -25.604 1.00 91.44 443 PHE A C 1
ATOM 3362 O O . PHE A 1 443 ? 3.499 7.381 -25.312 1.00 91.44 443 PHE A O 1
ATOM 3369 N N . ASP A 1 444 ? 1.338 6.735 -25.212 1.00 91.81 444 ASP A N 1
ATOM 3370 C CA . ASP A 1 444 ? 1.539 5.555 -24.383 1.00 91.81 444 ASP A CA 1
ATOM 3371 C C . ASP A 1 444 ? 2.485 4.549 -25.047 1.00 91.81 444 ASP A C 1
ATOM 3373 O O . ASP A 1 444 ? 3.397 4.058 -24.393 1.00 91.81 444 ASP A O 1
ATOM 3377 N N . GLY A 1 445 ? 2.351 4.302 -26.351 1.00 89.19 445 GLY A N 1
ATOM 3378 C CA . GLY A 1 445 ? 3.145 3.351 -27.132 1.00 89.19 445 GLY A CA 1
ATOM 3379 C C . GLY A 1 445 ? 4.613 3.731 -27.364 1.00 89.19 445 GLY A C 1
ATOM 3380 O O . GLY A 1 445 ? 5.410 2.856 -27.704 1.00 89.19 445 GLY A O 1
ATOM 3381 N N . CYS A 1 446 ? 5.003 4.983 -27.115 1.00 89.88 446 CYS A N 1
ATOM 3382 C CA . CYS A 1 446 ? 6.362 5.478 -27.351 1.00 89.88 446 CYS A CA 1
ATOM 3383 C C . CYS A 1 446 ? 7.167 5.616 -26.048 1.00 89.88 446 CYS A C 1
ATOM 3385 O O . CYS A 1 446 ? 6.630 5.996 -25.009 1.00 89.88 446 CYS A O 1
ATOM 3387 N N . SER A 1 447 ? 8.479 5.366 -26.103 1.00 90.88 447 SER A N 1
ATOM 3388 C CA . SER A 1 447 ? 9.388 5.703 -25.000 1.00 90.88 447 SER A CA 1
ATOM 3389 C C . SER A 1 447 ? 9.473 7.217 -24.842 1.00 90.88 447 SER A C 1
ATOM 3391 O O . SER A 1 447 ? 9.694 7.918 -25.826 1.00 90.88 447 SER A O 1
ATOM 3393 N N . GLN A 1 448 ? 9.314 7.728 -23.622 1.00 92.25 448 GLN A N 1
ATOM 3394 C CA . GLN A 1 448 ? 9.314 9.171 -23.329 1.00 92.25 448 GLN A CA 1
ATOM 3395 C C . GLN A 1 448 ? 10.631 9.669 -22.712 1.00 92.25 448 GLN A C 1
ATOM 3397 O O . GLN A 1 448 ? 10.682 10.750 -22.120 1.00 92.25 448 GLN A O 1
ATOM 3402 N N . THR A 1 449 ? 11.693 8.870 -22.844 1.00 91.69 449 THR A N 1
ATOM 3403 C CA . THR A 1 449 ? 13.049 9.208 -22.406 1.00 91.69 449 THR A CA 1
ATOM 3404 C C . THR A 1 449 ? 13.482 10.568 -22.956 1.00 91.69 449 THR A C 1
ATOM 3406 O O . THR A 1 449 ? 13.312 10.862 -24.135 1.00 91.69 449 THR A O 1
ATOM 3409 N N . ALA A 1 450 ? 14.032 11.398 -22.079 1.00 91.50 450 ALA A N 1
ATOM 3410 C CA . ALA A 1 450 ? 14.534 12.736 -22.369 1.00 91.50 450 ALA A CA 1
ATOM 3411 C C . ALA A 1 450 ? 16.011 12.907 -22.008 1.00 91.50 450 ALA A C 1
ATOM 3413 O O . ALA A 1 450 ? 16.637 13.838 -22.495 1.00 91.50 450 ALA A O 1
ATOM 3414 N N . ILE A 1 451 ? 16.546 12.053 -21.133 1.00 91.69 451 ILE A N 1
ATOM 3415 C CA . ILE A 1 451 ? 17.926 12.100 -20.659 1.00 91.69 451 ILE A CA 1
ATOM 3416 C C . ILE A 1 451 ? 18.707 10.927 -21.269 1.00 91.69 451 ILE A C 1
ATOM 3418 O O . ILE A 1 451 ? 18.245 9.787 -21.161 1.00 91.69 451 ILE A O 1
ATOM 3422 N N . PRO A 1 452 ? 19.895 11.169 -21.851 1.00 91.69 452 PRO A N 1
ATOM 3423 C CA . PRO A 1 452 ? 20.530 12.473 -22.050 1.00 91.69 452 PRO A CA 1
ATOM 3424 C C . PRO A 1 452 ? 19.753 13.388 -23.015 1.00 91.69 452 PRO A C 1
ATOM 3426 O O . PRO A 1 452 ? 19.071 12.905 -23.908 1.00 91.69 452 PRO A O 1
ATOM 3429 N N . TRP A 1 453 ? 19.877 14.703 -22.848 1.00 90.69 453 TRP A N 1
ATOM 3430 C CA . TRP A 1 453 ? 19.399 15.733 -23.774 1.00 90.69 453 TRP A CA 1
ATOM 3431 C C . TRP A 1 453 ? 20.586 16.536 -24.290 1.00 90.69 453 TRP A C 1
ATOM 3433 O O . TRP A 1 453 ? 21.477 16.883 -23.510 1.00 90.69 453 TRP A O 1
ATOM 3443 N N . ARG A 1 454 ? 20.576 16.858 -25.586 1.00 87.75 454 ARG A N 1
ATOM 3444 C CA . ARG A 1 454 ? 21.593 17.693 -26.226 1.00 87.75 454 ARG A CA 1
ATOM 3445 C C . ARG A 1 454 ? 20.941 18.734 -27.139 1.00 87.75 454 ARG A C 1
ATOM 3447 O O . ARG A 1 454 ? 20.016 18.376 -27.867 1.00 87.75 454 ARG A O 1
ATOM 3454 N N . PRO A 1 455 ? 21.432 19.984 -27.171 1.00 84.00 455 PRO A N 1
ATOM 3455 C CA . PRO A 1 455 ? 20.907 21.005 -28.081 1.00 84.00 455 PRO A CA 1
ATOM 3456 C C . PRO A 1 455 ? 21.026 20.648 -29.575 1.00 84.00 455 PRO A C 1
ATOM 3458 O O . PRO A 1 455 ? 20.230 21.120 -30.379 1.00 84.00 455 PRO A O 1
ATOM 3461 N N . ASP A 1 456 ? 21.990 19.802 -29.954 1.00 84.25 456 ASP A N 1
ATOM 3462 C CA . ASP A 1 456 ? 22.227 19.321 -31.324 1.00 84.25 456 ASP A CA 1
ATOM 3463 C C . ASP A 1 456 ? 21.538 17.974 -31.629 1.00 84.25 456 ASP A C 1
ATOM 3465 O O . ASP A 1 456 ? 21.850 17.317 -32.623 1.00 84.25 456 ASP A O 1
ATOM 3469 N N . ALA A 1 457 ? 20.580 17.546 -30.799 1.00 83.94 457 ALA A N 1
ATOM 3470 C CA . ALA A 1 457 ? 19.934 16.237 -30.900 1.00 83.94 457 ALA A CA 1
ATOM 3471 C C . ALA A 1 457 ? 19.334 15.931 -32.290 1.00 83.94 457 ALA A C 1
ATOM 3473 O O . ALA A 1 457 ? 19.378 14.780 -32.727 1.00 83.94 457 ALA A O 1
ATOM 3474 N N . GLU A 1 458 ? 18.835 16.933 -33.022 1.00 81.06 458 GLU A N 1
ATOM 3475 C CA . GLU A 1 458 ? 18.359 16.754 -34.405 1.00 81.06 458 GLU A CA 1
ATOM 3476 C C . GLU A 1 458 ? 19.491 16.371 -35.377 1.00 81.06 458 GLU A C 1
ATOM 3478 O O . GLU A 1 458 ? 19.306 15.534 -36.265 1.00 81.06 458 GLU A O 1
ATOM 3483 N N . GLU A 1 459 ? 20.685 16.947 -35.211 1.00 84.38 459 GLU A N 1
ATOM 3484 C CA . GLU A 1 459 ? 21.854 16.619 -36.032 1.00 84.38 459 GLU A CA 1
ATOM 3485 C C . GLU A 1 459 ? 22.345 15.199 -35.741 1.00 84.38 459 GLU A C 1
ATOM 3487 O O . GLU A 1 459 ? 22.698 14.454 -36.666 1.00 84.38 459 GLU A O 1
ATOM 3492 N N . VAL A 1 460 ? 22.306 14.801 -34.465 1.00 85.00 460 VAL A N 1
ATOM 3493 C CA . VAL A 1 460 ? 22.635 13.443 -34.020 1.00 85.00 460 VAL A CA 1
ATOM 3494 C C . VAL A 1 460 ? 21.632 12.429 -34.579 1.00 85.00 460 VAL A C 1
ATOM 3496 O O . VAL A 1 460 ? 22.048 11.406 -35.129 1.00 85.00 460 VAL A O 1
ATOM 3499 N N . GLU A 1 461 ? 20.327 12.721 -34.530 1.00 87.19 461 GLU A N 1
ATOM 3500 C CA . GLU A 1 461 ? 19.273 11.874 -35.111 1.00 87.19 461 GLU A CA 1
ATOM 3501 C C . GLU A 1 461 ? 19.464 11.730 -36.628 1.00 87.19 461 GLU A C 1
ATOM 3503 O O . GLU A 1 461 ? 19.452 10.619 -37.166 1.00 87.19 461 GLU A O 1
ATOM 3508 N N . ALA A 1 462 ? 19.724 12.841 -37.324 1.00 86.38 462 ALA A N 1
ATOM 3509 C CA . ALA A 1 462 ? 19.998 12.834 -38.755 1.00 86.38 462 ALA A CA 1
ATOM 3510 C C . ALA A 1 462 ? 21.253 12.015 -39.099 1.00 86.38 462 ALA A C 1
ATOM 3512 O O . ALA A 1 462 ? 21.289 11.351 -40.138 1.00 86.38 462 ALA A O 1
ATOM 3513 N N . SER A 1 463 ? 22.276 12.044 -38.239 1.00 89.25 463 SER A N 1
ATOM 3514 C CA . SER A 1 463 ? 23.477 11.216 -38.374 1.00 89.25 463 SER A CA 1
ATOM 3515 C C . SER A 1 463 ? 23.172 9.732 -38.208 1.00 89.25 463 SER A C 1
ATOM 3517 O O . SER A 1 463 ? 23.529 8.938 -39.079 1.00 89.25 463 SER A O 1
ATOM 3519 N N . LEU A 1 464 ? 22.420 9.362 -37.168 1.00 88.81 464 LEU A N 1
ATOM 3520 C CA . LEU A 1 464 ? 21.984 7.984 -36.953 1.00 88.81 464 LEU A CA 1
ATOM 3521 C C . LEU A 1 464 ? 21.171 7.468 -38.141 1.00 88.81 464 LEU A C 1
ATOM 3523 O O . LEU A 1 464 ? 21.431 6.373 -38.636 1.00 88.81 464 LEU A O 1
ATOM 3527 N N . ARG A 1 465 ? 20.248 8.283 -38.665 1.00 88.25 465 ARG A N 1
ATOM 3528 C CA . ARG A 1 465 ? 19.431 7.921 -39.827 1.00 88.25 465 ARG A CA 1
ATOM 3529 C C . ARG A 1 465 ? 20.269 7.663 -41.083 1.00 88.25 465 ARG A C 1
ATOM 3531 O O . ARG A 1 465 ? 19.953 6.746 -41.838 1.00 88.25 465 ARG A O 1
ATOM 3538 N N . ARG A 1 466 ? 21.350 8.424 -41.301 1.00 89.62 466 ARG A N 1
ATOM 3539 C CA . ARG A 1 466 ? 22.298 8.179 -42.409 1.00 89.62 466 ARG A CA 1
ATOM 3540 C C . ARG A 1 466 ? 23.045 6.852 -42.257 1.00 89.62 466 ARG A C 1
ATOM 3542 O O . ARG A 1 466 ? 23.314 6.202 -43.264 1.00 89.62 466 ARG A O 1
ATOM 3549 N N . ASP A 1 467 ? 23.335 6.442 -41.026 1.00 89.94 467 ASP A N 1
ATOM 3550 C CA . ASP A 1 467 ? 24.065 5.206 -40.731 1.00 89.94 467 ASP A CA 1
ATOM 3551 C C . ASP A 1 467 ? 23.167 3.949 -40.770 1.00 89.94 467 ASP A C 1
ATOM 3553 O O . ASP A 1 467 ? 23.670 2.842 -40.989 1.00 89.94 467 ASP A O 1
ATOM 3557 N N . LEU A 1 468 ? 21.839 4.091 -40.620 1.00 86.94 468 LEU A N 1
ATOM 3558 C CA . LEU A 1 468 ? 20.883 2.971 -40.565 1.00 86.94 468 LEU A CA 1
ATOM 3559 C C . LEU A 1 468 ? 20.993 1.972 -41.737 1.00 86.94 468 LEU A C 1
ATOM 3561 O O . LEU A 1 468 ? 21.020 0.767 -41.466 1.00 86.94 468 LEU A O 1
ATOM 3565 N N . PRO A 1 469 ? 21.084 2.382 -43.022 1.00 87.75 469 PRO A N 1
ATOM 3566 C CA . PRO A 1 469 ? 21.211 1.430 -44.127 1.00 87.75 469 PRO A CA 1
ATOM 3567 C C . PRO A 1 469 ? 22.502 0.606 -44.056 1.00 87.75 469 PRO A C 1
ATOM 3569 O O . PRO A 1 469 ? 22.483 -0.604 -44.291 1.00 87.75 469 PRO A O 1
ATOM 3572 N N . ALA A 1 470 ? 23.620 1.242 -43.690 1.00 87.06 470 ALA A N 1
ATOM 3573 C CA . ALA A 1 470 ? 24.900 0.562 -43.528 1.00 87.06 470 ALA A CA 1
ATOM 3574 C C . ALA A 1 470 ? 24.860 -0.413 -42.344 1.00 87.06 470 ALA A C 1
ATOM 3576 O O . ALA A 1 470 ? 25.351 -1.535 -42.454 1.00 87.06 470 ALA A O 1
ATOM 3577 N N . LEU A 1 471 ? 24.207 -0.024 -41.247 1.00 84.38 471 LEU A N 1
ATOM 3578 C CA . LEU A 1 471 ? 24.017 -0.873 -40.078 1.00 84.38 471 LEU A CA 1
ATOM 3579 C C . LEU A 1 471 ? 23.122 -2.086 -40.383 1.00 84.38 471 LEU A C 1
ATOM 3581 O O . LEU A 1 471 ? 23.456 -3.201 -39.984 1.00 84.38 471 LEU A O 1
ATOM 3585 N N . ARG A 1 472 ? 22.044 -1.916 -41.164 1.00 83.88 472 ARG A N 1
ATOM 3586 C CA . ARG A 1 472 ? 21.219 -3.034 -41.664 1.00 83.88 472 ARG A CA 1
ATOM 3587 C C . ARG A 1 472 ? 22.044 -4.029 -42.478 1.00 83.88 472 ARG A C 1
ATOM 3589 O O . ARG A 1 472 ? 21.924 -5.233 -42.265 1.00 83.88 472 ARG A O 1
ATOM 3596 N N . ALA A 1 473 ? 22.933 -3.548 -43.349 1.00 83.56 473 ALA A N 1
ATOM 3597 C CA . ALA A 1 473 ? 23.819 -4.413 -44.134 1.00 83.56 473 ALA A CA 1
ATOM 3598 C C . ALA A 1 473 ? 24.801 -5.232 -43.264 1.00 83.56 473 ALA A C 1
ATOM 3600 O O . ALA A 1 473 ? 25.276 -6.287 -43.690 1.00 83.56 473 ALA A O 1
ATOM 3601 N N . LEU A 1 474 ? 25.088 -4.806 -42.025 1.00 83.69 474 LEU A N 1
ATOM 3602 C CA . LEU A 1 474 ? 25.870 -5.600 -41.066 1.00 83.69 474 LEU A CA 1
ATOM 3603 C C . LEU A 1 474 ? 25.089 -6.794 -40.489 1.00 83.69 474 LEU A C 1
ATOM 3605 O O . LEU A 1 474 ? 25.715 -7.752 -40.023 1.00 83.69 474 LEU A O 1
ATOM 3609 N N . GLY A 1 475 ? 23.753 -6.775 -40.550 1.00 82.69 475 GLY A N 1
ATOM 3610 C CA . GLY A 1 475 ? 22.869 -7.743 -39.893 1.00 82.69 475 GLY A CA 1
ATOM 3611 C C . GLY A 1 475 ? 23.145 -9.202 -40.256 1.00 82.69 475 GLY A C 1
ATOM 3612 O O . GLY A 1 475 ? 23.238 -10.047 -39.369 1.00 82.69 475 GLY A O 1
ATOM 3613 N N . GLU A 1 476 ? 23.404 -9.514 -41.528 1.00 81.31 476 GLU A N 1
ATOM 3614 C CA . GLU A 1 476 ? 23.707 -10.890 -41.957 1.00 81.31 476 GLU A CA 1
ATOM 3615 C C . GLU A 1 476 ? 25.014 -11.441 -41.367 1.00 81.31 476 GLU A C 1
ATOM 3617 O O . GLU A 1 476 ? 25.180 -12.653 -41.194 1.00 81.31 476 GLU A O 1
ATOM 3622 N N . ARG A 1 477 ? 25.994 -10.575 -41.087 1.00 84.69 477 ARG A N 1
ATOM 3623 C CA . ARG A 1 477 ? 27.257 -10.992 -40.458 1.00 84.69 477 ARG A CA 1
ATOM 3624 C C . ARG A 1 477 ? 27.062 -11.249 -38.967 1.00 84.69 477 ARG A C 1
ATOM 3626 O O . ARG A 1 477 ? 27.584 -12.240 -38.459 1.00 84.69 477 ARG A O 1
ATOM 3633 N N . VAL A 1 478 ? 26.258 -10.423 -38.300 1.00 83.56 478 VAL A N 1
ATOM 3634 C CA . VAL A 1 478 ? 25.874 -10.612 -36.891 1.00 83.56 478 VAL A CA 1
ATOM 3635 C C . VAL A 1 478 ? 25.037 -11.879 -36.714 1.00 83.56 478 VAL A C 1
ATOM 3637 O O . VAL A 1 478 ? 25.290 -12.664 -35.801 1.00 83.56 478 VAL A O 1
ATOM 3640 N N . GLN A 1 479 ? 24.108 -12.149 -37.632 1.00 83.94 479 GLN A N 1
ATOM 3641 C CA . GLN A 1 479 ? 23.318 -13.377 -37.603 1.00 83.94 479 GLN A CA 1
ATOM 3642 C C . GLN A 1 479 ? 24.209 -14.622 -37.710 1.00 83.94 479 GLN A C 1
ATOM 3644 O O . GLN A 1 479 ? 24.105 -15.532 -36.889 1.00 83.94 479 GLN A O 1
ATOM 3649 N N . ARG A 1 480 ? 25.161 -14.628 -38.653 1.00 84.06 480 ARG A N 1
ATOM 3650 C CA . ARG A 1 480 ? 26.130 -15.727 -38.805 1.00 84.06 480 ARG A CA 1
ATOM 3651 C C . ARG A 1 480 ? 26.997 -15.937 -37.560 1.00 84.06 480 ARG A C 1
ATOM 3653 O O . ARG A 1 480 ? 27.304 -17.081 -37.223 1.00 84.06 480 ARG A O 1
ATOM 3660 N N . LEU A 1 481 ? 27.389 -14.861 -36.871 1.00 83.06 481 LEU A N 1
ATOM 3661 C CA . LEU A 1 481 ? 28.101 -14.939 -35.589 1.00 83.06 481 LEU A CA 1
ATOM 3662 C C . LEU A 1 481 ? 27.263 -15.655 -34.528 1.00 83.06 481 LEU A C 1
ATOM 3664 O O . LEU A 1 481 ? 27.764 -16.549 -33.845 1.00 83.06 481 LEU A O 1
ATOM 3668 N N . ARG A 1 482 ? 25.982 -15.304 -34.420 1.00 85.25 482 ARG A N 1
ATOM 3669 C CA . ARG A 1 482 ? 25.061 -15.923 -33.465 1.00 85.25 482 ARG A CA 1
ATOM 3670 C C . ARG A 1 482 ? 24.837 -17.400 -33.764 1.00 85.25 482 ARG A C 1
ATOM 3672 O O . ARG A 1 482 ? 24.962 -18.227 -32.864 1.00 85.25 482 ARG A O 1
ATOM 3679 N N . ASP A 1 483 ? 24.600 -17.747 -35.025 1.00 85.75 483 ASP A N 1
ATOM 3680 C CA . ASP A 1 483 ? 24.429 -19.142 -35.443 1.00 85.75 483 ASP A CA 1
ATOM 3681 C C . ASP A 1 483 ? 25.678 -19.976 -35.126 1.00 85.75 483 ASP A C 1
ATOM 3683 O O . ASP A 1 483 ? 25.576 -21.145 -34.755 1.00 85.75 483 ASP A O 1
ATOM 3687 N N . LYS A 1 484 ? 26.869 -19.371 -35.230 1.00 83.44 484 LYS A N 1
ATOM 3688 C CA . LYS A 1 484 ? 28.138 -20.000 -34.851 1.00 83.44 484 LYS A CA 1
ATOM 3689 C C . LYS A 1 484 ? 28.286 -20.150 -33.333 1.00 83.44 484 LYS A C 1
ATOM 3691 O O . LYS A 1 484 ? 28.752 -21.196 -32.892 1.00 83.44 484 LYS A O 1
ATOM 3696 N N . ALA A 1 485 ? 27.864 -19.161 -32.545 1.00 82.62 485 ALA A N 1
ATOM 3697 C CA . ALA A 1 485 ? 27.879 -19.213 -31.078 1.00 82.62 485 ALA A CA 1
ATOM 3698 C C . ALA A 1 485 ? 26.856 -20.204 -30.487 1.00 82.62 485 ALA A C 1
ATOM 3700 O O . ALA A 1 485 ? 27.026 -20.671 -29.363 1.00 82.62 485 ALA A O 1
ATOM 3701 N N . SER A 1 486 ? 25.813 -20.551 -31.245 1.00 82.25 486 SER A N 1
ATOM 3702 C CA . SER A 1 486 ? 24.821 -21.568 -30.870 1.00 82.25 486 SER A CA 1
ATOM 3703 C C . SER A 1 486 ? 25.295 -23.010 -31.092 1.00 82.25 486 SER A C 1
ATOM 3705 O O . SER A 1 486 ? 24.624 -23.946 -30.660 1.00 82.25 486 SER A O 1
ATOM 3707 N N . ARG A 1 487 ? 26.436 -23.217 -31.762 1.00 83.69 487 ARG A N 1
ATOM 3708 C CA . ARG A 1 487 ? 27.039 -24.546 -31.960 1.00 83.69 487 ARG A CA 1
ATOM 3709 C C . ARG A 1 487 ? 27.882 -24.953 -30.751 1.00 83.69 487 ARG A C 1
ATOM 3711 O O . ARG A 1 487 ? 28.194 -24.142 -29.883 1.00 83.69 487 ARG A O 1
ATOM 3718 N N . GLN A 1 488 ? 28.275 -26.224 -30.708 1.00 81.19 488 GLN A N 1
ATOM 3719 C CA . GLN A 1 488 ? 29.123 -26.755 -29.644 1.00 81.19 488 GLN A CA 1
ATOM 3720 C C . GLN A 1 488 ? 30.458 -25.979 -29.561 1.00 81.19 488 GLN A C 1
ATOM 3722 O O . GLN A 1 488 ? 31.113 -25.793 -30.594 1.00 81.19 488 GLN A O 1
ATOM 3727 N N . PRO A 1 489 ? 30.869 -25.509 -28.366 1.00 83.00 489 PRO A N 1
ATOM 3728 C CA . PRO A 1 489 ? 32.050 -24.666 -28.224 1.00 83.00 489 PRO A CA 1
ATOM 3729 C C . PRO A 1 489 ? 33.340 -25.457 -28.479 1.00 83.00 489 PRO A C 1
ATOM 3731 O O . PRO A 1 489 ? 33.536 -26.544 -27.938 1.00 83.00 489 PRO A O 1
ATOM 3734 N N . SER A 1 490 ? 34.231 -24.880 -29.286 1.00 87.12 490 SER A N 1
ATOM 3735 C CA . SER A 1 490 ? 35.586 -25.370 -29.569 1.00 87.12 490 SER A CA 1
ATOM 3736 C C . SER A 1 490 ? 36.581 -24.212 -29.517 1.00 87.12 490 SER A C 1
ATOM 3738 O O . SER A 1 490 ? 36.198 -23.056 -29.705 1.00 87.12 490 SER A O 1
ATOM 3740 N N . GLU A 1 491 ? 37.856 -24.507 -29.268 1.00 84.25 491 GLU A N 1
ATOM 3741 C CA . GLU A 1 491 ? 38.908 -23.490 -29.139 1.00 84.25 491 GLU A CA 1
ATOM 3742 C C . GLU A 1 491 ? 39.089 -22.694 -30.444 1.00 84.25 491 GLU A C 1
ATOM 3744 O O . GLU A 1 491 ? 39.000 -21.464 -30.449 1.00 84.25 491 GLU A O 1
ATOM 3749 N N . GLU A 1 492 ? 39.193 -23.399 -31.574 1.00 85.31 492 GLU A N 1
ATOM 3750 C CA . GLU A 1 492 ? 39.215 -22.818 -32.924 1.00 85.31 492 GLU A CA 1
ATOM 3751 C C . GLU A 1 492 ? 37.929 -22.033 -33.231 1.00 85.31 492 GLU A C 1
ATOM 3753 O O . GLU A 1 492 ? 37.963 -20.939 -33.803 1.00 85.31 492 GLU A O 1
ATOM 3758 N N . GLY A 1 493 ? 36.775 -22.563 -32.808 1.00 85.19 493 GLY A N 1
ATOM 3759 C CA . GLY A 1 493 ? 35.473 -21.929 -32.985 1.00 85.19 493 GLY A CA 1
ATOM 3760 C C . GLY A 1 493 ? 35.363 -20.586 -32.262 1.00 85.19 493 GLY A C 1
ATOM 3761 O O . GLY A 1 493 ? 34.906 -19.617 -32.873 1.00 85.19 493 GLY A O 1
ATOM 3762 N N . LEU A 1 494 ? 35.813 -20.514 -31.004 1.00 87.44 494 LEU A N 1
ATOM 3763 C CA . LEU A 1 494 ? 35.813 -19.297 -30.185 1.00 87.44 494 LEU A CA 1
ATOM 3764 C C . LEU A 1 494 ? 36.853 -18.275 -30.666 1.00 87.44 494 LEU A C 1
ATOM 3766 O O . LEU A 1 494 ? 36.573 -17.076 -30.642 1.00 87.44 494 LEU A O 1
ATOM 3770 N N . HIS A 1 495 ? 38.023 -18.711 -31.146 1.00 86.06 495 HIS A N 1
ATOM 3771 C CA . HIS A 1 495 ? 39.001 -17.802 -31.757 1.00 86.06 495 HIS A CA 1
ATOM 3772 C C . HIS A 1 495 ? 38.428 -17.143 -33.015 1.00 86.06 495 HIS A C 1
ATOM 3774 O O . HIS A 1 495 ? 38.368 -15.918 -33.113 1.00 86.06 495 HIS A O 1
ATOM 3780 N N . ALA A 1 496 ? 37.907 -17.956 -33.935 1.00 86.50 496 ALA A N 1
ATOM 3781 C CA . ALA A 1 496 ? 37.320 -17.462 -35.171 1.00 86.50 496 ALA A CA 1
ATOM 3782 C C . ALA A 1 496 ? 36.046 -16.627 -34.930 1.00 86.50 496 ALA A C 1
ATOM 3784 O O . ALA A 1 496 ? 35.717 -15.762 -35.737 1.00 86.50 496 ALA A O 1
ATOM 3785 N N . LEU A 1 497 ? 35.300 -16.874 -33.846 1.00 86.81 497 LEU A N 1
ATOM 3786 C CA . LEU A 1 497 ? 34.197 -16.007 -33.413 1.00 86.81 497 LEU A CA 1
ATOM 3787 C C . LEU A 1 497 ? 34.710 -14.634 -32.951 1.00 86.81 497 LEU A C 1
ATOM 3789 O O . LEU A 1 497 ? 34.117 -13.612 -33.292 1.00 86.81 497 LEU A O 1
ATOM 3793 N N . GLY A 1 498 ? 35.817 -14.604 -32.207 1.00 87.00 498 GLY A N 1
ATOM 3794 C CA . GLY A 1 498 ? 36.484 -13.372 -31.788 1.00 87.00 498 GLY A CA 1
ATOM 3795 C C . GLY A 1 498 ? 36.977 -12.516 -32.956 1.00 87.00 498 GLY A C 1
ATOM 3796 O O . GLY A 1 498 ? 36.717 -11.314 -32.970 1.00 87.00 498 GLY A O 1
ATOM 3797 N N . ASP A 1 499 ? 37.622 -13.116 -33.958 1.00 86.75 499 ASP A N 1
ATOM 3798 C CA . ASP A 1 499 ? 38.137 -12.383 -35.127 1.00 86.75 499 ASP A CA 1
ATOM 3799 C C . ASP A 1 499 ? 37.012 -11.750 -35.951 1.00 86.75 499 ASP A C 1
ATOM 3801 O O . ASP A 1 499 ? 37.067 -10.571 -36.304 1.00 86.75 499 ASP A O 1
ATOM 3805 N N . VAL A 1 500 ? 35.941 -12.510 -36.200 1.00 85.31 500 VAL A N 1
ATOM 3806 C CA . VAL A 1 500 ? 34.774 -12.002 -36.931 1.00 85.31 500 VAL A CA 1
ATOM 3807 C C . VAL A 1 500 ? 34.044 -10.929 -36.112 1.00 85.31 500 VAL A C 1
ATOM 3809 O O . VAL A 1 500 ? 33.625 -9.924 -36.682 1.00 85.31 500 VAL A O 1
ATOM 3812 N N . SER A 1 501 ? 33.950 -11.080 -34.783 1.00 85.62 501 SER A N 1
ATOM 3813 C CA . SER A 1 501 ? 33.344 -10.066 -33.904 1.00 85.62 501 SER A CA 1
ATOM 3814 C C . SER A 1 501 ? 34.126 -8.748 -33.935 1.00 85.62 501 SER A C 1
ATOM 3816 O O . SER A 1 501 ? 33.525 -7.688 -34.088 1.00 85.62 501 SER A O 1
ATOM 3818 N N . LYS A 1 502 ? 35.466 -8.800 -33.880 1.00 87.25 502 LYS A N 1
ATOM 3819 C CA . LYS A 1 502 ? 36.335 -7.619 -34.045 1.00 87.25 502 LYS A CA 1
ATOM 3820 C C . LYS A 1 502 ? 36.129 -6.946 -35.401 1.00 87.25 502 LYS A C 1
ATOM 3822 O O . LYS A 1 502 ? 36.074 -5.723 -35.460 1.00 87.25 502 LYS A O 1
ATOM 3827 N N . GLY A 1 503 ? 35.980 -7.728 -36.473 1.00 87.06 503 GLY A N 1
ATOM 3828 C CA . GLY A 1 503 ? 35.683 -7.207 -37.809 1.00 87.06 503 GLY A CA 1
ATOM 3829 C C . GLY A 1 503 ? 34.341 -6.472 -37.882 1.00 87.06 503 GLY A C 1
ATOM 3830 O O . GLY A 1 503 ? 34.277 -5.370 -38.418 1.00 87.06 503 GLY A O 1
ATOM 3831 N N . VAL A 1 504 ? 33.282 -7.038 -37.291 1.00 84.56 504 VAL A N 1
ATOM 3832 C CA . VAL A 1 504 ? 31.956 -6.396 -37.227 1.00 84.56 504 VAL A CA 1
ATOM 3833 C C . VAL A 1 504 ? 32.002 -5.101 -36.415 1.00 84.56 504 VAL A C 1
ATOM 3835 O O . VAL A 1 504 ? 31.483 -4.086 -36.871 1.00 84.56 504 VAL A O 1
ATOM 3838 N N . VAL A 1 505 ? 32.662 -5.108 -35.253 1.00 86.38 505 VAL A N 1
ATOM 3839 C CA . VAL A 1 505 ? 32.846 -3.906 -34.422 1.00 86.38 505 VAL A CA 1
ATOM 3840 C C . VAL A 1 505 ? 33.647 -2.842 -35.172 1.00 86.38 505 VAL A C 1
ATOM 3842 O O . VAL A 1 505 ? 33.276 -1.675 -35.143 1.00 86.38 505 VAL A O 1
ATOM 3845 N N . ALA A 1 506 ? 34.713 -3.223 -35.881 1.00 87.25 506 ALA A N 1
ATOM 3846 C CA . ALA A 1 506 ? 35.525 -2.292 -36.661 1.00 87.25 506 ALA A CA 1
ATOM 3847 C C . ALA A 1 506 ? 34.743 -1.667 -37.826 1.00 87.25 506 ALA A C 1
ATOM 3849 O O . ALA A 1 506 ? 34.921 -0.488 -38.121 1.00 87.25 506 ALA A O 1
ATOM 3850 N N . ASP A 1 507 ? 33.870 -2.437 -38.478 1.00 86.88 507 ASP A N 1
ATOM 3851 C CA . ASP A 1 507 ? 32.999 -1.920 -39.531 1.00 86.88 507 ASP A CA 1
ATOM 3852 C C . ASP A 1 507 ? 31.910 -0.997 -38.970 1.00 86.88 507 ASP A C 1
ATOM 3854 O O . ASP A 1 507 ? 31.671 0.063 -39.543 1.00 86.88 507 ASP A O 1
ATOM 3858 N N . ALA A 1 508 ? 31.311 -1.338 -37.825 1.00 84.88 508 ALA A N 1
ATOM 3859 C CA . ALA A 1 508 ? 30.368 -0.464 -37.129 1.00 84.88 508 ALA A CA 1
ATOM 3860 C C . ALA A 1 508 ? 31.043 0.814 -36.591 1.00 84.88 508 ALA A C 1
ATOM 3862 O O . ALA A 1 508 ? 30.451 1.883 -36.627 1.00 84.88 508 ALA A O 1
ATOM 3863 N N . ALA A 1 509 ? 32.310 0.751 -36.173 1.00 83.06 509 ALA A N 1
ATOM 3864 C CA . ALA A 1 509 ? 33.070 1.908 -35.696 1.00 83.06 509 ALA A CA 1
ATOM 3865 C C . ALA A 1 509 ? 33.389 2.948 -36.790 1.00 83.06 509 ALA A C 1
ATOM 3867 O O . ALA A 1 509 ? 33.789 4.068 -36.465 1.00 83.06 509 ALA A O 1
ATOM 3868 N N . LYS A 1 510 ? 33.221 2.594 -38.074 1.00 88.38 510 LYS A N 1
ATOM 3869 C CA . LYS A 1 510 ? 33.309 3.537 -39.205 1.00 88.38 510 LYS A CA 1
ATOM 3870 C C . LYS A 1 510 ? 32.059 4.408 -39.337 1.00 88.38 510 LYS A C 1
ATOM 3872 O O . LYS A 1 510 ? 32.114 5.414 -40.037 1.00 88.38 510 LYS A O 1
ATOM 3877 N N . LEU A 1 511 ? 30.958 4.013 -38.699 1.00 89.25 511 LEU A N 1
ATOM 3878 C CA . LEU A 1 511 ? 29.687 4.724 -38.708 1.00 89.25 511 LEU A CA 1
ATOM 3879 C C . LEU A 1 511 ? 29.667 5.718 -37.531 1.00 89.25 511 LEU A C 1
ATOM 3881 O O . LEU A 1 511 ? 29.697 5.282 -36.373 1.00 89.25 511 LEU A O 1
ATOM 3885 N N . PRO A 1 512 ? 29.686 7.039 -37.787 1.00 86.25 512 PRO A N 1
ATOM 3886 C CA . PRO A 1 512 ? 29.886 8.042 -36.745 1.00 86.25 512 PRO A CA 1
ATOM 3887 C C . PRO A 1 512 ? 28.869 7.982 -35.601 1.00 86.25 512 PRO A C 1
ATOM 3889 O O . PRO A 1 512 ? 29.270 8.104 -34.446 1.00 86.25 512 PRO A O 1
ATOM 3892 N N . ALA A 1 513 ? 27.581 7.771 -35.895 1.00 85.12 513 ALA A N 1
ATOM 3893 C CA . ALA A 1 513 ? 26.511 7.868 -34.900 1.00 85.12 513 ALA A CA 1
ATOM 3894 C C . ALA A 1 513 ? 26.433 6.657 -33.960 1.00 85.12 513 ALA A C 1
ATOM 3896 O O . ALA A 1 513 ? 25.878 6.750 -32.871 1.00 85.12 513 ALA A O 1
ATOM 3897 N N . VAL A 1 514 ? 26.989 5.513 -34.366 1.00 87.25 514 VAL A N 1
ATOM 3898 C CA . VAL A 1 514 ? 26.892 4.242 -33.625 1.00 87.25 514 VAL A CA 1
ATOM 3899 C C . VAL A 1 514 ? 28.233 3.741 -33.093 1.00 87.25 514 VAL A C 1
ATOM 3901 O O . VAL A 1 514 ? 28.279 2.715 -32.413 1.00 87.25 514 VAL A O 1
ATOM 3904 N N . LYS A 1 515 ? 29.329 4.447 -33.391 1.00 87.94 515 LYS A N 1
ATOM 3905 C CA . LYS A 1 515 ? 30.700 4.051 -33.044 1.00 87.94 515 LYS A CA 1
ATOM 3906 C C . LYS A 1 515 ? 30.866 3.705 -31.563 1.00 87.94 515 LYS A C 1
ATOM 3908 O O . LYS A 1 515 ? 31.496 2.698 -31.246 1.00 87.94 515 LYS A O 1
ATOM 3913 N N . GLU A 1 516 ? 30.323 4.533 -30.675 1.00 86.56 516 GLU A N 1
ATOM 3914 C CA . GLU A 1 516 ? 30.442 4.357 -29.223 1.00 86.56 516 GLU A CA 1
ATOM 3915 C C . GLU A 1 516 ? 29.663 3.125 -28.744 1.00 86.56 516 GLU A C 1
ATOM 3917 O O . GLU A 1 516 ? 30.256 2.209 -28.175 1.00 86.56 516 GLU A O 1
ATOM 3922 N N . ALA A 1 517 ? 28.380 3.024 -29.110 1.00 86.94 517 ALA A N 1
ATOM 3923 C CA . ALA A 1 517 ? 27.532 1.871 -28.795 1.00 86.94 517 ALA A CA 1
ATOM 3924 C C . ALA A 1 517 ? 28.111 0.544 -29.328 1.00 86.94 517 ALA A C 1
ATOM 3926 O O . ALA A 1 517 ? 28.103 -0.479 -28.639 1.00 86.94 517 ALA A O 1
ATOM 3927 N N . ALA A 1 518 ? 28.665 0.550 -30.545 1.00 86.69 518 ALA A N 1
ATOM 3928 C CA . ALA A 1 518 ? 29.325 -0.614 -31.128 1.00 86.69 518 ALA A CA 1
ATOM 3929 C C . ALA A 1 518 ? 30.628 -0.982 -30.396 1.00 86.69 518 ALA A C 1
ATOM 3931 O O . ALA A 1 518 ? 30.927 -2.167 -30.226 1.00 86.69 518 ALA A O 1
ATOM 3932 N N . GLY A 1 519 ? 31.394 0.017 -29.949 1.00 86.81 519 GLY A N 1
ATOM 3933 C CA . GLY A 1 519 ? 32.609 -0.172 -29.158 1.00 86.81 519 GLY A CA 1
ATOM 3934 C C . GLY A 1 519 ? 32.327 -0.813 -27.798 1.00 86.81 519 GLY A C 1
ATOM 3935 O O . GLY A 1 519 ? 32.981 -1.794 -27.435 1.00 86.81 519 GLY A O 1
ATOM 3936 N N . GLU A 1 520 ? 31.314 -0.323 -27.081 1.00 87.12 520 GLU A N 1
ATOM 3937 C CA . GLU A 1 520 ? 30.875 -0.893 -25.801 1.00 87.12 520 GLU A CA 1
ATOM 3938 C C . GLU A 1 520 ? 30.378 -2.334 -25.951 1.00 87.12 520 GLU A C 1
ATOM 3940 O O . GLU A 1 520 ? 30.811 -3.227 -25.212 1.00 87.12 520 GLU A O 1
ATOM 3945 N N . ALA A 1 521 ? 29.518 -2.591 -26.944 1.00 86.19 521 ALA A N 1
ATOM 3946 C CA . ALA A 1 521 ? 29.049 -3.939 -27.256 1.00 86.19 521 ALA A CA 1
ATOM 3947 C C . ALA A 1 521 ? 30.225 -4.874 -27.590 1.00 86.19 521 ALA A C 1
ATOM 3949 O O . ALA A 1 521 ? 30.295 -5.998 -27.086 1.00 86.19 521 ALA A O 1
ATOM 3950 N N . GLY A 1 522 ? 31.190 -4.389 -28.377 1.00 87.38 522 GLY A N 1
ATOM 3951 C CA . GLY A 1 522 ? 32.417 -5.109 -28.702 1.00 87.38 522 GLY A CA 1
ATOM 3952 C C . GLY A 1 522 ? 33.249 -5.469 -27.469 1.00 87.38 522 GLY A C 1
ATOM 3953 O O . GLY A 1 522 ? 33.656 -6.622 -27.322 1.00 87.38 522 GLY A O 1
ATOM 3954 N N . SER A 1 523 ? 33.454 -4.521 -26.553 1.00 87.50 523 SER A N 1
ATOM 3955 C CA . SER A 1 523 ? 34.192 -4.738 -25.299 1.00 87.50 523 SER A CA 1
ATOM 3956 C C . SER A 1 523 ? 33.523 -5.788 -24.400 1.00 87.50 523 SER A C 1
ATOM 3958 O O . SER A 1 523 ? 34.176 -6.718 -23.911 1.00 87.50 523 SER A O 1
ATOM 3960 N N . ALA A 1 524 ? 32.196 -5.707 -24.249 1.00 87.81 524 ALA A N 1
ATOM 3961 C CA . ALA A 1 524 ? 31.418 -6.676 -23.479 1.00 87.81 524 ALA A CA 1
ATOM 3962 C C . ALA A 1 524 ? 31.513 -8.097 -24.063 1.00 87.81 524 ALA A C 1
ATOM 3964 O O . ALA A 1 524 ? 31.584 -9.080 -23.321 1.00 87.81 524 ALA A O 1
ATOM 3965 N N . ILE A 1 525 ? 31.551 -8.219 -25.392 1.00 89.88 525 ILE A N 1
ATOM 3966 C CA . ILE A 1 525 ? 31.702 -9.508 -26.076 1.00 89.88 525 ILE A CA 1
ATOM 3967 C C . ILE A 1 525 ? 33.100 -10.069 -25.905 1.00 89.88 525 ILE A C 1
ATOM 3969 O O . ILE A 1 525 ? 33.218 -11.253 -25.614 1.00 89.88 525 ILE A O 1
ATOM 3973 N N . LEU A 1 526 ? 34.147 -9.256 -26.058 1.00 87.81 526 LEU A N 1
ATOM 3974 C CA . LEU A 1 526 ? 35.524 -9.712 -25.853 1.00 87.81 526 LEU A CA 1
ATOM 3975 C C . LEU A 1 526 ? 35.716 -10.233 -24.424 1.00 87.81 526 LEU A C 1
ATOM 3977 O O . LEU A 1 526 ? 36.226 -11.334 -24.237 1.00 87.81 526 LEU A O 1
ATOM 3981 N N . THR A 1 527 ? 35.180 -9.512 -23.438 1.00 91.62 527 THR A N 1
ATOM 3982 C CA . THR A 1 527 ? 35.200 -9.929 -22.029 1.00 91.62 527 THR A CA 1
ATOM 3983 C C . THR A 1 527 ? 34.457 -11.255 -21.814 1.00 91.62 527 THR A C 1
ATOM 3985 O O . THR A 1 527 ? 34.970 -12.169 -21.166 1.00 91.62 527 THR A O 1
ATOM 3988 N N . ALA A 1 528 ? 33.253 -11.398 -22.382 1.00 90.88 528 ALA A N 1
ATOM 3989 C CA . ALA A 1 528 ? 32.478 -12.636 -22.290 1.00 90.88 528 ALA A CA 1
ATOM 3990 C C . ALA A 1 528 ? 33.155 -13.807 -23.024 1.00 90.88 528 ALA A C 1
ATOM 3992 O O . ALA A 1 528 ? 33.117 -14.945 -22.552 1.00 90.88 528 ALA A O 1
ATOM 3993 N N . LEU A 1 529 ? 33.801 -13.530 -24.157 1.00 90.62 529 LEU A N 1
ATOM 3994 C CA . LEU A 1 529 ? 34.518 -14.505 -24.967 1.00 90.62 529 LEU A CA 1
ATOM 3995 C C . LEU A 1 529 ? 35.749 -15.039 -24.234 1.00 90.62 529 LEU A C 1
ATOM 3997 O O . LEU A 1 529 ? 35.966 -16.249 -24.227 1.00 90.62 529 LEU A O 1
ATOM 4001 N N . ASP A 1 530 ? 36.529 -14.171 -23.595 1.00 90.81 530 ASP A N 1
ATOM 4002 C CA . ASP A 1 530 ? 37.702 -14.584 -22.823 1.00 90.81 530 ASP A CA 1
ATOM 4003 C C . ASP A 1 530 ? 37.297 -15.413 -21.597 1.00 90.81 530 ASP A C 1
ATOM 4005 O O . ASP A 1 530 ? 37.904 -16.451 -21.320 1.00 90.81 530 ASP A O 1
ATOM 4009 N N . ALA A 1 531 ? 36.193 -15.052 -20.933 1.00 92.38 531 ALA A N 1
ATOM 4010 C CA . ALA A 1 531 ? 35.618 -15.871 -19.868 1.00 92.38 531 ALA A CA 1
ATOM 4011 C C . ALA A 1 531 ? 35.150 -17.253 -20.371 1.00 92.38 531 ALA A C 1
ATOM 4013 O O . ALA A 1 531 ? 35.337 -18.258 -19.679 1.00 92.38 531 ALA A O 1
ATOM 4014 N N . ALA A 1 532 ? 34.566 -17.328 -21.572 1.00 91.88 532 ALA A N 1
ATOM 4015 C CA . ALA A 1 532 ? 34.159 -18.591 -22.191 1.00 91.88 532 ALA A CA 1
ATOM 4016 C C . ALA A 1 532 ? 35.364 -19.457 -22.598 1.00 91.88 532 ALA A C 1
ATOM 4018 O O . ALA A 1 532 ? 35.353 -20.663 -22.353 1.00 91.88 532 ALA A O 1
ATOM 4019 N N . LYS A 1 533 ? 36.429 -18.858 -23.152 1.00 92.44 533 LYS A N 1
ATOM 4020 C CA . LYS A 1 533 ? 37.689 -19.553 -23.471 1.00 92.44 533 LYS A CA 1
ATOM 4021 C C . LYS A 1 533 ? 38.339 -20.141 -22.221 1.00 92.44 533 LYS A C 1
ATOM 4023 O O . LYS A 1 533 ? 38.715 -21.309 -22.230 1.00 92.44 533 LYS A O 1
ATOM 4028 N N . ALA A 1 534 ? 38.415 -19.366 -21.137 1.00 92.50 534 ALA A N 1
ATOM 4029 C CA . ALA A 1 534 ? 38.958 -19.836 -19.864 1.00 92.50 534 ALA A CA 1
ATOM 4030 C C . ALA A 1 534 ? 38.146 -21.014 -19.294 1.00 92.50 534 ALA A C 1
ATOM 4032 O O . ALA A 1 534 ? 38.720 -22.013 -18.860 1.00 92.50 534 ALA A O 1
ATOM 4033 N N . ALA A 1 535 ? 36.810 -20.934 -19.349 1.00 91.50 535 ALA A N 1
ATOM 4034 C CA . ALA A 1 535 ? 35.936 -22.024 -18.915 1.00 91.50 535 ALA A CA 1
ATOM 4035 C C . ALA A 1 535 ? 36.079 -23.282 -19.793 1.00 91.50 535 ALA A C 1
ATOM 4037 O O . ALA A 1 535 ? 36.069 -24.397 -19.272 1.00 91.50 535 ALA A O 1
ATOM 4038 N N . LEU A 1 536 ? 36.253 -23.117 -21.111 1.00 91.81 536 LEU A N 1
ATOM 4039 C CA . LEU A 1 536 ? 36.480 -24.228 -22.035 1.00 91.81 536 LEU A CA 1
ATOM 4040 C C . LEU A 1 536 ? 37.819 -24.918 -21.756 1.00 91.81 536 LEU A C 1
ATOM 4042 O O . LEU A 1 536 ? 37.852 -26.142 -21.664 1.00 91.81 536 LEU A O 1
ATOM 4046 N N . ALA A 1 537 ? 38.895 -24.150 -21.571 1.00 90.31 537 ALA A N 1
ATOM 4047 C CA . ALA A 1 537 ? 40.210 -24.687 -21.231 1.00 90.31 537 ALA A CA 1
ATOM 4048 C C . ALA A 1 537 ? 40.165 -25.497 -19.924 1.00 90.31 537 ALA A C 1
ATOM 4050 O O . ALA A 1 537 ? 40.641 -26.629 -19.887 1.00 90.31 537 ALA A O 1
ATOM 4051 N N . ALA A 1 538 ? 39.506 -24.972 -18.883 1.00 88.06 538 ALA A N 1
ATOM 4052 C CA . ALA A 1 538 ? 39.332 -25.678 -17.613 1.00 88.06 538 ALA A CA 1
ATOM 4053 C C . ALA A 1 538 ? 38.563 -27.005 -17.770 1.00 88.06 538 ALA A C 1
ATOM 4055 O O . ALA A 1 538 ? 38.968 -28.026 -17.215 1.00 88.06 538 ALA A O 1
ATOM 4056 N N . ALA A 1 539 ? 37.481 -27.016 -18.558 1.00 88.12 539 ALA A N 1
ATOM 4057 C CA . ALA A 1 539 ? 36.720 -28.234 -18.831 1.00 88.12 539 ALA A CA 1
ATOM 4058 C C . ALA A 1 539 ? 37.528 -29.258 -19.654 1.00 88.12 539 ALA A C 1
ATOM 4060 O O . ALA A 1 539 ? 37.451 -30.457 -19.396 1.00 88.12 539 ALA A O 1
ATOM 4061 N N . VAL A 1 540 ? 38.322 -28.802 -20.629 1.00 88.50 540 VAL A N 1
ATOM 4062 C CA . VAL A 1 540 ? 39.182 -29.663 -21.458 1.00 88.50 540 VAL A CA 1
ATOM 4063 C C . VAL A 1 540 ? 40.297 -30.308 -20.633 1.00 88.50 540 VAL A C 1
ATOM 4065 O O . VAL A 1 540 ? 40.548 -31.498 -20.803 1.00 88.50 540 VAL A O 1
ATOM 4068 N N . GLU A 1 541 ? 40.935 -29.572 -19.724 1.00 86.25 541 GLU A N 1
ATOM 4069 C CA . GLU A 1 541 ? 41.978 -30.129 -18.853 1.00 86.25 541 GLU A CA 1
ATOM 4070 C C . GLU A 1 541 ? 41.418 -31.176 -17.881 1.00 86.25 541 GLU A C 1
ATOM 4072 O O . GLU A 1 541 ? 41.990 -32.258 -17.747 1.00 86.25 541 GLU A O 1
ATOM 4077 N N . LEU A 1 542 ? 40.237 -30.932 -17.300 1.00 83.69 542 LEU A N 1
ATOM 4078 C CA . LEU A 1 542 ? 39.552 -31.919 -16.455 1.00 83.69 542 LEU A CA 1
ATOM 4079 C C . LEU A 1 542 ? 39.138 -33.182 -17.228 1.00 83.69 542 LEU A C 1
ATOM 4081 O O . LEU A 1 542 ? 39.145 -34.269 -16.660 1.00 83.69 542 LEU A O 1
ATOM 4085 N N . ARG A 1 543 ? 38.835 -33.079 -18.531 1.00 83.69 543 ARG A N 1
ATOM 4086 C CA . ARG A 1 543 ? 38.570 -34.250 -19.394 1.00 83.69 543 ARG A CA 1
ATOM 4087 C C . ARG A 1 543 ? 39.816 -35.092 -19.681 1.00 83.69 543 ARG A C 1
ATOM 4089 O O . ARG A 1 543 ? 39.679 -36.275 -19.979 1.00 83.69 543 ARG A O 1
ATOM 4096 N N . LYS A 1 544 ? 41.011 -34.490 -19.653 1.00 81.44 544 LYS A N 1
ATOM 4097 C CA . LYS A 1 544 ? 42.290 -35.167 -19.936 1.00 81.44 544 LYS A CA 1
ATOM 4098 C C . LYS A 1 544 ? 42.918 -35.814 -18.698 1.00 81.44 544 LYS A C 1
ATOM 4100 O O . LYS A 1 544 ? 43.831 -36.625 -18.855 1.00 81.44 544 LYS A O 1
ATOM 4105 N N . ALA A 1 545 ? 42.481 -35.451 -17.491 1.00 71.44 545 ALA A N 1
ATOM 4106 C CA . ALA A 1 545 ? 43.044 -35.970 -16.249 1.00 71.44 545 ALA A CA 1
ATOM 4107 C C . ALA A 1 545 ? 42.848 -37.503 -16.152 1.00 71.44 545 ALA A C 1
ATOM 4109 O O . ALA A 1 545 ? 41.721 -37.987 -16.280 1.00 71.44 545 ALA A O 1
ATOM 4110 N N . PRO A 1 546 ? 43.918 -38.303 -15.961 1.00 58.88 546 PRO A N 1
ATOM 4111 C CA . PRO A 1 546 ? 43.796 -39.754 -15.863 1.00 58.88 546 PRO A CA 1
ATOM 4112 C C . PRO A 1 546 ? 43.102 -40.145 -14.555 1.00 58.88 546 PRO A C 1
ATOM 4114 O O . PRO A 1 546 ? 43.531 -39.714 -13.486 1.00 58.88 546 PRO A O 1
ATOM 4117 N N . SER A 1 547 ? 42.082 -41.010 -14.623 1.00 57.38 547 SER A N 1
ATOM 4118 C CA . SER A 1 547 ? 41.406 -41.543 -13.433 1.00 57.38 547 SER A CA 1
ATOM 4119 C C . SER A 1 547 ? 42.365 -42.438 -12.638 1.00 57.38 547 SER A C 1
ATOM 4121 O O . SER A 1 547 ? 42.463 -43.644 -12.881 1.00 57.38 547 SER A O 1
ATOM 4123 N N . ARG A 1 548 ? 43.126 -41.860 -11.712 1.00 51.25 548 ARG A N 1
ATOM 4124 C CA . ARG A 1 548 ? 43.938 -42.620 -10.762 1.00 51.25 548 ARG A CA 1
ATOM 4125 C C . ARG A 1 548 ? 43.268 -42.588 -9.395 1.00 51.25 548 ARG A C 1
ATOM 4127 O O . ARG A 1 548 ? 43.251 -41.563 -8.733 1.00 51.25 548 ARG A O 1
ATOM 4134 N N . ASP A 1 549 ? 42.742 -43.758 -9.047 1.00 48.16 549 ASP A N 1
ATOM 4135 C CA . ASP A 1 549 ? 42.360 -44.237 -7.721 1.00 48.16 549 ASP A CA 1
ATOM 4136 C C . ASP A 1 549 ? 41.234 -43.503 -6.968 1.00 48.16 549 ASP A C 1
ATOM 4138 O O . ASP A 1 549 ? 41.395 -42.447 -6.370 1.00 48.16 549 ASP A O 1
ATOM 4142 N N . ALA A 1 550 ? 40.078 -44.177 -6.958 1.00 49.28 550 ALA A N 1
ATOM 4143 C CA . ALA A 1 550 ? 39.140 -44.338 -5.844 1.00 49.28 550 ALA A CA 1
ATOM 4144 C C . ALA A 1 550 ? 39.096 -43.239 -4.758 1.00 49.28 550 ALA A C 1
ATOM 4146 O O . ALA A 1 550 ? 39.339 -43.486 -3.582 1.00 49.28 550 ALA A O 1
ATOM 4147 N N . ALA A 1 551 ? 38.632 -42.057 -5.140 1.00 47.78 551 ALA A N 1
ATOM 4148 C CA . ALA A 1 551 ? 37.680 -41.253 -4.379 1.00 47.78 551 ALA A CA 1
ATOM 4149 C C . ALA A 1 551 ? 36.914 -40.405 -5.405 1.00 47.78 551 ALA A C 1
ATOM 4151 O O . ALA A 1 551 ? 37.417 -40.150 -6.493 1.00 47.78 551 ALA A O 1
ATOM 4152 N N . VAL A 1 552 ? 35.692 -39.976 -5.106 1.00 53.41 552 VAL A N 1
ATOM 4153 C CA . VAL A 1 552 ? 34.773 -39.337 -6.068 1.00 53.41 552 VAL A CA 1
ATOM 4154 C C . VAL A 1 552 ? 34.794 -37.787 -5.970 1.00 53.41 552 VAL A C 1
ATOM 4156 O O . VAL A 1 552 ? 33.832 -37.224 -5.454 1.00 53.41 552 VAL A O 1
ATOM 4159 N N . PRO A 1 553 ? 35.842 -37.053 -6.429 1.00 52.12 553 PRO A N 1
ATOM 4160 C CA . PRO A 1 553 ? 35.737 -35.603 -6.659 1.00 52.12 553 PRO A CA 1
ATOM 4161 C C . PRO A 1 553 ? 35.812 -35.140 -8.131 1.00 52.12 553 PRO A C 1
ATOM 4163 O O . PRO A 1 553 ? 35.346 -34.035 -8.415 1.00 52.12 553 PRO A O 1
ATOM 4166 N N . ASP A 1 554 ? 36.306 -35.946 -9.080 1.00 65.06 554 ASP A N 1
ATOM 4167 C CA . ASP A 1 554 ? 36.563 -35.457 -10.454 1.00 65.06 554 ASP A CA 1
ATOM 4168 C C . ASP A 1 554 ? 35.309 -35.338 -11.335 1.00 65.06 554 ASP A C 1
ATOM 4170 O O . ASP A 1 554 ? 35.182 -34.380 -12.098 1.00 65.06 554 ASP A O 1
ATOM 4174 N N . ALA A 1 555 ? 34.323 -36.230 -11.185 1.00 73.00 555 ALA A N 1
ATOM 4175 C CA . ALA A 1 555 ? 33.069 -36.137 -11.944 1.00 73.00 555 ALA A CA 1
ATOM 4176 C C . ALA A 1 555 ? 32.265 -34.875 -11.575 1.00 73.00 555 ALA A C 1
ATOM 4178 O O . ALA A 1 555 ? 31.794 -34.154 -12.452 1.00 73.00 555 ALA A O 1
ATOM 4179 N N . ALA A 1 556 ? 32.186 -34.553 -10.280 1.00 80.69 556 ALA A N 1
ATOM 4180 C CA . ALA A 1 556 ? 31.517 -33.349 -9.788 1.00 80.69 556 ALA A CA 1
ATOM 4181 C C . ALA A 1 556 ? 32.291 -32.059 -10.121 1.00 80.69 556 ALA A C 1
ATOM 4183 O O . ALA A 1 556 ? 31.706 -30.977 -10.201 1.00 80.69 556 ALA A O 1
ATOM 4184 N N . ALA A 1 557 ? 33.618 -32.125 -10.277 1.00 81.88 557 ALA A N 1
ATOM 4185 C CA . ALA A 1 557 ? 34.424 -31.001 -10.751 1.00 81.88 557 ALA A CA 1
ATOM 4186 C C . ALA A 1 557 ? 34.218 -30.750 -12.252 1.00 81.88 557 ALA A C 1
ATOM 4188 O O . ALA A 1 557 ? 34.004 -29.602 -12.646 1.00 81.88 557 ALA A O 1
ATOM 4189 N N . LEU A 1 558 ? 34.205 -31.811 -13.065 1.00 84.06 558 LEU A N 1
ATOM 4190 C CA . LEU A 1 558 ? 33.908 -31.727 -14.492 1.00 84.06 558 LEU A CA 1
ATOM 4191 C C . LEU A 1 558 ? 32.484 -31.212 -14.737 1.00 84.06 558 LEU A C 1
ATOM 4193 O O . LEU A 1 558 ? 32.307 -30.283 -15.519 1.00 84.06 558 LEU A O 1
ATOM 4197 N N . GLU A 1 559 ? 31.485 -31.723 -14.014 1.00 87.50 559 GLU A N 1
ATOM 4198 C CA . GLU A 1 559 ? 30.096 -31.262 -14.130 1.00 87.50 559 GLU A CA 1
ATOM 4199 C C . GLU A 1 559 ? 29.955 -29.766 -13.795 1.00 87.50 559 GLU A C 1
ATOM 4201 O O . GLU A 1 559 ? 29.311 -29.017 -14.534 1.00 87.50 559 GLU A O 1
ATOM 4206 N N . ARG A 1 560 ? 30.621 -29.289 -12.731 1.00 88.56 560 ARG A N 1
ATOM 4207 C CA . ARG A 1 560 ? 30.671 -27.856 -12.388 1.00 88.56 560 ARG A CA 1
ATOM 4208 C C . ARG A 1 560 ? 31.362 -27.023 -13.465 1.00 88.56 560 ARG A C 1
ATOM 4210 O O . ARG A 1 560 ? 30.882 -25.935 -13.778 1.00 88.56 560 ARG A O 1
ATOM 4217 N N . ALA A 1 561 ? 32.459 -27.512 -14.042 1.00 87.94 561 ALA A N 1
ATOM 4218 C CA . ALA A 1 561 ? 33.162 -26.828 -15.125 1.00 87.94 561 ALA A CA 1
ATOM 4219 C C . ALA A 1 561 ? 32.312 -26.762 -16.408 1.00 87.94 561 ALA A C 1
ATOM 4221 O O . ALA A 1 561 ? 32.249 -25.716 -17.053 1.00 87.94 561 ALA A O 1
ATOM 4222 N N . GLU A 1 562 ? 31.589 -27.831 -16.747 1.00 88.69 562 GLU A N 1
ATOM 4223 C CA . GLU A 1 562 ? 30.670 -27.867 -17.890 1.00 88.69 562 GLU A CA 1
ATOM 4224 C C . GLU A 1 562 ? 29.421 -26.999 -17.673 1.00 88.69 562 GLU A C 1
ATOM 4226 O O . GLU A 1 562 ? 28.938 -26.357 -18.610 1.00 88.69 562 GLU A O 1
ATOM 4231 N N . ALA A 1 563 ? 28.903 -26.929 -16.443 1.00 91.12 563 ALA A N 1
ATOM 4232 C CA . ALA A 1 563 ? 27.845 -25.993 -16.069 1.00 91.12 563 ALA A CA 1
ATOM 4233 C C . ALA A 1 563 ? 28.325 -24.534 -16.152 1.00 91.12 563 ALA A C 1
ATOM 4235 O O . ALA A 1 563 ? 27.627 -23.687 -16.712 1.00 91.12 563 ALA A O 1
ATOM 4236 N N . ALA A 1 564 ? 29.539 -24.244 -15.673 1.00 91.81 564 ALA A N 1
ATOM 4237 C CA . ALA A 1 564 ? 30.150 -22.924 -15.790 1.00 91.81 564 ALA A CA 1
ATOM 4238 C C . ALA A 1 564 ? 30.363 -22.530 -17.259 1.00 91.81 564 ALA A C 1
ATOM 4240 O O . ALA A 1 564 ? 30.015 -21.414 -17.639 1.00 91.81 564 ALA A O 1
ATOM 4241 N N . LEU A 1 565 ? 30.863 -23.441 -18.103 1.00 91.25 565 LEU A N 1
ATOM 4242 C CA . LEU A 1 565 ? 31.010 -23.209 -19.541 1.00 91.25 565 LEU A CA 1
ATOM 4243 C C . LEU A 1 565 ? 29.662 -22.903 -20.202 1.00 91.25 565 LEU A C 1
ATOM 4245 O O . LEU A 1 565 ? 29.574 -21.925 -20.941 1.00 91.25 565 LEU A O 1
ATOM 4249 N N . ARG A 1 566 ? 28.603 -23.672 -19.905 1.00 90.94 566 ARG A N 1
ATOM 4250 C CA . ARG A 1 566 ? 27.243 -23.372 -20.390 1.00 90.94 566 ARG A CA 1
ATOM 4251 C C . ARG A 1 566 ? 26.800 -21.966 -19.986 1.00 90.94 566 ARG A C 1
ATOM 4253 O O . ARG A 1 566 ? 26.447 -21.181 -20.859 1.00 90.94 566 ARG A O 1
ATOM 4260 N N . GLY A 1 567 ? 26.939 -21.606 -18.709 1.00 92.12 567 GLY A N 1
ATOM 4261 C CA . GLY A 1 567 ? 26.605 -20.262 -18.228 1.00 92.12 567 GLY A CA 1
ATOM 4262 C C . GLY A 1 567 ? 27.415 -19.147 -18.907 1.00 92.12 567 GLY A C 1
ATOM 4263 O O . GLY A 1 567 ? 26.862 -18.105 -19.254 1.00 92.12 567 GLY A O 1
ATOM 4264 N N . ARG A 1 568 ? 28.716 -19.355 -19.164 1.00 93.56 568 ARG A N 1
ATOM 4265 C CA . ARG A 1 568 ? 29.549 -18.389 -19.910 1.00 93.56 568 ARG A CA 1
ATOM 4266 C C . ARG A 1 568 ? 29.143 -18.284 -21.379 1.00 93.56 568 ARG A C 1
ATOM 4268 O O . ARG A 1 568 ? 29.155 -17.180 -21.916 1.00 93.56 568 ARG A O 1
ATOM 4275 N N . MET A 1 569 ? 28.752 -19.389 -22.012 1.00 90.31 569 MET A N 1
ATOM 4276 C CA . MET A 1 569 ? 28.232 -19.391 -23.382 1.00 90.31 569 MET A CA 1
ATOM 4277 C C . MET A 1 569 ? 26.883 -18.674 -23.485 1.00 90.31 569 MET A C 1
ATOM 4279 O O . MET A 1 569 ? 26.667 -17.929 -24.438 1.00 90.31 569 MET A O 1
ATOM 4283 N N . ASP A 1 570 ? 26.004 -18.830 -22.495 1.00 88.44 570 ASP A N 1
ATOM 4284 C CA . ASP A 1 570 ? 24.744 -18.085 -22.424 1.00 88.44 570 ASP A CA 1
ATOM 4285 C C . ASP A 1 570 ? 24.992 -16.583 -22.209 1.00 88.44 570 ASP A C 1
ATOM 4287 O O . ASP A 1 570 ? 24.363 -15.743 -22.857 1.00 88.44 570 ASP A O 1
ATOM 4291 N N . GLY A 1 571 ? 25.976 -16.229 -21.374 1.00 89.38 571 GLY A N 1
ATOM 4292 C CA . GLY A 1 571 ? 26.450 -14.852 -21.217 1.00 89.38 571 GLY A CA 1
ATOM 4293 C C . GLY A 1 571 ? 27.012 -14.264 -22.516 1.00 89.38 571 GLY A C 1
ATOM 4294 O O . GLY A 1 571 ? 26.636 -13.162 -22.904 1.00 89.38 571 GLY A O 1
ATOM 4295 N N . LEU A 1 572 ? 27.845 -15.016 -23.241 1.00 89.19 572 LEU A N 1
ATOM 4296 C CA . LEU A 1 572 ? 28.361 -14.619 -24.553 1.00 89.19 572 LEU A CA 1
ATOM 4297 C C . LEU A 1 572 ? 27.234 -14.437 -25.576 1.00 89.19 572 LEU A C 1
ATOM 4299 O O . LEU A 1 572 ? 27.242 -13.451 -26.310 1.00 89.19 572 LEU A O 1
ATOM 4303 N N . ARG A 1 573 ? 26.243 -15.338 -25.600 1.00 87.81 573 ARG A N 1
ATOM 4304 C CA . ARG A 1 573 ? 25.055 -15.199 -26.456 1.00 87.81 573 ARG A CA 1
ATOM 4305 C C . ARG A 1 573 ? 24.307 -13.906 -26.130 1.00 87.81 573 ARG A C 1
ATOM 4307 O O . ARG A 1 573 ? 23.983 -13.155 -27.038 1.00 87.81 573 ARG A O 1
ATOM 4314 N N . SER A 1 574 ? 24.127 -13.608 -24.846 1.00 87.06 574 SER A N 1
ATOM 4315 C CA . SER A 1 574 ? 23.472 -12.382 -24.373 1.00 87.06 574 SER A CA 1
ATOM 4316 C C . SER A 1 574 ? 24.258 -11.115 -24.739 1.00 87.06 574 SER A C 1
ATOM 4318 O O . SER A 1 574 ? 23.664 -10.105 -25.109 1.00 87.06 574 SER A O 1
ATOM 4320 N N . SER A 1 575 ? 25.593 -11.159 -24.697 1.00 88.50 575 SER A N 1
ATOM 4321 C CA . SER A 1 575 ? 26.443 -10.062 -25.175 1.00 88.50 575 SER A CA 1
ATOM 4322 C C . SER A 1 575 ? 26.371 -9.899 -26.697 1.00 88.50 575 SER A C 1
ATOM 4324 O O . SER A 1 575 ? 26.326 -8.771 -27.179 1.00 88.50 575 SER A O 1
ATOM 4326 N N . LEU A 1 576 ? 26.300 -10.994 -27.464 1.00 86.00 576 LEU A N 1
ATOM 4327 C CA . LEU A 1 576 ? 26.120 -10.954 -28.923 1.00 86.00 576 LEU A CA 1
ATOM 4328 C C . LEU A 1 576 ? 24.778 -10.334 -29.330 1.00 86.00 576 LEU A C 1
ATOM 4330 O O . LEU A 1 576 ? 24.715 -9.655 -30.352 1.00 86.00 576 LEU A O 1
ATOM 4334 N N . GLU A 1 577 ? 23.731 -10.485 -28.514 1.00 84.31 577 GLU A N 1
ATOM 4335 C CA . GLU A 1 577 ? 22.450 -9.801 -28.737 1.00 84.31 577 GLU A CA 1
ATOM 4336 C C . GLU A 1 577 ? 22.584 -8.265 -28.717 1.00 84.31 577 GLU A C 1
ATOM 4338 O O . GLU A 1 577 ? 21.734 -7.590 -29.298 1.00 84.31 577 GLU A O 1
ATOM 4343 N N . ARG A 1 578 ? 23.653 -7.707 -28.122 1.00 85.38 578 ARG A N 1
ATOM 4344 C CA . ARG A 1 578 ? 23.967 -6.263 -28.139 1.00 85.38 578 ARG A CA 1
ATOM 4345 C C . ARG A 1 578 ? 24.650 -5.793 -29.427 1.00 85.38 578 ARG A C 1
ATOM 4347 O O . ARG A 1 578 ? 24.670 -4.596 -29.677 1.00 85.38 578 ARG A O 1
ATOM 4354 N N . LEU A 1 579 ? 25.195 -6.703 -30.242 1.00 83.69 579 LEU A N 1
ATOM 4355 C CA . LEU A 1 579 ? 25.767 -6.381 -31.562 1.00 83.69 579 LEU A CA 1
ATOM 4356 C C . LEU A 1 579 ? 24.742 -6.379 -32.692 1.00 83.69 579 LEU A C 1
ATOM 4358 O O . LEU A 1 579 ? 25.076 -6.059 -33.834 1.00 83.69 579 LEU A O 1
ATOM 4362 N N . ARG A 1 580 ? 23.504 -6.764 -32.394 1.00 85.50 580 ARG A N 1
ATOM 4363 C CA . ARG A 1 580 ? 22.398 -6.636 -33.332 1.00 85.50 580 ARG A CA 1
ATOM 4364 C C . ARG A 1 580 ? 22.308 -5.195 -33.845 1.00 85.50 580 ARG A C 1
ATOM 4366 O O . ARG A 1 580 ? 22.355 -4.287 -33.013 1.00 85.50 580 ARG A O 1
ATOM 4373 N N . PRO A 1 581 ? 22.166 -4.969 -35.166 1.00 84.75 581 PRO A N 1
ATOM 4374 C CA . PRO A 1 581 ? 21.918 -3.638 -35.720 1.00 84.75 581 PRO A CA 1
ATOM 4375 C C . PRO A 1 581 ? 20.844 -2.869 -34.944 1.00 84.75 581 PRO A C 1
ATOM 4377 O O . PRO A 1 581 ? 21.023 -1.701 -34.617 1.00 84.75 581 PRO A O 1
ATOM 4380 N N . GLU A 1 582 ? 19.782 -3.571 -34.553 1.00 83.25 582 GLU A N 1
ATOM 4381 C CA . GLU A 1 582 ? 18.672 -3.067 -33.749 1.00 83.25 582 GLU A CA 1
ATOM 4382 C C . GLU A 1 582 ? 19.140 -2.537 -32.392 1.00 83.25 582 GLU A C 1
ATOM 4384 O O . GLU A 1 582 ? 18.794 -1.429 -31.989 1.00 83.25 582 GLU A O 1
ATOM 4389 N N . ALA A 1 583 ? 19.932 -3.344 -31.683 1.00 84.75 583 ALA A N 1
ATOM 4390 C CA . ALA A 1 583 ? 20.400 -3.049 -30.338 1.00 84.75 583 ALA A CA 1
ATOM 4391 C C . ALA A 1 583 ? 21.436 -1.920 -30.341 1.00 84.75 583 ALA A C 1
ATOM 4393 O O . ALA A 1 583 ? 21.371 -1.042 -29.484 1.00 84.75 583 ALA A O 1
ATOM 4394 N N . ILE A 1 584 ? 22.339 -1.908 -31.327 1.00 86.31 584 ILE A N 1
ATOM 4395 C CA . ILE A 1 584 ? 23.322 -0.836 -31.516 1.00 86.31 584 ILE A CA 1
ATOM 4396 C C . ILE A 1 584 ? 22.611 0.481 -31.839 1.00 86.31 584 ILE A C 1
ATOM 4398 O O . ILE A 1 584 ? 22.910 1.494 -31.213 1.00 86.31 584 ILE A O 1
ATOM 4402 N N . ALA A 1 585 ? 21.659 0.478 -32.778 1.00 87.62 585 ALA A N 1
ATOM 4403 C CA . ALA A 1 585 ? 20.923 1.684 -33.146 1.00 87.62 585 ALA A CA 1
ATOM 4404 C C . ALA A 1 585 ? 20.075 2.209 -31.981 1.00 87.62 585 ALA A C 1
ATOM 4406 O O . ALA A 1 585 ? 20.082 3.405 -31.712 1.00 87.62 585 ALA A O 1
ATOM 4407 N N . ALA A 1 586 ? 19.389 1.325 -31.248 1.00 87.38 586 ALA A N 1
ATOM 4408 C CA . ALA A 1 586 ? 18.625 1.707 -30.063 1.00 87.38 586 ALA A CA 1
ATOM 4409 C C . ALA A 1 586 ? 19.526 2.238 -28.934 1.00 87.38 586 ALA A C 1
ATOM 4411 O O . ALA A 1 586 ? 19.151 3.184 -28.247 1.00 87.38 586 ALA A O 1
ATOM 4412 N N . ALA A 1 587 ? 20.715 1.662 -28.730 1.00 86.44 587 ALA A N 1
ATOM 4413 C CA . ALA A 1 587 ? 21.689 2.166 -27.762 1.00 86.44 587 ALA A CA 1
ATOM 4414 C C . ALA A 1 587 ? 22.243 3.538 -28.177 1.00 86.44 587 ALA A C 1
ATOM 4416 O O . ALA A 1 587 ? 22.255 4.457 -27.363 1.00 86.44 587 ALA A O 1
ATOM 4417 N N . ALA A 1 588 ? 22.613 3.707 -29.449 1.00 87.88 588 ALA A N 1
ATOM 4418 C CA . ALA A 1 588 ? 23.052 4.985 -30.003 1.00 87.88 588 ALA A CA 1
ATOM 4419 C C . ALA A 1 588 ? 21.964 6.065 -29.902 1.00 87.88 588 ALA A C 1
ATOM 4421 O O . ALA A 1 588 ? 22.255 7.193 -29.523 1.00 87.88 588 ALA A O 1
ATOM 4422 N N . TRP A 1 589 ? 20.703 5.711 -30.163 1.00 88.25 589 TRP A N 1
ATOM 4423 C CA . TRP A 1 589 ? 19.557 6.605 -29.987 1.00 88.25 589 TRP A CA 1
ATOM 4424 C C . TRP A 1 589 ? 19.397 7.049 -28.525 1.00 88.25 589 TRP A C 1
ATOM 4426 O O . TRP A 1 589 ? 19.252 8.247 -28.266 1.00 88.25 589 TRP A O 1
ATOM 4436 N N . ARG A 1 590 ? 19.489 6.105 -27.569 1.00 84.94 590 ARG A N 1
ATOM 4437 C CA . ARG A 1 590 ? 19.401 6.396 -26.126 1.00 84.94 590 ARG A CA 1
ATOM 4438 C C . ARG A 1 590 ? 20.546 7.299 -25.659 1.00 84.94 590 ARG A C 1
ATOM 4440 O O . ARG A 1 590 ? 20.290 8.251 -24.942 1.00 84.94 590 ARG A O 1
ATOM 4447 N N . VAL A 1 591 ? 21.787 7.043 -26.075 1.00 83.62 591 VAL A N 1
ATOM 4448 C CA . VAL A 1 591 ? 22.972 7.804 -25.621 1.00 83.62 591 VAL A CA 1
ATOM 4449 C C . VAL A 1 591 ? 23.152 9.132 -26.371 1.00 83.62 591 VAL A C 1
ATOM 4451 O O . VAL A 1 591 ? 23.659 10.105 -25.813 1.00 83.62 591 VAL A O 1
ATOM 4454 N N . GLY A 1 592 ? 22.705 9.206 -27.626 1.00 81.38 592 GLY A N 1
ATOM 4455 C CA . GLY A 1 592 ? 22.856 10.381 -28.489 1.00 81.38 592 GLY A CA 1
ATOM 4456 C C . GLY A 1 592 ? 21.958 11.566 -28.123 1.00 81.38 592 GLY A C 1
ATOM 4457 O O . GLY A 1 592 ? 22.042 12.611 -28.755 1.00 81.38 592 GLY A O 1
ATOM 4458 N N . GLY A 1 593 ? 21.074 11.409 -27.137 1.00 80.69 593 GLY A N 1
ATOM 4459 C CA . GLY A 1 593 ? 20.135 12.435 -26.677 1.00 80.69 593 GLY A CA 1
ATOM 4460 C C . GLY A 1 593 ? 19.026 12.817 -27.658 1.00 80.69 593 GLY A C 1
ATOM 4461 O O . GLY A 1 593 ? 18.261 13.750 -27.427 1.00 80.69 593 GLY A O 1
ATOM 4462 N N . THR A 1 594 ? 18.896 12.033 -28.727 1.00 79.94 594 THR A N 1
ATOM 4463 C CA . THR A 1 594 ? 17.878 12.169 -29.779 1.00 79.94 594 THR A CA 1
ATOM 4464 C C . THR A 1 594 ? 16.453 11.928 -29.276 1.00 79.94 594 THR A C 1
ATOM 4466 O O . THR A 1 594 ? 15.491 12.420 -29.857 1.00 79.94 594 THR A O 1
ATOM 4469 N N . ALA A 1 595 ? 16.306 11.212 -28.158 1.00 79.69 595 ALA A N 1
ATOM 4470 C CA . ALA A 1 595 ? 15.016 10.842 -27.588 1.00 79.69 595 ALA A CA 1
ATOM 4471 C C . ALA A 1 595 ? 14.135 12.045 -27.220 1.00 79.69 595 ALA A C 1
ATOM 4473 O O . ALA A 1 595 ? 12.916 12.009 -27.412 1.00 79.69 595 ALA A O 1
ATOM 4474 N N . GLY A 1 596 ? 14.768 13.123 -26.753 1.00 76.62 596 GLY A N 1
ATOM 4475 C CA . GLY A 1 596 ? 14.095 14.359 -26.377 1.00 76.62 596 GLY A CA 1
ATOM 4476 C C . GLY A 1 596 ? 13.694 15.264 -27.549 1.00 76.62 596 GLY A C 1
ATOM 4477 O O . GLY A 1 596 ? 12.893 16.176 -27.351 1.00 76.62 596 GLY A O 1
ATOM 4478 N N . ALA A 1 597 ? 14.216 15.030 -28.760 1.00 79.50 597 ALA A N 1
ATOM 4479 C CA . ALA A 1 597 ? 14.031 15.903 -29.924 1.00 79.50 597 ALA A CA 1
ATOM 4480 C C . ALA A 1 597 ? 12.742 15.559 -30.685 1.00 79.50 597 ALA A C 1
ATOM 4482 O O . ALA A 1 597 ? 12.758 15.045 -31.802 1.00 79.50 597 ALA A O 1
ATOM 4483 N N . ARG A 1 598 ? 11.593 15.790 -30.045 1.00 85.94 598 ARG A N 1
ATOM 4484 C CA . ARG A 1 598 ? 10.278 15.518 -30.636 1.00 85.94 598 ARG A CA 1
ATOM 4485 C C . ARG A 1 598 ? 9.882 16.598 -31.645 1.00 85.94 598 ARG A C 1
ATOM 4487 O O . ARG A 1 598 ? 9.749 17.768 -31.298 1.00 85.94 598 ARG A O 1
ATOM 4494 N N . ARG A 1 599 ? 9.604 16.167 -32.873 1.00 86.50 599 ARG A N 1
ATOM 4495 C CA . ARG A 1 599 ? 9.028 16.937 -33.978 1.00 86.50 599 ARG A CA 1
ATOM 4496 C C . ARG A 1 599 ? 7.603 16.453 -34.237 1.00 86.50 599 ARG A C 1
ATOM 4498 O O . ARG A 1 599 ? 7.334 15.251 -34.321 1.00 86.50 599 ARG A O 1
ATOM 4505 N N . TYR A 1 600 ? 6.686 17.402 -34.358 1.00 86.88 600 TYR A N 1
ATOM 4506 C CA . TYR A 1 600 ? 5.258 17.137 -34.519 1.00 86.88 600 TYR A CA 1
ATOM 4507 C C . TYR A 1 600 ? 4.813 17.430 -35.942 1.00 86.88 600 TYR A C 1
ATOM 4509 O O . TYR A 1 600 ? 5.403 18.274 -36.612 1.00 86.88 600 TYR A O 1
ATOM 4517 N N . ALA A 1 601 ? 3.782 16.725 -36.393 1.00 87.69 601 ALA A N 1
ATOM 4518 C CA . ALA A 1 601 ? 3.155 17.015 -37.673 1.00 87.69 601 ALA A CA 1
ATOM 4519 C C . ALA A 1 601 ? 2.237 18.242 -37.587 1.00 87.69 601 ALA A C 1
ATOM 4521 O O . ALA A 1 601 ? 1.779 18.620 -36.502 1.00 87.69 601 ALA A O 1
ATOM 4522 N N . ALA A 1 602 ? 1.927 18.830 -38.744 1.00 85.31 602 ALA A N 1
ATOM 4523 C CA . ALA A 1 602 ? 1.062 19.999 -38.829 1.00 85.31 602 ALA A CA 1
ATOM 4524 C C . ALA A 1 602 ? -0.313 19.740 -38.180 1.00 85.31 602 ALA A C 1
ATOM 4526 O O . ALA A 1 602 ? -0.950 18.701 -38.379 1.00 85.31 602 ALA A O 1
ATOM 4527 N N . GLY A 1 603 ? -0.783 20.704 -37.391 1.00 85.25 603 GLY A N 1
ATOM 4528 C CA . GLY A 1 603 ? -2.054 20.637 -36.675 1.00 85.25 603 GLY A CA 1
ATOM 4529 C C . GLY A 1 603 ? -2.027 19.846 -35.364 1.00 85.25 603 GLY A C 1
ATOM 4530 O O . GLY A 1 603 ? -3.056 19.795 -34.692 1.00 85.25 603 GLY A O 1
ATOM 4531 N N . GLN A 1 604 ? -0.894 19.259 -34.953 1.00 89.69 604 GLN A N 1
ATOM 4532 C CA . GLN A 1 604 ? -0.761 18.737 -33.591 1.00 89.69 604 GLN A CA 1
ATOM 4533 C C . GLN A 1 604 ? -0.898 19.887 -32.588 1.00 89.69 604 GLN A C 1
ATOM 4535 O O . GLN A 1 604 ? -0.121 20.844 -32.625 1.00 89.69 604 GLN A O 1
ATOM 4540 N N . ARG A 1 605 ? -1.853 19.769 -31.663 1.00 90.38 605 ARG A N 1
ATOM 4541 C CA . ARG A 1 605 ? -2.012 20.713 -30.554 1.00 90.38 605 ARG A CA 1
ATOM 4542 C C . ARG A 1 605 ? -1.001 20.426 -29.455 1.00 90.38 605 ARG A C 1
ATOM 4544 O O . ARG A 1 605 ? -0.809 19.271 -29.060 1.00 90.38 605 ARG A O 1
ATOM 4551 N N . LEU A 1 606 ? -0.369 21.482 -28.968 1.00 89.94 606 LEU A N 1
ATOM 4552 C CA . LEU A 1 606 ? 0.689 21.453 -27.971 1.00 89.94 606 LEU A CA 1
ATOM 4553 C C . LEU A 1 606 ? 0.405 22.485 -26.879 1.00 89.94 606 LEU A C 1
ATOM 4555 O O . LEU A 1 606 ? -0.226 23.514 -27.121 1.00 89.94 606 LEU A O 1
ATOM 4559 N N . VAL A 1 607 ? 0.949 22.231 -25.697 1.00 91.06 607 VAL A N 1
ATOM 4560 C CA . VAL A 1 607 ? 1.235 23.266 -24.710 1.00 91.06 607 VAL A CA 1
ATOM 4561 C C . VAL A 1 607 ? 2.725 23.581 -24.805 1.00 91.06 607 VAL A C 1
ATOM 4563 O O . VAL A 1 607 ? 3.552 22.667 -24.799 1.00 91.06 607 VAL A O 1
ATOM 4566 N N . VAL A 1 608 ? 3.075 24.855 -24.960 1.00 88.88 608 VAL A N 1
ATOM 4567 C CA . VAL A 1 608 ? 4.452 25.306 -25.186 1.00 88.88 608 VAL A CA 1
ATOM 4568 C C . VAL A 1 608 ? 4.783 26.447 -24.244 1.00 88.88 608 VAL A C 1
ATOM 4570 O O . VAL A 1 608 ? 3.952 27.317 -23.991 1.00 88.88 608 VAL A O 1
ATOM 4573 N N . ARG A 1 609 ? 6.005 26.435 -23.723 1.00 86.88 609 ARG A N 1
ATOM 4574 C CA . ARG A 1 609 ? 6.548 27.497 -22.896 1.00 86.88 609 ARG A CA 1
ATOM 4575 C C . ARG A 1 609 ? 7.188 28.562 -23.782 1.00 86.88 609 ARG A C 1
ATOM 4577 O O . ARG A 1 609 ? 8.087 28.267 -24.569 1.00 86.88 609 ARG A O 1
ATOM 4584 N N . ASP A 1 610 ? 6.704 29.788 -23.670 1.00 81.00 610 ASP A N 1
ATOM 4585 C CA . ASP A 1 610 ? 7.200 30.925 -24.436 1.00 81.00 610 ASP A CA 1
ATOM 4586 C C . ASP A 1 610 ? 8.520 31.498 -23.881 1.00 81.00 610 ASP A C 1
ATOM 4588 O O . ASP A 1 610 ? 9.058 31.046 -22.863 1.00 81.00 610 ASP A O 1
ATOM 4592 N N . ALA A 1 611 ? 9.044 32.513 -24.575 1.00 74.19 611 ALA A N 1
ATOM 4593 C CA . ALA A 1 611 ? 10.269 33.213 -24.196 1.00 74.19 611 ALA A CA 1
ATOM 4594 C C . ALA A 1 611 ? 10.139 34.044 -22.904 1.00 74.19 611 ALA A C 1
ATOM 4596 O O . ALA A 1 611 ? 11.150 34.302 -22.254 1.00 74.19 611 ALA A O 1
ATOM 4597 N N . ASP A 1 612 ? 8.923 34.450 -22.529 1.00 77.12 612 ASP A N 1
ATOM 4598 C CA . ASP A 1 612 ? 8.655 35.270 -21.342 1.00 77.12 612 ASP A CA 1
ATOM 4599 C C . ASP A 1 612 ? 8.541 34.431 -20.070 1.00 77.12 612 ASP A C 1
ATOM 4601 O O . ASP A 1 612 ? 8.641 34.958 -18.963 1.00 77.12 612 ASP A O 1
ATOM 4605 N N . GLY A 1 613 ? 8.314 33.128 -20.206 1.00 79.62 613 GLY A N 1
ATOM 4606 C CA . GLY A 1 613 ? 8.139 32.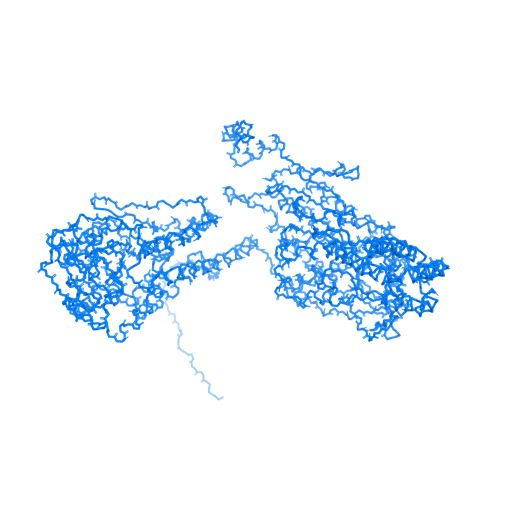259 -19.059 1.00 79.62 613 GLY A CA 1
ATOM 4607 C C . GLY A 1 613 ? 6.861 31.441 -19.043 1.00 79.62 613 GLY A C 1
ATOM 4608 O O . GLY A 1 613 ? 6.754 30.512 -18.245 1.00 79.62 613 GLY A O 1
ATOM 4609 N N . ALA A 1 614 ? 5.875 31.809 -19.857 1.00 86.19 614 ALA A N 1
ATOM 4610 C CA . ALA A 1 614 ? 4.508 31.352 -19.687 1.00 86.19 614 ALA A CA 1
ATOM 4611 C C . ALA A 1 614 ? 4.175 30.179 -20.609 1.00 86.19 614 ALA A C 1
ATOM 4613 O O . ALA A 1 614 ? 4.687 30.044 -21.718 1.00 86.19 614 ALA A O 1
ATOM 4614 N N . TRP A 1 615 ? 3.286 29.310 -20.137 1.00 88.62 615 TRP A N 1
ATOM 4615 C CA . TRP A 1 615 ? 2.728 28.244 -20.957 1.00 88.62 615 TRP A CA 1
ATOM 4616 C C . TRP A 1 615 ? 1.569 28.785 -21.785 1.00 88.62 615 TRP A C 1
ATOM 4618 O O . TRP A 1 615 ? 0.732 29.536 -21.282 1.00 88.62 615 TRP A O 1
ATOM 4628 N N . ARG A 1 616 ? 1.524 28.404 -23.060 1.00 89.69 616 ARG A N 1
ATOM 4629 C CA . ARG A 1 616 ? 0.481 28.779 -24.015 1.00 89.69 616 ARG A CA 1
ATOM 4630 C C . ARG A 1 616 ? 0.106 27.574 -24.867 1.00 89.69 616 ARG A C 1
ATOM 4632 O O . ARG A 1 616 ? 0.927 26.690 -25.107 1.00 89.69 616 ARG A O 1
ATOM 4639 N N . GLU A 1 617 ? -1.139 27.536 -25.321 1.00 90.31 617 GLU A N 1
ATOM 4640 C CA . GLU A 1 617 ? -1.550 26.573 -26.340 1.00 90.31 617 GLU A CA 1
ATOM 4641 C C . GLU A 1 617 ? -1.052 27.019 -27.714 1.00 90.31 617 GLU A C 1
ATOM 4643 O O . GLU A 1 617 ? -1.130 28.199 -28.059 1.00 90.31 617 GLU A O 1
ATOM 4648 N N . ALA A 1 618 ? -0.570 26.067 -28.504 1.00 86.19 618 ALA A N 1
ATOM 4649 C CA . ALA A 1 618 ? -0.152 26.283 -29.881 1.00 86.19 618 ALA A CA 1
ATOM 4650 C C . ALA A 1 618 ? -0.535 25.077 -30.747 1.00 86.19 618 ALA A C 1
ATOM 4652 O O . ALA A 1 618 ? -0.766 23.973 -30.247 1.00 86.19 618 ALA A O 1
ATOM 4653 N N . ALA A 1 619 ? -0.580 25.279 -32.060 1.00 85.44 619 ALA A N 1
ATOM 4654 C CA . ALA A 1 619 ? -0.648 24.201 -33.037 1.00 85.44 619 ALA A CA 1
ATOM 4655 C C . ALA A 1 619 ? 0.636 24.207 -33.872 1.00 85.44 619 ALA A C 1
ATOM 4657 O O . ALA A 1 619 ? 1.129 25.272 -34.241 1.00 85.44 619 ALA A O 1
ATOM 4658 N N . ALA A 1 620 ? 1.180 23.028 -34.170 1.00 82.56 620 ALA A N 1
ATOM 4659 C CA . ALA A 1 620 ? 2.345 22.918 -35.044 1.00 82.56 620 ALA A CA 1
ATOM 4660 C C . ALA A 1 620 ? 1.980 23.353 -36.480 1.00 82.56 620 ALA A C 1
ATOM 4662 O O . ALA A 1 620 ? 1.012 22.842 -37.044 1.00 82.56 620 ALA A O 1
ATOM 4663 N N . GLU A 1 621 ? 2.737 24.280 -37.078 1.00 68.81 621 GLU A N 1
ATOM 4664 C CA . GLU A 1 621 ? 2.441 24.837 -38.415 1.00 68.81 621 GLU A CA 1
ATOM 4665 C C . GLU A 1 621 ? 3.129 24.092 -39.576 1.00 68.81 621 GLU A C 1
ATOM 4667 O O . GLU A 1 621 ? 2.807 24.355 -40.725 1.00 68.81 621 GLU A O 1
ATOM 4672 N N . GLU A 1 622 ? 4.025 23.137 -39.294 1.00 61.25 622 GLU A N 1
ATOM 4673 C CA . GLU A 1 622 ? 4.671 22.176 -40.214 1.00 61.25 622 GLU A CA 1
ATOM 4674 C C . GLU A 1 622 ? 5.488 21.188 -39.338 1.00 61.25 622 GLU A C 1
ATOM 4676 O O . GLU A 1 622 ? 5.261 21.145 -38.131 1.00 61.25 622 GLU A O 1
ATOM 4681 N N . ALA A 1 623 ? 6.486 20.438 -39.842 1.00 53.88 623 ALA A N 1
ATOM 4682 C CA . ALA A 1 623 ? 7.421 19.643 -39.004 1.00 53.88 623 ALA A CA 1
ATOM 4683 C C . ALA A 1 623 ? 8.257 20.483 -37.997 1.00 53.88 623 ALA A C 1
ATOM 4685 O O . ALA A 1 623 ? 9.230 19.998 -37.412 1.00 53.88 623 ALA A O 1
ATOM 4686 N N . ARG A 1 624 ? 7.902 21.764 -37.831 1.00 55.75 624 ARG A N 1
ATOM 4687 C CA . ARG A 1 624 ? 8.402 22.714 -36.851 1.00 55.75 624 ARG A CA 1
ATOM 4688 C C . ARG A 1 624 ? 7.248 23.165 -35.948 1.00 55.75 624 ARG A C 1
ATOM 4690 O O . ARG A 1 624 ? 6.177 23.518 -36.432 1.00 55.75 624 ARG A O 1
ATOM 4697 N N . PRO A 1 625 ? 7.469 23.197 -34.635 1.00 51.59 625 PRO A N 1
ATOM 4698 C CA . PRO A 1 625 ? 6.378 23.141 -33.670 1.00 51.59 625 PRO A CA 1
ATOM 4699 C C . PRO A 1 625 ? 5.691 24.478 -33.334 1.00 51.59 625 PRO A C 1
ATOM 4701 O O . PRO A 1 625 ? 4.806 24.457 -32.485 1.00 51.59 625 PRO A O 1
ATOM 4704 N N . LEU A 1 626 ? 6.055 25.626 -33.933 1.00 55.31 626 LEU A N 1
ATOM 4705 C CA . LEU A 1 626 ? 5.532 26.934 -33.496 1.00 55.31 626 LEU A CA 1
ATOM 4706 C C . LEU A 1 626 ? 5.250 27.948 -34.621 1.00 55.31 626 LEU A C 1
ATOM 4708 O O . LEU A 1 626 ? 6.105 28.108 -35.498 1.00 55.31 626 LEU A O 1
ATOM 4712 N N . PRO A 1 627 ? 4.136 28.705 -34.520 1.00 49.91 627 PRO A N 1
ATOM 4713 C CA . PRO A 1 627 ? 3.905 29.924 -35.290 1.00 49.91 627 PRO A CA 1
ATOM 4714 C C . PRO A 1 627 ? 4.925 31.022 -34.958 1.00 49.91 627 PRO A C 1
ATOM 4716 O O . PRO A 1 627 ? 5.320 31.204 -33.803 1.00 49.91 627 PRO A O 1
ATOM 4719 N N . THR A 1 628 ? 5.334 31.810 -35.957 1.00 53.50 628 THR A N 1
ATOM 4720 C CA . THR A 1 628 ? 6.319 32.906 -35.806 1.00 53.50 628 THR A CA 1
ATOM 4721 C C . THR A 1 628 ? 5.886 34.017 -34.839 1.00 53.50 628 THR A C 1
ATOM 4723 O O . THR A 1 628 ? 6.733 34.789 -34.385 1.00 53.50 628 THR A O 1
ATOM 4726 N N . GLU A 1 629 ? 4.601 34.088 -34.482 1.00 52.62 629 GLU A N 1
ATOM 4727 C CA . GLU A 1 629 ? 4.017 35.092 -33.581 1.00 52.62 629 GLU A CA 1
ATOM 4728 C C . GLU A 1 629 ? 4.343 34.885 -32.088 1.00 52.62 629 GLU A C 1
ATOM 4730 O O . GLU A 1 629 ? 4.256 35.836 -31.315 1.00 52.62 629 GLU A O 1
ATOM 4735 N N . PHE A 1 630 ? 4.790 33.690 -31.676 1.00 51.91 630 PHE A N 1
ATOM 4736 C CA . PHE A 1 630 ? 5.119 33.390 -30.271 1.00 51.91 630 PHE A CA 1
ATOM 4737 C C . PHE A 1 630 ? 6.551 33.774 -29.862 1.00 51.91 630 PHE A C 1
ATOM 4739 O O . PHE A 1 630 ? 6.938 33.568 -28.713 1.00 51.91 630 PHE A O 1
ATOM 4746 N N . GLY A 1 631 ? 7.368 34.306 -30.780 1.00 51.19 631 GLY A N 1
ATOM 4747 C CA . GLY A 1 631 ? 8.739 34.767 -30.499 1.00 51.19 631 GLY A CA 1
ATOM 4748 C C . GLY A 1 631 ? 9.757 33.665 -30.156 1.00 51.19 631 GLY A C 1
ATOM 4749 O O . GLY A 1 631 ? 10.954 33.939 -30.066 1.00 51.19 631 GLY A O 1
ATOM 4750 N N . VAL A 1 632 ? 9.313 32.416 -30.009 1.00 50.59 632 VAL A N 1
ATOM 4751 C CA . VAL A 1 632 ? 10.149 31.238 -29.762 1.00 50.59 632 VAL A CA 1
ATOM 4752 C C . VAL A 1 632 ? 10.664 30.705 -31.097 1.00 50.59 632 VAL A C 1
ATOM 4754 O O . VAL A 1 632 ? 9.897 30.416 -32.016 1.00 50.59 632 VAL A O 1
ATOM 4757 N N . LYS A 1 633 ? 11.984 30.561 -31.231 1.00 53.31 633 LYS A N 1
ATOM 4758 C CA . LYS A 1 633 ? 12.572 29.966 -32.437 1.00 53.31 633 LYS A CA 1
ATOM 4759 C C . LYS A 1 633 ? 12.309 28.451 -32.415 1.00 53.31 633 LYS A C 1
ATOM 4761 O O . LYS A 1 633 ? 12.558 27.832 -31.393 1.00 53.31 633 LYS A O 1
ATOM 4766 N N . PRO A 1 634 ? 11.920 27.799 -33.525 1.00 49.56 634 PRO A N 1
ATOM 4767 C CA . PRO A 1 634 ? 11.738 26.340 -33.571 1.00 49.56 634 PRO A CA 1
ATOM 4768 C C . PRO A 1 634 ? 12.928 25.519 -33.036 1.00 49.56 634 PRO A C 1
ATOM 4770 O O . PRO A 1 634 ? 12.729 24.450 -32.478 1.00 49.56 634 PRO A O 1
ATOM 4773 N N . ALA A 1 635 ? 14.151 26.055 -33.144 1.00 48.78 635 ALA A N 1
ATOM 4774 C CA . ALA A 1 635 ? 15.387 25.472 -32.615 1.00 48.78 635 ALA A CA 1
ATOM 4775 C C . ALA A 1 635 ? 15.552 25.569 -31.077 1.00 48.78 635 ALA A C 1
ATOM 4777 O O . ALA A 1 635 ? 16.595 25.184 -30.562 1.00 48.78 635 ALA A O 1
ATOM 4778 N N . SER A 1 636 ? 14.573 26.111 -30.342 1.00 59.19 636 SER A N 1
ATOM 4779 C CA . SER A 1 636 ? 14.585 26.201 -28.873 1.00 59.19 636 SER A CA 1
ATOM 4780 C C . SER A 1 636 ? 13.550 25.298 -28.195 1.00 59.19 636 SER A C 1
ATOM 4782 O O . SER A 1 636 ? 13.324 25.438 -26.993 1.00 59.19 636 SER A O 1
ATOM 4784 N N . LEU A 1 637 ? 12.903 24.381 -28.929 1.00 76.69 637 LEU A N 1
ATOM 4785 C CA . LEU A 1 637 ? 12.112 23.336 -28.283 1.00 76.69 637 LEU A CA 1
ATOM 4786 C C . LEU A 1 637 ? 13.010 22.225 -27.755 1.00 76.69 637 LEU A C 1
ATOM 4788 O O . LEU A 1 637 ? 13.818 21.641 -28.468 1.00 76.69 637 LEU A O 1
ATOM 4792 N N . HIS A 1 638 ? 12.809 21.923 -26.484 1.00 86.31 638 HIS A N 1
ATOM 4793 C CA . HIS A 1 638 ? 13.484 20.869 -25.751 1.00 86.31 638 HIS A CA 1
ATOM 4794 C C . HIS A 1 638 ? 12.442 20.154 -24.878 1.00 86.31 638 HIS A C 1
ATOM 4796 O O . HIS A 1 638 ? 11.307 20.629 -24.752 1.00 86.31 638 HIS A O 1
ATOM 4802 N N . PRO A 1 639 ? 12.780 19.013 -24.258 1.00 90.06 639 PRO A N 1
ATOM 4803 C CA . PRO A 1 639 ? 11.816 18.188 -23.533 1.00 90.06 639 PRO A CA 1
ATOM 4804 C C . PRO A 1 639 ? 11.014 18.938 -22.456 1.00 90.06 639 PRO A C 1
ATOM 4806 O O . PRO A 1 639 ? 9.871 18.596 -22.178 1.00 90.06 639 PRO A O 1
ATOM 4809 N N . TRP A 1 640 ? 11.584 19.968 -21.838 1.00 92.06 640 TRP A N 1
ATOM 4810 C CA . TRP A 1 640 ? 10.942 20.707 -20.744 1.00 92.06 640 TRP A CA 1
ATOM 4811 C C . TRP A 1 640 ? 10.160 21.949 -21.187 1.00 92.06 640 TRP A C 1
ATOM 4813 O O . TRP A 1 640 ? 9.531 22.579 -20.347 1.00 92.06 640 TRP A O 1
ATOM 4823 N N . SER A 1 641 ? 10.166 22.306 -22.476 1.00 88.75 641 SER A N 1
ATOM 4824 C CA . SER A 1 641 ? 9.468 23.501 -22.977 1.00 88.75 641 SER A CA 1
ATOM 4825 C C . SER A 1 641 ? 8.191 23.206 -23.757 1.00 88.75 641 SER A C 1
ATOM 4827 O O . SER A 1 641 ? 7.540 24.141 -24.215 1.00 88.75 641 SER A O 1
ATOM 4829 N N . HIS A 1 642 ? 7.799 21.939 -23.923 1.00 90.00 642 HIS A N 1
ATOM 4830 C CA . HIS A 1 642 ? 6.578 21.596 -24.650 1.00 90.00 642 HIS A CA 1
ATOM 4831 C C . HIS A 1 642 ? 6.018 20.210 -24.298 1.00 90.00 642 HIS A C 1
ATOM 4833 O O . HIS A 1 642 ? 6.741 19.335 -23.822 1.00 90.00 642 HIS A O 1
ATOM 4839 N N . ALA A 1 643 ? 4.738 19.989 -24.608 1.00 92.81 643 ALA A N 1
ATOM 4840 C CA . ALA A 1 643 ? 4.103 18.671 -24.627 1.00 92.81 643 ALA A CA 1
ATOM 4841 C C . ALA A 1 643 ? 2.856 18.646 -25.525 1.00 92.81 643 ALA A C 1
ATOM 4843 O O . ALA A 1 643 ? 2.252 19.697 -25.742 1.00 92.81 643 ALA A O 1
ATOM 4844 N N . PRO A 1 644 ? 2.415 17.465 -26.002 1.00 92.81 644 PRO A N 1
ATOM 4845 C CA . PRO A 1 644 ? 1.085 17.309 -26.583 1.00 92.81 644 PRO A CA 1
ATOM 4846 C C . PRO A 1 644 ? -0.009 17.784 -25.625 1.00 92.81 644 PRO A C 1
ATOM 4848 O O . PRO A 1 644 ? 0.093 17.598 -24.407 1.00 92.81 644 PRO A O 1
ATOM 4851 N N . LEU A 1 645 ? -1.041 18.409 -26.189 1.00 92.75 645 LEU A N 1
ATOM 4852 C CA . LEU A 1 645 ? -2.183 18.894 -25.428 1.00 92.75 645 LEU A CA 1
ATOM 4853 C C . LEU A 1 645 ? -3.109 17.719 -25.075 1.00 92.75 645 LEU A C 1
ATOM 4855 O O . LEU A 1 645 ? -3.851 17.213 -25.913 1.00 92.75 645 LEU A O 1
ATOM 4859 N N . GLU A 1 646 ? -3.049 17.285 -23.823 1.00 92.81 646 GLU A N 1
ATOM 4860 C CA . GLU A 1 646 ? -3.966 16.327 -23.208 1.00 92.81 646 GLU A CA 1
ATOM 4861 C C . GLU A 1 646 ? -5.283 17.010 -22.835 1.00 92.81 646 GLU A C 1
ATOM 4863 O O . GLU A 1 646 ? -6.336 16.394 -22.951 1.00 92.81 646 GLU A O 1
ATOM 4868 N N . MET A 1 647 ? -5.252 18.274 -22.404 1.00 91.81 647 MET A N 1
ATOM 4869 C CA . MET A 1 647 ? -6.452 19.048 -22.077 1.00 91.81 647 MET A CA 1
ATOM 4870 C C . MET A 1 647 ? -6.225 20.561 -22.233 1.00 91.81 647 MET A C 1
ATOM 4872 O O . MET A 1 647 ? -5.070 20.984 -22.182 1.00 91.81 647 MET A O 1
ATOM 4876 N N . PRO A 1 648 ? -7.290 21.377 -22.380 1.00 92.62 648 PRO A N 1
ATOM 4877 C CA . PRO A 1 648 ? -7.163 22.835 -22.447 1.00 92.62 648 PRO A CA 1
ATOM 4878 C C . PRO A 1 648 ? -6.391 23.424 -21.255 1.00 92.62 648 PRO A C 1
ATOM 4880 O O . PRO A 1 648 ? -6.534 22.964 -20.117 1.00 92.62 648 PRO A O 1
ATOM 4883 N N . LEU A 1 649 ? -5.555 24.431 -21.510 1.00 91.06 649 LEU A N 1
ATOM 4884 C CA . LEU A 1 649 ? -4.635 25.006 -20.528 1.00 91.06 649 LEU A CA 1
ATOM 4885 C C . LEU A 1 649 ? -5.368 25.775 -19.421 1.00 91.06 649 LEU A C 1
ATOM 4887 O O . LEU A 1 649 ? -4.954 25.744 -18.264 1.00 91.06 649 LEU A O 1
ATOM 4891 N N . ASP A 1 650 ? -6.474 26.435 -19.750 1.00 91.06 650 ASP A N 1
ATOM 4892 C CA . ASP A 1 650 ? -7.342 27.094 -18.775 1.00 91.06 650 ASP A CA 1
ATOM 4893 C C . ASP A 1 650 ? -7.967 26.082 -17.799 1.00 91.06 650 ASP A C 1
ATOM 4895 O O . ASP A 1 650 ? -7.930 26.279 -16.581 1.00 91.06 650 ASP A O 1
ATOM 4899 N N . ALA A 1 651 ? -8.454 24.952 -18.318 1.00 91.50 651 ALA A N 1
ATOM 4900 C CA . ALA A 1 651 ? -8.946 23.837 -17.523 1.00 91.50 651 ALA A CA 1
ATOM 4901 C C . ALA A 1 651 ? -7.827 23.222 -16.668 1.00 91.50 651 ALA A C 1
ATOM 4903 O O . ALA A 1 651 ? -8.054 22.901 -15.499 1.00 91.50 651 ALA A O 1
ATOM 4904 N N . PHE A 1 652 ? -6.617 23.081 -17.222 1.00 93.25 652 PHE A N 1
ATOM 4905 C CA . PHE A 1 652 ? -5.444 22.612 -16.487 1.00 93.25 652 PHE A CA 1
ATOM 4906 C C . PHE A 1 652 ? -5.132 23.524 -15.294 1.00 93.25 652 PHE A C 1
ATOM 4908 O O . PHE A 1 652 ? -5.028 23.028 -14.173 1.00 93.25 652 PHE A O 1
ATOM 4915 N N . GLU A 1 653 ? -5.017 24.840 -15.496 1.00 92.06 653 GLU A N 1
ATOM 4916 C CA . GLU A 1 653 ? -4.665 25.774 -14.417 1.00 92.06 653 GLU A CA 1
ATOM 4917 C C . GLU A 1 653 ? -5.783 25.873 -13.363 1.00 92.06 653 GLU A C 1
ATOM 4919 O O . GLU A 1 653 ? -5.494 25.906 -12.164 1.00 92.06 653 GLU A O 1
ATOM 4924 N N . ALA A 1 654 ? -7.059 25.809 -13.766 1.00 89.44 654 ALA A N 1
ATOM 4925 C CA . ALA A 1 654 ? -8.187 25.754 -12.832 1.00 89.44 654 ALA A CA 1
ATOM 4926 C C . ALA A 1 654 ? -8.160 24.487 -11.954 1.00 89.44 654 ALA A C 1
ATOM 4928 O O . ALA A 1 654 ? -8.309 24.561 -10.730 1.00 89.44 654 ALA A O 1
ATOM 4929 N N . LEU A 1 655 ? -7.935 23.316 -12.560 1.00 90.69 655 LEU A N 1
ATOM 4930 C CA . LEU A 1 655 ? -7.823 22.052 -11.828 1.00 90.69 655 LEU A CA 1
ATOM 4931 C C . LEU A 1 655 ? -6.563 21.993 -10.966 1.00 90.69 655 LEU A C 1
ATOM 4933 O O . LEU A 1 655 ? -6.620 21.460 -9.860 1.00 90.69 655 LEU A O 1
ATOM 4937 N N . ARG A 1 656 ? -5.440 22.538 -11.441 1.00 91.81 656 ARG A N 1
ATOM 4938 C CA . ARG A 1 656 ? -4.189 22.630 -10.682 1.00 91.81 656 ARG A CA 1
ATOM 4939 C C . ARG A 1 656 ? -4.366 23.505 -9.448 1.00 91.81 656 ARG A C 1
ATOM 4941 O O . ARG A 1 656 ? -3.984 23.074 -8.366 1.00 91.81 656 ARG A O 1
ATOM 4948 N N . ALA A 1 657 ? -5.000 24.671 -9.572 1.00 87.81 657 ALA A N 1
ATOM 4949 C CA . ALA A 1 657 ? -5.306 25.529 -8.428 1.00 87.81 657 ALA A CA 1
ATOM 4950 C C . ALA A 1 657 ? -6.165 24.795 -7.382 1.00 87.81 657 ALA A C 1
ATOM 4952 O O . ALA A 1 657 ? -5.854 24.817 -6.189 1.00 87.81 657 ALA A O 1
ATOM 4953 N N . GLN A 1 658 ? -7.194 24.067 -7.830 1.00 83.81 658 GLN A N 1
ATOM 4954 C CA . GLN A 1 658 ? -8.024 23.255 -6.940 1.00 83.81 658 GLN A CA 1
ATOM 4955 C C . GLN A 1 658 ? -7.241 22.099 -6.303 1.00 83.81 658 GLN A C 1
ATOM 4957 O O . GLN A 1 658 ? -7.365 21.838 -5.105 1.00 83.81 658 GLN A O 1
ATOM 4962 N N . HIS A 1 659 ? -6.396 21.420 -7.078 1.00 87.25 659 HIS A N 1
ATOM 4963 C CA . HIS A 1 659 ? -5.543 20.345 -6.586 1.00 87.25 659 HIS A CA 1
ATOM 4964 C C . HIS A 1 659 ? -4.538 20.849 -5.545 1.00 87.25 659 HIS A C 1
ATOM 4966 O O . HIS A 1 659 ? -4.339 20.194 -4.527 1.00 87.25 659 HIS A O 1
ATOM 4972 N N . THR A 1 660 ? -3.985 22.049 -5.731 1.00 87.12 660 THR A N 1
ATOM 4973 C CA . THR A 1 660 ? -3.136 22.720 -4.742 1.00 87.12 660 THR A CA 1
ATOM 4974 C C . THR A 1 660 ? -3.873 22.952 -3.423 1.00 87.12 660 THR A C 1
ATOM 4976 O O . THR A 1 660 ? -3.310 22.691 -2.360 1.00 87.12 660 THR A O 1
ATOM 4979 N N . ILE A 1 661 ? -5.138 23.387 -3.459 1.00 80.38 661 ILE A N 1
ATOM 4980 C CA . ILE A 1 661 ? -5.965 23.543 -2.249 1.00 80.38 661 ILE A CA 1
ATOM 4981 C C . ILE A 1 661 ? -6.148 22.190 -1.545 1.00 80.38 661 ILE A C 1
ATOM 4983 O O . ILE A 1 661 ? -5.950 22.096 -0.332 1.00 80.38 661 ILE A O 1
ATOM 4987 N N . VAL A 1 662 ? -6.459 21.134 -2.305 1.00 81.50 662 VAL A N 1
ATOM 4988 C CA . VAL A 1 662 ? -6.615 19.765 -1.782 1.00 81.50 662 VAL A CA 1
ATOM 4989 C C . VAL A 1 662 ? -5.325 19.263 -1.139 1.00 81.50 662 VAL A C 1
ATOM 4991 O O . VAL A 1 662 ? -5.347 18.811 0.005 1.00 81.50 662 VAL A O 1
ATOM 4994 N N . LEU A 1 663 ? -4.190 19.372 -1.833 1.00 83.19 663 LEU A N 1
ATOM 4995 C CA . LEU A 1 663 ? -2.898 18.940 -1.306 1.00 83.19 663 LEU A CA 1
ATOM 4996 C C . LEU A 1 663 ? -2.509 19.741 -0.061 1.00 83.19 663 LEU A C 1
ATOM 4998 O O . LEU A 1 663 ? -2.017 19.157 0.903 1.00 83.19 663 LEU A O 1
ATOM 5002 N N . ARG A 1 664 ? -2.784 21.052 -0.024 1.00 81.88 664 ARG A N 1
ATOM 5003 C CA . ARG A 1 664 ? -2.549 21.877 1.171 1.00 81.88 664 ARG A CA 1
ATOM 5004 C C . ARG A 1 664 ? -3.383 21.383 2.349 1.00 81.88 664 ARG A C 1
ATOM 5006 O O . ARG A 1 664 ? -2.858 21.243 3.451 1.00 81.88 664 ARG A O 1
ATOM 5013 N N . ALA A 1 665 ? -4.654 21.056 2.134 1.00 74.81 665 ALA A N 1
ATOM 5014 C CA . ALA A 1 665 ? -5.514 20.500 3.178 1.00 74.81 665 ALA A CA 1
ATOM 5015 C C . ALA A 1 665 ? -5.020 19.127 3.677 1.00 74.81 665 ALA A C 1
ATOM 5017 O O . ALA A 1 665 ? -4.999 18.877 4.885 1.00 74.81 665 ALA A O 1
ATOM 5018 N N . GLN A 1 666 ? -4.573 18.262 2.762 1.00 80.19 666 GLN A N 1
ATOM 5019 C CA . GLN A 1 666 ? -4.099 16.909 3.069 1.00 80.19 666 GLN A CA 1
ATOM 5020 C C . GLN A 1 666 ? -2.734 16.887 3.773 1.00 80.19 666 GLN A C 1
ATOM 5022 O O . GLN A 1 666 ? -2.521 16.060 4.657 1.00 80.19 666 GLN A O 1
ATOM 5027 N N . HIS A 1 667 ? -1.821 17.790 3.405 1.00 81.75 667 HIS A N 1
ATOM 5028 C CA . HIS A 1 667 ? -0.416 17.752 3.826 1.00 81.75 667 HIS A CA 1
ATOM 5029 C C . HIS A 1 667 ? -0.008 18.858 4.806 1.00 81.75 667 HIS A C 1
ATOM 5031 O O . HIS A 1 667 ? 1.082 18.790 5.363 1.00 81.75 667 HIS A O 1
ATOM 5037 N N . SER A 1 668 ? -0.869 19.843 5.083 1.00 74.56 668 SER A N 1
ATOM 5038 C CA . SER A 1 668 ? -0.599 20.893 6.088 1.00 74.56 668 SER A CA 1
ATOM 5039 C C . SER A 1 668 ? -0.396 20.357 7.501 1.00 74.56 668 SER A C 1
ATOM 5041 O O . SER A 1 668 ? 0.153 21.063 8.336 1.00 74.56 668 SER A O 1
ATOM 5043 N N . HIS A 1 669 ? -0.828 19.126 7.786 1.00 74.50 669 HIS A N 1
ATOM 5044 C CA . HIS A 1 669 ? -0.705 18.545 9.113 1.00 74.50 669 HIS A CA 1
ATOM 5045 C C . HIS A 1 669 ? -0.196 17.108 9.076 1.00 74.50 669 HIS A C 1
ATOM 5047 O O . HIS A 1 669 ? -0.540 16.333 8.185 1.00 74.50 669 HIS A O 1
ATOM 5053 N N . ILE A 1 670 ? 0.544 16.729 10.114 1.00 69.69 670 ILE A N 1
ATOM 5054 C CA . ILE A 1 670 ? 1.030 15.373 10.354 1.00 69.69 670 ILE A CA 1
ATOM 5055 C C . ILE A 1 670 ? 0.390 14.849 11.636 1.00 69.69 670 ILE A C 1
ATOM 5057 O O . ILE A 1 670 ? 0.351 15.535 12.658 1.00 69.69 670 ILE A O 1
ATOM 5061 N N . ALA A 1 671 ? -0.141 13.629 11.575 1.00 63.75 671 ALA A N 1
ATOM 5062 C CA . ALA A 1 671 ? -0.696 12.970 12.747 1.00 63.75 671 ALA A CA 1
ATOM 5063 C C . ALA A 1 671 ? 0.433 12.609 13.720 1.00 63.75 671 ALA A C 1
ATOM 5065 O O . ALA A 1 671 ? 1.339 11.846 13.377 1.00 63.75 671 ALA A O 1
ATOM 5066 N N . ASP A 1 672 ? 0.375 13.145 14.937 1.00 59.72 672 ASP A N 1
ATOM 5067 C CA . ASP A 1 672 ? 1.275 12.729 16.002 1.00 59.72 672 ASP A CA 1
ATOM 5068 C C . ASP A 1 672 ? 0.902 11.322 16.478 1.00 59.72 672 ASP A C 1
ATOM 5070 O O . ASP A 1 672 ? -0.180 11.107 17.025 1.00 59.72 672 ASP A O 1
ATOM 5074 N N . ALA A 1 673 ? 1.813 10.366 16.296 1.00 50.31 673 ALA A N 1
ATOM 5075 C CA . ALA A 1 673 ? 1.598 8.970 16.667 1.00 50.31 673 ALA A CA 1
ATOM 5076 C C . ALA A 1 673 ? 1.429 8.763 18.184 1.00 50.31 673 ALA A C 1
ATOM 5078 O O . ALA A 1 673 ? 0.900 7.734 18.596 1.00 50.31 673 ALA A O 1
ATOM 5079 N N . LEU A 1 674 ? 1.877 9.722 19.007 1.00 47.38 674 LEU A N 1
ATOM 5080 C CA . LEU A 1 674 ? 1.820 9.634 20.467 1.00 47.38 674 LEU A CA 1
ATOM 5081 C C . LEU A 1 674 ? 0.566 10.295 21.053 1.00 47.38 674 LEU A C 1
ATOM 5083 O O . LEU A 1 674 ? -0.089 9.700 21.904 1.00 47.38 674 LEU A O 1
ATOM 5087 N N . SER A 1 675 ? 0.211 11.507 20.614 1.00 50.31 675 SER A N 1
ATOM 5088 C CA . SER A 1 675 ? -0.940 12.249 21.158 1.00 50.31 675 SER A CA 1
ATOM 5089 C C . SER A 1 675 ? -2.195 12.223 20.281 1.00 50.31 675 SER A C 1
ATOM 5091 O O . SER A 1 675 ? -3.256 12.663 20.725 1.00 50.31 675 SER A O 1
ATOM 5093 N N . GLY A 1 676 ? -2.096 11.768 19.027 1.00 49.91 676 GLY A N 1
ATOM 5094 C CA . GLY A 1 676 ? -3.179 11.845 18.041 1.00 49.91 676 GLY A CA 1
ATOM 5095 C C . GLY A 1 676 ? -3.535 13.273 17.605 1.00 49.91 676 GLY A C 1
ATOM 5096 O O . GLY A 1 676 ? -4.527 13.467 16.898 1.00 49.91 676 GLY A O 1
ATOM 5097 N N . ARG A 1 677 ? -2.767 14.289 18.029 1.00 57.72 677 ARG A N 1
ATOM 5098 C CA . ARG A 1 677 ? -2.947 15.683 17.600 1.00 57.72 677 ARG A CA 1
ATOM 5099 C C . ARG A 1 677 ? -2.457 15.867 16.163 1.00 57.72 677 ARG A C 1
ATOM 5101 O O . ARG A 1 677 ? -1.533 15.191 15.715 1.00 57.72 677 ARG A O 1
ATOM 5108 N N . ARG A 1 678 ? -3.073 16.810 15.447 1.00 58.31 678 ARG A N 1
ATOM 5109 C CA . ARG A 1 678 ? -2.587 17.283 14.145 1.00 58.31 678 ARG A CA 1
ATOM 5110 C C . ARG A 1 678 ? -1.499 18.318 14.409 1.00 58.31 678 ARG A C 1
ATOM 5112 O O . ARG A 1 678 ? -1.813 19.391 14.912 1.00 58.31 678 ARG A O 1
ATOM 5119 N N . LEU A 1 679 ? -0.253 17.967 14.118 1.00 65.75 679 LEU A N 1
ATOM 5120 C CA . LEU A 1 679 ? 0.867 18.903 14.153 1.00 65.75 679 LEU A CA 1
ATOM 5121 C C . LEU A 1 679 ? 0.923 19.621 12.815 1.00 65.75 679 LEU A C 1
ATOM 5123 O O . LEU A 1 679 ? 0.866 18.948 11.788 1.00 65.75 679 LEU A O 1
ATOM 5127 N N . ASP A 1 680 ? 1.043 20.944 12.810 1.00 71.50 680 ASP A N 1
ATOM 5128 C CA . ASP A 1 680 ? 1.358 21.665 11.576 1.00 71.50 680 ASP A CA 1
ATOM 5129 C C . ASP A 1 680 ? 2.664 21.110 10.977 1.00 71.50 680 ASP A C 1
ATOM 5131 O O . ASP A 1 680 ? 3.676 20.950 11.673 1.00 71.50 680 ASP A O 1
ATOM 5135 N N . ALA A 1 681 ? 2.621 20.758 9.692 1.00 74.06 681 ALA A N 1
ATOM 5136 C CA . ALA A 1 681 ? 3.720 20.099 9.003 1.00 74.06 681 ALA A CA 1
ATOM 5137 C C . ALA A 1 681 ? 4.979 20.978 8.936 1.00 74.06 681 ALA A C 1
ATOM 5139 O O . ALA A 1 681 ? 6.086 20.441 8.901 1.00 74.06 681 ALA A O 1
ATOM 5140 N N . LEU A 1 682 ? 4.837 22.305 8.931 1.00 71.88 682 LEU A N 1
ATOM 5141 C CA . LEU A 1 682 ? 5.946 23.254 8.842 1.00 71.88 682 LEU A CA 1
ATOM 5142 C C . LEU A 1 682 ? 6.311 23.871 10.197 1.00 71.88 682 LEU A C 1
ATOM 5144 O O . LEU A 1 682 ? 7.492 24.090 10.449 1.00 71.88 682 LEU A O 1
ATOM 5148 N N . GLU A 1 683 ? 5.333 24.145 11.061 1.00 66.00 683 GLU A N 1
ATOM 5149 C CA . GLU A 1 683 ? 5.552 24.890 12.312 1.00 66.00 683 GLU A CA 1
ATOM 5150 C C . GLU A 1 683 ? 5.804 23.995 13.537 1.00 66.00 683 GLU A C 1
ATOM 5152 O O . GLU A 1 683 ? 6.517 24.388 14.463 1.00 66.00 683 GLU A O 1
ATOM 5157 N N . GLN A 1 684 ? 5.205 22.800 13.572 1.00 54.12 684 GLN A N 1
ATOM 5158 C CA . GLN A 1 684 ? 5.177 21.930 14.761 1.00 54.12 684 GLN A CA 1
ATOM 5159 C C . GLN A 1 684 ? 5.871 20.577 14.544 1.00 54.12 684 GLN A C 1
ATOM 5161 O O . GLN A 1 684 ? 5.800 19.681 15.393 1.00 54.12 684 GLN A O 1
ATOM 5166 N N . CYS A 1 685 ? 6.538 20.407 13.402 1.00 61.97 685 CYS A N 1
ATOM 5167 C CA . CYS A 1 685 ? 7.343 19.233 13.095 1.00 61.97 685 CYS A CA 1
ATOM 5168 C C . CYS A 1 685 ? 8.828 19.526 13.299 1.00 61.97 685 CYS A C 1
ATOM 5170 O O . CYS A 1 685 ? 9.309 20.620 13.019 1.00 61.97 685 CYS A O 1
ATOM 5172 N N . VAL A 1 686 ? 9.564 18.522 13.776 1.00 62.88 686 VAL A N 1
ATOM 5173 C CA . VAL A 1 686 ? 11.006 18.653 13.998 1.00 62.88 686 VAL A CA 1
ATOM 5174 C C . VAL A 1 686 ? 11.696 18.880 12.660 1.00 62.88 686 VAL A C 1
ATOM 5176 O O . VAL A 1 686 ? 11.436 18.138 11.713 1.00 62.88 686 VAL A O 1
ATOM 5179 N N . ALA A 1 687 ? 12.568 19.886 12.584 1.00 63.84 687 ALA A N 1
ATOM 5180 C CA . ALA A 1 687 ? 13.429 20.080 11.427 1.00 63.84 687 ALA A CA 1
ATOM 5181 C C . ALA A 1 687 ? 14.311 18.837 11.265 1.00 63.84 687 ALA A C 1
ATOM 5183 O O . ALA A 1 687 ? 15.138 18.541 12.125 1.00 63.84 687 ALA A O 1
ATOM 5184 N N . ILE A 1 688 ? 14.072 18.071 10.201 1.00 70.25 688 ILE A N 1
ATOM 5185 C CA . ILE A 1 688 ? 14.854 16.876 9.906 1.00 70.25 688 ILE A CA 1
ATOM 5186 C C . ILE A 1 688 ? 16.044 17.314 9.072 1.00 70.25 688 ILE A C 1
ATOM 5188 O O . ILE A 1 688 ? 15.870 17.791 7.949 1.00 70.25 688 ILE A O 1
ATOM 5192 N N . GLU A 1 689 ? 17.236 17.137 9.631 1.00 77.06 689 GLU A N 1
ATOM 5193 C CA . GLU A 1 689 ? 18.464 17.429 8.915 1.00 77.06 689 GLU A CA 1
ATOM 5194 C C . GLU A 1 689 ? 18.669 16.455 7.756 1.00 77.06 689 GLU A C 1
ATOM 5196 O O . GLU A 1 689 ? 18.541 15.233 7.894 1.00 77.06 689 GLU A O 1
ATOM 5201 N N . VAL A 1 690 ? 19.005 17.020 6.605 1.00 75.81 690 VAL A N 1
ATOM 5202 C CA . VAL A 1 690 ? 19.339 16.285 5.391 1.00 75.81 690 VAL A CA 1
ATOM 5203 C C . VAL A 1 690 ? 20.840 16.426 5.163 1.00 75.81 690 VAL A C 1
ATOM 5205 O O . VAL A 1 690 ? 21.365 17.530 5.130 1.00 75.81 690 VAL A O 1
ATOM 5208 N N . ALA A 1 691 ? 21.540 15.306 5.010 1.00 77.31 691 ALA A N 1
ATOM 5209 C CA . ALA A 1 691 ? 22.955 15.274 4.673 1.00 77.31 691 ALA A CA 1
ATOM 5210 C C . ALA A 1 691 ? 23.135 14.876 3.204 1.00 77.31 691 ALA A C 1
ATOM 5212 O O . ALA A 1 691 ? 22.663 13.819 2.769 1.00 77.31 691 ALA A O 1
ATOM 5213 N N . GLY A 1 692 ? 23.821 15.730 2.442 1.00 74.50 692 GLY A N 1
ATOM 5214 C CA . GLY A 1 692 ? 24.148 15.503 1.038 1.00 74.50 692 GLY A CA 1
ATOM 5215 C C . GLY A 1 692 ? 25.492 14.812 0.823 1.00 74.50 692 GLY A C 1
ATOM 5216 O O . GLY A 1 692 ? 26.489 15.161 1.448 1.00 74.50 692 GLY A O 1
ATOM 5217 N N . GLY A 1 693 ? 25.541 13.854 -0.108 1.00 61.88 693 GLY A N 1
ATOM 5218 C CA . GLY A 1 693 ? 26.756 13.097 -0.440 1.00 61.88 693 GLY A CA 1
ATOM 5219 C C . GLY A 1 693 ? 27.809 13.838 -1.286 1.00 61.88 693 GLY A C 1
ATOM 5220 O O . GLY A 1 693 ? 28.716 13.188 -1.801 1.00 61.88 693 GLY A O 1
ATOM 5221 N N . GLY A 1 694 ? 27.706 15.160 -1.476 1.00 70.44 694 GLY A N 1
ATOM 5222 C CA . GLY A 1 694 ? 28.614 15.932 -2.335 1.00 70.44 694 GLY A CA 1
ATOM 5223 C C . GLY A 1 694 ? 28.477 17.453 -2.191 1.00 70.44 694 GLY A C 1
ATOM 5224 O O . GLY A 1 694 ? 27.519 17.942 -1.598 1.00 70.44 694 GLY A O 1
ATOM 5225 N N . ALA A 1 695 ? 29.430 18.208 -2.756 1.00 69.06 695 ALA A N 1
ATOM 5226 C CA . ALA A 1 695 ? 29.487 19.674 -2.648 1.00 69.06 695 ALA A CA 1
ATOM 5227 C C . ALA A 1 695 ? 28.256 20.387 -3.249 1.00 69.06 695 ALA A C 1
ATOM 5229 O O . ALA A 1 695 ? 27.820 21.401 -2.714 1.00 69.06 695 ALA A O 1
ATOM 5230 N N . GLU A 1 696 ? 27.664 19.819 -4.306 1.00 74.62 696 GLU A N 1
ATOM 5231 C CA . GLU A 1 696 ? 26.416 20.286 -4.941 1.00 74.62 696 GLU A CA 1
ATOM 5232 C C . GLU A 1 696 ? 25.194 20.243 -4.005 1.00 74.62 696 GLU A C 1
ATOM 5234 O O . GLU A 1 696 ? 24.244 20.996 -4.191 1.00 74.62 696 GLU A O 1
ATOM 5239 N N . LEU A 1 697 ? 25.229 19.394 -2.974 1.00 81.62 697 LEU A N 1
ATOM 5240 C CA . LEU A 1 697 ? 24.141 19.202 -2.012 1.00 81.62 697 LEU A CA 1
ATOM 5241 C C . LEU A 1 697 ? 24.462 19.820 -0.644 1.00 81.62 697 LEU A C 1
ATOM 5243 O O . LEU A 1 697 ? 23.687 19.658 0.291 1.00 81.62 697 LEU A O 1
ATOM 5247 N N . ALA A 1 698 ? 25.586 20.534 -0.506 1.00 77.25 698 ALA A N 1
ATOM 5248 C CA . ALA A 1 698 ? 26.029 21.092 0.775 1.00 77.25 698 ALA A CA 1
ATOM 5249 C C . ALA A 1 698 ? 25.062 22.144 1.349 1.00 77.25 698 ALA A C 1
ATOM 5251 O O . ALA A 1 698 ? 25.022 22.348 2.558 1.00 77.25 698 ALA A O 1
ATOM 5252 N N . ALA A 1 699 ? 24.282 22.805 0.487 1.00 81.19 699 ALA A N 1
ATOM 5253 C CA . ALA A 1 699 ? 23.255 23.766 0.886 1.00 81.19 699 ALA A CA 1
ATOM 5254 C C . ALA A 1 699 ? 21.916 23.108 1.274 1.00 81.19 699 ALA A C 1
ATOM 5256 O O . ALA A 1 699 ? 21.042 23.786 1.812 1.00 81.19 699 ALA A O 1
ATOM 5257 N N . VAL A 1 700 ? 21.741 21.809 0.999 1.00 87.50 700 VAL A N 1
ATOM 5258 C CA . VAL A 1 700 ? 20.530 21.052 1.330 1.00 87.50 700 VAL A CA 1
ATOM 5259 C C . VAL A 1 700 ? 20.680 20.502 2.740 1.00 87.50 700 VAL A C 1
ATOM 5261 O O . VAL A 1 700 ? 21.355 19.499 2.945 1.00 87.50 700 VAL A O 1
ATOM 5264 N N . VAL A 1 701 ? 20.055 21.177 3.701 1.00 82.12 701 VAL A N 1
ATOM 5265 C CA . VAL A 1 701 ? 20.176 20.876 5.137 1.00 82.12 701 VAL A CA 1
ATOM 5266 C C . VAL A 1 701 ? 18.846 20.511 5.789 1.00 82.12 701 VAL A C 1
ATOM 5268 O O . VAL A 1 701 ? 18.841 19.940 6.870 1.00 82.12 701 VAL A O 1
ATOM 5271 N N . ASP A 1 702 ? 17.716 20.801 5.148 1.00 82.62 702 ASP A N 1
ATOM 5272 C CA . ASP A 1 702 ? 16.366 20.565 5.666 1.00 82.62 702 ASP A CA 1
ATOM 5273 C C . ASP A 1 702 ? 15.341 20.391 4.525 1.00 82.62 702 ASP A C 1
ATOM 5275 O O . ASP A 1 702 ? 15.675 20.458 3.340 1.00 82.62 702 ASP A O 1
ATOM 5279 N N . ALA A 1 703 ? 14.064 20.183 4.863 1.00 87.62 703 ALA A N 1
ATOM 5280 C CA . ALA A 1 703 ? 12.999 20.032 3.869 1.00 87.62 703 ALA A CA 1
ATOM 5281 C C . ALA A 1 703 ? 12.794 21.282 2.987 1.00 87.62 703 ALA A C 1
ATOM 5283 O O . ALA A 1 703 ? 12.385 21.150 1.833 1.00 87.62 703 ALA A O 1
ATOM 5284 N N . ARG A 1 704 ? 13.082 22.489 3.501 1.00 86.62 704 ARG A N 1
ATOM 5285 C CA . ARG A 1 704 ? 12.913 23.757 2.772 1.00 86.62 704 ARG A CA 1
ATOM 5286 C C . ARG A 1 704 ? 13.988 23.935 1.714 1.00 86.62 704 ARG A C 1
ATOM 5288 O O . ARG A 1 704 ? 13.657 24.125 0.550 1.00 86.62 704 ARG A O 1
ATOM 5295 N N . SER A 1 705 ? 15.248 23.829 2.110 1.00 88.25 705 SER A N 1
ATOM 5296 C CA . SER A 1 705 ? 16.397 23.857 1.204 1.00 88.25 705 SER A CA 1
ATOM 5297 C C . SER A 1 705 ? 16.358 22.705 0.196 1.00 88.25 705 SER A C 1
ATOM 5299 O O . SER A 1 705 ? 16.685 22.921 -0.968 1.00 88.25 705 SER A O 1
ATOM 5301 N N . LEU A 1 706 ? 15.867 21.520 0.590 1.00 92.50 706 LEU A N 1
ATOM 5302 C CA . LEU A 1 706 ? 15.608 20.415 -0.338 1.00 92.50 706 LEU A CA 1
ATOM 5303 C C . LEU A 1 706 ? 14.536 20.768 -1.372 1.00 92.50 706 LEU A C 1
ATOM 5305 O O . LEU A 1 706 ? 14.764 20.563 -2.560 1.00 92.50 706 LEU A O 1
ATOM 5309 N N . ALA A 1 707 ? 13.384 21.295 -0.946 1.00 92.69 707 ALA A N 1
ATOM 5310 C CA . ALA A 1 707 ? 12.333 21.708 -1.872 1.00 92.69 707 ALA A CA 1
ATOM 5311 C C . ALA A 1 707 ? 12.859 22.768 -2.850 1.00 92.69 707 ALA A C 1
ATOM 5313 O O . ALA A 1 707 ? 12.741 22.579 -4.056 1.00 92.69 707 ALA A O 1
ATOM 5314 N N . THR A 1 708 ? 13.519 23.820 -2.354 1.00 92.81 708 THR A N 1
ATOM 5315 C CA . THR A 1 708 ? 14.143 24.853 -3.197 1.00 92.81 708 THR A CA 1
ATOM 5316 C C . THR A 1 708 ? 15.102 24.246 -4.216 1.00 92.81 708 THR A C 1
ATOM 5318 O O . THR A 1 708 ? 14.999 24.550 -5.398 1.00 92.81 708 THR A O 1
ATOM 5321 N N . TRP A 1 709 ? 15.991 23.351 -3.785 1.00 93.62 709 TRP A N 1
ATOM 5322 C CA . TRP A 1 709 ? 16.951 22.707 -4.678 1.00 93.62 709 TRP A CA 1
ATOM 5323 C C . TRP A 1 709 ? 16.273 21.837 -5.752 1.00 93.62 709 TRP A C 1
ATOM 5325 O O . TRP A 1 709 ? 16.684 21.863 -6.909 1.00 93.62 709 TRP A O 1
ATOM 5335 N N . LEU A 1 710 ? 15.188 21.127 -5.416 1.00 94.44 710 LEU A N 1
ATOM 5336 C CA . LEU A 1 710 ? 14.387 20.380 -6.396 1.00 94.44 710 LEU A CA 1
ATOM 5337 C C . LEU A 1 710 ? 13.731 21.304 -7.441 1.00 94.44 710 LEU A C 1
ATOM 5339 O O . LEU A 1 710 ? 13.661 20.932 -8.611 1.00 94.44 710 LEU A O 1
ATOM 5343 N N . HIS A 1 711 ? 13.281 22.503 -7.051 1.00 93.56 711 HIS A N 1
ATOM 5344 C CA . HIS A 1 711 ? 12.789 23.514 -8.002 1.00 93.56 711 HIS A CA 1
ATOM 5345 C C . HIS A 1 711 ? 13.924 24.069 -8.869 1.00 93.56 711 HIS A C 1
ATOM 5347 O O . HIS A 1 711 ? 13.754 24.161 -10.080 1.00 93.56 711 HIS A O 1
ATOM 5353 N N . THR A 1 712 ? 15.104 24.333 -8.301 1.00 92.75 712 THR A N 1
ATOM 5354 C CA . THR A 1 712 ? 16.282 24.765 -9.074 1.00 92.75 712 THR A CA 1
ATOM 5355 C C . THR A 1 712 ? 16.676 23.734 -10.135 1.00 92.75 712 THR A C 1
ATOM 5357 O O . THR A 1 712 ? 16.920 24.108 -11.278 1.00 92.75 712 THR A O 1
ATOM 5360 N N . LEU A 1 713 ? 16.636 22.432 -9.819 1.00 91.50 713 LEU A N 1
ATOM 5361 C CA . LEU A 1 713 ? 16.856 21.380 -10.822 1.00 91.50 713 LEU A CA 1
ATOM 5362 C C . LEU A 1 713 ? 15.861 21.455 -11.988 1.00 91.50 713 LEU A C 1
ATOM 5364 O O . LEU A 1 713 ? 16.209 21.110 -13.116 1.00 91.50 713 LEU A O 1
ATOM 5368 N N . HIS A 1 714 ? 14.614 21.859 -11.734 1.00 93.00 714 HIS A N 1
ATOM 5369 C CA . HIS A 1 714 ? 13.636 22.061 -12.799 1.00 93.00 714 HIS A CA 1
ATOM 5370 C C . HIS A 1 714 ? 13.964 23.298 -13.637 1.00 93.00 714 HIS A C 1
ATOM 5372 O O . HIS A 1 714 ? 13.972 23.214 -14.863 1.00 93.00 714 HIS A O 1
ATOM 5378 N N . GLU A 1 715 ? 14.278 24.419 -12.989 1.00 90.62 715 GLU A N 1
ATOM 5379 C CA . GLU A 1 715 ? 14.629 25.682 -13.647 1.00 90.62 715 GLU A CA 1
ATOM 5380 C C . GLU A 1 715 ? 15.854 25.536 -14.560 1.00 90.62 715 GLU A C 1
ATOM 5382 O O . GLU A 1 715 ? 15.833 25.992 -15.703 1.00 90.62 715 GLU A O 1
ATOM 5387 N N . GLU A 1 716 ? 16.885 24.814 -14.116 1.00 90.00 716 GLU A N 1
ATOM 5388 C CA . GLU A 1 716 ? 18.062 24.493 -14.934 1.00 90.00 716 GLU A CA 1
ATOM 5389 C C . GLU A 1 716 ? 17.687 23.701 -16.197 1.00 90.00 716 GLU A C 1
ATOM 5391 O O . GLU A 1 716 ? 18.247 23.910 -17.271 1.00 90.00 716 GLU A O 1
ATOM 5396 N N . ARG A 1 717 ? 16.702 22.799 -16.103 1.00 90.75 717 ARG A N 1
ATOM 5397 C CA . ARG A 1 717 ? 16.210 22.024 -17.254 1.00 90.75 717 ARG A CA 1
ATOM 5398 C C . ARG A 1 717 ? 15.354 22.864 -18.201 1.00 90.75 717 ARG A C 1
ATOM 5400 O O . ARG A 1 717 ? 15.343 22.599 -19.405 1.00 90.75 717 ARG A O 1
ATOM 5407 N N . LEU A 1 718 ? 14.676 23.889 -17.686 1.00 89.00 718 LEU A N 1
ATOM 5408 C CA . LEU A 1 718 ? 13.931 24.856 -18.493 1.00 89.00 718 LEU A CA 1
ATOM 5409 C C . LEU A 1 718 ? 14.842 25.747 -19.350 1.00 89.00 718 LEU A C 1
ATOM 5411 O O . LEU A 1 718 ? 14.374 26.270 -20.356 1.00 89.00 718 LEU A O 1
ATOM 5415 N N . ALA A 1 719 ? 16.130 25.876 -19.014 1.00 84.94 719 ALA A N 1
ATOM 5416 C CA . ALA A 1 719 ? 17.102 26.593 -19.843 1.00 84.94 719 ALA A CA 1
ATOM 5417 C C . ALA A 1 719 ? 17.435 25.866 -21.164 1.00 84.94 719 ALA A C 1
ATOM 5419 O O . ALA A 1 719 ? 17.988 26.472 -22.080 1.00 84.94 719 ALA A O 1
ATOM 5420 N N . GLY A 1 720 ? 17.104 24.572 -21.276 1.00 83.88 720 GLY A N 1
ATOM 5421 C CA . GLY A 1 720 ? 17.314 23.781 -22.493 1.00 83.88 720 GLY A CA 1
ATOM 5422 C C . GLY A 1 720 ? 18.771 23.388 -22.765 1.00 83.88 720 GLY A C 1
ATOM 5423 O O . GLY A 1 720 ? 19.064 22.864 -23.843 1.00 83.88 720 GLY A O 1
ATOM 5424 N N . GLU A 1 721 ? 19.668 23.617 -21.804 1.00 86.75 721 GLU A N 1
ATOM 5425 C CA . GLU A 1 721 ? 21.084 23.245 -21.872 1.00 86.75 721 GLU A CA 1
ATOM 5426 C C . GLU A 1 721 ? 21.292 21.721 -21.862 1.00 86.75 721 GLU A C 1
ATOM 5428 O O . GLU A 1 721 ? 20.388 20.950 -21.533 1.00 86.75 721 GLU A O 1
ATOM 5433 N N . GLU A 1 722 ? 22.497 21.273 -22.232 1.00 89.56 722 GLU A N 1
ATOM 5434 C CA . GLU A 1 722 ? 22.853 19.851 -22.239 1.00 89.56 722 GLU A CA 1
ATOM 5435 C C . GLU A 1 722 ? 22.625 19.209 -20.860 1.00 89.56 722 GLU A C 1
ATOM 5437 O O . GLU A 1 722 ? 23.074 19.708 -19.828 1.00 89.56 722 GLU A O 1
ATOM 5442 N N . ALA A 1 723 ? 21.937 18.065 -20.841 1.00 90.19 723 ALA A N 1
ATOM 5443 C CA . ALA A 1 723 ? 21.574 17.376 -19.610 1.00 90.19 723 ALA A CA 1
ATOM 5444 C C . ALA A 1 723 ? 21.829 15.876 -19.731 1.00 90.19 723 ALA A C 1
ATOM 5446 O O . ALA A 1 723 ? 21.080 15.159 -20.385 1.00 90.19 723 ALA A O 1
ATOM 5447 N N . THR A 1 724 ? 22.862 15.372 -19.060 1.00 88.38 724 THR A N 1
ATOM 5448 C CA . THR A 1 724 ? 23.243 13.948 -19.106 1.00 88.38 724 THR A CA 1
ATOM 5449 C C . THR A 1 724 ? 22.794 13.154 -17.881 1.00 88.38 724 THR A C 1
ATOM 5451 O O . THR A 1 724 ? 22.637 11.937 -17.959 1.00 88.38 724 THR A O 1
ATOM 5454 N N . ARG A 1 725 ? 22.551 13.830 -16.751 1.00 89.19 725 ARG A N 1
ATOM 5455 C CA . ARG A 1 725 ? 22.116 13.219 -15.487 1.00 89.19 725 ARG A CA 1
ATOM 5456 C C . ARG A 1 725 ? 20.613 13.433 -15.263 1.00 89.19 725 ARG A C 1
ATOM 5458 O O . ARG A 1 725 ? 20.134 14.558 -15.452 1.00 89.19 725 ARG A O 1
ATOM 5465 N N . PRO A 1 726 ? 19.856 12.410 -14.830 1.00 91.50 726 PRO A N 1
ATOM 5466 C CA . PRO A 1 726 ? 18.456 12.604 -14.475 1.00 91.50 726 PRO A CA 1
ATOM 5467 C C . PRO A 1 726 ? 18.331 13.535 -13.255 1.00 91.50 726 PRO A C 1
ATOM 5469 O O . PRO A 1 726 ? 19.147 13.422 -12.337 1.00 91.50 726 PRO A O 1
ATOM 5472 N N . PRO A 1 727 ? 17.320 14.426 -13.196 1.00 93.25 727 PRO A N 1
ATOM 5473 C CA . PRO A 1 727 ? 17.043 15.255 -12.019 1.00 93.25 727 PRO A CA 1
ATOM 5474 C C . PRO A 1 727 ? 16.356 14.417 -10.922 1.00 93.25 727 PRO A C 1
ATOM 5476 O O . PRO A 1 727 ? 15.224 14.669 -10.515 1.00 93.25 727 PRO A O 1
ATOM 5479 N N . ALA A 1 728 ? 17.038 13.358 -10.484 1.00 95.19 728 ALA A N 1
ATOM 5480 C CA . ALA A 1 728 ? 16.503 12.330 -9.609 1.00 95.19 728 ALA A CA 1
ATOM 5481 C C . ALA A 1 728 ? 17.352 12.166 -8.347 1.00 95.19 728 ALA A C 1
ATOM 5483 O O . ALA A 1 728 ? 18.582 12.103 -8.394 1.00 95.19 728 ALA A O 1
ATOM 5484 N N . THR A 1 729 ? 16.672 12.057 -7.213 1.00 95.12 729 THR A N 1
ATOM 5485 C CA . THR A 1 729 ? 17.270 12.051 -5.882 1.00 95.12 729 THR A CA 1
ATOM 5486 C C . THR A 1 729 ? 16.777 10.854 -5.092 1.00 95.12 729 THR A C 1
ATOM 5488 O O . THR A 1 729 ? 15.580 10.573 -5.051 1.00 95.12 729 THR A O 1
ATOM 5491 N N . LEU A 1 730 ? 17.703 10.150 -4.449 1.00 94.38 730 LEU A N 1
ATOM 5492 C CA . LEU A 1 730 ? 17.421 9.044 -3.549 1.00 94.38 730 LEU A CA 1
ATOM 5493 C C . LEU A 1 730 ? 17.789 9.444 -2.120 1.00 94.38 730 LEU A C 1
ATOM 5495 O O . LEU A 1 730 ? 18.961 9.660 -1.802 1.00 94.38 730 LEU A O 1
ATOM 5499 N N . LEU A 1 731 ? 16.778 9.491 -1.258 1.00 93.94 731 LEU A N 1
ATOM 5500 C CA . LEU A 1 731 ? 16.899 9.810 0.156 1.00 93.94 731 LEU A CA 1
ATOM 5501 C C . LEU A 1 731 ? 16.783 8.540 0.998 1.00 93.94 731 LEU A C 1
ATOM 5503 O O . LEU A 1 731 ? 15.748 7.868 1.016 1.00 93.94 731 LEU A O 1
ATOM 5507 N N . THR A 1 732 ? 17.849 8.211 1.724 1.00 92.06 732 THR A N 1
ATOM 5508 C CA . THR A 1 732 ? 17.903 7.008 2.562 1.00 92.06 732 THR A CA 1
ATOM 5509 C C . THR A 1 732 ? 17.888 7.340 4.048 1.00 92.06 732 THR A C 1
ATOM 5511 O O . THR A 1 732 ? 18.543 8.270 4.505 1.00 92.06 732 THR A O 1
ATOM 5514 N N . ALA A 1 733 ? 17.123 6.587 4.833 1.00 88.19 733 ALA A N 1
ATOM 5515 C CA . ALA A 1 733 ? 17.165 6.703 6.291 1.00 88.19 733 ALA A CA 1
ATOM 5516 C C . ALA A 1 733 ? 16.635 5.445 6.976 1.00 88.19 733 ALA A C 1
ATOM 5518 O O . ALA A 1 733 ? 15.879 4.668 6.377 1.00 88.19 733 ALA A O 1
ATOM 5519 N N . GLY A 1 734 ? 16.980 5.284 8.254 1.00 82.00 734 GLY A N 1
ATOM 5520 C CA . GLY A 1 734 ? 16.480 4.210 9.107 1.00 82.00 734 GLY A CA 1
ATOM 5521 C C . GLY A 1 734 ? 14.945 4.164 9.223 1.00 82.00 734 GLY A C 1
ATOM 5522 O O . GLY A 1 734 ? 14.222 5.055 8.747 1.00 82.00 734 GLY A O 1
ATOM 5523 N N . PRO A 1 735 ? 14.398 3.084 9.805 1.00 76.88 735 PRO A N 1
ATOM 5524 C CA . PRO A 1 735 ? 12.977 3.018 10.125 1.00 76.88 735 PRO A CA 1
ATOM 5525 C C . PRO A 1 735 ? 12.599 4.149 11.091 1.00 76.88 735 PRO A C 1
ATOM 5527 O O . PRO A 1 735 ? 13.385 4.522 11.954 1.00 76.88 735 PRO A O 1
ATOM 5530 N N . ALA A 1 736 ? 11.398 4.707 10.917 1.00 71.25 736 ALA A N 1
ATOM 5531 C CA . ALA A 1 736 ? 10.857 5.797 11.738 1.00 71.25 736 ALA A CA 1
ATOM 5532 C C . ALA A 1 736 ? 11.695 7.099 11.805 1.00 71.25 736 ALA A C 1
ATOM 5534 O O . ALA A 1 736 ? 11.347 7.998 12.559 1.00 71.25 736 ALA A O 1
ATOM 5535 N N . SER A 1 737 ? 12.719 7.278 10.962 1.00 77.44 737 SER A N 1
ATOM 5536 C CA . SER A 1 737 ? 13.548 8.500 10.928 1.00 77.44 737 SER A CA 1
ATOM 5537 C C . SER A 1 737 ? 12.864 9.738 10.317 1.00 77.44 737 SER A C 1
ATOM 5539 O O . SER A 1 737 ? 13.525 10.737 10.076 1.00 77.44 737 SER A O 1
ATOM 5541 N N . GLY A 1 738 ? 11.562 9.680 10.011 1.00 81.31 738 GLY A N 1
ATOM 5542 C CA . GLY A 1 738 ? 10.800 10.832 9.509 1.00 81.31 738 GLY A CA 1
ATOM 5543 C C . GLY A 1 738 ? 10.814 11.062 7.988 1.00 81.31 738 GLY A C 1
ATOM 5544 O O . GLY A 1 738 ? 10.422 12.134 7.541 1.00 81.31 738 GLY A O 1
ATOM 5545 N N . LYS A 1 739 ? 11.177 10.063 7.166 1.00 87.31 739 LYS A N 1
ATOM 5546 C CA . LYS A 1 739 ? 11.137 10.159 5.684 1.00 87.31 739 LYS A CA 1
ATOM 5547 C C . LYS A 1 739 ? 9.784 10.645 5.148 1.00 87.31 739 LYS A C 1
ATOM 5549 O O . LYS A 1 739 ? 9.726 11.594 4.375 1.00 87.31 739 LYS A O 1
ATOM 5554 N N . THR A 1 740 ? 8.694 10.029 5.605 1.00 84.62 740 THR A N 1
ATOM 5555 C CA . THR A 1 740 ? 7.331 10.408 5.205 1.00 84.62 740 THR A CA 1
ATOM 5556 C C . THR A 1 740 ? 6.952 11.810 5.691 1.00 84.62 740 THR A C 1
ATOM 5558 O O . THR A 1 740 ? 6.263 12.530 4.975 1.00 84.62 740 THR A O 1
ATOM 5561 N N . THR A 1 741 ? 7.428 12.221 6.871 1.00 84.44 741 THR A N 1
ATOM 5562 C CA . THR A 1 741 ? 7.242 13.586 7.389 1.00 84.44 741 THR A CA 1
ATOM 5563 C C . THR A 1 741 ? 7.910 14.610 6.480 1.00 84.44 741 THR A C 1
ATOM 5565 O O . THR A 1 741 ? 7.265 15.573 6.074 1.00 84.44 741 THR A O 1
ATOM 5568 N N . LEU A 1 742 ? 9.158 14.358 6.084 1.00 88.38 742 LEU A N 1
ATOM 5569 C CA . LEU A 1 742 ? 9.883 15.224 5.162 1.00 88.38 742 LEU A CA 1
ATOM 5570 C C . LEU A 1 742 ? 9.212 15.293 3.782 1.00 88.38 742 LEU A C 1
ATOM 5572 O O . LEU A 1 742 ? 9.083 16.383 3.235 1.00 88.38 742 LEU A O 1
ATOM 5576 N N . LEU A 1 743 ? 8.717 14.178 3.230 1.00 91.75 743 LEU A N 1
ATOM 5577 C CA . LEU A 1 743 ? 7.971 14.215 1.963 1.00 91.75 743 LEU A CA 1
ATOM 5578 C C . LEU A 1 743 ? 6.709 15.079 2.058 1.00 91.75 743 LEU A C 1
ATOM 5580 O O . LEU A 1 743 ? 6.439 15.856 1.147 1.00 91.75 743 LEU A O 1
ATOM 5584 N N . THR A 1 744 ? 5.961 14.990 3.161 1.00 89.50 744 THR A N 1
ATOM 5585 C CA . THR A 1 744 ? 4.799 15.857 3.410 1.00 89.50 744 THR A CA 1
ATOM 5586 C C . THR A 1 744 ? 5.197 17.334 3.442 1.00 89.50 744 THR A C 1
ATOM 5588 O O . THR A 1 744 ? 4.522 18.156 2.826 1.00 89.50 744 THR A O 1
ATOM 5591 N N . GLN A 1 745 ? 6.315 17.676 4.088 1.00 88.12 745 GLN A N 1
ATOM 5592 C CA . GLN A 1 745 ? 6.842 19.045 4.087 1.00 88.12 745 GLN A CA 1
ATOM 5593 C C . GLN A 1 745 ? 7.215 19.508 2.674 1.00 88.12 745 GLN A C 1
ATOM 5595 O O . GLN A 1 745 ? 6.815 20.597 2.268 1.00 88.12 745 GLN A O 1
ATOM 5600 N N . VAL A 1 746 ? 7.918 18.672 1.902 1.00 92.50 746 VAL A N 1
ATOM 5601 C CA . VAL A 1 746 ? 8.299 18.968 0.510 1.00 92.50 746 VAL A CA 1
ATOM 5602 C C . VAL A 1 746 ? 7.069 19.188 -0.374 1.00 92.50 746 VAL A C 1
ATOM 5604 O O . VAL A 1 746 ? 7.092 20.102 -1.198 1.00 92.50 746 VAL A O 1
ATOM 5607 N N . VAL A 1 747 ? 5.985 18.419 -0.184 1.00 94.06 747 VAL A N 1
ATOM 5608 C CA . VAL A 1 747 ? 4.707 18.659 -0.879 1.00 94.06 747 VAL A CA 1
ATOM 5609 C C . VAL A 1 747 ? 4.222 20.074 -0.594 1.00 94.06 747 VAL A C 1
ATOM 5611 O O . VAL A 1 747 ? 4.071 20.840 -1.540 1.00 94.06 747 VAL A O 1
ATOM 5614 N N . VAL A 1 748 ? 4.028 20.437 0.681 1.00 88.75 748 VAL A N 1
ATOM 5615 C CA . VAL A 1 748 ? 3.487 21.753 1.074 1.00 88.75 748 VAL A CA 1
ATOM 5616 C C . VAL A 1 748 ? 4.359 22.894 0.555 1.00 88.75 748 VAL A C 1
ATOM 5618 O O . VAL A 1 748 ? 3.836 23.858 0.004 1.00 88.75 748 VAL A O 1
ATOM 5621 N N . LEU A 1 749 ? 5.681 22.766 0.679 1.00 89.50 749 LEU A N 1
ATOM 5622 C CA . LEU A 1 749 ? 6.651 23.770 0.235 1.00 89.50 749 LEU A CA 1
ATOM 5623 C C . LEU A 1 749 ? 6.697 23.944 -1.288 1.00 89.50 749 LEU A C 1
ATOM 5625 O O . LEU A 1 749 ? 7.185 24.965 -1.763 1.00 89.50 749 LEU A O 1
ATOM 5629 N N . SER A 1 750 ? 6.193 22.971 -2.049 1.00 92.38 750 SER A N 1
ATOM 5630 C CA . SER A 1 750 ? 6.192 23.004 -3.514 1.00 92.38 750 SER A CA 1
ATOM 5631 C C . SER A 1 750 ? 4.871 23.480 -4.119 1.00 92.38 750 SER A C 1
ATOM 5633 O O . SER A 1 750 ? 4.802 23.666 -5.328 1.00 92.38 750 SER A O 1
ATOM 5635 N N . LEU A 1 751 ? 3.832 23.697 -3.304 1.00 89.06 751 LEU A N 1
ATOM 5636 C CA . LEU A 1 751 ? 2.488 24.051 -3.777 1.00 89.06 751 LEU A CA 1
ATOM 5637 C C . LEU A 1 751 ? 2.381 25.438 -4.418 1.00 89.06 751 LEU A C 1
ATOM 5639 O O . LEU A 1 751 ? 1.450 25.670 -5.188 1.00 89.06 751 LEU A O 1
ATOM 5643 N N . ASP A 1 752 ? 3.301 26.344 -4.086 1.00 81.44 752 ASP A N 1
ATOM 5644 C CA . ASP A 1 752 ? 3.336 27.713 -4.612 1.00 81.44 752 ASP A CA 1
ATOM 5645 C C . ASP A 1 752 ? 4.225 27.844 -5.872 1.00 81.44 752 ASP A C 1
ATOM 5647 O O . ASP A 1 752 ? 4.305 28.920 -6.460 1.00 81.44 752 ASP A O 1
ATOM 5651 N N . GLY A 1 753 ? 4.893 26.760 -6.294 1.00 85.25 753 GLY A N 1
ATOM 5652 C CA . GLY A 1 753 ? 5.796 26.730 -7.452 1.00 85.25 753 GLY A CA 1
ATOM 5653 C C . GLY A 1 753 ? 5.142 26.223 -8.741 1.00 85.25 753 GLY A C 1
ATOM 5654 O O . GLY A 1 753 ? 3.973 25.841 -8.758 1.00 85.25 753 GLY A O 1
ATOM 5655 N N . GLU A 1 754 ? 5.905 26.199 -9.842 1.00 85.94 754 GLU A N 1
ATOM 5656 C CA . GLU A 1 754 ? 5.442 25.726 -11.162 1.00 85.94 754 GLU A CA 1
ATOM 5657 C C . GLU A 1 754 ? 5.218 24.205 -11.215 1.00 85.94 754 GLU A C 1
ATOM 5659 O O . GLU A 1 754 ? 4.321 23.732 -11.922 1.00 85.94 754 GLU A O 1
ATOM 5664 N N . LEU A 1 755 ? 5.999 23.458 -10.428 1.00 93.88 755 LEU A N 1
ATOM 5665 C CA . LEU A 1 755 ? 5.891 22.009 -10.315 1.00 93.88 755 LEU A CA 1
ATOM 5666 C C . LEU A 1 755 ? 4.599 21.585 -9.602 1.00 93.88 755 LEU A C 1
ATOM 5668 O O . LEU A 1 755 ? 4.196 22.165 -8.599 1.00 93.88 755 LEU A O 1
ATOM 5672 N N . VAL A 1 756 ? 3.987 20.510 -10.091 1.00 96.56 756 VAL A N 1
ATOM 5673 C CA . VAL A 1 756 ? 2.821 19.844 -9.505 1.00 96.56 756 VAL A CA 1
ATOM 5674 C C . VAL A 1 756 ? 3.305 18.627 -8.706 1.00 96.56 756 VAL A C 1
ATOM 5676 O O . VAL A 1 756 ? 3.787 17.668 -9.318 1.00 96.56 756 VAL A O 1
ATOM 5679 N N . PRO A 1 757 ? 3.214 18.628 -7.362 1.00 97.12 757 PRO A N 1
ATOM 5680 C CA . PRO A 1 757 ? 3.650 17.495 -6.548 1.00 97.12 757 PRO A CA 1
ATOM 5681 C C . PRO A 1 757 ? 2.740 16.276 -6.718 1.00 97.12 757 PRO A C 1
ATOM 5683 O O . PRO A 1 757 ? 1.525 16.375 -6.568 1.00 97.12 757 PRO A O 1
ATOM 5686 N N . ILE A 1 758 ? 3.332 15.108 -6.966 1.00 97.56 758 ILE A N 1
ATOM 5687 C CA . ILE A 1 758 ? 2.632 13.825 -7.088 1.00 97.56 758 ILE A CA 1
ATOM 5688 C C . ILE A 1 758 ? 3.270 12.826 -6.123 1.00 97.56 758 ILE A C 1
ATOM 5690 O O . ILE A 1 758 ? 4.356 12.302 -6.376 1.00 97.56 758 ILE A O 1
ATOM 5694 N N . LEU A 1 759 ? 2.584 12.549 -5.010 1.00 96.25 759 LEU A N 1
ATOM 5695 C CA . LEU A 1 759 ? 3.042 11.608 -3.988 1.00 96.25 759 LEU A CA 1
ATOM 5696 C C . LEU A 1 759 ? 2.493 10.199 -4.223 1.00 96.25 759 LEU A C 1
ATOM 5698 O O . LEU A 1 759 ? 1.293 9.953 -4.103 1.00 96.25 759 LEU A O 1
ATOM 5702 N N . ILE A 1 760 ? 3.392 9.248 -4.467 1.00 96.12 760 ILE A N 1
ATOM 5703 C CA . ILE A 1 760 ? 3.074 7.837 -4.675 1.00 96.12 760 ILE A CA 1
ATOM 5704 C C . ILE A 1 760 ? 3.628 7.010 -3.517 1.00 96.12 760 ILE A C 1
ATOM 5706 O O . ILE A 1 760 ? 4.832 6.971 -3.270 1.00 96.12 760 ILE A O 1
ATOM 5710 N N . LYS A 1 761 ? 2.746 6.284 -2.825 1.00 95.50 761 LYS A N 1
ATOM 5711 C CA . LYS A 1 761 ? 3.150 5.260 -1.854 1.00 95.50 761 LYS A CA 1
ATOM 5712 C C . LYS A 1 761 ? 3.517 3.986 -2.609 1.00 95.50 761 LYS A C 1
ATOM 5714 O O . LYS A 1 761 ? 2.638 3.365 -3.213 1.00 95.50 761 LYS A O 1
ATOM 5719 N N . VAL A 1 762 ? 4.779 3.564 -2.554 1.00 95.38 762 VAL A N 1
ATOM 5720 C CA . VAL A 1 762 ? 5.271 2.408 -3.328 1.00 95.38 762 VAL A CA 1
ATOM 5721 C C . VAL A 1 762 ? 4.534 1.118 -2.952 1.00 95.38 762 VAL A C 1
ATOM 5723 O O . VAL A 1 762 ? 4.201 0.321 -3.829 1.00 95.38 762 VAL A O 1
ATOM 5726 N N . GLN A 1 763 ? 4.157 0.960 -1.681 1.00 93.69 763 GLN A N 1
ATOM 5727 C CA . GLN A 1 763 ? 3.313 -0.147 -1.225 1.00 93.69 763 GLN A CA 1
ATOM 5728 C C . GLN A 1 763 ? 1.975 -0.230 -1.992 1.00 93.69 763 GLN A C 1
ATOM 5730 O O . GLN A 1 763 ? 1.513 -1.317 -2.350 1.00 93.69 763 GLN A O 1
ATOM 5735 N N . ARG A 1 764 ? 1.335 0.917 -2.271 1.00 94.25 764 ARG A N 1
ATOM 5736 C CA . ARG A 1 764 ? 0.080 0.971 -3.042 1.00 94.25 764 ARG A CA 1
ATOM 5737 C C . ARG A 1 764 ? 0.330 0.723 -4.525 1.00 94.25 764 ARG A C 1
ATOM 5739 O O . ARG A 1 764 ? -0.424 -0.033 -5.134 1.00 94.25 764 ARG A O 1
ATOM 5746 N N . LEU A 1 765 ? 1.404 1.294 -5.073 1.00 95.25 765 LEU A N 1
ATOM 5747 C CA . LEU A 1 765 ? 1.838 1.055 -6.452 1.00 95.25 765 LEU A CA 1
ATOM 5748 C C . LEU A 1 765 ? 2.031 -0.442 -6.722 1.00 95.25 765 LEU A C 1
ATOM 5750 O O . LEU A 1 765 ? 1.453 -0.974 -7.666 1.00 95.25 765 LEU A O 1
ATOM 5754 N N . GLN A 1 766 ? 2.764 -1.142 -5.849 1.00 94.94 766 GLN A N 1
ATOM 5755 C CA . GLN A 1 766 ? 2.946 -2.592 -5.932 1.00 94.94 766 GLN A CA 1
ATOM 5756 C C . GLN A 1 766 ? 1.601 -3.329 -5.929 1.00 94.94 766 GLN A C 1
ATOM 5758 O O . GLN A 1 766 ? 1.402 -4.250 -6.723 1.00 94.94 766 GLN A O 1
ATOM 5763 N N . ARG A 1 767 ? 0.680 -2.953 -5.031 1.00 94.75 767 ARG A N 1
ATOM 5764 C CA . ARG A 1 767 ? -0.631 -3.605 -4.937 1.00 94.75 767 ARG A CA 1
ATOM 5765 C C . ARG A 1 767 ? -1.394 -3.493 -6.256 1.00 94.75 767 ARG A C 1
ATOM 5767 O O . ARG A 1 767 ? -1.841 -4.508 -6.781 1.00 94.75 767 ARG A O 1
ATOM 5774 N N . ARG A 1 768 ? -1.463 -2.287 -6.829 1.00 94.56 768 ARG A N 1
ATOM 5775 C CA . ARG A 1 768 ? -2.116 -2.037 -8.125 1.00 94.56 768 ARG A CA 1
ATOM 5776 C C . ARG A 1 768 ? -1.442 -2.773 -9.276 1.00 94.56 768 ARG A C 1
ATOM 5778 O O . ARG A 1 768 ? -2.132 -3.332 -10.121 1.00 94.56 768 ARG A O 1
ATOM 5785 N N . LEU A 1 769 ? -0.112 -2.838 -9.277 1.00 93.56 769 LEU A N 1
ATOM 5786 C CA . LEU A 1 769 ? 0.653 -3.575 -10.282 1.00 93.56 769 LEU A CA 1
ATOM 5787 C C . LEU A 1 769 ? 0.330 -5.079 -10.275 1.00 93.56 769 LEU A C 1
ATOM 5789 O O . LEU A 1 769 ? 0.297 -5.708 -11.330 1.00 93.56 769 LEU A O 1
ATOM 5793 N N . ILE A 1 770 ? 0.076 -5.660 -9.099 1.00 93.56 770 ILE A N 1
ATOM 5794 C CA . ILE A 1 770 ? -0.351 -7.061 -8.967 1.00 93.56 770 ILE A CA 1
ATOM 5795 C C . ILE A 1 770 ? -1.816 -7.231 -9.392 1.00 93.56 770 ILE A C 1
ATOM 5797 O O . ILE A 1 770 ? -2.139 -8.195 -10.081 1.00 93.56 770 ILE A O 1
ATOM 5801 N N . GLU A 1 771 ? -2.693 -6.309 -8.988 1.00 94.75 771 GLU A N 1
ATOM 5802 C CA . GLU A 1 771 ? -4.134 -6.361 -9.272 1.00 94.75 771 GLU A CA 1
ATOM 5803 C C . GLU A 1 771 ? -4.466 -6.140 -10.757 1.00 94.75 771 GLU A C 1
ATOM 5805 O O . GLU A 1 771 ? -5.456 -6.674 -11.252 1.00 94.75 771 GLU A O 1
ATOM 5810 N N . SER A 1 772 ? -3.694 -5.320 -11.474 1.00 94.62 772 SER A N 1
ATOM 5811 C CA . SER A 1 772 ? -4.066 -4.841 -12.815 1.00 94.62 772 SER A CA 1
ATOM 5812 C C . SER A 1 772 ? -2.877 -4.725 -13.778 1.00 94.62 772 SER A C 1
ATOM 5814 O O . SER A 1 772 ? -2.685 -3.668 -14.381 1.00 94.62 772 SER A O 1
ATOM 5816 N N . PRO A 1 773 ? -2.090 -5.798 -13.997 1.00 93.69 773 PRO A N 1
ATOM 5817 C CA . PRO A 1 773 ? -0.864 -5.743 -14.797 1.00 93.69 773 PRO A CA 1
ATOM 5818 C C . PRO A 1 773 ? -1.092 -5.231 -16.227 1.00 93.69 773 PRO A C 1
ATOM 5820 O O . PRO A 1 773 ? -0.259 -4.495 -16.744 1.00 93.69 773 PRO A O 1
ATOM 5823 N N . GLY A 1 774 ? -2.237 -5.538 -16.849 1.00 93.81 774 GLY A N 1
ATOM 5824 C CA . GLY A 1 774 ? -2.554 -5.084 -18.209 1.00 93.81 774 GLY A CA 1
ATOM 5825 C C . GLY A 1 774 ? -2.515 -3.560 -18.382 1.00 93.81 774 GLY A C 1
ATOM 5826 O O . GLY A 1 774 ? -1.993 -3.085 -19.383 1.00 93.81 774 GLY A O 1
ATOM 5827 N N . VAL A 1 775 ? -2.966 -2.793 -17.381 1.00 94.25 775 VAL A N 1
ATOM 5828 C CA . VAL A 1 775 ? -2.944 -1.317 -17.431 1.00 94.25 775 VAL A CA 1
ATOM 5829 C C . VAL A 1 775 ? -1.508 -0.784 -17.386 1.00 94.25 775 VAL A C 1
ATOM 5831 O O . VAL A 1 775 ? -1.160 0.148 -18.108 1.00 94.25 775 VAL A O 1
ATOM 5834 N N . PHE A 1 776 ? -0.643 -1.416 -16.590 1.00 94.69 776 PHE A N 1
ATOM 5835 C CA . PHE A 1 776 ? 0.785 -1.083 -16.523 1.00 94.69 776 PHE A CA 1
ATOM 5836 C C . PHE A 1 776 ? 1.542 -1.502 -17.789 1.00 94.69 776 PHE A C 1
ATOM 5838 O O . PHE A 1 776 ? 2.511 -0.848 -18.163 1.00 94.69 776 PHE A O 1
ATOM 5845 N N . ALA A 1 777 ? 1.094 -2.568 -18.461 1.00 91.44 777 ALA A N 1
ATOM 5846 C CA . ALA A 1 777 ? 1.644 -3.014 -19.738 1.00 91.44 777 ALA A CA 1
ATOM 5847 C C . ALA A 1 777 ? 1.361 -2.026 -20.877 1.00 91.44 777 ALA A C 1
ATOM 5849 O O . ALA A 1 777 ? 2.159 -1.927 -21.804 1.00 91.44 777 ALA A O 1
ATOM 5850 N N . SER A 1 778 ? 0.227 -1.321 -20.819 1.00 90.12 778 SER A N 1
ATOM 5851 C CA . SER A 1 778 ? -0.186 -0.360 -21.845 1.00 90.12 778 SER A CA 1
ATOM 5852 C C . SER A 1 778 ? 0.285 1.070 -21.585 1.00 90.12 778 SER A C 1
ATOM 5854 O O . SER A 1 778 ? 0.377 1.840 -22.528 1.00 90.12 778 SER A O 1
ATOM 5856 N N . ALA A 1 779 ? 0.584 1.448 -20.340 1.00 92.75 779 ALA A N 1
ATOM 5857 C CA . ALA A 1 779 ? 0.975 2.819 -20.006 1.00 92.75 779 ALA A CA 1
ATOM 5858 C C . ALA A 1 779 ? 2.443 3.126 -20.356 1.00 92.75 779 ALA A C 1
ATOM 5860 O O . ALA A 1 779 ? 3.309 2.249 -20.293 1.00 92.75 779 ALA A O 1
ATOM 5861 N N . TRP A 1 780 ? 2.744 4.392 -20.673 1.00 92.25 780 TRP A N 1
ATOM 5862 C CA . TRP A 1 780 ? 4.114 4.881 -20.917 1.00 92.25 780 TRP A CA 1
ATOM 5863 C C . TRP A 1 780 ? 5.023 4.849 -19.682 1.00 92.25 780 TRP A C 1
ATOM 5865 O O . TRP A 1 780 ? 6.241 4.741 -19.818 1.00 92.25 780 TRP A O 1
ATOM 5875 N N . ASN A 1 781 ? 4.451 4.925 -18.479 1.00 95.62 781 ASN A N 1
ATOM 5876 C CA . ASN A 1 781 ? 5.140 4.623 -17.229 1.00 95.62 781 ASN A CA 1
ATOM 5877 C C . ASN A 1 781 ? 4.152 4.140 -16.152 1.00 95.62 781 ASN A C 1
ATOM 5879 O O . ASN A 1 781 ? 2.931 4.231 -16.296 1.00 95.62 781 ASN A O 1
ATOM 5883 N N . TRP A 1 782 ? 4.683 3.596 -15.059 1.00 96.75 782 TRP A N 1
ATOM 5884 C CA . TRP A 1 782 ? 3.883 3.000 -13.989 1.00 96.75 782 TRP A CA 1
ATOM 5885 C C . TRP A 1 782 ? 3.251 4.029 -13.051 1.00 96.75 782 TRP A C 1
ATOM 5887 O O . TRP A 1 782 ? 2.277 3.702 -12.375 1.00 96.75 782 TRP A O 1
ATOM 5897 N N . VAL A 1 783 ? 3.764 5.263 -13.014 1.00 97.94 783 VAL A N 1
ATOM 5898 C CA . VAL A 1 783 ? 3.137 6.355 -12.258 1.00 97.94 783 VAL A CA 1
ATOM 5899 C C . VAL A 1 783 ? 1.832 6.769 -12.938 1.00 97.94 783 VAL A C 1
ATOM 5901 O O . VAL A 1 783 ? 0.804 6.835 -12.274 1.00 97.94 783 VAL A O 1
ATOM 5904 N N . ASP A 1 784 ? 1.829 6.936 -14.260 1.00 97.25 784 ASP A N 1
ATOM 5905 C CA . ASP A 1 784 ? 0.626 7.209 -15.049 1.00 97.25 784 ASP A CA 1
ATOM 5906 C C . ASP A 1 784 ? -0.411 6.087 -14.917 1.00 97.25 784 ASP A C 1
ATOM 5908 O O . ASP A 1 784 ? -1.573 6.364 -14.625 1.00 97.25 784 ASP A O 1
ATOM 5912 N N . ALA A 1 785 ? 0.009 4.821 -15.050 1.00 97.19 785 ALA A N 1
ATOM 5913 C CA . ALA A 1 785 ? -0.876 3.669 -14.854 1.00 97.19 785 ALA A CA 1
ATOM 5914 C C . ALA A 1 785 ? -1.528 3.675 -13.465 1.00 97.19 785 ALA A C 1
ATOM 5916 O O . ALA A 1 785 ? -2.725 3.418 -13.325 1.00 97.19 785 ALA A O 1
ATOM 5917 N N . TYR A 1 786 ? -0.743 3.985 -12.432 1.00 97.81 786 TYR A N 1
ATOM 5918 C CA . TYR A 1 786 ? -1.239 4.094 -11.069 1.00 97.81 786 TYR A CA 1
ATOM 5919 C C . TYR A 1 786 ? -2.255 5.230 -10.924 1.00 97.81 786 TYR A C 1
ATOM 5921 O O . TYR A 1 786 ? -3.342 4.999 -10.399 1.00 97.81 786 TYR A O 1
ATOM 5929 N N . LEU A 1 787 ? -1.952 6.429 -11.431 1.00 96.81 787 LEU A N 1
ATOM 5930 C CA . LEU A 1 787 ? -2.869 7.572 -11.374 1.00 96.81 787 LEU A CA 1
ATOM 5931 C C . LEU A 1 787 ? -4.176 7.293 -12.129 1.00 96.81 787 LEU A C 1
ATOM 5933 O O . LEU A 1 787 ? -5.252 7.638 -11.637 1.00 96.81 787 LEU A O 1
ATOM 5937 N N . ARG A 1 788 ? -4.098 6.603 -13.275 1.00 94.75 788 ARG A N 1
ATOM 5938 C CA . ARG A 1 788 ? -5.264 6.164 -14.054 1.00 94.75 788 ARG A CA 1
ATOM 5939 C C . ARG A 1 788 ? -6.170 5.243 -13.239 1.00 94.75 788 ARG A C 1
ATOM 5941 O O . ARG A 1 788 ? -7.386 5.398 -13.271 1.00 94.75 788 ARG A O 1
ATOM 5948 N N . LEU A 1 789 ? -5.589 4.306 -12.488 1.00 94.62 789 LEU A N 1
ATOM 5949 C CA . LEU A 1 789 ? -6.334 3.377 -11.629 1.00 94.62 789 LEU A CA 1
ATOM 5950 C C . LEU A 1 789 ? -6.902 4.042 -10.370 1.00 94.62 789 LEU A C 1
ATOM 5952 O O . LEU A 1 789 ? -7.978 3.655 -9.916 1.00 94.62 789 LEU A O 1
ATOM 5956 N N . GLU A 1 790 ? -6.195 5.010 -9.787 1.00 91.00 790 GLU A N 1
ATOM 5957 C CA . GLU A 1 790 ? -6.640 5.687 -8.563 1.00 91.00 790 GLU A CA 1
ATOM 5958 C C . GLU A 1 790 ? -7.772 6.686 -8.818 1.00 91.00 790 GLU A C 1
ATOM 5960 O O . GLU A 1 790 ? -8.662 6.827 -7.981 1.00 91.00 790 GLU A O 1
ATOM 5965 N N . HIS A 1 791 ? -7.759 7.368 -9.964 1.00 87.69 791 HIS A N 1
ATOM 5966 C CA . HIS A 1 791 ? -8.716 8.436 -10.260 1.00 87.69 791 HIS A CA 1
ATOM 5967 C C . HIS A 1 791 ? -9.747 8.068 -11.333 1.00 87.69 791 HIS A C 1
ATOM 5969 O O . HIS A 1 791 ? -10.817 8.672 -11.364 1.00 87.69 791 HIS A O 1
ATOM 5975 N N . GLY A 1 792 ? -9.454 7.084 -12.185 1.00 89.50 792 GLY A N 1
ATOM 5976 C CA . GLY A 1 792 ? -10.248 6.731 -13.360 1.00 89.50 792 GLY A CA 1
ATOM 5977 C C . GLY A 1 792 ? -9.810 7.493 -14.615 1.00 89.50 792 GLY A C 1
ATOM 5978 O O . GLY A 1 792 ? -9.461 8.669 -14.560 1.00 89.50 792 GLY A O 1
ATOM 5979 N N . GLU A 1 793 ? -9.863 6.829 -15.769 1.00 84.44 793 GLU A N 1
ATOM 5980 C CA . GLU A 1 793 ? -9.385 7.358 -17.058 1.00 84.44 793 GLU A CA 1
ATOM 5981 C C . GLU A 1 793 ? -10.128 8.622 -17.521 1.00 84.44 793 GLU A C 1
ATOM 5983 O O . GLU A 1 793 ? -9.518 9.556 -18.030 1.00 84.44 793 GLU A O 1
ATOM 5988 N N . ALA A 1 794 ? -11.438 8.696 -17.273 1.00 83.19 794 ALA A N 1
ATOM 5989 C CA . ALA A 1 794 ? -12.252 9.864 -17.612 1.00 83.19 794 ALA A CA 1
ATOM 5990 C C . ALA A 1 794 ? -12.138 11.014 -16.591 1.00 83.19 794 ALA A C 1
ATOM 5992 O O . ALA A 1 794 ? -12.797 12.041 -16.747 1.00 83.19 794 ALA A O 1
ATOM 5993 N N . SER A 1 795 ? -11.348 10.855 -15.524 1.00 88.69 795 SER A N 1
ATOM 5994 C CA . SER A 1 795 ? -11.238 11.862 -14.469 1.00 88.69 795 SER A CA 1
ATOM 5995 C C . SER A 1 795 ? -10.484 13.103 -14.957 1.00 88.69 795 SER A C 1
ATOM 5997 O O . SER A 1 795 ? -9.329 12.983 -15.377 1.00 88.69 795 SER A O 1
ATOM 5999 N N . PRO A 1 796 ? -11.060 14.315 -14.832 1.00 89.19 796 PRO A N 1
ATOM 6000 C CA . PRO A 1 796 ? -10.344 15.550 -15.146 1.00 89.19 796 PRO A CA 1
ATOM 6001 C C . PRO A 1 796 ? -9.065 15.711 -14.314 1.00 89.19 796 PRO A C 1
ATOM 6003 O O . PRO A 1 796 ? -8.057 16.199 -14.817 1.00 89.19 796 PRO A O 1
ATOM 6006 N N . LEU A 1 797 ? -9.071 15.237 -13.060 1.00 90.88 797 LEU A N 1
ATOM 6007 C CA . LEU A 1 797 ? -7.889 15.253 -12.198 1.00 90.88 797 LEU A CA 1
ATOM 6008 C C . LEU A 1 797 ? -6.768 14.371 -12.760 1.00 90.88 797 LEU A C 1
ATOM 6010 O O . LEU A 1 797 ? -5.627 14.816 -12.828 1.00 90.88 797 LEU A O 1
ATOM 6014 N N . TYR A 1 798 ? -7.089 13.146 -13.193 1.00 94.12 798 TYR A N 1
ATOM 6015 C CA . TYR A 1 798 ? -6.105 12.265 -13.829 1.00 94.12 798 TYR A CA 1
ATOM 6016 C C . TYR A 1 798 ? -5.480 12.932 -15.054 1.00 94.12 798 TYR A C 1
ATOM 6018 O O . TYR A 1 798 ? -4.259 12.966 -15.176 1.00 94.12 798 TYR A O 1
ATOM 6026 N N . ARG A 1 799 ? -6.310 13.514 -15.923 1.00 94.12 799 ARG A N 1
ATOM 6027 C CA . ARG A 1 799 ? -5.858 14.165 -17.157 1.00 94.12 799 ARG A CA 1
ATOM 6028 C C . ARG A 1 799 ? -5.008 15.405 -16.894 1.00 94.12 799 ARG A C 1
ATOM 6030 O O . ARG A 1 799 ? -4.003 15.592 -17.571 1.00 94.12 799 ARG A O 1
ATOM 6037 N N . MET A 1 800 ? -5.324 16.188 -15.860 1.00 95.19 800 MET A N 1
ATOM 6038 C CA . MET A 1 800 ? -4.473 17.297 -15.412 1.00 95.19 800 MET A CA 1
ATOM 6039 C C . MET A 1 800 ? -3.109 16.796 -14.922 1.00 95.19 800 MET A C 1
ATOM 6041 O O . MET A 1 800 ? -2.076 17.294 -15.368 1.00 95.19 800 MET A O 1
ATOM 6045 N N . LEU A 1 801 ? -3.075 15.769 -14.067 1.00 97.06 801 LEU A N 1
ATOM 6046 C CA . LEU A 1 801 ? -1.815 15.192 -13.584 1.00 97.06 801 LEU A CA 1
ATOM 6047 C C . LEU A 1 801 ? -0.995 14.583 -14.731 1.00 97.06 801 LEU A C 1
ATOM 6049 O O . LEU A 1 801 ? 0.222 14.759 -14.789 1.00 97.06 801 LEU A O 1
ATOM 6053 N N . ARG A 1 802 ? -1.666 13.929 -15.682 1.00 96.44 802 ARG A N 1
ATOM 6054 C CA . ARG A 1 802 ? -1.061 13.397 -16.902 1.00 96.44 802 ARG A CA 1
ATOM 6055 C C . ARG A 1 802 ? -0.478 14.513 -17.772 1.00 96.44 802 ARG A C 1
ATOM 6057 O O . ARG A 1 802 ? 0.682 14.402 -18.157 1.00 96.44 802 ARG A O 1
ATOM 6064 N N . GLN A 1 803 ? -1.203 15.612 -18.003 1.00 96.38 803 GLN A N 1
ATOM 6065 C CA . GLN A 1 803 ? -0.692 16.794 -18.712 1.00 96.38 803 GLN A CA 1
ATOM 6066 C C . GLN A 1 803 ? 0.547 17.379 -18.016 1.00 96.38 803 GLN A C 1
ATOM 6068 O O . GLN A 1 803 ? 1.521 17.714 -18.693 1.00 96.38 803 GLN A O 1
ATOM 6073 N N . ALA A 1 804 ? 0.541 17.468 -16.679 1.00 97.06 804 ALA A N 1
ATOM 6074 C CA . ALA A 1 804 ? 1.689 17.939 -15.901 1.00 97.06 804 ALA A CA 1
ATOM 6075 C C . ALA A 1 804 ? 2.905 17.018 -16.079 1.00 97.06 804 ALA A C 1
ATOM 6077 O O . ALA A 1 804 ? 4.022 17.501 -16.265 1.00 97.06 804 ALA A O 1
ATOM 6078 N N . MET A 1 805 ? 2.699 15.697 -16.076 1.00 97.69 805 MET A N 1
ATOM 6079 C CA . MET A 1 805 ? 3.761 14.733 -16.365 1.00 97.69 805 MET A CA 1
ATOM 6080 C C . MET A 1 805 ? 4.270 14.879 -17.802 1.00 97.69 805 MET A C 1
ATOM 6082 O O . MET A 1 805 ? 5.473 15.015 -17.995 1.00 97.69 805 MET A O 1
ATOM 6086 N N . MET A 1 806 ? 3.391 14.929 -18.804 1.00 95.62 806 MET A N 1
ATOM 6087 C CA . MET A 1 806 ? 3.778 15.076 -20.215 1.00 95.62 806 MET A CA 1
ATOM 6088 C C . MET A 1 806 ? 4.615 16.341 -20.455 1.00 95.62 806 MET A C 1
ATOM 6090 O O . MET A 1 806 ? 5.627 16.275 -21.148 1.00 95.62 806 MET A O 1
ATOM 6094 N N . ALA A 1 807 ? 4.241 17.459 -19.823 1.00 94.19 807 ALA A N 1
ATOM 6095 C CA . ALA A 1 807 ? 4.967 18.735 -19.867 1.00 94.19 807 ALA A CA 1
ATOM 6096 C C . ALA A 1 807 ? 6.194 18.793 -18.940 1.00 94.19 807 ALA A C 1
ATOM 6098 O O . ALA A 1 807 ? 6.829 19.836 -18.825 1.00 94.19 807 ALA A O 1
ATOM 6099 N N . ARG A 1 808 ? 6.525 17.694 -18.246 1.00 95.19 808 ARG A N 1
ATOM 6100 C CA . ARG A 1 808 ? 7.613 17.601 -17.254 1.00 95.19 808 ARG A CA 1
ATOM 6101 C C . ARG A 1 808 ? 7.519 18.640 -16.129 1.00 95.19 808 ARG A C 1
ATOM 6103 O O . ARG A 1 808 ? 8.517 18.944 -15.486 1.00 95.19 808 ARG A O 1
ATOM 6110 N N . ARG A 1 809 ? 6.298 19.095 -15.840 1.00 95.25 809 ARG A N 1
ATOM 6111 C CA . ARG A 1 809 ? 5.925 19.958 -14.711 1.00 95.25 809 ARG A CA 1
ATOM 6112 C C . ARG A 1 809 ? 5.567 19.150 -13.459 1.00 95.25 809 ARG A C 1
ATOM 6114 O O . ARG A 1 809 ? 5.091 19.716 -12.488 1.00 95.25 809 ARG A O 1
ATOM 6121 N N . ALA A 1 810 ? 5.731 17.828 -13.461 1.00 96.94 810 ALA A N 1
ATOM 6122 C CA . ALA A 1 810 ? 5.460 16.987 -12.298 1.00 96.94 810 ALA A CA 1
ATOM 6123 C C . ALA A 1 810 ? 6.695 16.862 -11.387 1.00 96.94 810 ALA A C 1
ATOM 6125 O O . ALA A 1 810 ? 7.776 16.500 -11.855 1.00 96.94 810 ALA A O 1
ATOM 6126 N N . LEU A 1 811 ? 6.505 17.091 -10.084 1.00 97.94 811 LEU A N 1
ATOM 6127 C CA . LEU A 1 811 ? 7.443 16.701 -9.029 1.00 97.94 811 LEU A CA 1
ATOM 6128 C C . LEU A 1 811 ? 7.018 15.332 -8.493 1.00 97.94 811 LEU A C 1
ATOM 6130 O O . LEU A 1 811 ? 6.041 15.220 -7.752 1.00 97.94 811 LEU A O 1
ATOM 6134 N N . LEU A 1 812 ? 7.737 14.283 -8.879 1.00 98.44 812 LEU A N 1
ATOM 6135 C CA . LEU A 1 812 ? 7.410 12.913 -8.500 1.00 98.44 812 LEU A CA 1
ATOM 6136 C C . LEU A 1 812 ? 8.041 12.570 -7.150 1.00 98.44 812 LEU A C 1
ATOM 6138 O O . LEU A 1 812 ? 9.258 12.625 -6.988 1.00 98.44 812 LEU A O 1
ATOM 6142 N N . LEU A 1 813 ? 7.211 12.183 -6.185 1.00 98.31 813 LEU A N 1
ATOM 6143 C CA . LEU A 1 813 ? 7.631 11.807 -4.838 1.00 98.31 813 LEU A CA 1
ATOM 6144 C C . LEU A 1 813 ? 7.280 10.333 -4.605 1.00 98.31 813 LEU A C 1
ATOM 6146 O O . LEU A 1 813 ? 6.106 9.987 -4.475 1.00 98.31 813 LEU A O 1
ATOM 6150 N N . LEU A 1 814 ? 8.279 9.451 -4.561 1.00 97.75 814 LEU A N 1
ATOM 6151 C CA . LEU A 1 814 ? 8.082 8.016 -4.328 1.00 97.75 814 LEU A CA 1
ATOM 6152 C C . LEU A 1 814 ? 8.426 7.671 -2.880 1.00 97.75 814 LEU A C 1
ATOM 6154 O O . LEU A 1 814 ? 9.594 7.694 -2.494 1.00 97.75 814 LEU A O 1
ATOM 6158 N N . ASP A 1 815 ? 7.416 7.336 -2.080 1.00 95.44 815 ASP A N 1
ATOM 6159 C CA . ASP A 1 815 ? 7.608 7.007 -0.668 1.00 95.44 815 ASP A CA 1
ATOM 6160 C C . ASP A 1 815 ? 7.802 5.499 -0.466 1.00 95.44 815 ASP A C 1
ATOM 6162 O O . ASP A 1 815 ? 6.873 4.715 -0.696 1.00 95.44 815 ASP A O 1
ATOM 6166 N N . GLY A 1 816 ? 9.002 5.123 -0.020 1.00 92.88 816 GLY A N 1
ATOM 6167 C CA . GLY A 1 816 ? 9.349 3.783 0.447 1.00 92.88 816 GLY A CA 1
ATOM 6168 C C . GLY A 1 816 ? 9.623 2.770 -0.662 1.00 92.88 816 GLY A C 1
ATOM 6169 O O . GLY A 1 816 ? 8.919 1.771 -0.754 1.00 92.88 816 GLY A O 1
ATOM 6170 N N . LEU A 1 817 ? 10.663 2.960 -1.484 1.00 93.38 817 LEU A N 1
ATOM 6171 C CA . LEU A 1 817 ? 11.082 1.966 -2.492 1.00 93.38 817 LEU A CA 1
ATOM 6172 C C . LEU A 1 817 ? 11.316 0.568 -1.888 1.00 93.38 817 LEU A C 1
ATOM 6174 O O . LEU A 1 817 ? 11.003 -0.441 -2.523 1.00 93.38 817 LEU A O 1
ATOM 6178 N N . ASP A 1 818 ? 11.780 0.502 -0.637 1.00 91.75 818 ASP A N 1
ATOM 6179 C CA . ASP A 1 818 ? 11.946 -0.745 0.114 1.00 91.75 818 ASP A CA 1
ATOM 6180 C C . ASP A 1 818 ? 10.626 -1.487 0.398 1.00 91.75 818 ASP A C 1
ATOM 6182 O O . ASP A 1 818 ? 10.637 -2.689 0.666 1.00 91.75 818 ASP A O 1
ATOM 6186 N N . GLU A 1 819 ? 9.484 -0.810 0.277 1.00 90.75 819 GLU A N 1
ATOM 6187 C CA . GLU A 1 819 ? 8.139 -1.349 0.505 1.00 90.75 819 GLU A CA 1
ATOM 6188 C C . GLU A 1 819 ? 7.500 -1.942 -0.765 1.00 90.75 819 GLU A C 1
ATOM 6190 O O . GLU A 1 819 ? 6.316 -2.272 -0.768 1.00 90.75 819 GLU A O 1
ATOM 6195 N N . GLY A 1 820 ? 8.276 -2.124 -1.843 1.00 86.88 820 GLY A N 1
ATOM 6196 C CA . GLY A 1 820 ? 7.824 -2.712 -3.113 1.00 86.88 820 GLY A CA 1
ATOM 6197 C C . GLY A 1 820 ? 7.587 -4.232 -3.102 1.00 86.88 820 GLY A C 1
ATOM 6198 O O . GLY A 1 820 ? 7.227 -4.804 -4.138 1.00 86.88 820 GLY A O 1
ATOM 6199 N N . GLY A 1 821 ? 7.785 -4.902 -1.959 1.00 91.12 821 GLY A N 1
ATOM 6200 C CA . GLY A 1 821 ? 7.414 -6.304 -1.725 1.00 91.12 821 GLY A CA 1
ATOM 6201 C C . GLY A 1 821 ? 7.859 -7.258 -2.840 1.00 91.12 821 GLY A C 1
ATOM 6202 O O . GLY A 1 821 ? 9.019 -7.257 -3.245 1.00 91.12 821 GLY A O 1
ATOM 6203 N N . ALA A 1 822 ? 6.934 -8.070 -3.366 1.00 91.00 822 ALA A N 1
ATOM 6204 C CA . ALA A 1 822 ? 7.235 -9.053 -4.417 1.00 91.00 822 ALA A CA 1
ATOM 6205 C C . ALA A 1 822 ? 7.604 -8.428 -5.776 1.00 91.00 822 ALA A C 1
ATOM 6207 O O . ALA A 1 822 ? 8.149 -9.120 -6.633 1.00 91.00 822 ALA A O 1
ATOM 6208 N N . LYS A 1 823 ? 7.296 -7.140 -5.987 1.00 92.44 823 LYS A N 1
ATOM 6209 C CA . LYS A 1 823 ? 7.609 -6.407 -7.223 1.00 92.44 823 LYS A CA 1
ATOM 6210 C C . LYS A 1 823 ? 8.763 -5.419 -7.052 1.00 92.44 823 LYS A C 1
ATOM 6212 O O . LYS A 1 823 ? 9.041 -4.660 -7.974 1.00 92.44 823 LYS A O 1
ATOM 6217 N N . ARG A 1 824 ? 9.448 -5.431 -5.902 1.00 92.94 824 ARG A N 1
ATOM 6218 C CA . ARG A 1 824 ? 10.471 -4.441 -5.538 1.00 92.94 824 ARG A CA 1
ATOM 6219 C C . ARG A 1 824 ? 11.527 -4.271 -6.622 1.00 92.94 824 ARG A C 1
ATOM 6221 O O . ARG A 1 824 ? 11.744 -3.159 -7.077 1.00 92.94 824 ARG A O 1
ATOM 6228 N N . GLU A 1 825 ? 12.130 -5.367 -7.077 1.00 91.88 825 GLU A N 1
ATOM 6229 C CA . GLU A 1 825 ? 13.180 -5.316 -8.100 1.00 91.88 825 GLU A CA 1
ATOM 6230 C C . GLU A 1 825 ? 12.682 -4.684 -9.407 1.00 91.88 825 GLU A C 1
ATOM 6232 O O . GLU A 1 825 ? 13.393 -3.886 -10.010 1.00 91.88 825 GLU A O 1
ATOM 6237 N N . GLN A 1 826 ? 11.449 -4.989 -9.825 1.00 93.94 826 GLN A N 1
ATOM 6238 C CA . GLN A 1 826 ? 10.880 -4.419 -11.046 1.00 93.94 826 GLN A CA 1
ATOM 6239 C C . GLN A 1 826 ? 10.481 -2.950 -10.866 1.00 93.94 826 GLN A C 1
ATOM 6241 O O . GLN A 1 826 ? 10.618 -2.177 -11.805 1.00 93.94 826 GLN A O 1
ATOM 6246 N N . ILE A 1 827 ? 10.029 -2.546 -9.673 1.00 95.62 827 ILE A N 1
ATOM 6247 C CA . ILE A 1 827 ? 9.752 -1.138 -9.354 1.00 95.62 827 ILE A CA 1
ATOM 6248 C C . ILE A 1 827 ? 11.056 -0.340 -9.347 1.00 95.62 827 ILE A C 1
ATOM 6250 O O . ILE A 1 827 ? 11.132 0.688 -10.009 1.00 95.62 827 ILE A O 1
ATOM 6254 N N . GLU A 1 828 ? 12.095 -0.820 -8.660 1.00 95.25 828 GLU A N 1
ATOM 6255 C CA . GLU A 1 828 ? 13.417 -0.183 -8.664 1.00 95.25 828 GLU A CA 1
ATOM 6256 C C . GLU A 1 828 ? 13.961 -0.052 -10.087 1.00 95.25 828 GLU A C 1
ATOM 6258 O O . GLU A 1 828 ? 14.447 1.009 -10.475 1.00 95.25 828 GLU A O 1
ATOM 6263 N N . ARG A 1 829 ? 13.829 -1.119 -10.882 1.00 93.38 829 ARG A N 1
ATOM 6264 C CA . ARG A 1 829 ? 14.191 -1.118 -12.296 1.00 93.38 829 ARG A CA 1
ATOM 6265 C C . ARG A 1 829 ? 13.400 -0.083 -13.091 1.00 93.38 829 ARG A C 1
ATOM 6267 O O . ARG A 1 829 ? 14.005 0.660 -13.848 1.00 93.38 829 ARG A O 1
ATOM 6274 N N . HIS A 1 830 ? 12.089 0.012 -12.887 1.00 95.88 830 HIS A N 1
ATOM 6275 C CA . HIS A 1 830 ? 11.247 0.979 -13.588 1.00 95.88 830 HIS A CA 1
ATOM 6276 C C . HIS A 1 830 ? 11.621 2.420 -13.243 1.00 95.88 830 HIS A C 1
ATOM 6278 O O . HIS A 1 830 ? 11.654 3.284 -14.117 1.00 95.88 830 HIS A O 1
ATOM 6284 N N . VAL A 1 831 ? 11.933 2.684 -11.976 1.00 96.25 831 VAL A N 1
ATOM 6285 C CA . VAL A 1 831 ? 12.350 4.012 -11.524 1.00 96.25 831 VAL A CA 1
ATOM 6286 C C . VAL A 1 831 ? 13.658 4.441 -12.195 1.00 96.25 831 VAL A C 1
ATOM 6288 O O . VAL A 1 831 ? 13.765 5.586 -12.624 1.00 96.25 831 VAL A O 1
ATOM 6291 N N . ASP A 1 832 ? 14.619 3.530 -12.323 1.00 93.38 832 ASP A N 1
ATOM 6292 C CA . ASP A 1 832 ? 15.934 3.799 -12.914 1.00 93.38 832 ASP A CA 1
ATOM 6293 C C . ASP A 1 832 ? 15.942 3.784 -14.452 1.00 93.38 832 ASP A C 1
ATOM 6295 O O . ASP A 1 832 ? 16.474 4.693 -15.078 1.00 93.38 832 ASP A O 1
ATOM 6299 N N . GLU A 1 833 ? 15.331 2.778 -15.080 1.00 90.44 833 GLU A N 1
ATOM 6300 C CA . GLU A 1 833 ? 15.401 2.569 -16.533 1.00 90.44 833 GLU A CA 1
ATOM 6301 C C . GLU A 1 833 ? 14.319 3.330 -17.310 1.00 90.44 833 GLU A C 1
ATOM 6303 O O . GLU A 1 833 ? 14.477 3.531 -18.512 1.00 90.44 833 GLU A O 1
ATOM 6308 N N . VAL A 1 834 ? 13.216 3.730 -16.664 1.00 93.25 834 VAL A N 1
ATOM 6309 C CA . VAL A 1 834 ? 12.073 4.373 -17.338 1.00 93.25 834 VAL A CA 1
ATOM 6310 C C . VAL A 1 834 ? 11.787 5.754 -16.761 1.00 93.25 834 VAL A C 1
ATOM 6312 O O . VAL A 1 834 ? 11.802 6.737 -17.495 1.00 93.25 834 VAL A O 1
ATOM 6315 N N . LEU A 1 835 ? 11.539 5.859 -15.455 1.00 95.69 835 LEU A N 1
ATOM 6316 C CA . LEU A 1 835 ? 11.016 7.094 -14.865 1.00 95.69 835 LEU A CA 1
ATOM 6317 C C . LEU A 1 835 ? 12.068 8.209 -14.763 1.00 95.69 835 LEU A C 1
ATOM 6319 O O . LEU A 1 835 ? 11.798 9.343 -15.150 1.00 95.69 835 LEU A O 1
ATOM 6323 N N . ALA A 1 836 ? 13.268 7.910 -14.262 1.00 94.88 836 ALA A N 1
ATOM 6324 C CA . ALA A 1 836 ? 14.337 8.901 -14.149 1.00 94.88 836 ALA A CA 1
ATOM 6325 C C . ALA A 1 836 ? 14.820 9.421 -15.523 1.00 94.88 836 ALA A C 1
ATOM 6327 O O . ALA A 1 836 ? 14.942 10.642 -15.680 1.00 94.88 836 ALA A O 1
ATOM 6328 N N . PRO A 1 837 ? 15.005 8.571 -16.556 1.00 93.44 837 PRO A N 1
ATOM 6329 C CA . PRO A 1 837 ? 15.369 9.024 -17.895 1.00 93.44 837 PRO A CA 1
ATOM 6330 C C . PRO A 1 837 ? 14.309 9.893 -18.579 1.00 93.44 837 PRO A C 1
ATOM 6332 O O . PRO A 1 837 ? 14.652 10.642 -19.487 1.00 93.44 837 PRO A O 1
ATOM 6335 N N . GLN A 1 838 ? 13.039 9.866 -18.152 1.00 94.38 838 GLN A N 1
ATOM 6336 C CA . GLN A 1 838 ? 11.992 10.764 -18.672 1.00 94.38 838 GLN A CA 1
ATOM 6337 C C . GLN A 1 838 ? 12.210 12.239 -18.289 1.00 94.38 838 GLN A C 1
ATOM 6339 O O . GLN A 1 838 ? 11.590 13.125 -18.883 1.00 94.38 838 GLN A O 1
ATOM 6344 N N . GLY A 1 839 ? 13.130 12.523 -17.359 1.00 93.62 839 GLY A N 1
ATOM 6345 C CA . GLY A 1 839 ? 13.554 13.883 -17.024 1.00 93.62 839 GLY A CA 1
ATOM 6346 C C . GLY A 1 839 ? 12.621 14.620 -16.061 1.00 93.62 839 GLY A C 1
ATOM 6347 O O . GLY A 1 839 ? 12.688 15.846 -15.989 1.00 93.62 839 GLY A O 1
ATOM 6348 N N . HIS A 1 840 ? 11.754 13.901 -15.341 1.00 95.62 840 HIS A N 1
ATOM 6349 C CA . HIS A 1 840 ? 10.956 14.458 -14.245 1.00 95.62 840 HIS A CA 1
ATOM 6350 C C . HIS A 1 840 ? 11.831 14.731 -13.026 1.00 95.62 840 HIS A C 1
ATOM 6352 O O . HIS A 1 840 ? 12.703 13.919 -12.709 1.00 95.62 840 HIS A O 1
ATOM 6358 N N . VAL A 1 841 ? 11.545 15.814 -12.298 1.00 97.12 841 VAL A N 1
ATOM 6359 C CA . VAL A 1 841 ? 12.140 15.998 -10.972 1.00 97.12 841 VAL A CA 1
ATOM 6360 C C . VAL A 1 841 ? 11.583 14.919 -10.052 1.00 97.12 841 VAL A C 1
ATOM 6362 O O . VAL A 1 841 ? 10.371 14.819 -9.857 1.00 97.12 841 VAL A O 1
ATOM 6365 N N . LEU A 1 842 ? 12.471 14.082 -9.526 1.00 97.88 842 LEU A N 1
ATOM 6366 C CA . LEU A 1 842 ? 12.114 12.869 -8.802 1.00 97.88 842 LEU A CA 1
ATOM 6367 C C . LEU A 1 842 ? 12.817 12.832 -7.445 1.00 97.88 842 LEU A C 1
ATOM 6369 O O . LEU A 1 842 ? 14.041 12.910 -7.370 1.00 97.88 842 LEU A O 1
ATOM 6373 N N . LEU A 1 843 ? 12.052 12.631 -6.374 1.00 97.69 843 LEU A N 1
ATOM 6374 C CA . LEU A 1 843 ? 12.567 12.306 -5.047 1.00 97.69 843 LEU A CA 1
ATOM 6375 C C . LEU A 1 843 ? 11.995 10.959 -4.605 1.00 97.69 843 LEU A C 1
ATOM 6377 O O . LEU A 1 843 ? 10.797 10.823 -4.366 1.00 97.69 843 LEU A O 1
ATOM 6381 N N . ALA A 1 844 ? 12.862 9.963 -4.472 1.00 97.00 844 ALA A N 1
ATOM 6382 C CA . ALA A 1 844 ? 12.508 8.652 -3.953 1.00 97.00 844 ALA A CA 1
ATOM 6383 C C . ALA A 1 844 ? 13.087 8.453 -2.551 1.00 97.00 844 ALA A C 1
ATOM 6385 O O . ALA A 1 844 ? 14.226 8.836 -2.280 1.00 97.00 844 ALA A O 1
ATOM 6386 N N . THR A 1 845 ? 12.325 7.823 -1.660 1.00 95.56 845 THR A N 1
ATOM 6387 C CA . THR A 1 845 ? 12.779 7.480 -0.310 1.00 95.56 845 THR A CA 1
ATOM 6388 C C . THR A 1 845 ? 12.956 5.973 -0.162 1.00 95.56 845 THR A C 1
ATOM 6390 O O . THR A 1 845 ? 12.220 5.189 -0.757 1.00 95.56 845 THR A O 1
ATOM 6393 N N . SER A 1 846 ? 13.941 5.543 0.627 1.00 93.62 846 SER A N 1
ATOM 6394 C CA . SER A 1 846 ? 14.153 4.120 0.924 1.00 93.62 846 SER A CA 1
ATOM 6395 C C . SER A 1 846 ? 14.847 3.910 2.269 1.00 93.62 846 SER A C 1
ATOM 6397 O O . SER A 1 846 ? 15.476 4.813 2.828 1.00 93.62 846 SER A O 1
ATOM 6399 N N . ARG A 1 847 ? 14.791 2.690 2.802 1.00 90.56 847 ARG A N 1
ATOM 6400 C CA . ARG A 1 847 ? 15.765 2.218 3.801 1.00 90.56 847 ARG A CA 1
ATOM 6401 C C . ARG A 1 847 ? 17.089 1.824 3.126 1.00 90.56 847 ARG A C 1
ATOM 6403 O O . ARG A 1 847 ? 17.040 1.273 2.024 1.00 90.56 847 ARG A O 1
ATOM 6410 N N . PRO A 1 848 ? 18.249 2.007 3.791 1.00 84.31 848 PRO A N 1
ATOM 6411 C CA . PRO A 1 848 ? 19.551 1.604 3.245 1.00 84.31 848 PRO A CA 1
ATOM 6412 C C . PRO A 1 848 ? 19.628 0.112 2.888 1.00 84.31 848 PRO A C 1
ATOM 6414 O O . PRO A 1 848 ? 20.028 -0.248 1.792 1.00 84.31 848 PRO A O 1
ATOM 6417 N N . ALA A 1 849 ? 19.149 -0.770 3.773 1.00 77.81 849 ALA A N 1
ATOM 6418 C CA . ALA A 1 849 ? 19.172 -2.222 3.551 1.00 77.81 849 ALA A CA 1
ATOM 6419 C C . ALA A 1 849 ? 18.165 -2.717 2.489 1.00 77.81 849 ALA A C 1
ATOM 6421 O O . ALA A 1 849 ? 18.130 -3.903 2.166 1.00 77.81 849 ALA A O 1
ATOM 6422 N N . GLY A 1 850 ? 17.291 -1.833 2.004 1.00 72.62 850 GLY A N 1
ATOM 6423 C CA . GLY A 1 850 ? 16.141 -2.193 1.184 1.00 72.62 850 GLY A CA 1
ATOM 6424 C C . GLY A 1 850 ? 16.329 -2.016 -0.317 1.00 72.62 850 GLY A C 1
ATOM 6425 O O . GLY A 1 850 ? 15.409 -2.402 -1.030 1.00 72.62 850 GLY A O 1
ATOM 6426 N N . ILE A 1 851 ? 17.463 -1.470 -0.777 1.00 83.38 851 ILE A N 1
ATOM 6427 C CA . ILE A 1 851 ? 17.644 -0.963 -2.146 1.00 83.38 851 ILE A CA 1
ATOM 6428 C C . ILE A 1 851 ? 18.902 -1.511 -2.831 1.00 83.38 851 ILE A C 1
ATOM 6430 O O . ILE A 1 851 ? 19.950 -1.670 -2.202 1.00 83.38 851 ILE A O 1
ATOM 6434 N N . GLY A 1 852 ? 18.829 -1.769 -4.140 1.00 83.12 852 GLY A N 1
ATOM 6435 C CA . GLY A 1 852 ? 20.001 -2.110 -4.947 1.00 83.12 852 GLY A CA 1
ATOM 6436 C C . GLY A 1 852 ? 20.873 -0.887 -5.246 1.00 83.12 852 GLY A C 1
ATOM 6437 O O . GLY A 1 852 ? 20.674 -0.224 -6.261 1.00 83.12 852 GLY A O 1
ATOM 6438 N N . GLU A 1 853 ? 21.867 -0.587 -4.403 1.00 80.50 853 GLU A N 1
ATOM 6439 C CA . GLU A 1 853 ? 22.652 0.658 -4.511 1.00 80.50 853 GLU A CA 1
ATOM 6440 C C . GLU A 1 853 ? 23.306 0.897 -5.877 1.00 80.50 853 GLU A C 1
ATOM 6442 O O . GLU A 1 853 ? 23.346 2.041 -6.327 1.00 80.50 853 GLU A O 1
ATOM 6447 N N . ALA A 1 854 ? 23.779 -0.160 -6.543 1.00 85.25 854 ALA A N 1
ATOM 6448 C CA . ALA A 1 854 ? 24.435 -0.070 -7.848 1.00 85.25 854 ALA A CA 1
ATOM 6449 C C . ALA A 1 854 ? 23.517 0.476 -8.956 1.00 85.25 854 ALA A C 1
ATOM 6451 O O . ALA A 1 854 ? 24.007 1.019 -9.945 1.00 85.25 854 ALA A O 1
ATOM 6452 N N . ARG A 1 855 ? 22.194 0.354 -8.787 1.00 87.31 855 ARG A N 1
ATOM 6453 C CA . ARG A 1 855 ? 21.199 0.824 -9.753 1.00 87.31 855 ARG A CA 1
ATOM 6454 C C . ARG A 1 855 ? 21.090 2.348 -9.744 1.00 87.31 855 ARG A C 1
ATOM 6456 O O . ARG A 1 855 ? 21.165 2.989 -10.776 1.00 87.31 855 ARG A O 1
ATOM 6463 N N . PHE A 1 856 ? 21.039 2.949 -8.561 1.00 90.44 856 PHE A N 1
ATOM 6464 C CA . PHE A 1 856 ? 20.796 4.385 -8.391 1.00 90.44 856 PHE A CA 1
ATOM 6465 C C . PHE A 1 856 ? 22.092 5.212 -8.392 1.00 90.44 856 PHE A C 1
ATOM 6467 O O . PHE A 1 856 ? 22.239 6.153 -7.609 1.00 90.44 856 PHE A O 1
ATOM 6474 N N . THR A 1 857 ? 23.098 4.828 -9.180 1.00 88.56 857 THR A N 1
ATOM 6475 C CA . THR A 1 857 ? 24.393 5.542 -9.243 1.00 88.56 857 THR A CA 1
ATOM 6476 C C . THR A 1 857 ? 24.271 6.901 -9.930 1.00 88.56 857 THR A C 1
ATOM 6478 O O . THR A 1 857 ? 24.973 7.839 -9.564 1.00 88.56 857 THR A O 1
ATOM 6481 N N . SER A 1 858 ? 23.327 7.031 -10.862 1.00 87.88 858 SER A N 1
ATOM 6482 C CA . SER A 1 858 ? 22.980 8.282 -11.543 1.00 87.88 858 SER A CA 1
ATOM 6483 C C . SER A 1 858 ? 22.195 9.264 -10.659 1.00 87.88 858 SER A C 1
ATOM 6485 O O . SER A 1 858 ? 22.107 10.445 -10.991 1.00 87.88 858 SER A O 1
ATOM 6487 N N . PHE A 1 859 ? 21.658 8.821 -9.517 1.00 92.88 859 PHE A N 1
ATOM 6488 C CA . PHE A 1 859 ? 20.822 9.635 -8.630 1.00 92.88 859 PHE A CA 1
ATOM 6489 C C . PHE A 1 859 ? 21.677 10.474 -7.680 1.00 92.88 859 PHE A C 1
ATOM 6491 O O . PHE A 1 859 ? 22.756 10.058 -7.251 1.00 92.88 859 PHE A O 1
ATOM 6498 N N . HIS A 1 860 ? 21.188 11.653 -7.308 1.00 92.56 860 HIS A N 1
ATOM 6499 C CA . HIS A 1 860 ? 21.733 12.409 -6.182 1.00 92.56 860 HIS A CA 1
ATOM 6500 C C . HIS A 1 860 ? 21.425 11.665 -4.878 1.00 92.56 860 HIS A C 1
ATOM 6502 O O . HIS A 1 860 ? 20.328 11.134 -4.701 1.00 92.56 860 HIS A O 1
ATOM 6508 N N . ARG A 1 861 ? 22.403 11.577 -3.971 1.00 91.19 861 ARG A N 1
ATOM 6509 C CA . ARG A 1 861 ? 22.281 10.801 -2.729 1.00 91.19 861 ARG A CA 1
ATOM 6510 C C . ARG A 1 861 ? 22.125 11.726 -1.533 1.00 91.19 861 ARG A C 1
ATOM 6512 O O . ARG A 1 861 ? 22.991 12.562 -1.276 1.00 91.19 861 ARG A O 1
ATOM 6519 N N . LEU A 1 862 ? 21.037 11.516 -0.801 1.00 91.50 862 LEU A N 1
ATOM 6520 C CA . LEU A 1 862 ? 20.733 12.182 0.457 1.00 91.50 862 LEU A CA 1
ATOM 6521 C C . LEU A 1 862 ? 20.526 11.143 1.559 1.00 91.50 862 LEU A C 1
ATOM 6523 O O . LEU A 1 862 ? 20.057 10.024 1.314 1.00 91.50 862 LEU A O 1
ATOM 6527 N N . SER A 1 863 ? 20.815 11.532 2.791 1.00 90.12 863 SER A N 1
ATOM 6528 C CA . SER A 1 863 ? 20.432 10.774 3.979 1.00 90.12 863 SER A CA 1
ATOM 6529 C C . SER A 1 863 ? 19.837 11.680 5.040 1.00 90.12 863 SER A C 1
ATOM 6531 O O . SER A 1 863 ? 20.209 12.845 5.119 1.00 90.12 863 SER A O 1
ATOM 6533 N N . LEU A 1 864 ? 18.935 11.157 5.870 1.00 87.50 864 LEU A N 1
ATOM 6534 C CA . LEU A 1 864 ? 18.474 11.904 7.044 1.00 87.50 864 LEU A CA 1
ATOM 6535 C C . LEU A 1 864 ? 19.457 11.727 8.193 1.00 87.50 864 LEU A C 1
ATOM 6537 O O . LEU A 1 864 ? 19.802 10.592 8.539 1.00 87.50 864 LEU A O 1
ATOM 6541 N N . SER A 1 865 ? 19.863 12.838 8.795 1.00 82.44 865 SER A N 1
ATOM 6542 C CA . SER A 1 865 ? 20.659 12.835 10.016 1.00 82.44 865 SER A CA 1
ATOM 6543 C C . SER A 1 865 ? 19.778 12.520 11.234 1.00 82.44 865 SER A C 1
ATOM 6545 O O . SER A 1 865 ? 18.574 12.800 11.230 1.00 82.44 865 SER A O 1
ATOM 6547 N N . PRO A 1 866 ? 20.348 11.935 12.301 1.00 79.00 866 PRO A N 1
ATOM 6548 C CA . PRO A 1 866 ? 19.683 11.869 13.598 1.00 79.00 866 PRO A CA 1
ATOM 6549 C C . PRO A 1 866 ? 19.303 13.266 14.103 1.00 79.00 866 PRO A C 1
ATOM 6551 O O . PRO A 1 866 ? 19.997 14.238 13.820 1.00 79.00 866 PRO A O 1
ATOM 6554 N N . LEU A 1 867 ? 18.233 13.359 14.897 1.00 76.56 867 LEU A N 1
ATOM 6555 C CA . LEU A 1 867 ? 17.835 14.626 15.513 1.00 76.56 867 LEU A CA 1
ATOM 6556 C C . LEU A 1 867 ? 18.893 15.105 16.510 1.00 76.56 867 LEU A C 1
ATOM 6558 O O . LEU A 1 867 ? 19.260 14.358 17.423 1.00 76.56 867 LEU A O 1
ATOM 6562 N N . MET A 1 868 ? 19.303 16.365 16.390 1.00 77.56 868 MET A N 1
ATOM 6563 C CA . MET A 1 868 ? 20.224 17.014 17.321 1.00 77.56 868 MET A CA 1
ATOM 6564 C C . MET A 1 868 ? 19.588 17.178 18.713 1.00 77.56 868 MET A C 1
ATOM 6566 O O . MET A 1 868 ? 18.366 17.327 18.812 1.00 77.56 868 MET A O 1
ATOM 6570 N N . PRO A 1 869 ? 20.370 17.207 19.811 1.00 79.50 869 PRO A N 1
ATOM 6571 C CA . PRO A 1 869 ? 19.827 17.348 21.168 1.00 79.50 869 PRO A CA 1
ATOM 6572 C C . PRO A 1 869 ? 18.902 18.563 21.350 1.00 79.50 869 PRO A C 1
ATOM 6574 O O . PRO A 1 869 ? 17.896 18.484 22.051 1.00 79.50 869 PRO A O 1
ATOM 6577 N N . GLU A 1 870 ? 19.212 19.669 20.676 1.00 77.81 870 GLU A N 1
ATOM 6578 C CA . GLU A 1 870 ? 18.412 20.900 20.668 1.00 77.81 870 GLU A CA 1
ATOM 6579 C C . GLU A 1 870 ? 17.076 20.716 19.933 1.00 77.81 870 GLU A C 1
ATOM 6581 O O . GLU A 1 870 ? 16.041 21.200 20.387 1.00 77.81 870 GLU A O 1
ATOM 6586 N N . GLN A 1 871 ? 17.073 19.962 18.830 1.00 75.38 871 GLN A N 1
ATOM 6587 C CA . GLN A 1 871 ? 15.863 19.613 18.080 1.00 75.38 871 GLN A CA 1
ATOM 6588 C C . GLN A 1 871 ? 14.970 18.657 18.879 1.00 75.38 871 GLN A C 1
ATOM 6590 O O . GLN A 1 871 ? 13.750 18.815 18.880 1.00 75.38 871 GLN A O 1
ATOM 6595 N N . GLN A 1 872 ? 15.561 17.696 19.595 1.00 77.94 872 GLN A N 1
ATOM 6596 C CA . GLN A 1 872 ? 14.837 16.795 20.499 1.00 77.94 872 GLN A CA 1
ATOM 6597 C C . GLN A 1 872 ? 14.190 17.569 21.658 1.00 77.94 872 GLN A C 1
ATOM 6599 O O . GLN A 1 872 ? 13.018 17.353 21.971 1.00 77.94 872 GLN A O 1
ATOM 6604 N N . GLU A 1 873 ? 14.923 18.513 22.256 1.00 79.06 873 GLU A N 1
ATOM 6605 C CA . GLU A 1 873 ? 14.413 19.426 23.284 1.00 79.06 873 GLU A CA 1
ATOM 6606 C C . GLU A 1 873 ? 13.285 20.308 22.764 1.00 79.06 873 GLU A C 1
ATOM 6608 O O . GLU A 1 873 ? 12.220 20.362 23.381 1.00 79.06 873 GLU A O 1
ATOM 6613 N N . HIS A 1 874 ? 13.465 20.927 21.601 1.00 75.75 874 HIS A N 1
ATOM 6614 C CA . HIS A 1 874 ? 12.424 21.730 20.977 1.00 75.75 874 HIS A CA 1
ATOM 6615 C C . HIS A 1 874 ? 11.155 20.910 20.707 1.00 75.75 874 HIS A C 1
ATOM 6617 O O . HIS A 1 874 ? 10.058 21.336 21.073 1.00 75.75 874 HIS A O 1
ATOM 6623 N N . ALA A 1 875 ? 11.302 19.702 20.155 1.00 75.12 875 ALA A N 1
ATOM 6624 C CA . ALA A 1 875 ? 10.196 18.789 19.882 1.00 75.12 875 ALA A CA 1
ATOM 6625 C C . ALA A 1 875 ? 9.432 18.394 21.155 1.00 75.12 875 ALA A C 1
ATOM 6627 O O . ALA A 1 875 ? 8.201 18.385 21.170 1.00 75.12 875 ALA A O 1
ATOM 6628 N N . LEU A 1 876 ? 10.150 18.083 22.238 1.00 76.12 876 LEU A N 1
ATOM 6629 C CA . LEU A 1 876 ? 9.549 17.740 23.529 1.00 76.12 876 LEU A CA 1
ATOM 6630 C C . LEU A 1 876 ? 8.817 18.940 24.132 1.00 76.12 876 LEU A C 1
ATOM 6632 O O . LEU A 1 876 ? 7.655 18.820 24.521 1.00 76.12 876 LEU A O 1
ATOM 6636 N N . VAL A 1 877 ? 9.452 20.114 24.156 1.00 75.62 877 VAL A N 1
ATOM 6637 C CA . VAL A 1 877 ? 8.847 21.342 24.690 1.00 75.62 877 VAL A CA 1
ATOM 6638 C C . VAL A 1 877 ? 7.596 21.730 23.905 1.00 75.62 877 VAL A C 1
ATOM 6640 O O . VAL A 1 877 ? 6.591 22.075 24.524 1.00 75.62 877 VAL A O 1
ATOM 6643 N N . GLN A 1 878 ? 7.618 21.633 22.574 1.00 70.94 878 GLN A N 1
ATOM 6644 C CA . GLN A 1 878 ? 6.440 21.895 21.745 1.00 70.94 878 GLN A CA 1
ATOM 6645 C C . GLN A 1 878 ? 5.296 20.904 22.020 1.00 70.94 878 GLN A C 1
ATOM 6647 O O . GLN A 1 878 ? 4.133 21.306 22.028 1.00 70.94 878 GLN A O 1
ATOM 6652 N N . ARG A 1 879 ? 5.594 19.620 22.266 1.00 71.50 879 ARG A N 1
ATOM 6653 C CA . ARG A 1 879 ? 4.567 18.568 22.408 1.00 71.50 879 ARG A CA 1
ATOM 6654 C C . ARG A 1 879 ? 3.932 18.494 23.791 1.00 71.50 879 ARG A C 1
ATOM 6656 O O . ARG A 1 879 ? 2.714 18.349 23.890 1.00 71.50 879 ARG A O 1
ATOM 6663 N N . VAL A 1 880 ? 4.742 18.566 24.846 1.00 73.50 880 VAL A N 1
ATOM 6664 C CA . VAL A 1 880 ? 4.285 18.360 26.235 1.00 73.50 880 VAL A CA 1
ATOM 6665 C C . VAL A 1 880 ? 4.393 19.619 27.103 1.00 73.50 880 VAL A C 1
ATOM 6667 O O . VAL A 1 880 ? 3.953 19.636 28.250 1.00 73.50 880 VAL A O 1
ATOM 6670 N N . GLY A 1 881 ? 4.930 20.713 26.559 1.00 74.19 881 GLY A N 1
ATOM 6671 C CA . GLY A 1 881 ? 5.160 21.952 27.296 1.00 74.19 881 GLY A CA 1
ATOM 6672 C C . GLY A 1 881 ? 6.416 21.894 28.170 1.00 74.19 881 GLY A C 1
ATOM 6673 O O . GLY A 1 881 ? 6.865 20.836 28.612 1.00 74.19 881 GLY A O 1
ATOM 6674 N N . LYS A 1 882 ? 6.992 23.067 28.458 1.00 78.44 882 LYS A N 1
ATOM 6675 C CA . LYS A 1 882 ? 8.306 23.201 29.119 1.00 78.44 882 LYS A CA 1
ATOM 6676 C C . LYS A 1 882 ? 8.403 22.485 30.476 1.00 78.44 882 LYS A C 1
ATOM 6678 O O . LYS A 1 882 ? 9.448 21.932 30.798 1.00 78.44 882 LYS A O 1
ATOM 6683 N N . ALA A 1 883 ? 7.316 22.471 31.252 1.00 77.94 883 ALA A N 1
ATOM 6684 C CA . ALA A 1 883 ? 7.281 21.853 32.579 1.00 77.94 883 ALA A CA 1
ATOM 6685 C C . ALA A 1 883 ? 7.333 20.314 32.536 1.00 77.94 883 ALA A C 1
ATOM 6687 O O . ALA A 1 883 ? 7.995 19.710 33.373 1.00 77.94 883 ALA A O 1
ATOM 6688 N N . GLN A 1 884 ? 6.667 19.683 31.561 1.00 78.50 884 GLN A N 1
ATOM 6689 C CA . GLN A 1 884 ? 6.675 18.222 31.400 1.00 78.50 884 GLN A CA 1
ATOM 6690 C C . GLN A 1 884 ? 7.875 17.740 30.573 1.00 78.50 884 GLN A C 1
ATOM 6692 O O . GLN A 1 884 ? 8.335 16.618 30.763 1.00 78.50 884 GLN A O 1
ATOM 6697 N N . ALA A 1 885 ? 8.418 18.589 29.693 1.00 79.69 885 ALA A N 1
ATOM 6698 C CA . ALA A 1 885 ? 9.590 18.272 28.879 1.00 79.69 885 ALA A CA 1
ATOM 6699 C C . ALA A 1 885 ? 10.874 18.119 29.709 1.00 79.69 885 ALA A C 1
ATOM 6701 O O . ALA A 1 885 ? 11.705 17.286 29.372 1.00 79.69 885 ALA A O 1
ATOM 6702 N N . ALA A 1 886 ? 11.033 18.883 30.796 1.00 78.69 886 ALA A N 1
ATOM 6703 C CA . ALA A 1 886 ? 12.250 18.876 31.613 1.00 78.69 886 ALA A CA 1
ATOM 6704 C C . ALA A 1 886 ? 12.634 17.484 32.176 1.00 78.69 886 ALA A C 1
ATOM 6706 O O . ALA A 1 886 ? 13.751 17.047 31.903 1.00 78.69 886 ALA A O 1
ATOM 6707 N N . PRO A 1 887 ? 11.752 16.741 32.882 1.00 79.00 887 PRO A N 1
ATOM 6708 C CA . PRO A 1 887 ? 12.088 15.392 33.356 1.00 79.00 887 PRO A CA 1
ATOM 6709 C C . PRO A 1 887 ? 12.197 14.358 32.220 1.00 79.00 887 PRO A C 1
ATOM 6711 O O . PRO A 1 887 ? 12.956 13.398 32.326 1.00 79.00 887 PRO A O 1
ATOM 6714 N N . LEU A 1 888 ? 11.468 14.544 31.111 1.00 80.00 888 LEU A N 1
ATOM 6715 C CA . LEU A 1 888 ? 11.568 13.671 29.934 1.00 80.00 888 LEU A CA 1
ATOM 6716 C C . LEU A 1 888 ? 12.892 13.853 29.188 1.00 80.00 888 LEU A C 1
ATOM 6718 O O . LEU A 1 888 ? 13.420 12.888 28.649 1.00 80.00 888 LEU A O 1
ATOM 6722 N N . LEU A 1 889 ? 13.442 15.067 29.166 1.00 79.56 889 LEU A N 1
ATOM 6723 C CA . LEU A 1 889 ? 14.725 15.363 28.535 1.00 79.56 889 LEU A CA 1
ATOM 6724 C C . LEU A 1 889 ? 15.891 14.666 29.226 1.00 79.56 889 LEU A C 1
ATOM 6726 O O . LEU A 1 889 ? 16.790 14.187 28.542 1.00 79.56 889 LEU A O 1
ATOM 6730 N N . GLU A 1 890 ? 15.856 14.575 30.554 1.00 78.62 890 GLU A N 1
ATOM 6731 C CA . GLU A 1 890 ? 16.826 13.801 31.334 1.00 78.62 890 GLU A CA 1
ATOM 6732 C C . GLU A 1 890 ? 16.756 12.313 30.953 1.00 78.62 890 GLU A C 1
ATOM 6734 O O . GLU A 1 890 ? 17.764 11.705 30.606 1.00 78.62 890 GLU A O 1
ATOM 6739 N N . TYR A 1 891 ? 15.545 11.748 30.864 1.00 77.50 891 TYR A N 1
ATOM 6740 C CA . TYR A 1 891 ? 15.352 10.370 30.400 1.00 77.50 891 TYR A CA 1
ATOM 6741 C C . TYR A 1 891 ? 15.829 10.149 28.949 1.00 77.50 891 TYR A C 1
ATOM 6743 O O . TYR A 1 891 ? 16.525 9.174 28.666 1.00 77.50 891 TYR A O 1
ATOM 6751 N N . VAL A 1 892 ? 15.502 11.059 28.025 1.00 75.81 892 VAL A N 1
ATOM 6752 C CA . VAL A 1 892 ? 15.899 10.966 26.607 1.00 75.81 892 VAL A CA 1
ATOM 6753 C C . VAL A 1 892 ? 17.413 11.080 26.423 1.00 75.81 892 VAL A C 1
ATOM 6755 O O . VAL A 1 892 ? 17.968 10.391 25.571 1.00 75.81 892 VAL A O 1
ATOM 6758 N N . ARG A 1 893 ? 18.097 11.906 27.222 1.00 75.25 893 ARG A N 1
ATOM 6759 C CA . ARG A 1 893 ? 19.558 12.054 27.153 1.00 75.25 893 ARG A CA 1
ATOM 6760 C C . ARG A 1 893 ? 20.295 10.875 27.783 1.00 75.25 893 ARG A C 1
ATOM 6762 O O . ARG A 1 893 ? 21.262 10.397 27.198 1.00 75.25 893 ARG A O 1
ATOM 6769 N N . ASP A 1 894 ? 19.823 10.394 28.932 1.00 75.62 894 ASP A N 1
ATOM 6770 C CA . ASP A 1 894 ? 20.625 9.511 29.784 1.00 75.62 894 ASP A CA 1
ATOM 6771 C C . ASP A 1 894 ? 20.215 8.033 29.717 1.00 75.62 894 ASP A C 1
ATOM 6773 O O . ASP A 1 894 ? 21.026 7.159 30.028 1.00 75.62 894 ASP A O 1
ATOM 6777 N N . ARG A 1 895 ? 18.964 7.724 29.346 1.00 63.69 895 ARG A N 1
ATOM 6778 C CA . ARG A 1 895 ? 18.423 6.350 29.359 1.00 63.69 895 ARG A CA 1
ATOM 6779 C C . ARG A 1 895 ? 18.157 5.783 27.969 1.00 63.69 895 ARG A C 1
ATOM 6781 O O . ARG A 1 895 ? 18.538 4.648 27.719 1.00 63.69 895 ARG A O 1
ATOM 6788 N N . VAL A 1 896 ? 17.586 6.567 27.054 1.00 64.75 896 VAL A N 1
ATOM 6789 C CA . VAL A 1 896 ? 17.261 6.115 25.682 1.00 64.75 896 VAL A CA 1
ATOM 6790 C C . VAL A 1 896 ? 18.471 5.620 24.867 1.00 64.75 896 VAL A C 1
ATOM 6792 O O . VAL A 1 896 ? 18.286 4.728 24.052 1.00 64.75 896 VAL A O 1
ATOM 6795 N N . PRO A 1 897 ? 19.709 6.125 25.039 1.00 58.84 897 PRO A N 1
ATOM 6796 C CA . PRO A 1 897 ? 20.870 5.547 24.349 1.00 58.84 897 PRO A CA 1
ATOM 6797 C C . PRO A 1 897 ? 21.312 4.172 24.882 1.00 58.84 897 PRO A C 1
ATOM 6799 O O . PRO A 1 897 ? 22.183 3.544 24.279 1.00 58.84 897 PRO A O 1
ATOM 6802 N N . ILE A 1 898 ? 20.796 3.758 26.044 1.00 55.47 898 ILE A N 1
ATOM 6803 C CA . ILE A 1 898 ? 21.177 2.537 26.771 1.00 55.47 898 ILE A CA 1
ATOM 6804 C C . ILE A 1 898 ? 20.075 1.465 26.669 1.00 55.47 898 ILE A C 1
ATOM 6806 O O . ILE A 1 898 ? 20.407 0.279 26.620 1.00 55.47 898 ILE A O 1
ATOM 6810 N N . ASP A 1 899 ? 18.807 1.889 26.657 1.00 42.69 899 ASP A N 1
ATOM 6811 C CA . ASP A 1 899 ? 17.613 1.070 26.375 1.00 42.69 899 ASP A CA 1
ATOM 6812 C C . ASP A 1 899 ? 17.498 0.729 24.875 1.00 42.69 899 ASP A C 1
ATOM 6814 O O . ASP A 1 899 ? 17.080 -0.413 24.561 1.00 42.69 899 ASP A O 1
#

InterPro domains:
  IPR012677 Nucleotide-binding alpha-beta plait domain superfamily [G3DSA:3.30.70.330] (192-264)
  IPR027417 P-loop containing nucleoside triphosphate hydrolase [G3DSA:3.40.50.300] (701-855)
  IPR035979 RNA-binding domain superfamily [SSF54928] (196-250)

Sequence (899 aa):
MSNMERTLSPLAAEVGGVGTEAEGVPTSASSIVDKCLQLDEGLAAAFIRGDIRLLRRAWVLEAPDQHLPYRQVLEERERRGELPLLSPEEAAALLERGDRRIGALTHPWYSPGDPDPVGVKLKILREALSDLTHIEAIFVDYASLFQHPPKGKRTDAENEAFGRALDIMGDVYASAVGTTVLQIKEIPPRPQEFDGELCLFGLKAGVGEAAVREALCRFGEIESCDLAFESSYGIVCFTTHAAALQAKAANGLSELCSGVDTRYNERSYDGRGWCCFESGVSSELLVRLSVAPRMKAELDKLPPKLISLARGRAPEPVELTHSDVWQRVQRVIGTIEQATFTGKGDKEKVPKLYKSYVARVAKVLTSTLALQTALEAEVAVSPMPSVDAPPADTLRLAEGQLLLLPGADARLAGGDGAWLAEVDTSERAARPLFGGDEAELTFDGCSQTAIPWRPDAEEVEASLRRDLPALRALGERVQRLRDKASRQPSEEGLHALGDVSKGVVADAAKLPAVKEAAGEAGSAILTALDAAKAALAAAVELRKAPSRDAAVPDAAALERAEAALRGRMDGLRSSLERLRPEAIAAAAWRVGGTAGARRYAAGQRLVVRDADGAWREAAAEEARPLPTEFGVKPASLHPWSHAPLEMPLDAFEALRAQHTIVLRAQHSHIADALSGRRLDALEQCVAIEVAGGGAELAAVVDARSLATWLHTLHEERLAGEEATRPPATLLTAGPASGKTTLLTQVVVLSLDGELVPILIKVQRLQRRLIESPGVFASAWNWVDAYLRLEHGEASPLYRMLRQAMMARRALLLLDGLDEGGAKREQIERHVDEVLAPQGHVLLATSRPAGIGEARFTSFHRLSLSPLMPEQQEHALVQRVGKAQAAPLLEYVRDRVPID

pLDDT: mean 82.89, std 15.96, range [20.95, 98.44]

Organism: Emiliania huxleyi (NCBI:txid2903)

Radius of gyration: 39.19 Å; chains: 1; bounding box: 108×91×91 Å

Foldseek 3Di:
DDDDDDDDDDDDDDDDDDDDDDDDDPDDDDALLNLLVVLCPLVLVLLLVLLWWWFFLVCLLVPPDLADAFAVVVVVVVVVPSCGTDHSVRLSVLQSVLQAQEEEEQDQQQFPQGRCPRSFVSVLVSVQSVVVVSHGIYGDPRRTADDAPFLGGDDPVSVVSNVSCVLCVLCQLQRLRRHAYEYEQDQDDDDPVLFQKKKFFAFDPPQDPVNVCVVLPVLAAWPDWAQSRGPGITITGHPGNSSNVVVQPDDDCVVTGVHMDRRGDRDTLLQALVSLLSVLSLCLLLLLCVLVVVSNVVSVVHDQRYWYTDPPDHIHRDDDDNDPNPCSLVVSLVSSLNHDDPDPCCSVVSNVSSVVSVVVSVVSVVVVVVVCLVVLLPPVQPPQDPDDWPFFDFFFFAFFAKFWFAALVQLLLLFSHTFIWTQHPVSQWTHGLQDDDIDGDHPFRTALFQAQAALCLVVLRVLLSVCLVVLNVLQVLLVVLLVLLPDDDDLVSLVVSLVSLVVLLVSQCVRVLLNVLSVVLSVQLVVLSVQLNVLVVQLVVLVVDDPDDDDPDSVVSNVVSVVSNVVSSVSNSVSSVCSRSRNSSVVSCNQSSNSFVTFGAFQFWKFFAAPVGDTDIATQHGSQRHDVVRVDDSSQDTQQGMFGDRGDPVLLVSSLLSVLVSLCSSLQFDQDSPPRDTAGLPPQDQFWFKDFPDPLCNQPTGLLSVLVVLVVLSVVVSNSHRGNFFLAAEEAEDPPSCPVSSLSSSQNNCSVDQAREDEDELLQLLVCCVVPVPLSSSGSASSLSSLCVVQNPPHSNSSSQVSCVRSLSYQYEYEELLNNPPCSVSNLSNCQNRVRSSRHNYYYYYYPVRDDVVRCPSHTYMYTDHRDLVSLLSNLCSPPNPVVSVVVSCCVVPPVVPD